Protein AF-0000000074755575 (afdb_homodimer)

InterPro domains:
  IPR002048 EF-hand domain [PF13833] (454-497)
  IPR002048 EF-hand domain [PS50222] (471-506)
  IPR002048 EF-hand domain [cd00051] (441-499)
  IPR004099 Pyridine nucleotide-disulphide oxidoreductase, dimerisation domain [PF02852] (294-390)
  IPR011992 EF-hand domain pair [SSF47473] (447-502)
  IPR016156 FAD/NAD-linked reductase, dimerisation domain superfamily [G3DSA:3.30.390.30] (292-419)
  IPR016156 FAD/NAD-linked reductase, dimerisation domain superfamily [SSF55424] (289-397)
  IPR023753 FAD/NAD(P)-binding domain [PF07992] (10-272)
  IPR036188 FAD/NAD(P)-binding domain superfamily [G3DSA:3.50.50.60] (16-276)
  IPR036188 FAD/NAD(P)-binding domain superfamily [G3DSA:3.50.50.60] (93-216)
  IPR036188 FAD/NAD(P)-binding domain superfamily [SSF51905] (68-319)
  IPR050151 Class-I pyridine nucleotide-disulfide oxidoreductase [PTHR22912] (16-390)

pLDDT: mean 87.26, std 11.87, range [24.72, 98.81]

Nearest PDB structures (foldseek):
  7kmy-assembly2_D  TM=9.028E-01  e=2.644E-32  Mycobacterium tuberculosis
  3urh-assembly1_A  TM=8.913E-01  e=2.520E-31  Sinorhizobium meliloti 1021
  2eq6-assembly1_A  TM=8.723E-01  e=1.303E-31  Thermus thermophilus HB8
  2f5z-assembly5_I  TM=8.948E-01  e=8.929E-31  Homo sapiens
  1dxl-assembly2_D  TM=8.681E-01  e=2.052E-29  Pisum sativum

Radius of gyration: 33.6 Å; Cα contacts (8 Å, |Δi|>4): 1960; chains: 2; bounding box: 82×91×91 Å

Solvent-accessible surface area (backbone atoms only — not comparable to full-atom values): 54037 Å² total; per-residue (Å²): 130,65,93,56,78,60,51,52,65,46,41,56,48,43,50,40,54,37,56,73,66,71,74,62,52,68,69,55,44,51,52,49,42,50,48,49,52,49,49,54,44,50,52,51,50,50,50,35,56,40,65,70,54,86,83,81,74,63,50,60,27,41,76,51,82,44,33,30,41,34,41,37,94,93,42,74,46,79,41,77,49,88,59,46,73,46,66,69,24,56,40,60,48,80,56,88,55,55,56,69,81,44,64,42,41,30,34,65,75,48,47,80,70,60,86,72,83,48,65,25,33,38,28,37,25,55,46,69,69,24,47,28,50,45,43,49,41,23,76,73,65,20,43,29,37,34,37,16,61,48,85,71,62,58,78,88,46,34,67,69,55,41,51,49,51,53,49,48,37,48,75,50,57,41,41,75,41,54,61,33,52,78,65,39,56,41,80,32,87,84,45,38,88,90,47,30,28,32,34,36,35,38,82,89,46,75,45,76,26,36,27,36,36,45,30,72,53,62,25,23,52,55,80,79,34,41,44,66,84,64,66,43,49,63,44,81,54,46,15,41,45,53,53,99,47,19,41,39,84,40,76,51,35,27,39,22,21,36,18,38,66,37,81,38,72,45,47,15,52,51,38,42,52,41,30,49,39,66,73,69,42,90,69,79,59,80,84,71,73,59,80,44,48,48,44,67,46,78,34,88,59,21,34,14,33,23,64,50,37,64,66,56,39,53,76,67,67,54,68,61,46,75,35,75,36,52,31,62,76,22,58,45,22,51,70,70,62,50,67,38,36,44,30,41,31,25,31,43,91,74,29,29,36,45,16,35,41,26,37,13,81,61,16,62,56,56,35,54,49,47,18,51,34,38,57,69,50,38,27,35,70,60,48,59,43,53,58,45,56,64,78,19,72,64,32,47,57,41,54,32,24,54,51,38,63,71,26,47,87,64,57,83,43,66,46,25,42,39,52,41,25,50,50,36,50,53,44,57,67,63,44,55,100,81,56,54,69,68,55,42,51,52,53,49,45,45,70,45,24,41,93,77,52,46,29,35,56,68,38,46,49,55,46,36,45,73,73,73,40,89,68,52,73,64,50,38,48,42,33,36,58,68,30,19,84,82,70,76,76,34,28,36,63,70,28,48,54,48,37,46,70,60,33,45,86,63,82,75,72,72,124,130,66,93,55,79,59,53,52,66,45,41,56,48,43,48,41,55,36,57,72,66,71,75,64,52,66,70,54,44,51,53,49,43,50,48,50,52,48,50,54,44,50,52,51,50,49,50,35,55,38,65,69,53,86,82,80,74,63,50,61,26,42,76,50,83,42,33,31,40,34,40,37,94,93,42,75,48,78,42,76,49,89,60,47,73,48,66,68,24,57,41,59,50,81,57,88,55,56,56,68,83,43,64,41,39,30,33,66,76,49,47,80,69,61,85,71,83,47,66,24,34,38,27,36,26,55,45,68,70,23,47,29,52,45,42,49,42,21,74,71,65,18,44,28,38,35,38,15,61,48,84,71,61,60,78,88,47,35,66,69,55,41,52,51,50,53,51,48,37,46,74,49,57,41,42,77,39,54,62,35,52,77,64,40,57,42,81,31,88,84,45,37,86,90,46,31,26,32,34,38,33,36,82,91,47,75,45,74,24,34,26,36,37,44,31,70,53,63,23,23,53,55,80,80,33,42,45,65,84,63,64,42,49,63,45,82,54,46,14,41,46,53,55,99,47,18,40,38,85,40,80,52,35,27,40,21,22,34,20,39,66,36,82,38,73,44,48,15,50,51,39,44,52,40,30,50,39,65,74,69,42,91,71,79,61,79,83,71,73,60,80,44,47,50,45,66,46,77,33,88,58,21,34,16,33,23,63,49,36,65,68,56,39,54,76,66,66,54,66,61,47,75,36,73,38,51,31,62,79,20,56,45,20,50,70,70,62,50,66,40,36,45,31,42,30,26,32,43,91,75,30,30,36,44,15,35,40,26,37,14,80,61,16,63,56,57,35,54,50,47,17,52,34,38,58,70,50,39,26,35,69,60,47,60,43,54,58,45,56,63,77,20,71,64,32,47,58,40,54,32,25,54,51,37,62,71,26,48,88,65,56,84,44,64,46,23,41,40,53,42,26,51,50,38,49,52,45,56,68,62,44,54,102,81,54,54,70,68,54,40,51,52,52,50,45,44,69,45,24,41,93,76,52,46,28,35,55,68,36,46,49,55,46,36,46,74,75,72,39,88,68,55,72,64,50,38,47,43,33,38,58,68,32,20,84,81,72,77,76,34,27,36,65,68,28,48,54,49,38,48,71,60,34,45,88,62,82,74,71,70,124

Foldseek 3Di:
DQPDLCQLVLLLLLLLVQLVVVDDALVRSLVSSVVVSVVVSVVVVVVCVVVVHDDADADWADPELFWIWGQDPVGTDIDGDQAAEAEQAWFADDDPQQDCPAQQEEESSCVSVDRDQWQEEEEEAQALSRLSVLQSSLSVNHAYEYEELAQDHDVVDFPVLRVVSVVSSVVSVYHYHYNKDWRHKDFDDPADNVFGWIWIDIPVGIDIIRHYYYYPDIAAPPPNHNCVVQVFDADPRRATDADPLQHRPGRNYGYFYNSNPQPDPVSRVVSVVSSVCVNDNPPPDDDDDQPWDKDWRVHVFIKIKTFDHPVRCVVVVAQKDKFKDWLCVAPQCVVVVKTKIKMWMAGLVQQFTGMIIITTHCNVVLCVVVSVSNSVRNGLVNQCVDDDDRRDSNCNSNVRSVVCLQCSLNQDDSLLLVLLQVVLVVLVVVPDPPDDSVRSLVVLQCVQCPPVQWRALVSVCVSCVVSPDHDDSVSSQSNQVRQVPPPPRTHGSVSSVVSSVSRDSPDSPPD/DQPDLCQLVLLLLLLLVQLVVVDDALVRSLVSSVVVSVVVSVVVVVVCVVVVHDDDDADWADPELFWIWGQDPVGTDIDGDQAAEAEQAWFADDDPQQDCPAQQEEESSCVSVDRDQWQEEEEEAQALSRLSVLQSSLSVVHAYEYEEQAQDHDVVDFPVLRVVSVVSSVVSVYHYHYNKDWRHKDFDPPADNVFGWIWIDIPVGIDIIRHYYYYPDIAAPPPNHNCVVQVFDADPRRATDAPPLQHRPGRNYGYFYNSNPQPDPVSRVVSVVSSVCVNDNPPPDDDDDQPWDKDWRVHVFIKIKTFDHPVRCVVVVAQKDKFKDWLCVAPQCVVVVWTKIKMWMAGLVQQFTGMIIITTHCNVVLCVVVSVSNSVRNGLVNQCVDDDDRRDSNCRSNVRSVVCLQCSLNQDDSLLLVLLQLVLVVLVVVPDPPDDSVRSLVVLQCVQCPPVQWRALVSVCVSCVVSPDHDDSVSSQSNQVRQVPPPPRTHGSVSSVVSSVSRDSPDSPPD

Organism: NCBI:txid2562239

Sequence (1022 aa):
ECLTAAPTGAHSKCMRESVMEQKVTWPEIRTMIERVTADAEANSLRMLRTFHVTVLKGSGHFLDKSRIRFSGEDGEVDLPFNGAVVATGSRANRLPMVPASLPGVYDSDTLSEIDYIPKKMVVQGGGIIGLEYANIFAKMGTKVVVVEFMDKVLQMLDVDLKDALLSELAANKVELMLKTSIKSISQGVGSTCGNPVLRVSLETGELDCDCFLSATGRQGHTANLGLEALGVKLGRGKMIQVDENQYTGVGNIYAVGDVAGGNLATVGTQQAVRAVRKMFGSGQYSLKDKEAKPYVVWTIPEVAWVGLNEQEASSRNLDFGAVRVEYQRAVRGIVSGEKGFLKMLFDRPNGRLLGVHICGAQAGELINFGADAVEAGTTIFEMLQFVFPAVTYHVLYNCAAAEAKLRIKGVQNLSAAASWARVKNAITKSLGASLTFEEAVEATFRDFAGAEGNLTASQLQASMRSIGLQLSDQNVQDMIQEADQQGRGFVDFTDFVHICRNSGMGLVKAAECLTAAPTGAHSKCMRESVMEQKVTWPEIRTMIERVTADAEANSLRMLRTFHVTVLKGSGHFLDKSRIRFSGEDGEVDLPFNGAVVATGSRANRLPMVPASLPGVYDSDTLSEIDYIPKKMVVQGGGIIGLEYANIFAKMGTKVVVVEFMDKVLQMLDVDLKDALLSELAANKVELMLKTSIKSISQGVGSTCGNPVLRVSLETGELDCDCFLSATGRQGHTANLGLEALGVKLGRGKMIQVDENQYTGVGNIYAVGDVAGGNLATVGTQQAVRAVRKMFGSGQYSLKDKEAKPYVVWTIPEVAWVGLNEQEASSRNLDFGAVRVEYQRAVRGIVSGEKGFLKMLFDRPNGRLLGVHICGAQAGELINFGADAVEAGTTIFEMLQFVFPAVTYHVLYNCAAAEAKLRIKGVQNLSAAASWARVKNAITKSLGASLTFEEAVEATFRDFAGAEGNLTASQLQASMRSIGLQLSDQNVQDMIQEADQQGRGFVDFTDFVHICRNSGMGLVKAA

Secondary structure (DSSP, 8-state):
--SS-THHHHHHHHHHHHHHTT---HHHHHHHHHHHHHHHHHHHHHHHHHTT-----SEEEE-SSSEEEEEETTEEEEEE-S-EEE---EEE---TTS-TTSTTEEETTTGGG--S--SEEEEE--SHHHHHHHHHHHHTT-EEEEE-SSS---TTS-HHHHHHHHHHHHHTT-EEE-S--EEEEEEPTT--SSS--EEEEESS-EEEESEEEE---EEE--TTS-HHHHTPPB-GGGPBP--TT-B-SSTTEEE-GGGGT--SHHHHHHHHHHHHHHHHS-S----PPPS---EEE--SSEEEEEE--HHHHHHTT--EEEEEEEGGGSHHHHHH---EEEEEEEETTT-BEEEEEEEETTHHHHHHHHHHHHHHT-BHHHHTTS---TTSTTHHHHHHHHHHHHHTT--S-HHHHHHHHHHHHHHHHH--TT--HHHHHHHHHHHHHGGG--B-HHHHHHHHHHTT----HHHHHHHHHHH-TT-SSSB-HHHHHHHHHH-S-------/--SS-THHHHHHHHHHHHHHTT---HHHHHHHHHHHHHHHHHHHHHHHHHTT-----SEEEE-SSSEEEEEETTEEEEEE-S-EEE---EEE---TTS-TTSTTEEETTTGGG--S--SEEEEE--SHHHHHHHHHHHHTT-EEEEE-SSS-S-TTS-HHHHHHHHHHHHHTT-EEE-S--EEEEEE-TT--SSS--EEEEETTEEEEESEEEE---EEE--TTS-HHHHTPPB-GGGPBP--TT-B-SSTTEEE-GGGGT--SHHHHHHHHHHHHHHHHS-S----PPPS---EEE--SSEEEEEE--HHHHHHTT--EEEEEEEGGGSHHHHHH---EEEEEEEETTT-BEEEEEEEETTHHHHHHHHHHHHHHT-BHHHHTTS---TTSTTHHHHHHHHHHHHHTT--S-HHHHHHHHHHHHHHHHH--TT--HHHHHHHHHHHHHGGG--B-HHHHHHHHHHTT----HHHHHHHHHHH-TT-SSSB-HHHHHHHHHH-S-------

Structure (mmCIF, N/CA/C/O backbone):
data_AF-0000000074755575-model_v1
#
loop_
_entity.id
_entity.type
_entity.pdbx_description
1 polymer 'NAD(P)(+) transhydrogenase (Si-specific)'
#
loop_
_atom_site.group_PDB
_atom_site.id
_atom_site.type_symbol
_atom_site.label_atom_id
_atom_site.label_alt_id
_atom_site.label_comp_id
_atom_site.label_asym_id
_atom_site.label_entity_id
_atom_site.label_seq_id
_atom_site.pdbx_PDB_ins_code
_atom_site.Cartn_x
_atom_site.Cartn_y
_atom_site.Cartn_z
_atom_site.occupancy
_atom_site.B_iso_or_equiv
_atom_site.auth_seq_id
_atom_site.auth_comp_id
_atom_site.auth_asym_id
_atom_site.auth_atom_id
_atom_site.pdbx_PDB_model_num
ATOM 1 N N . GLU A 1 1 ? -12.406 30.359 11.844 1 37.41 1 GLU A N 1
ATOM 2 C CA . GLU A 1 1 ? -11.141 29.688 11.562 1 37.41 1 GLU A CA 1
ATOM 3 C C . GLU A 1 1 ? -11.156 28.25 12.062 1 37.41 1 GLU A C 1
ATOM 5 O O . GLU A 1 1 ? -11.609 27.969 13.18 1 37.41 1 GLU A O 1
ATOM 10 N N . CYS A 1 2 ? -11.25 27.312 11.188 1 43.69 2 CYS A N 1
ATOM 11 C CA . CYS A 1 2 ? -11.336 25.875 11.414 1 43.69 2 CYS A CA 1
ATOM 12 C C . CYS A 1 2 ? -10.211 25.391 12.328 1 43.69 2 CYS A C 1
ATOM 14 O O . CYS A 1 2 ? -9.133 25.984 12.344 1 43.69 2 CYS A O 1
ATOM 16 N N . LEU A 1 3 ? -10.523 24.797 13.461 1 44.09 3 LEU A N 1
ATOM 17 C CA . LEU A 1 3 ? -9.555 24.188 14.367 1 44.09 3 LEU A CA 1
ATOM 18 C C . LEU A 1 3 ? -8.438 23.5 13.586 1 44.09 3 LEU A C 1
ATOM 20 O O . LEU A 1 3 ? -7.305 23.406 14.07 1 44.09 3 LEU A O 1
ATOM 24 N N . THR A 1 4 ? -8.766 22.984 12.414 1 48.28 4 THR A N 1
ATOM 25 C CA . THR A 1 4 ? -7.766 22.297 11.609 1 48.28 4 THR A CA 1
ATOM 26 C C . THR A 1 4 ? -7.586 22.984 10.258 1 48.28 4 THR A C 1
ATOM 28 O O . THR A 1 4 ? -8.562 23.422 9.641 1 48.28 4 THR A O 1
ATOM 31 N N . ALA A 1 5 ? -6.523 23.781 10.031 1 48.72 5 ALA A N 1
ATOM 32 C CA . ALA A 1 5 ? -6.242 24.375 8.734 1 48.72 5 ALA A CA 1
ATOM 33 C C . ALA A 1 5 ? -6.215 23.328 7.633 1 48.72 5 ALA A C 1
ATOM 35 O O . ALA A 1 5 ? -5.547 23.5 6.609 1 48.72 5 ALA A O 1
ATOM 36 N N . ALA A 1 6 ? -6.629 22.125 7.84 1 49.31 6 ALA A N 1
ATOM 37 C CA . ALA A 1 6 ? -6.645 20.938 6.996 1 49.31 6 ALA A CA 1
ATOM 38 C C . ALA A 1 6 ? -7.043 21.281 5.566 1 49.31 6 ALA A C 1
ATOM 40 O O . ALA A 1 6 ? -6.984 20.438 4.672 1 49.31 6 ALA A O 1
ATOM 41 N N . PRO A 1 7 ? -7.52 22.578 5.344 1 50.12 7 PRO A N 1
ATOM 42 C CA . PRO A 1 7 ? -8.336 22.719 4.137 1 50.12 7 PRO A CA 1
ATOM 43 C C . PRO A 1 7 ? -7.496 22.797 2.863 1 50.12 7 PRO A C 1
ATOM 45 O O . PRO A 1 7 ? -7.922 22.312 1.809 1 50.12 7 PRO A O 1
ATOM 48 N N . THR A 1 8 ? -6.246 23.391 3.053 1 54.47 8 THR A N 1
ATOM 49 C CA . THR A 1 8 ? -5.691 23.594 1.721 1 54.47 8 THR A CA 1
ATOM 50 C C . THR A 1 8 ? -5.355 22.266 1.057 1 54.47 8 THR A C 1
ATOM 52 O O . THR A 1 8 ? -5.68 22.047 -0.113 1 54.47 8 THR A O 1
ATOM 55 N N . GLY A 1 9 ? -4.883 21.391 1.919 1 62.62 9 GLY A N 1
ATOM 56 C CA . GLY A 1 9 ? -4.527 20.094 1.354 1 62.62 9 GLY A CA 1
ATOM 57 C C . GLY A 1 9 ? -5.73 19.219 1.058 1 62.62 9 GLY A C 1
ATOM 58 O O . GLY A 1 9 ? -5.762 18.531 0.044 1 62.62 9 GLY A O 1
ATOM 59 N N . ALA A 1 10 ? -6.664 19.469 1.867 1 67.56 10 ALA A N 1
ATOM 60 C CA . ALA A 1 10 ? -7.867 18.656 1.673 1 67.56 10 ALA A CA 1
ATOM 61 C C . ALA A 1 10 ? -8.633 19.109 0.429 1 67.56 10 ALA A C 1
ATOM 63 O O . ALA A 1 10 ? -9.18 18.281 -0.299 1 67.56 10 ALA A O 1
ATOM 64 N N . HIS A 1 11 ? -8.492 20.391 0.21 1 73 11 HIS A N 1
ATOM 65 C CA . HIS A 1 11 ? -9.242 20.922 -0.923 1 73 11 HIS A CA 1
ATOM 66 C C . HIS A 1 11 ? -8.703 20.375 -2.242 1 73 11 HIS A C 1
ATOM 68 O O . HIS A 1 11 ? -9.469 19.859 -3.064 1 73 11 HIS A O 1
ATOM 74 N N . SER A 1 12 ? -7.469 20.531 -2.377 1 75.19 12 SER A N 1
ATOM 75 C CA . SER A 1 12 ? -6.879 20.062 -3.627 1 75.19 12 SER A CA 1
ATOM 76 C C . SER A 1 12 ? -7.09 18.562 -3.809 1 75.19 12 SER A C 1
ATOM 78 O O . SER A 1 12 ? -7.371 18.109 -4.914 1 75.19 12 SER A O 1
ATOM 80 N N . LYS A 1 13 ? -7.07 17.922 -2.762 1 74.38 13 LYS A N 1
ATOM 81 C CA . LYS A 1 13 ? -7.195 16.469 -2.824 1 74.38 13 LYS A CA 1
ATOM 82 C C . LYS A 1 13 ? -8.633 16.062 -3.109 1 74.38 13 LYS A C 1
ATOM 84 O O . LYS A 1 13 ? -8.875 15.125 -3.875 1 74.38 13 LYS A O 1
ATOM 89 N N . CYS A 1 14 ? -9.508 16.781 -2.52 1 73.5 14 CYS A N 1
ATOM 90 C CA . CYS A 1 14 ? -10.914 16.516 -2.809 1 73.5 14 CYS A CA 1
ATOM 91 C C . CYS A 1 14 ? -11.234 16.828 -4.266 1 73.5 14 CYS A C 1
ATOM 93 O O . CYS A 1 14 ? -11.961 16.062 -4.918 1 73.5 14 CYS A O 1
ATOM 95 N N . MET A 1 15 ? -10.664 17.906 -4.738 1 77.69 15 MET A N 1
ATOM 96 C CA . MET A 1 15 ? -10.844 18.25 -6.145 1 77.69 15 MET A CA 1
ATOM 97 C C . MET A 1 15 ? -10.266 17.172 -7.055 1 77.69 15 MET A C 1
ATOM 99 O O . MET A 1 15 ? -10.914 16.766 -8.016 1 77.69 15 MET A O 1
ATOM 103 N N . ARG A 1 16 ? -9.18 16.75 -6.711 1 81.38 16 ARG A N 1
ATOM 104 C CA . ARG A 1 16 ? -8.5 15.719 -7.484 1 81.38 16 ARG A CA 1
ATOM 105 C C . ARG A 1 16 ? -9.336 14.445 -7.547 1 81.38 16 ARG A C 1
ATOM 107 O O . ARG A 1 16 ? -9.523 13.875 -8.625 1 81.38 16 ARG A O 1
ATOM 114 N N . GLU A 1 17 ? -9.766 14.039 -6.43 1 74.31 17 GLU A N 1
ATOM 115 C CA . GLU A 1 17 ? -10.539 12.805 -6.355 1 74.31 17 GLU A CA 1
ATOM 116 C C . GLU A 1 17 ? -11.836 12.922 -7.164 1 74.31 17 GLU A C 1
ATOM 118 O O . GLU A 1 17 ? -12.266 11.961 -7.797 1 74.31 17 GLU A O 1
ATOM 123 N N . SER A 1 18 ? -12.344 14.055 -7.141 1 70.81 18 SER A N 1
ATOM 124 C CA . SER A 1 18 ? -13.57 14.297 -7.898 1 70.81 18 SER A CA 1
ATOM 125 C C . SER A 1 18 ? -13.312 14.227 -9.398 1 70.81 18 SER A C 1
ATOM 127 O O . SER A 1 18 ? -14.125 13.672 -10.148 1 70.81 18 SER A O 1
ATOM 129 N N . VAL A 1 19 ? -12.25 14.797 -9.789 1 73.5 19 VAL A N 1
ATOM 130 C CA . VAL A 1 19 ? -11.883 14.805 -11.195 1 73.5 19 VAL A CA 1
ATOM 131 C C . VAL A 1 19 ? -11.609 13.375 -11.664 1 73.5 19 VAL A C 1
ATOM 133 O O . VAL A 1 19 ? -11.984 13 -12.781 1 73.5 19 VAL A O 1
ATOM 136 N N . MET A 1 20 ? -11.055 12.586 -10.82 1 72.25 20 MET A N 1
ATOM 137 C CA . MET A 1 20 ? -10.742 11.203 -11.164 1 72.25 20 MET A CA 1
ATOM 138 C C . MET A 1 20 ? -12.016 10.391 -11.352 1 72.25 20 MET A C 1
ATOM 140 O O . MET A 1 20 ? -12.055 9.469 -12.172 1 72.25 20 MET A O 1
ATOM 144 N N . GLU A 1 21 ? -13.016 10.781 -10.664 1 64.62 21 GLU A N 1
ATOM 145 C CA . GLU A 1 21 ? -14.281 10.07 -10.781 1 64.62 21 GLU A CA 1
ATOM 146 C C . GLU A 1 21 ? -15.086 10.555 -11.984 1 64.62 21 GLU A C 1
ATOM 148 O O . GLU A 1 21 ? -16.094 9.945 -12.352 1 64.62 21 GLU A O 1
ATOM 153 N N . GLN A 1 22 ? -14.57 11.508 -12.883 1 60.66 22 GLN A N 1
ATOM 154 C CA . GLN A 1 22 ? -14.953 12.016 -14.195 1 60.66 22 GLN A CA 1
ATOM 155 C C . GLN A 1 22 ? -16.391 12.523 -14.188 1 60.66 22 GLN A C 1
ATOM 157 O O . GLN A 1 22 ? -16.922 12.914 -15.227 1 60.66 22 GLN A O 1
ATOM 162 N N . LYS A 1 23 ? -17.109 12.484 -13.047 1 60.19 23 LYS A N 1
ATOM 163 C CA . LYS A 1 23 ? -18.5 12.922 -13.195 1 60.19 23 LYS A CA 1
ATOM 164 C C . LYS A 1 23 ? -18.875 13.898 -12.094 1 60.19 23 LYS A C 1
ATOM 166 O O . LYS A 1 23 ? -19.906 13.734 -11.438 1 60.19 23 LYS A O 1
ATOM 171 N N . VAL A 1 24 ? -17.906 14.953 -12.07 1 63.22 24 VAL A N 1
ATOM 172 C CA . VAL A 1 24 ? -18.328 15.742 -10.914 1 63.22 24 VAL A CA 1
ATOM 173 C C . VAL A 1 24 ? -18.531 17.203 -11.336 1 63.22 24 VAL A C 1
ATOM 175 O O . VAL A 1 24 ? -17.859 17.688 -12.242 1 63.22 24 VAL A O 1
ATOM 178 N N . THR A 1 25 ? -19.656 17.766 -10.844 1 72.12 25 THR A N 1
ATOM 179 C CA . THR A 1 25 ? -19.922 19.188 -10.969 1 72.12 25 THR A CA 1
ATOM 180 C C . THR A 1 25 ? -19.266 19.969 -9.828 1 72.12 25 THR A C 1
ATOM 182 O O . THR A 1 25 ? -18.859 19.375 -8.828 1 72.12 25 THR A O 1
ATOM 185 N N . TRP A 1 26 ? -19.047 21.234 -10.07 1 75.56 26 TRP A N 1
ATOM 186 C CA . TRP A 1 26 ? -18.422 22.078 -9.047 1 75.56 26 TRP A CA 1
ATOM 187 C C . TRP A 1 26 ? -19.234 22.031 -7.75 1 75.56 26 TRP A C 1
ATOM 189 O O . TRP A 1 26 ? -18.656 21.938 -6.66 1 75.56 26 TRP A O 1
ATOM 199 N N . PRO A 1 27 ? -20.547 22.062 -7.898 1 75.88 27 PRO A N 1
ATOM 200 C CA . PRO A 1 27 ? -21.312 21.984 -6.656 1 75.88 27 PRO A CA 1
ATOM 201 C C . PRO A 1 27 ? -21.047 20.688 -5.891 1 75.88 27 PRO A C 1
ATOM 203 O O . PRO A 1 27 ? -21.016 20.703 -4.656 1 75.88 27 PRO A O 1
ATOM 206 N N . GLU A 1 28 ? -20.828 19.688 -6.641 1 75.88 28 GLU A N 1
ATOM 207 C CA . GLU A 1 28 ? -20.547 18.406 -5.992 1 75.88 28 GLU A CA 1
ATOM 208 C C . GLU A 1 28 ? -19.188 18.422 -5.312 1 75.88 28 GLU A C 1
ATOM 210 O O . GLU A 1 28 ? -19.016 17.859 -4.223 1 75.88 28 GLU A O 1
ATOM 215 N N . ILE A 1 29 ? -18.281 19.062 -5.938 1 74.88 29 ILE A N 1
ATOM 216 C CA . ILE A 1 29 ? -16.953 19.188 -5.363 1 74.88 29 ILE A CA 1
ATOM 217 C C . ILE A 1 29 ? -17.016 20.016 -4.082 1 74.88 29 ILE A C 1
ATOM 219 O O . ILE A 1 29 ? -16.422 19.641 -3.066 1 74.88 29 ILE A O 1
ATOM 223 N N . ARG A 1 30 ? -17.719 21.016 -4.137 1 75.75 30 ARG A N 1
ATOM 224 C CA . ARG A 1 30 ? -17.859 21.891 -2.979 1 75.75 30 ARG A CA 1
ATOM 225 C C . ARG A 1 30 ? -18.516 21.172 -1.809 1 75.75 30 ARG A C 1
ATOM 227 O O . ARG A 1 30 ? -18.078 21.312 -0.661 1 75.75 30 ARG A O 1
ATOM 234 N N . THR A 1 31 ? -19.547 20.453 -2.146 1 77.19 31 THR A N 1
ATOM 235 C CA . THR A 1 31 ? -20.234 19.672 -1.12 1 77.19 31 THR A CA 1
ATOM 236 C C . THR A 1 31 ? -19.297 18.672 -0.478 1 77.19 31 THR A C 1
ATOM 238 O O . THR A 1 31 ? -19.328 18.453 0.737 1 77.19 31 THR A O 1
ATOM 241 N N . MET A 1 32 ? -18.5 18.125 -1.309 1 76 32 MET A N 1
ATOM 242 C CA . MET A 1 32 ? -17.531 17.156 -0.809 1 76 32 MET A CA 1
ATOM 243 C C . MET A 1 32 ? -16.516 17.812 0.11 1 76 32 MET A C 1
ATOM 245 O O . MET A 1 32 ? -16.188 17.281 1.174 1 76 32 MET A O 1
ATOM 249 N N . ILE A 1 33 ? -16.031 18.906 -0.223 1 76.12 33 ILE A N 1
ATOM 250 C CA . ILE A 1 33 ? -15.055 19.641 0.572 1 76.12 33 ILE A CA 1
ATOM 251 C C . ILE A 1 33 ? -15.672 20.047 1.911 1 76.12 33 ILE A C 1
ATOM 253 O O . ILE A 1 33 ? -15.023 19.922 2.957 1 76.12 33 ILE A O 1
ATOM 257 N N . GLU A 1 34 ? -16.844 20.453 1.813 1 76.5 34 GLU A N 1
ATOM 258 C CA . GLU A 1 34 ? -17.547 20.828 3.031 1 76.5 34 GLU A CA 1
ATOM 259 C C . GLU A 1 34 ? -17.703 19.656 3.979 1 76.5 34 GLU A C 1
ATOM 261 O O . GLU A 1 34 ? -17.547 19.797 5.191 1 76.5 34 GLU A O 1
ATOM 266 N N . ARG A 1 35 ? -18 18.594 3.387 1 76.56 35 ARG A N 1
ATOM 267 C CA . ARG A 1 35 ? -18.172 17.391 4.184 1 76.56 35 ARG A CA 1
ATOM 268 C C . ARG A 1 35 ? -16.859 16.984 4.852 1 76.56 35 ARG A C 1
ATOM 270 O O . ARG A 1 35 ? -16.844 16.656 6.043 1 76.56 35 ARG A O 1
ATOM 277 N N . VAL A 1 36 ? -15.82 17 4.09 1 76.44 36 VAL A N 1
ATOM 278 C CA . VAL A 1 36 ? -14.516 16.609 4.602 1 76.44 36 VAL A CA 1
ATOM 279 C C . VAL A 1 36 ? -14.086 17.547 5.723 1 76.44 36 VAL A C 1
ATOM 281 O O . VAL A 1 36 ? -13.594 17.109 6.762 1 76.44 36 VAL A O 1
ATOM 284 N N . THR A 1 37 ? -14.305 18.766 5.484 1 75.81 37 THR A N 1
ATOM 285 C CA . THR A 1 37 ? -13.914 19.781 6.461 1 75.81 37 THR A CA 1
ATOM 286 C C . THR A 1 37 ? -14.758 19.656 7.73 1 75.81 37 THR A C 1
ATOM 288 O O . THR A 1 37 ? -14.234 19.781 8.844 1 75.81 37 THR A O 1
ATOM 291 N N . ALA A 1 38 ? -16 19.438 7.543 1 77.94 38 ALA A N 1
ATOM 292 C CA . ALA A 1 38 ? -16.922 19.297 8.68 1 77.94 38 ALA A CA 1
ATOM 293 C C . ALA A 1 38 ? -16.562 18.062 9.508 1 77.94 38 ALA A C 1
ATOM 295 O O . ALA A 1 38 ? -16.594 18.109 10.742 1 77.94 38 ALA A O 1
ATOM 296 N N . ASP A 1 39 ? -16.266 17.031 8.859 1 77.88 39 ASP A N 1
ATOM 297 C CA . ASP A 1 39 ? -15.914 15.797 9.547 1 77.88 39 ASP A CA 1
ATOM 298 C C . ASP A 1 39 ? -14.609 15.953 10.328 1 77.88 39 ASP A C 1
ATOM 300 O O . ASP A 1 39 ? -14.5 15.477 11.461 1 77.88 39 ASP A O 1
ATOM 304 N N . ALA A 1 40 ? -13.641 16.516 9.695 1 75.25 40 ALA A N 1
ATOM 305 C CA . ALA A 1 40 ? -12.359 16.75 10.359 1 75.25 40 ALA A CA 1
ATOM 306 C C . ALA A 1 40 ? -12.539 17.625 11.594 1 75.25 40 ALA A C 1
ATOM 308 O O . ALA A 1 40 ? -11.938 17.359 12.641 1 75.25 40 ALA A O 1
ATOM 309 N N . GLU A 1 41 ? -13.32 18.609 11.453 1 77.88 41 GLU A N 1
ATOM 310 C CA . GLU A 1 41 ? -13.586 19.516 12.57 1 77.88 41 GLU A CA 1
ATOM 311 C C . GLU A 1 41 ? -14.32 18.797 13.703 1 77.88 41 GLU A C 1
ATOM 313 O O . GLU A 1 41 ? -13.977 18.953 14.875 1 77.88 41 GLU A O 1
ATOM 318 N N . ALA A 1 42 ? -15.281 18.094 13.336 1 80.06 42 ALA A N 1
ATOM 319 C CA . ALA A 1 42 ? -16.062 17.359 14.328 1 80.06 42 ALA A CA 1
ATOM 320 C C . ALA A 1 42 ? -15.203 16.359 15.086 1 80.06 42 ALA A C 1
ATOM 322 O O . ALA A 1 42 ? -15.344 16.203 16.297 1 80.06 42 ALA A O 1
ATOM 323 N N . ASN A 1 43 ? -14.422 15.695 14.383 1 77.75 43 ASN A N 1
ATOM 324 C CA . ASN A 1 43 ? -13.539 14.711 15.008 1 77.75 43 ASN A CA 1
ATOM 325 C C . ASN A 1 43 ? -12.547 15.367 15.961 1 77.75 43 ASN A C 1
ATOM 327 O O . ASN A 1 43 ? -12.281 14.844 17.047 1 77.75 43 ASN A O 1
ATOM 331 N N . SER A 1 44 ? -11.984 16.438 15.523 1 81.25 44 SER A N 1
ATOM 332 C CA . SER A 1 44 ? -11.055 17.172 16.375 1 81.25 44 SER A CA 1
ATOM 333 C C . SER A 1 44 ? -11.734 17.656 17.641 1 81.25 44 SER A C 1
ATOM 335 O O . SER A 1 44 ? -11.18 17.531 18.734 1 81.25 44 SER A O 1
ATOM 337 N N . LEU A 1 45 ? -12.891 18.156 17.484 1 82.81 45 LEU A N 1
ATOM 338 C CA . LEU A 1 45 ? -13.633 18.656 18.641 1 82.81 45 LEU A CA 1
ATOM 339 C C . LEU A 1 45 ? -13.984 17.531 19.594 1 82.81 45 LEU A C 1
ATOM 341 O O . LEU A 1 45 ? -13.93 17.703 20.812 1 82.81 45 LEU A O 1
ATOM 345 N N . ARG A 1 46 ? -14.383 16.547 19.047 1 80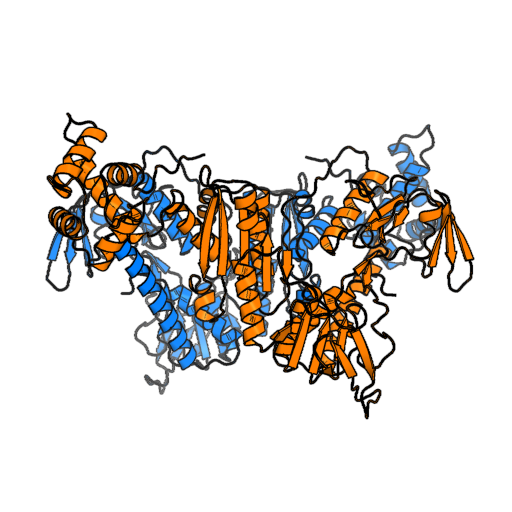.5 46 ARG A N 1
ATOM 346 C CA . ARG A 1 46 ? -14.719 15.383 19.875 1 80.5 46 ARG A CA 1
ATOM 347 C C . ARG A 1 46 ? -13.516 14.93 20.703 1 80.5 46 ARG A C 1
ATOM 349 O O . ARG A 1 46 ? -13.648 14.625 21.891 1 80.5 46 ARG A O 1
ATOM 356 N N . MET A 1 47 ? -12.414 14.906 20.109 1 80.94 47 MET A N 1
ATOM 357 C CA . MET A 1 47 ? -11.203 14.484 20.812 1 80.94 47 MET A CA 1
ATOM 358 C C . MET A 1 47 ? -10.828 15.469 21.906 1 80.94 47 MET A C 1
ATOM 360 O O . MET A 1 47 ? -10.445 15.07 23.016 1 80.94 47 MET A O 1
ATOM 364 N N . LEU A 1 48 ? -10.922 16.734 21.609 1 84.81 48 LEU A N 1
ATOM 365 C CA . LEU A 1 48 ? -10.625 17.766 22.594 1 84.81 48 LEU A CA 1
ATOM 366 C C . LEU A 1 48 ? -11.562 17.656 23.797 1 84.81 48 LEU A C 1
ATOM 368 O O . LEU A 1 48 ? -11.133 17.797 24.938 1 84.81 48 LEU A O 1
ATOM 372 N N . ARG A 1 49 ? -12.797 17.359 23.5 1 81.38 49 ARG A N 1
ATOM 373 C CA . ARG A 1 49 ? -13.773 17.172 24.562 1 81.38 49 ARG A CA 1
ATOM 374 C C . ARG A 1 49 ? -13.469 15.93 25.375 1 81.38 49 ARG A C 1
ATOM 376 O O . ARG A 1 49 ? -13.555 15.945 26.609 1 81.38 49 ARG A O 1
ATOM 383 N N . THR A 1 50 ? -13.148 14.953 24.672 1 77.94 50 THR A N 1
ATOM 384 C CA . THR A 1 50 ? -12.844 13.672 25.297 1 77.94 50 THR A CA 1
ATOM 385 C C . THR A 1 50 ? -11.695 13.82 26.297 1 77.94 50 THR A C 1
ATOM 387 O O . THR A 1 50 ? -11.742 13.242 27.391 1 77.94 50 THR A O 1
ATOM 390 N N . PHE A 1 51 ? -10.742 14.656 26 1 80.69 51 PHE A N 1
ATOM 391 C CA . PHE A 1 51 ? -9.562 14.789 26.844 1 80.69 51 PHE A CA 1
ATOM 392 C C . PHE A 1 51 ? -9.641 16.047 27.703 1 80.69 51 PHE A C 1
ATOM 394 O O . PHE A 1 51 ? -8.648 16.469 28.297 1 80.69 51 PHE A O 1
ATOM 401 N N . HIS A 1 52 ? -10.781 16.703 27.734 1 81.38 52 HIS A N 1
ATOM 402 C CA . HIS A 1 52 ? -11.102 17.828 28.625 1 81.38 52 HIS A CA 1
ATOM 403 C C . HIS A 1 52 ? -10.188 19.016 28.344 1 81.38 52 HIS A C 1
ATOM 405 O O . HIS A 1 52 ? -9.68 19.656 29.281 1 81.38 52 HIS A O 1
ATOM 411 N N . VAL A 1 53 ? -9.945 19.266 27.062 1 86.12 53 VAL A N 1
ATOM 412 C CA . VAL A 1 53 ? -9.172 20.422 26.656 1 86.12 53 VAL A CA 1
ATOM 413 C C . VAL A 1 53 ? -10.102 21.625 26.484 1 86.12 53 VAL A C 1
ATOM 415 O O . VAL A 1 53 ? -11.109 21.547 25.781 1 86.12 53 VAL A O 1
ATOM 418 N N . THR A 1 54 ? -9.789 22.734 27.125 1 88.12 54 THR A N 1
ATOM 419 C CA . THR A 1 54 ? -10.555 23.953 26.953 1 88.12 54 THR A CA 1
ATOM 420 C C . THR A 1 54 ? -10.172 24.672 25.656 1 88.12 54 THR A C 1
ATOM 422 O O . THR A 1 54 ? -8.984 24.906 25.406 1 88.12 54 THR A O 1
ATOM 425 N N . VAL A 1 55 ? -11.164 24.938 24.859 1 90.12 55 VAL A N 1
ATOM 426 C CA . VAL A 1 55 ? -10.953 25.625 23.594 1 90.12 55 VAL A CA 1
ATOM 427 C C . VAL A 1 55 ? -11.438 27.078 23.703 1 90.12 55 VAL A C 1
ATOM 429 O O . VAL A 1 55 ? -12.602 27.328 24.016 1 90.12 55 VAL A O 1
ATOM 432 N N . LEU A 1 56 ? -10.555 28.016 23.562 1 91.19 56 LEU A N 1
ATOM 433 C CA . LEU A 1 56 ? -10.875 29.438 23.578 1 91.19 56 LEU A CA 1
ATOM 434 C C . LEU A 1 56 ? -10.758 30.031 22.172 1 91.19 56 LEU A C 1
ATOM 436 O O . LEU A 1 56 ? -9.703 29.938 21.547 1 91.19 56 LEU A O 1
ATOM 440 N N . LYS A 1 57 ? -11.844 30.578 21.656 1 90.94 57 LYS A N 1
ATOM 441 C CA . LYS A 1 57 ? -11.852 31.188 20.328 1 90.94 57 LYS A CA 1
ATOM 442 C C . LYS A 1 57 ? -11.453 32.656 20.391 1 90.94 57 LYS A C 1
ATOM 444 O O . LYS A 1 57 ? -12.062 33.438 21.109 1 90.94 57 LYS A O 1
ATOM 449 N N . GLY A 1 58 ? -10.445 32.969 19.812 1 92.62 58 GLY A N 1
ATOM 450 C CA . GLY A 1 58 ? -9.945 34.312 19.781 1 92.62 58 GLY A CA 1
ATOM 451 C C . GLY A 1 58 ? -8.484 34.406 19.375 1 92.62 58 GLY A C 1
ATOM 452 O O . GLY A 1 58 ? -7.957 33.531 18.734 1 92.62 58 GLY A O 1
ATOM 453 N N . SER A 1 59 ? -7.953 35.656 19.562 1 94.62 59 SER A N 1
ATOM 454 C CA . SER A 1 59 ? -6.547 35.875 19.234 1 94.62 59 SER A CA 1
ATOM 455 C C . SER A 1 59 ? -5.676 35.844 20.484 1 94.62 59 SER A C 1
ATOM 457 O O . SER A 1 59 ? -6.105 36.281 21.562 1 94.62 59 SER A O 1
ATOM 459 N N . GLY A 1 60 ? -4.504 35.281 20.422 1 95.44 60 GLY A N 1
ATOM 460 C CA . GLY A 1 60 ? -3.533 35.25 21.5 1 95.44 60 GLY A CA 1
ATOM 461 C C . GLY A 1 60 ? -2.258 36 21.188 1 95.44 60 GLY A C 1
ATOM 462 O O . GLY A 1 60 ? -1.781 36 20.062 1 95.44 60 GLY A O 1
ATOM 463 N N . HIS A 1 61 ? -1.752 36.719 22.188 1 96.56 61 HIS A N 1
ATOM 464 C CA . HIS A 1 61 ? -0.523 37.5 22.094 1 96.56 61 HIS A CA 1
ATOM 465 C C . HIS A 1 61 ? 0.356 37.281 23.312 1 96.56 61 HIS A C 1
ATOM 467 O O . HIS A 1 61 ? -0.081 37.5 24.438 1 96.56 61 HIS A O 1
ATOM 473 N N . PHE A 1 62 ? 1.64 36.875 23.031 1 97.44 62 PHE A N 1
ATOM 474 C CA . PHE A 1 62 ? 2.545 36.688 24.156 1 97.44 62 PHE A CA 1
ATOM 475 C C . PHE A 1 62 ? 2.896 38.031 24.797 1 97.44 62 PHE A C 1
ATOM 477 O O . PHE A 1 62 ? 3.365 38.938 24.125 1 97.44 62 PHE A O 1
ATOM 484 N N . LEU A 1 63 ? 2.689 38.125 26.109 1 96.69 63 LEU A N 1
ATOM 485 C CA . LEU A 1 63 ? 3.113 39.281 26.875 1 96.69 63 LEU A CA 1
ATOM 486 C C . LEU A 1 63 ? 4.527 39.094 27.406 1 96.69 63 LEU A C 1
ATOM 488 O O . LEU A 1 63 ? 5.305 40.062 27.453 1 96.69 63 LEU A O 1
ATOM 492 N N . ASP A 1 64 ? 4.801 37.938 27.781 1 95.94 64 ASP A N 1
ATOM 493 C CA . ASP A 1 64 ? 6.102 37.5 28.281 1 95.94 64 ASP A CA 1
ATOM 494 C C . ASP A 1 64 ? 6.23 35.969 28.188 1 95.94 64 ASP A C 1
ATOM 496 O O . ASP A 1 64 ? 5.508 35.344 27.422 1 95.94 64 ASP A O 1
ATOM 500 N N . LYS A 1 65 ? 7.199 35.438 28.922 1 95.75 65 LYS A N 1
ATOM 501 C CA . LYS A 1 65 ? 7.531 34 28.781 1 95.75 65 LYS A CA 1
ATOM 502 C C . LYS A 1 65 ? 6.555 33.125 29.562 1 95.75 65 LYS A C 1
ATOM 504 O O . LYS A 1 65 ? 6.656 31.906 29.516 1 95.75 65 LYS A O 1
ATOM 509 N N . SER A 1 66 ? 5.523 33.781 30.172 1 95.88 66 SER A N 1
ATOM 510 C CA . SER A 1 66 ? 4.641 32.969 31 1 95.88 66 SER A CA 1
ATOM 511 C C . SER A 1 66 ? 3.197 33.438 30.922 1 95.88 66 SER A C 1
ATOM 513 O O . SER A 1 66 ? 2.322 32.938 31.609 1 95.88 66 SER A O 1
ATOM 515 N N . ARG A 1 67 ? 2.918 34.406 30.125 1 96.38 67 ARG A N 1
ATOM 516 C CA . ARG A 1 67 ? 1.561 34.938 30 1 96.38 67 ARG A CA 1
ATOM 517 C C . ARG A 1 67 ? 1.212 35.219 28.547 1 96.38 67 ARG A C 1
ATOM 519 O O . ARG A 1 67 ? 2.051 35.719 27.797 1 96.38 67 ARG A O 1
ATOM 526 N N . ILE A 1 68 ? -0.053 34.969 28.172 1 97 68 ILE A N 1
ATOM 527 C CA . ILE A 1 68 ? -0.634 35.281 26.875 1 97 68 ILE A CA 1
ATOM 528 C C . ILE A 1 68 ? -1.876 36.156 27.047 1 97 68 ILE A C 1
ATOM 530 O O . ILE A 1 68 ? -2.719 35.875 27.906 1 97 68 ILE A O 1
ATOM 534 N N . ARG A 1 69 ? -1.885 37.281 26.391 1 97.25 69 ARG A N 1
ATOM 535 C CA . ARG A 1 69 ? -3.109 38.094 26.297 1 97.25 69 ARG A CA 1
ATOM 536 C C . ARG A 1 69 ? -4.094 37.469 25.312 1 97.25 69 ARG A C 1
ATOM 538 O O . ARG A 1 69 ? -3.801 37.344 24.125 1 97.25 69 ARG A O 1
ATOM 545 N N . PHE A 1 70 ? -5.168 36.938 25.812 1 96.31 70 PHE A N 1
ATOM 546 C CA . PHE A 1 70 ? -6.23 36.375 24.984 1 96.31 70 PHE A CA 1
ATOM 547 C C . PHE A 1 70 ? -7.316 37.406 24.719 1 96.31 70 PHE A C 1
ATOM 549 O O . PHE A 1 70 ? -7.82 38.031 25.641 1 96.31 70 PHE A O 1
ATOM 556 N N . SER A 1 71 ? -7.637 37.688 23.5 1 95.69 71 SER A N 1
ATOM 557 C CA . SER A 1 71 ? -8.711 38.594 23.094 1 95.69 71 SER A CA 1
ATOM 558 C C . SER A 1 71 ? -9.836 37.812 22.406 1 95.69 71 SER A C 1
ATOM 560 O O . SER A 1 71 ? -9.648 37.281 21.297 1 95.69 71 SER A O 1
ATOM 562 N N . GLY A 1 72 ? -10.906 37.656 23.062 1 92.94 72 GLY A N 1
ATOM 563 C CA . GLY A 1 72 ? -12.07 36.969 22.516 1 92.94 72 GLY A CA 1
ATOM 564 C C . GLY A 1 72 ? -13.281 37.875 22.391 1 92.94 72 GLY A C 1
ATOM 565 O O . GLY A 1 72 ? -13.148 39.125 22.438 1 92.94 72 GLY A O 1
ATOM 566 N N . GLU A 1 73 ? -14.43 37.281 22.109 1 91.12 73 GLU A N 1
ATOM 567 C CA . GLU A 1 73 ? -15.672 38.031 21.969 1 91.12 73 GLU A CA 1
ATOM 568 C C . GLU A 1 73 ? -16.031 38.75 23.266 1 91.12 73 GLU A C 1
ATOM 570 O O . GLU A 1 73 ? -16.609 39.844 23.234 1 91.12 73 GLU A O 1
ATOM 575 N N . ASP A 1 74 ? -15.656 38.219 24.453 1 91.12 74 ASP A N 1
ATOM 576 C CA . ASP A 1 74 ? -16.047 38.719 25.766 1 91.12 74 ASP A CA 1
ATOM 577 C C . ASP A 1 74 ? -14.992 39.688 26.312 1 91.12 74 ASP A C 1
ATOM 579 O O . ASP A 1 74 ? -15.086 40.156 27.453 1 91.12 74 ASP A O 1
ATOM 583 N N . GLY A 1 75 ? -13.984 39.938 25.531 1 92.56 75 GLY A N 1
ATOM 584 C CA . GLY A 1 75 ? -12.945 40.875 25.938 1 92.56 75 GLY A CA 1
ATOM 585 C C . GLY A 1 75 ? -11.57 40.25 26.016 1 92.56 75 GLY A C 1
ATOM 586 O O . GLY A 1 75 ? -11.305 39.25 25.344 1 92.56 75 GLY A O 1
ATOM 587 N N . GLU A 1 76 ? -10.719 41.031 26.734 1 95.38 76 GLU A N 1
ATOM 588 C CA . GLU A 1 76 ? -9.328 40.594 26.859 1 95.38 76 GLU A CA 1
ATOM 589 C C . GLU A 1 76 ? -9.039 40.031 28.25 1 95.38 76 GLU A C 1
ATOM 591 O O . GLU A 1 76 ? -9.539 40.562 29.25 1 95.38 76 GLU A O 1
ATOM 596 N N . VAL A 1 77 ? -8.359 38.938 28.312 1 96.06 77 VAL A N 1
ATOM 597 C CA . VAL A 1 77 ? -7.922 38.344 29.578 1 96.06 77 VAL A CA 1
ATOM 598 C C . VAL A 1 77 ? -6.484 37.844 29.438 1 96.06 77 VAL A C 1
ATOM 600 O O . VAL A 1 77 ? -6.098 37.344 28.391 1 96.06 77 VAL A O 1
ATOM 603 N N . ASP A 1 78 ? -5.664 38.094 30.484 1 96.62 78 ASP A N 1
ATOM 604 C CA . ASP A 1 78 ? -4.316 37.531 30.516 1 96.62 78 ASP A CA 1
ATOM 605 C C . ASP A 1 78 ? -4.32 36.125 31.094 1 96.62 78 ASP A C 1
ATOM 607 O O . ASP A 1 78 ? -4.805 35.906 32.219 1 96.62 78 ASP A O 1
ATOM 611 N N . LEU A 1 79 ? -3.797 35.219 30.359 1 96.31 79 LEU A N 1
ATOM 612 C CA . LEU A 1 79 ? -3.756 33.812 30.766 1 96.31 79 LEU A CA 1
ATOM 613 C C . LEU A 1 79 ? -2.33 33.375 31.109 1 96.31 79 LEU A C 1
ATOM 615 O O . LEU A 1 79 ? -1.427 33.531 30.281 1 96.31 79 LEU A O 1
ATOM 619 N N . PRO A 1 80 ? -2.121 32.844 32.312 1 96.56 80 PRO A N 1
ATOM 620 C CA . PRO A 1 80 ? -0.816 32.25 32.625 1 96.56 80 PRO A CA 1
ATOM 621 C C . PRO A 1 80 ? -0.638 30.891 32 1 96.56 80 PRO A C 1
ATOM 623 O O . PRO A 1 80 ? -1.624 30.203 31.688 1 96.56 80 PRO A O 1
ATOM 626 N N . PHE A 1 81 ? 0.603 30.531 31.656 1 94.62 81 PHE A N 1
ATOM 627 C CA . PHE A 1 81 ? 0.875 29.188 31.172 1 94.62 81 PHE A CA 1
ATOM 628 C C . PHE A 1 81 ? 2.215 28.672 31.703 1 94.62 81 PHE A C 1
ATOM 630 O O . PHE A 1 81 ? 3.133 29.469 31.922 1 94.62 81 PHE A O 1
ATOM 637 N N . ASN A 1 82 ? 2.369 27.297 31.906 1 93.5 82 ASN A N 1
ATOM 638 C CA . ASN A 1 82 ? 3.629 26.656 32.25 1 93.5 82 ASN A CA 1
ATOM 639 C C . ASN A 1 82 ? 4.418 26.25 31 1 93.5 82 ASN A C 1
ATOM 641 O O . ASN A 1 82 ? 5.637 26.078 31.062 1 93.5 82 ASN A O 1
ATOM 645 N N . GLY A 1 83 ? 3.771 26.047 29.953 1 94.75 83 GLY A N 1
ATOM 646 C CA . GLY A 1 83 ? 4.312 25.734 28.641 1 94.75 83 GLY A CA 1
ATOM 647 C C . GLY A 1 83 ? 3.395 26.125 27.5 1 94.75 83 GLY A C 1
ATOM 648 O O . GLY A 1 83 ? 2.178 26.219 27.672 1 94.75 83 GLY A O 1
ATOM 649 N N . ALA A 1 84 ? 3.982 26.453 26.391 1 96.44 84 ALA A N 1
ATOM 650 C CA . ALA A 1 84 ? 3.188 26.859 25.25 1 96.44 84 ALA A CA 1
ATOM 651 C C . ALA A 1 84 ? 3.705 26.219 23.953 1 96.44 84 ALA A C 1
ATOM 653 O O . ALA A 1 84 ? 4.914 26.047 23.797 1 96.44 84 ALA A O 1
ATOM 654 N N . VAL A 1 85 ? 2.799 25.812 23.094 1 96.62 85 VAL A N 1
ATOM 655 C CA . VAL A 1 85 ? 3.131 25.328 21.766 1 96.62 85 VAL A CA 1
ATOM 656 C C . VAL A 1 85 ? 2.471 26.219 20.703 1 96.62 85 VAL A C 1
ATOM 658 O O . VAL A 1 85 ? 1.246 26.359 20.688 1 96.62 85 VAL A O 1
ATOM 661 N N . VAL A 1 86 ? 3.289 26.844 19.875 1 96.69 86 VAL A N 1
ATOM 662 C CA . VAL A 1 86 ? 2.775 27.625 18.766 1 96.69 86 VAL A CA 1
ATOM 663 C C . VAL A 1 86 ? 2.518 26.719 17.562 1 96.69 86 VAL A C 1
ATOM 665 O O . VAL A 1 86 ? 3.447 26.109 17.031 1 96.69 86 VAL A O 1
ATOM 668 N N . ALA A 1 87 ? 1.305 26.578 17.141 1 95.56 87 ALA A N 1
ATOM 669 C CA . ALA A 1 87 ? 0.895 25.719 16.031 1 95.56 87 ALA A CA 1
ATOM 670 C C . ALA A 1 87 ? -0.02 26.469 15.07 1 95.56 87 ALA A C 1
ATOM 672 O O . ALA A 1 87 ? -1.069 25.953 14.672 1 95.56 87 ALA A O 1
ATOM 673 N N . THR A 1 88 ? 0.375 27.672 14.641 1 93.69 88 THR A N 1
ATOM 674 C CA . THR A 1 88 ? -0.494 28.594 13.922 1 93.69 88 THR A CA 1
ATOM 675 C C . THR A 1 88 ? -0.467 28.312 12.422 1 93.69 88 THR A C 1
ATOM 677 O O . THR A 1 88 ? -1.253 28.875 11.656 1 93.69 88 THR A O 1
ATOM 680 N N . GLY A 1 89 ? 0.391 27.438 11.992 1 92.44 89 GLY A N 1
ATOM 681 C CA . GLY A 1 89 ? 0.436 27.031 10.594 1 92.44 89 GLY A CA 1
ATOM 682 C C . GLY A 1 89 ? 1.076 28.078 9.695 1 92.44 89 GLY A C 1
ATOM 683 O O . GLY A 1 89 ? 2.01 28.766 10.109 1 92.44 89 GLY A O 1
ATOM 684 N N . SER A 1 90 ? 0.739 28.016 8.445 1 92.56 90 SER A N 1
ATOM 685 C CA . SER A 1 90 ? 1.305 28.906 7.438 1 92.56 90 SER A CA 1
ATOM 686 C C . SER A 1 90 ? 0.21 29.578 6.613 1 92.56 90 SER A C 1
ATOM 688 O O . SER A 1 90 ? -0.965 29.219 6.727 1 92.56 90 SER A O 1
ATOM 690 N N . ARG A 1 91 ? 0.56 30.609 5.93 1 91.38 91 ARG A N 1
ATOM 691 C CA . ARG A 1 91 ? -0.316 31.281 4.98 1 91.38 91 ARG A CA 1
ATOM 692 C C . ARG A 1 91 ? 0.381 31.484 3.641 1 91.38 91 ARG A C 1
ATOM 694 O O . ARG A 1 91 ? 1.611 31.484 3.568 1 91.38 91 ARG A O 1
ATOM 701 N N . ALA A 1 92 ? -0.405 31.641 2.596 1 92.62 92 ALA A N 1
ATOM 702 C CA . ALA A 1 92 ? 0.153 31.859 1.262 1 92.62 92 ALA A CA 1
ATOM 703 C C . ALA A 1 92 ? 0.947 33.156 1.2 1 92.62 92 ALA A C 1
ATOM 705 O O . ALA A 1 92 ? 0.545 34.156 1.788 1 92.62 92 ALA A O 1
ATOM 706 N N . ASN A 1 93 ? 2.049 33.094 0.494 1 93.69 93 ASN A N 1
ATOM 707 C CA . ASN A 1 93 ? 2.783 34.312 0.225 1 93.69 93 ASN A CA 1
ATOM 708 C C . ASN A 1 93 ? 1.979 35.25 -0.653 1 93.69 93 ASN A C 1
ATOM 710 O O . ASN A 1 93 ? 1.29 34.844 -1.579 1 93.69 93 ASN A O 1
ATOM 714 N N . ARG A 1 94 ? 2.047 36.531 -0.308 1 90.94 94 ARG A N 1
ATOM 715 C CA . ARG A 1 94 ? 1.404 37.531 -1.13 1 90.94 94 ARG A CA 1
ATOM 716 C C . ARG A 1 94 ? 2.436 38.5 -1.705 1 90.94 94 ARG A C 1
ATOM 718 O O . ARG A 1 94 ? 3.037 39.281 -0.969 1 90.94 94 ARG A O 1
ATOM 725 N N . LEU A 1 95 ? 2.527 38.438 -2.996 1 91.38 95 LEU A N 1
ATOM 726 C CA . LEU A 1 95 ? 3.449 39.344 -3.678 1 91.38 95 LEU A CA 1
ATOM 727 C C . LEU A 1 95 ? 2.777 40.688 -3.98 1 91.38 95 LEU A C 1
ATOM 729 O O . LEU A 1 95 ? 1.592 40.719 -4.312 1 91.38 95 LEU A O 1
ATOM 733 N N . PRO A 1 96 ? 3.514 41.688 -3.922 1 88.69 96 PRO A N 1
ATOM 734 C CA . PRO A 1 96 ? 2.945 43.031 -4.074 1 88.69 96 PRO A CA 1
ATOM 735 C C . PRO A 1 96 ? 2.297 43.25 -5.441 1 88.69 96 PRO A C 1
ATOM 737 O O . PRO A 1 96 ? 1.312 43.969 -5.551 1 88.69 96 PRO A O 1
ATOM 740 N N . MET A 1 97 ? 2.74 42.625 -6.477 1 89.56 97 MET A N 1
ATOM 741 C CA . MET A 1 97 ? 2.256 42.875 -7.828 1 89.56 97 MET A CA 1
ATOM 742 C C . MET A 1 97 ? 0.968 42.125 -8.102 1 89.56 97 MET A C 1
ATOM 744 O O . MET A 1 97 ? 0.334 42.281 -9.141 1 89.56 97 MET A O 1
ATOM 748 N N . VAL A 1 98 ? 0.565 41.281 -7.223 1 92.62 98 VAL A N 1
ATOM 749 C CA . VAL A 1 98 ? -0.639 40.469 -7.391 1 92.62 98 VAL A CA 1
ATOM 750 C C . VAL A 1 98 ? -1.781 41.062 -6.57 1 92.62 98 VAL A C 1
ATOM 752 O O . VAL A 1 98 ? -1.81 40.938 -5.348 1 92.62 98 VAL A O 1
ATOM 755 N N . PRO A 1 99 ? -2.666 41.688 -7.215 1 93.56 99 PRO A N 1
ATOM 756 C CA . PRO A 1 99 ? -3.803 42.25 -6.488 1 93.56 99 PRO A CA 1
ATOM 757 C C . PRO A 1 99 ? -4.789 41.188 -6.012 1 93.56 99 PRO A C 1
ATOM 759 O O . PRO A 1 99 ? -5.699 40.812 -6.754 1 93.56 99 PRO A O 1
ATOM 762 N N . ALA A 1 100 ? -4.809 40.875 -4.766 1 90.44 100 ALA A N 1
ATOM 763 C CA . ALA A 1 100 ? -5.562 39.75 -4.199 1 90.44 100 ALA A CA 1
ATOM 764 C C . ALA A 1 100 ? -7.059 40.031 -4.207 1 90.44 100 ALA A C 1
ATOM 766 O O . ALA A 1 100 ? -7.875 39.094 -4.176 1 90.44 100 ALA A O 1
ATOM 767 N N . SER A 1 101 ? -7.445 41.25 -4.352 1 89.75 101 SER A N 1
ATOM 768 C CA . SER A 1 101 ? -8.852 41.594 -4.23 1 89.75 101 SER A CA 1
ATOM 769 C C . SER A 1 101 ? -9.562 41.531 -5.578 1 89.75 101 SER A C 1
ATOM 771 O O . SER A 1 101 ? -10.789 41.562 -5.641 1 89.75 101 SER A O 1
ATOM 773 N N . LEU A 1 102 ? -8.836 41.438 -6.652 1 92.25 102 LEU A N 1
ATOM 774 C CA . LEU A 1 102 ? -9.445 41.375 -7.973 1 92.25 102 LEU A CA 1
ATOM 775 C C . LEU A 1 102 ? -10.203 40.062 -8.156 1 92.25 102 LEU A C 1
ATOM 777 O O . LEU A 1 102 ? -9.688 38.969 -7.816 1 92.25 102 LEU A O 1
ATOM 781 N N . PRO A 1 103 ? -11.422 40.188 -8.711 1 93.19 103 PRO A N 1
ATOM 782 C CA . PRO A 1 103 ? -12.117 38.938 -9.039 1 93.19 103 PRO A CA 1
ATOM 783 C C . PRO A 1 103 ? -11.32 38.031 -9.992 1 93.19 103 PRO A C 1
ATOM 785 O O . PRO A 1 103 ? -10.766 38.531 -10.977 1 93.19 103 PRO A O 1
ATOM 788 N N . GLY A 1 104 ? -11.211 36.781 -9.562 1 95.12 104 GLY A N 1
ATOM 789 C CA . GLY A 1 104 ? -10.508 35.812 -10.414 1 95.12 104 GLY A CA 1
ATOM 790 C C . GLY A 1 104 ? -9.078 35.562 -9.977 1 95.12 104 GLY A C 1
ATOM 791 O O . GLY A 1 104 ? -8.406 34.688 -10.5 1 95.12 104 GLY A O 1
ATOM 792 N N . VAL A 1 105 ? -8.664 36.406 -8.984 1 96.19 105 VAL A N 1
ATOM 793 C CA . VAL A 1 105 ? -7.32 36.219 -8.453 1 96.19 105 VAL A CA 1
ATOM 794 C C . VAL A 1 105 ? -7.383 35.406 -7.172 1 96.19 105 VAL A C 1
ATOM 796 O O . VAL A 1 105 ? -8.109 35.75 -6.238 1 96.19 105 VAL A O 1
ATOM 799 N N . TYR A 1 106 ? -6.609 34.312 -7.191 1 94.88 106 TYR A N 1
ATOM 800 C CA . TYR A 1 106 ? -6.602 33.406 -6.047 1 94.88 106 TYR A CA 1
ATOM 801 C C . TYR A 1 106 ? -5.176 33.062 -5.645 1 94.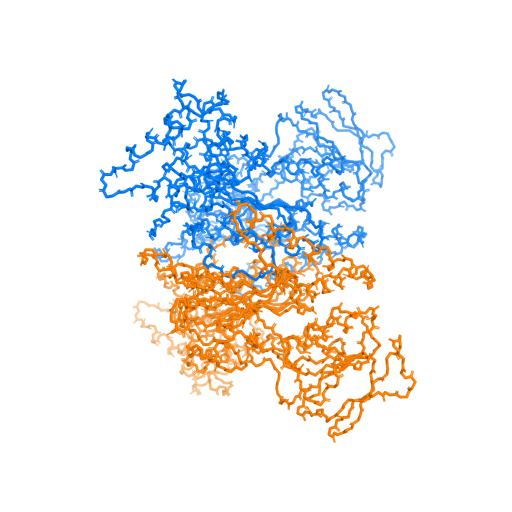88 106 TYR A C 1
ATOM 803 O O . TYR A 1 106 ? -4.234 33.281 -6.406 1 94.88 106 TYR A O 1
ATOM 811 N N . ASP A 1 107 ? -5.008 32.594 -4.434 1 94.12 107 ASP A N 1
ATOM 812 C CA . ASP A 1 107 ? -3.826 31.891 -3.957 1 94.12 107 ASP A CA 1
ATOM 813 C C . ASP A 1 107 ? -4.207 30.531 -3.367 1 94.12 107 ASP A C 1
ATOM 815 O O . ASP A 1 107 ? -5.336 30.062 -3.541 1 94.12 107 ASP A O 1
ATOM 819 N N . SER A 1 108 ? -3.209 29.844 -2.758 1 88.81 108 SER A N 1
ATOM 820 C CA . SER A 1 108 ? -3.463 28.484 -2.289 1 88.81 108 SER A CA 1
ATOM 821 C C . SER A 1 108 ? -4.488 28.469 -1.159 1 88.81 108 SER A C 1
ATOM 823 O O . SER A 1 108 ? -5.133 27.453 -0.912 1 88.81 108 SER A O 1
ATOM 825 N N . ASP A 1 109 ? -4.664 29.562 -0.458 1 88.06 109 ASP A N 1
ATOM 826 C CA . ASP A 1 109 ? -5.617 29.625 0.645 1 88.06 109 ASP A CA 1
ATOM 827 C C . ASP A 1 109 ? -7.023 29.938 0.135 1 88.06 109 ASP A C 1
ATOM 829 O O . ASP A 1 109 ? -8.016 29.516 0.731 1 88.06 109 ASP A O 1
ATOM 833 N N . THR A 1 110 ? -7.098 30.672 -0.992 1 89.06 110 THR A N 1
ATOM 834 C CA . THR A 1 110 ? -8.391 31.234 -1.373 1 89.06 110 THR A CA 1
ATOM 835 C C . THR A 1 110 ? -8.961 30.5 -2.578 1 89.06 110 THR A C 1
ATOM 837 O O . THR A 1 110 ? -10.141 30.656 -2.91 1 89.06 110 THR A O 1
ATOM 840 N N . LEU A 1 111 ? -8.203 29.703 -3.229 1 88.38 111 LEU A N 1
ATOM 841 C CA . LEU A 1 111 ? -8.672 29.016 -4.422 1 88.38 111 LEU A CA 1
ATOM 842 C C . LEU A 1 111 ? -9.898 28.156 -4.109 1 88.38 111 LEU A C 1
ATOM 844 O O . LEU A 1 111 ? -10.719 27.891 -4.988 1 88.38 111 LEU A O 1
ATOM 848 N N . SER A 1 112 ? -10.031 27.75 -2.9 1 78.75 112 SER A N 1
ATOM 849 C CA . SER A 1 112 ? -11.172 26.938 -2.492 1 78.75 112 SER A CA 1
ATOM 850 C C . SER A 1 112 ? -12.484 27.703 -2.658 1 78.75 112 SER A C 1
ATOM 852 O O . SER A 1 112 ? -13.555 27.094 -2.686 1 78.75 112 SER A O 1
ATOM 854 N N . GLU A 1 113 ? -12.375 28.938 -2.824 1 81.25 113 GLU A N 1
ATOM 855 C CA . GLU A 1 113 ? -13.555 29.797 -2.91 1 81.25 113 GLU A CA 1
ATOM 856 C C . GLU A 1 113 ? -14.062 29.891 -4.348 1 81.25 113 GLU A C 1
ATOM 858 O O . GLU A 1 113 ? -15.164 30.391 -4.594 1 81.25 113 GLU A O 1
ATOM 863 N N . ILE A 1 114 ? -13.328 29.344 -5.234 1 84.88 114 ILE A N 1
ATOM 864 C CA . ILE A 1 114 ? -13.727 29.438 -6.633 1 84.88 114 ILE A CA 1
ATOM 865 C C . ILE A 1 114 ? -15.023 28.656 -6.855 1 84.88 114 ILE A C 1
ATOM 867 O O . ILE A 1 114 ? -15.203 27.562 -6.301 1 84.88 114 ILE A O 1
ATOM 871 N N . ASP A 1 115 ? -15.938 29.188 -7.598 1 82.25 115 ASP A N 1
ATOM 872 C CA . ASP A 1 115 ? -17.234 28.547 -7.762 1 82.25 115 ASP A CA 1
ATOM 873 C C . ASP A 1 115 ? -17.516 28.219 -9.227 1 82.25 115 ASP A C 1
ATOM 875 O O . ASP A 1 115 ? -18.656 27.969 -9.609 1 82.25 115 ASP A O 1
ATOM 879 N N . TYR A 1 116 ? -16.469 28.328 -10.039 1 84.5 116 TYR A N 1
ATOM 880 C CA . TYR A 1 116 ? -16.578 28 -11.453 1 84.5 116 TYR A CA 1
ATOM 881 C C . TYR A 1 116 ? -15.328 27.281 -11.945 1 84.5 116 TYR A C 1
ATOM 883 O O . TYR A 1 116 ? -14.281 27.328 -11.289 1 84.5 116 TYR A O 1
ATOM 891 N N . ILE A 1 117 ? -15.516 26.609 -13.141 1 87.75 117 ILE A N 1
ATOM 892 C CA . ILE A 1 117 ? -14.359 26.047 -13.828 1 87.75 117 ILE A CA 1
ATOM 893 C C . ILE A 1 117 ? -13.82 27.062 -14.828 1 87.75 117 ILE A C 1
ATOM 895 O O . ILE A 1 117 ? -14.484 27.391 -15.812 1 87.75 117 ILE A O 1
ATOM 899 N N . PRO A 1 118 ? -12.648 27.516 -14.617 1 93.44 118 PRO A N 1
ATOM 900 C CA . PRO A 1 118 ? -12.117 28.531 -15.531 1 93.44 118 PRO A CA 1
ATOM 901 C C . PRO A 1 118 ? -11.93 28 -16.953 1 93.44 118 PRO A C 1
ATOM 903 O O . PRO A 1 118 ? -11.609 26.828 -17.141 1 93.44 118 PRO A O 1
ATOM 906 N N . LYS A 1 119 ? -12.141 28.906 -17.875 1 95.12 119 LYS A N 1
ATOM 907 C CA . LYS A 1 119 ? -11.781 28.578 -19.25 1 95.12 119 LYS A CA 1
ATOM 908 C C . LYS A 1 119 ? -10.266 28.656 -19.453 1 95.12 119 LYS A C 1
ATOM 910 O O . LYS A 1 119 ? -9.688 27.781 -20.109 1 95.12 119 LYS A O 1
ATOM 915 N N . LYS A 1 120 ? -9.758 29.703 -18.906 1 97.62 120 LYS A N 1
ATOM 916 C CA . LYS A 1 120 ? -8.32 29.938 -18.969 1 97.62 120 LYS A CA 1
ATOM 917 C C . LYS A 1 120 ? -7.758 30.281 -17.594 1 97.62 120 LYS A C 1
ATOM 919 O O . LYS A 1 120 ? -8.273 31.172 -16.906 1 97.62 120 LYS A O 1
ATOM 924 N N . MET A 1 121 ? -6.688 29.578 -17.203 1 97.88 121 MET A N 1
ATOM 925 C CA . MET A 1 121 ? -6.047 29.797 -15.914 1 97.88 121 MET A CA 1
ATOM 926 C C . MET A 1 121 ? -4.555 30.078 -16.078 1 97.88 121 MET A C 1
ATOM 928 O O . MET A 1 121 ? -3.879 29.391 -16.859 1 97.88 121 MET A O 1
ATOM 932 N N . VAL A 1 122 ? -4.113 31.109 -15.469 1 98.38 122 VAL A N 1
ATOM 933 C CA . VAL A 1 122 ? -2.68 31.359 -15.367 1 98.38 122 VAL A CA 1
ATOM 934 C C . VAL A 1 122 ? -2.203 31.062 -13.945 1 98.38 122 VAL A C 1
ATOM 936 O O . VAL A 1 122 ? -2.764 31.562 -12.977 1 98.38 122 VAL A O 1
ATOM 939 N N . VAL A 1 123 ? -1.213 30.219 -13.836 1 98.19 123 VAL A N 1
ATOM 940 C CA . VAL A 1 123 ? -0.641 29.828 -12.555 1 98.19 123 VAL A CA 1
ATOM 941 C C . VAL A 1 123 ? 0.754 30.422 -12.406 1 98.19 123 VAL A C 1
ATOM 943 O O . VAL A 1 123 ? 1.634 30.172 -13.234 1 98.19 123 VAL A O 1
ATOM 946 N N . GLN A 1 124 ? 0.895 31.219 -11.391 1 97.5 124 GLN A N 1
ATOM 947 C CA . GLN A 1 124 ? 2.217 31.734 -11.047 1 97.5 124 GLN A CA 1
ATOM 948 C C . GLN A 1 124 ? 2.951 30.781 -10.109 1 97.5 124 GLN A C 1
ATOM 950 O O . GLN A 1 124 ? 2.551 30.594 -8.961 1 97.5 124 GLN A O 1
ATOM 955 N N . GLY A 1 125 ? 4.125 30.234 -10.609 1 96.06 125 GLY A N 1
ATOM 956 C CA . GLY A 1 125 ? 4.902 29.312 -9.805 1 96.06 125 GLY A CA 1
ATOM 957 C C . GLY A 1 125 ? 4.828 27.875 -10.305 1 96.06 125 GLY A C 1
ATOM 958 O O . GLY A 1 125 ? 3.736 27.312 -10.422 1 96.06 125 GLY A O 1
ATOM 959 N N . GLY A 1 126 ? 5.973 27.281 -10.547 1 95 126 GLY A N 1
ATOM 960 C CA . GLY A 1 126 ? 6.078 25.922 -11.031 1 95 126 GLY A CA 1
ATOM 961 C C . GLY A 1 126 ? 6.469 24.922 -9.945 1 95 126 GLY A C 1
ATOM 962 O O . GLY A 1 126 ? 7.137 23.938 -10.219 1 95 126 GLY A O 1
ATOM 963 N N . GLY A 1 127 ? 6.094 25.234 -8.664 1 93.88 127 GLY A N 1
ATOM 964 C CA . GLY A 1 127 ? 6.297 24.312 -7.562 1 93.88 127 GLY A CA 1
ATOM 965 C C . GLY A 1 127 ? 5.188 23.297 -7.426 1 93.88 127 GLY A C 1
ATOM 966 O O . GLY A 1 127 ? 4.316 23.203 -8.289 1 93.88 127 GLY A O 1
ATOM 967 N N . ILE A 1 128 ? 5.152 22.547 -6.371 1 90.12 128 ILE A N 1
ATOM 968 C CA . ILE A 1 128 ? 4.234 21.438 -6.16 1 90.12 128 ILE A CA 1
ATOM 969 C C . ILE A 1 128 ? 2.795 21.953 -6.152 1 90.12 128 ILE A C 1
ATOM 971 O O . ILE A 1 128 ? 1.938 21.422 -6.867 1 90.12 128 ILE A O 1
ATOM 975 N N . ILE A 1 129 ? 2.553 22.969 -5.391 1 90.75 129 ILE A N 1
ATOM 976 C CA . ILE A 1 129 ? 1.204 23.516 -5.27 1 90.75 129 ILE A CA 1
ATOM 977 C C . ILE A 1 129 ? 0.7 23.953 -6.645 1 90.75 129 ILE A C 1
ATOM 979 O O . ILE A 1 129 ? -0.407 23.594 -7.051 1 90.75 129 ILE A O 1
ATOM 983 N N . GLY A 1 130 ? 1.509 24.703 -7.363 1 94.25 130 GLY A N 1
ATOM 984 C CA . GLY A 1 130 ? 1.132 25.203 -8.68 1 94.25 130 GLY A CA 1
ATOM 985 C C . GLY A 1 130 ? 0.865 24.094 -9.68 1 94.25 130 GLY A C 1
ATOM 986 O O . GLY A 1 130 ? -0.147 24.109 -10.383 1 94.25 130 GLY A O 1
ATOM 987 N N . LEU A 1 131 ? 1.682 23.156 -9.695 1 93.75 131 LEU A N 1
ATOM 988 C CA . LEU A 1 131 ? 1.583 22.094 -10.703 1 93.75 131 LEU A CA 1
ATOM 989 C C . LEU A 1 131 ? 0.439 21.141 -10.383 1 93.75 131 LEU A C 1
ATOM 991 O O . LEU A 1 131 ? -0.193 20.594 -11.289 1 93.75 131 LEU A O 1
ATOM 995 N N . GLU A 1 132 ? 0.178 20.891 -9.078 1 91.56 132 GLU A N 1
ATOM 996 C CA . GLU A 1 132 ? -0.985 20.094 -8.711 1 91.56 132 GLU A CA 1
ATOM 997 C C . GLU A 1 132 ? -2.275 20.719 -9.234 1 91.56 132 GLU A C 1
ATOM 999 O O . GLU A 1 132 ? -3.07 20.047 -9.898 1 91.56 132 GLU A O 1
ATOM 1004 N N . TYR A 1 133 ? -2.422 21.969 -8.992 1 92.38 133 TYR A N 1
ATOM 1005 C CA . TYR A 1 133 ? -3.639 22.656 -9.422 1 92.38 133 TYR A CA 1
ATOM 1006 C C . TYR A 1 133 ? -3.689 22.766 -10.938 1 92.38 133 TYR A C 1
ATOM 1008 O O . TYR A 1 133 ? -4.754 22.609 -11.547 1 92.38 133 TYR A O 1
ATOM 1016 N N . ALA A 1 134 ? -2.521 23.078 -11.523 1 95.31 134 ALA A N 1
ATOM 1017 C CA . ALA A 1 134 ? -2.463 23.125 -12.984 1 95.31 134 ALA A CA 1
ATOM 1018 C C . ALA A 1 134 ? -2.953 21.828 -13.602 1 95.31 134 ALA A C 1
ATOM 1020 O O . ALA A 1 134 ? -3.764 21.828 -14.531 1 95.31 134 ALA A O 1
ATOM 1021 N N . ASN A 1 135 ? -2.502 20.75 -13.07 1 93.62 135 ASN A N 1
ATOM 1022 C CA . ASN A 1 135 ? -2.873 19.438 -13.555 1 93.62 135 ASN A CA 1
ATOM 1023 C C . ASN A 1 135 ? -4.359 19.156 -13.352 1 93.62 135 ASN A C 1
ATOM 1025 O O . ASN A 1 135 ? -5.043 18.688 -14.266 1 93.62 135 ASN A O 1
ATOM 1029 N N . ILE A 1 136 ? -4.875 19.469 -12.188 1 88.69 136 ILE A N 1
ATOM 1030 C CA . ILE A 1 136 ? -6.262 19.188 -11.82 1 88.69 136 ILE A CA 1
ATOM 1031 C C . ILE A 1 136 ? -7.199 19.984 -12.727 1 88.69 136 ILE A C 1
ATOM 1033 O O . ILE A 1 136 ? -8.133 19.422 -13.305 1 88.69 136 ILE A O 1
ATOM 1037 N N . PHE A 1 137 ? -6.949 21.219 -12.953 1 91.56 137 PHE A N 1
ATOM 1038 C CA . PHE A 1 137 ? -7.828 22.078 -13.75 1 91.56 137 PHE A CA 1
ATOM 1039 C C . PHE A 1 137 ? -7.707 21.734 -15.234 1 91.56 137 PHE A C 1
ATOM 1041 O O . PHE A 1 137 ? -8.695 21.781 -15.969 1 91.56 137 PHE A O 1
ATOM 1048 N N . ALA A 1 138 ? -6.5 21.453 -15.664 1 94.25 138 ALA A N 1
ATOM 1049 C CA . ALA A 1 138 ? -6.34 21.031 -17.047 1 94.25 138 ALA A CA 1
ATOM 1050 C C . ALA A 1 138 ? -7.191 19.797 -17.344 1 94.25 138 ALA A C 1
ATOM 1052 O O . ALA A 1 138 ? -7.844 19.719 -18.391 1 94.25 138 ALA A O 1
ATOM 1053 N N . LYS A 1 139 ? -7.215 18.938 -16.469 1 89.25 139 LYS A N 1
ATOM 1054 C CA . LYS A 1 139 ? -7.984 17.703 -16.641 1 89.25 139 LYS A CA 1
ATOM 1055 C C . LYS A 1 139 ? -9.484 17.984 -16.641 1 89.25 139 LYS A C 1
ATOM 1057 O O . LYS A 1 139 ? -10.273 17.203 -17.172 1 89.25 139 LYS A O 1
ATOM 1062 N N . MET A 1 140 ? -9.797 19.109 -16.062 1 86.62 140 MET A N 1
ATOM 1063 C CA . MET A 1 140 ? -11.203 19.516 -16.047 1 86.62 140 MET A CA 1
ATOM 1064 C C . MET A 1 140 ? -11.555 20.312 -17.297 1 86.62 140 MET A C 1
ATOM 1066 O O . MET A 1 140 ? -12.688 20.781 -17.453 1 86.62 140 MET A O 1
ATOM 1070 N N . GLY A 1 141 ? -10.531 20.531 -18.172 1 89.06 141 GLY A N 1
ATOM 1071 C CA . GLY A 1 141 ? -10.789 21.188 -19.438 1 89.06 141 GLY A CA 1
ATOM 1072 C C . GLY A 1 141 ? -10.289 22.609 -19.5 1 89.06 141 GLY A C 1
ATOM 1073 O O . GLY A 1 141 ? -10.43 23.281 -20.531 1 89.06 141 GLY A O 1
ATOM 1074 N N . THR A 1 142 ? -9.742 23.094 -18.438 1 94.44 142 THR A N 1
ATOM 1075 C CA . THR A 1 142 ? -9.203 24.438 -18.391 1 94.44 142 THR A CA 1
ATOM 1076 C C . THR A 1 142 ? -7.922 24.547 -19.219 1 94.44 142 THR A C 1
ATOM 1078 O O . THR A 1 142 ? -7.074 23.656 -19.172 1 94.44 142 THR A O 1
ATOM 1081 N N . LYS A 1 143 ? -7.863 25.578 -20 1 97.75 143 LYS A N 1
ATOM 1082 C CA . LYS A 1 143 ? -6.566 25.891 -20.578 1 97.75 143 LYS A CA 1
ATOM 1083 C C . LYS A 1 143 ? -5.641 26.531 -19.547 1 97.75 143 LYS A C 1
ATOM 1085 O O . LYS A 1 143 ? -5.91 27.641 -19.062 1 97.75 143 LYS A O 1
ATOM 1090 N N . VAL A 1 144 ? -4.516 25.891 -19.266 1 98.44 144 VAL A N 1
ATOM 1091 C CA . VAL A 1 144 ? -3.684 26.344 -18.156 1 98.44 144 VAL A CA 1
ATOM 1092 C C . VAL A 1 144 ? -2.311 26.766 -18.672 1 98.44 144 VAL A C 1
ATOM 1094 O O . VAL A 1 144 ? -1.69 26.047 -19.453 1 98.44 144 VAL A O 1
ATOM 1097 N N . VAL A 1 145 ? -1.866 27.891 -18.234 1 98.25 145 VAL A N 1
ATOM 1098 C CA . VAL A 1 145 ? -0.5 28.359 -18.453 1 98.25 145 VAL A CA 1
ATOM 1099 C C . VAL A 1 145 ? 0.205 28.547 -17.109 1 98.25 145 VAL A C 1
ATOM 1101 O O . VAL A 1 145 ? -0.273 29.297 -16.25 1 98.25 145 VAL A O 1
ATOM 1104 N N . VAL A 1 146 ? 1.334 27.875 -16.969 1 98.19 146 VAL A N 1
ATOM 1105 C CA . VAL A 1 146 ? 2.156 28.047 -15.766 1 98.19 146 VAL A CA 1
ATOM 1106 C C . VAL A 1 146 ? 3.33 28.969 -16.078 1 98.19 146 VAL A C 1
ATOM 1108 O O . VAL A 1 146 ? 4.102 28.719 -17 1 98.19 146 VAL A O 1
ATOM 1111 N N . VAL A 1 147 ? 3.416 29.984 -15.312 1 97.5 147 VAL A N 1
ATOM 1112 C CA . VAL A 1 147 ? 4.508 30.938 -15.461 1 97.5 147 VAL A CA 1
ATOM 1113 C C . VAL A 1 147 ? 5.504 30.766 -14.312 1 97.5 147 VAL A C 1
ATOM 1115 O O . VAL A 1 147 ? 5.145 30.922 -13.148 1 97.5 147 VAL A O 1
ATOM 1118 N N . GLU A 1 148 ? 6.723 30.422 -14.656 1 96.31 148 GLU A N 1
ATOM 1119 C CA . GLU A 1 148 ? 7.789 30.172 -13.688 1 96.31 148 GLU A CA 1
ATOM 1120 C C . GLU A 1 148 ? 9 31.062 -13.953 1 96.31 148 GLU A C 1
ATOM 1122 O O . GLU A 1 148 ? 9.453 31.172 -15.094 1 96.31 148 GLU A O 1
ATOM 1127 N N . PHE A 1 149 ? 9.453 31.656 -12.875 1 93.81 149 PHE A N 1
ATOM 1128 C CA . PHE A 1 149 ? 10.57 32.594 -12.953 1 93.81 149 PHE A CA 1
ATOM 1129 C C . PHE A 1 149 ? 11.867 31.844 -13.258 1 93.81 149 PHE A C 1
ATOM 1131 O O . PHE A 1 149 ? 12.711 32.344 -14 1 93.81 149 PHE A O 1
ATOM 1138 N N . MET A 1 150 ? 12.047 30.703 -12.711 1 94 150 MET A N 1
ATOM 1139 C CA . MET A 1 150 ? 13.281 29.938 -12.852 1 94 150 MET A CA 1
ATOM 1140 C C . MET A 1 150 ? 13.32 29.203 -14.188 1 94 150 MET A C 1
ATOM 1142 O O . MET A 1 150 ? 12.297 29.078 -14.859 1 94 150 MET A O 1
ATOM 1146 N N . ASP A 1 151 ? 14.484 28.594 -14.445 1 94.69 151 ASP A N 1
ATOM 1147 C CA . ASP A 1 151 ? 14.68 27.922 -15.719 1 94.69 151 ASP A CA 1
ATOM 1148 C C . ASP A 1 151 ? 14.305 26.438 -15.609 1 94.69 151 ASP A C 1
ATOM 1150 O O . ASP A 1 151 ? 14.203 25.734 -16.625 1 94.69 151 ASP A O 1
ATOM 1154 N N . LYS A 1 152 ? 14.148 26 -14.344 1 92.19 152 LYS A N 1
ATOM 1155 C CA . LYS A 1 152 ? 13.797 24.609 -14.102 1 92.19 152 LYS A CA 1
ATOM 1156 C C . LYS A 1 152 ? 12.711 24.5 -13.031 1 92.19 152 LYS A C 1
ATOM 1158 O O . LYS A 1 152 ? 12.523 25.406 -12.234 1 92.19 152 LYS A O 1
ATOM 1163 N N . VAL A 1 153 ? 11.961 23.406 -13.164 1 92.38 153 VAL A N 1
ATOM 1164 C CA . VAL A 1 153 ? 10.961 23.125 -12.148 1 92.38 153 VAL A CA 1
ATOM 1165 C C . VAL A 1 153 ? 11.219 21.734 -11.547 1 92.38 153 VAL A C 1
ATOM 1167 O O . VAL A 1 153 ? 11.906 20.906 -12.148 1 92.38 153 VAL A O 1
ATOM 1170 N N . LEU A 1 154 ? 10.828 21.469 -10.32 1 91.69 154 LEU A N 1
ATOM 1171 C CA . LEU A 1 154 ? 10.742 20.172 -9.656 1 91.69 154 LEU A CA 1
ATOM 1172 C C . LEU A 1 154 ? 12.125 19.531 -9.539 1 91.69 154 LEU A C 1
ATOM 1174 O O . LEU A 1 154 ? 12.289 18.344 -9.82 1 91.69 154 LEU A O 1
ATOM 1178 N N . GLN A 1 155 ? 13.062 20.266 -9.164 1 87.5 155 GLN A N 1
ATOM 1179 C CA . GLN A 1 155 ? 14.445 19.812 -9.125 1 87.5 155 GLN A CA 1
ATOM 1180 C C . GLN A 1 155 ? 14.656 18.766 -8.023 1 87.5 155 GLN A C 1
ATOM 1182 O O . GLN A 1 155 ? 15.633 18.031 -8.039 1 87.5 155 GLN A O 1
ATOM 1187 N N . MET A 1 156 ? 13.727 18.703 -7.121 1 89.25 156 MET A N 1
ATOM 1188 C CA . MET A 1 156 ? 13.859 17.75 -6.02 1 89.25 156 MET A CA 1
ATOM 1189 C C . MET A 1 156 ? 13.477 16.344 -6.469 1 89.25 156 MET A C 1
ATOM 1191 O O . MET A 1 156 ? 13.758 15.367 -5.773 1 89.25 156 MET A O 1
ATOM 1195 N N . LEU A 1 157 ? 12.898 16.172 -7.633 1 94.56 157 LEU A N 1
ATOM 1196 C CA . LEU A 1 157 ? 12.43 14.883 -8.102 1 94.56 157 LEU A CA 1
ATOM 1197 C C . LEU A 1 157 ? 13.531 14.148 -8.867 1 94.56 157 LEU A C 1
ATOM 1199 O O . LEU A 1 157 ? 14.344 14.781 -9.547 1 94.56 157 LEU A O 1
ATOM 1203 N N . ASP A 1 158 ? 13.516 12.844 -8.727 1 96.44 158 ASP A N 1
ATOM 1204 C CA . ASP A 1 158 ? 14.305 12 -9.625 1 96.44 158 ASP A CA 1
ATOM 1205 C C . ASP A 1 158 ? 13.992 12.312 -11.086 1 96.44 158 ASP A C 1
ATOM 1207 O O . ASP A 1 158 ? 12.844 12.617 -11.43 1 96.44 158 ASP A O 1
ATOM 1211 N N . VAL A 1 159 ? 14.969 12.172 -11.875 1 94.25 159 VAL A N 1
ATOM 1212 C CA . VAL A 1 159 ? 14.883 12.562 -13.273 1 94.25 159 VAL A CA 1
ATOM 1213 C C . VAL A 1 159 ? 13.719 11.836 -13.945 1 94.25 159 VAL A C 1
ATOM 1215 O O . VAL A 1 159 ? 12.977 12.43 -14.734 1 94.25 159 VAL A O 1
ATOM 1218 N N . ASP A 1 160 ? 13.5 10.57 -13.688 1 95.69 160 ASP A N 1
ATOM 1219 C CA . ASP A 1 160 ? 12.422 9.805 -14.305 1 95.69 160 ASP A CA 1
ATOM 1220 C C . ASP A 1 160 ? 11.062 10.32 -13.852 1 95.69 160 ASP A C 1
ATOM 1222 O O . ASP A 1 160 ? 10.109 10.352 -14.641 1 95.69 160 ASP A O 1
ATOM 1226 N N . LEU A 1 161 ? 10.938 10.664 -12.586 1 96.62 161 LEU A N 1
ATOM 1227 C CA . LEU A 1 161 ? 9.688 11.211 -12.078 1 96.62 161 LEU A CA 1
ATOM 1228 C C . LEU A 1 161 ? 9.398 12.57 -12.703 1 96.62 161 LEU A C 1
ATOM 1230 O O . LEU A 1 161 ? 8.258 12.859 -13.078 1 96.62 161 LEU A O 1
ATOM 1234 N N . LYS A 1 162 ? 10.438 13.383 -12.703 1 94.75 162 LYS A N 1
ATOM 1235 C CA . LYS A 1 162 ? 10.297 14.711 -13.297 1 94.75 162 LYS A CA 1
ATOM 1236 C C . LYS A 1 162 ? 9.828 14.617 -14.75 1 94.75 162 LYS A C 1
ATOM 1238 O O . LYS A 1 162 ? 8.875 15.289 -15.141 1 94.75 162 LYS A O 1
ATOM 1243 N N . ASP A 1 163 ? 10.469 13.734 -15.508 1 95.12 163 ASP A N 1
ATOM 1244 C CA . ASP A 1 163 ? 10.125 13.555 -16.906 1 95.12 163 ASP A CA 1
ATOM 1245 C C . ASP A 1 163 ? 8.688 13.055 -17.062 1 95.12 163 ASP A C 1
ATOM 1247 O O . ASP A 1 163 ? 7.961 13.508 -17.953 1 95.12 163 ASP A O 1
ATOM 1251 N N . ALA A 1 164 ? 8.336 12.18 -16.203 1 94.75 164 ALA A N 1
ATOM 1252 C CA . ALA A 1 164 ? 6.984 11.625 -16.266 1 94.75 164 ALA A CA 1
ATOM 1253 C C . ALA A 1 164 ? 5.945 12.703 -15.977 1 94.75 164 ALA A C 1
ATOM 1255 O O . ALA A 1 164 ? 4.926 12.797 -16.656 1 94.75 164 ALA A O 1
ATOM 1256 N N . LEU A 1 165 ? 6.188 13.484 -14.977 1 93.88 165 LEU A N 1
ATOM 1257 C CA . LEU A 1 165 ? 5.25 14.539 -14.594 1 93.88 165 LEU A CA 1
ATOM 1258 C C . LEU A 1 165 ? 5.145 15.594 -15.695 1 93.88 165 LEU A C 1
ATOM 1260 O O . LEU A 1 165 ? 4.043 16.031 -16.031 1 93.88 165 LEU A O 1
ATOM 1264 N N . LEU A 1 166 ? 6.262 16 -16.234 1 93.88 166 LEU A N 1
ATOM 1265 C CA . LEU A 1 166 ? 6.266 17 -17.297 1 93.88 166 LEU A CA 1
ATOM 1266 C C . LEU A 1 166 ? 5.559 16.484 -18.547 1 93.88 166 LEU A C 1
ATOM 1268 O O . LEU A 1 166 ? 4.824 17.219 -19.203 1 93.88 166 LEU A O 1
ATOM 1272 N N . SER A 1 167 ? 5.777 15.227 -18.828 1 94.25 167 SER A N 1
ATOM 1273 C CA . SER A 1 167 ? 5.094 14.602 -19.953 1 94.25 167 SER A CA 1
ATOM 1274 C C . SER A 1 167 ? 3.582 14.586 -19.75 1 94.25 167 SER A C 1
ATOM 1276 O O . SER A 1 167 ? 2.818 14.766 -20.688 1 94.25 167 SER A O 1
ATOM 1278 N N . GLU A 1 168 ? 3.186 14.344 -18.547 1 92.69 168 GLU A N 1
ATOM 1279 C CA . GLU A 1 168 ? 1.762 14.336 -18.219 1 92.69 168 GLU A CA 1
ATOM 1280 C C . GLU A 1 168 ? 1.154 15.734 -18.359 1 92.69 168 GLU A C 1
ATOM 1282 O O . GLU A 1 168 ? 0.039 15.883 -18.859 1 92.69 168 GLU A O 1
ATOM 1287 N N . LEU A 1 169 ? 1.84 16.688 -17.891 1 94.25 169 LEU A N 1
ATOM 1288 C CA . LEU A 1 169 ? 1.378 18.078 -18.031 1 94.25 169 LEU A CA 1
ATOM 1289 C C . LEU A 1 169 ? 1.245 18.453 -19.5 1 94.25 169 LEU A C 1
ATOM 1291 O O . LEU A 1 169 ? 0.242 19.047 -19.906 1 94.25 169 LEU A O 1
ATOM 1295 N N . ALA A 1 170 ? 2.209 18.031 -20.281 1 94.75 170 ALA A N 1
ATOM 1296 C CA . ALA A 1 170 ? 2.189 18.312 -21.703 1 94.75 170 ALA A CA 1
ATOM 1297 C C . ALA A 1 170 ? 1.03 17.594 -22.391 1 94.75 170 ALA A C 1
ATOM 1299 O O . ALA A 1 170 ? 0.361 18.156 -23.266 1 94.75 170 ALA A O 1
ATOM 1300 N N . ALA A 1 171 ? 0.821 16.406 -21.953 1 93.25 171 ALA A N 1
ATOM 1301 C CA . ALA A 1 171 ? -0.263 15.602 -22.531 1 93.25 171 ALA A CA 1
ATOM 1302 C C . ALA A 1 171 ? -1.62 16.25 -22.25 1 93.25 171 ALA A C 1
ATOM 1304 O O . ALA A 1 171 ? -2.566 16.078 -23.016 1 93.25 171 ALA A O 1
ATOM 1305 N N . ASN A 1 172 ? -1.677 16.984 -21.203 1 92.12 172 ASN A N 1
ATOM 1306 C CA . ASN A 1 172 ? -2.912 17.672 -20.828 1 92.12 172 ASN A CA 1
ATOM 1307 C C . ASN A 1 172 ? -2.898 19.125 -21.297 1 92.12 172 ASN A C 1
ATOM 1309 O O . ASN A 1 172 ? -3.691 19.938 -20.812 1 92.12 172 ASN A O 1
ATOM 1313 N N . LYS A 1 173 ? -1.927 19.469 -22.062 1 94.12 173 LYS A N 1
ATOM 1314 C CA . LYS A 1 173 ? -1.826 20.75 -22.766 1 94.12 173 LYS A CA 1
ATOM 1315 C C . LYS A 1 173 ? -1.577 21.891 -21.797 1 94.12 173 LYS A C 1
ATOM 1317 O O . LYS A 1 173 ? -2.086 23 -21.984 1 94.12 173 LYS A O 1
ATOM 1322 N N . VAL A 1 174 ? -0.946 21.594 -20.75 1 97.31 174 VAL A N 1
ATOM 1323 C CA . VAL A 1 174 ? -0.481 22.656 -19.859 1 97.31 174 VAL A CA 1
ATOM 1324 C C . VAL A 1 174 ? 0.756 23.328 -20.453 1 97.31 174 VAL A C 1
ATOM 1326 O O . VAL A 1 174 ? 1.746 22.656 -20.75 1 97.31 174 VAL A O 1
ATOM 1329 N N . GLU A 1 175 ? 0.671 24.547 -20.609 1 97.19 175 GLU A N 1
ATOM 1330 C CA . GLU A 1 175 ? 1.822 25.281 -21.109 1 97.19 175 GLU A CA 1
ATOM 1331 C C . GLU A 1 175 ? 2.715 25.766 -19.969 1 97.19 175 GLU A C 1
ATOM 1333 O O . GLU A 1 175 ? 2.242 26.406 -19.031 1 97.19 175 GLU A O 1
ATOM 1338 N N . LEU A 1 176 ? 3.988 25.438 -20.062 1 96.88 176 LEU A N 1
ATOM 1339 C CA . LEU A 1 176 ? 4.969 25.859 -19.078 1 96.88 176 LEU A CA 1
ATOM 1340 C C . LEU A 1 176 ? 5.895 26.922 -19.641 1 96.88 176 LEU A C 1
ATOM 1342 O O . LEU A 1 176 ? 6.668 26.656 -20.562 1 96.88 176 LEU A O 1
ATOM 1346 N N . MET A 1 177 ? 5.762 28.141 -19.094 1 96.75 177 MET A N 1
ATOM 1347 C CA . MET A 1 177 ? 6.641 29.234 -19.484 1 96.75 177 MET A CA 1
ATOM 1348 C C . MET A 1 177 ? 7.727 29.453 -18.438 1 96.75 177 MET A C 1
ATOM 1350 O O . MET A 1 177 ? 7.5 30.125 -17.422 1 96.75 177 MET A O 1
ATOM 1354 N N . LEU A 1 178 ? 8.914 29.016 -18.734 1 95.88 178 LEU A N 1
ATOM 1355 C CA . LEU A 1 178 ? 10.039 29.156 -17.812 1 95.88 178 LEU A CA 1
ATOM 1356 C C . LEU A 1 178 ? 10.773 30.484 -18.062 1 95.88 178 LEU A C 1
ATOM 1358 O O . LEU A 1 178 ? 10.492 31.188 -19.031 1 95.88 178 LEU A O 1
ATOM 1362 N N . LYS A 1 179 ? 11.625 30.844 -17.094 1 95.62 179 LYS A N 1
ATOM 1363 C CA . LYS A 1 179 ? 12.391 32.094 -17.188 1 95.62 179 LYS A CA 1
ATOM 1364 C C . LYS A 1 179 ? 11.492 33.281 -17.531 1 95.62 179 LYS A C 1
ATOM 1366 O O . LYS A 1 179 ? 11.82 34.062 -18.406 1 95.62 179 LYS A O 1
ATOM 1371 N N . THR A 1 180 ? 10.359 33.281 -16.969 1 95.38 180 THR A N 1
ATOM 1372 C CA . THR A 1 180 ? 9.359 34.281 -17.281 1 95.38 180 THR A CA 1
ATOM 1373 C C . THR A 1 180 ? 8.867 34.969 -16 1 95.38 180 THR A C 1
ATOM 1375 O O . THR A 1 180 ? 8.562 34.281 -15.016 1 95.38 180 THR A O 1
ATOM 1378 N N . SER A 1 181 ? 8.797 36.25 -16.062 1 93.25 181 SER A N 1
ATOM 1379 C CA . SER A 1 181 ? 8.344 37 -14.906 1 93.25 181 SER A CA 1
ATOM 1380 C C . SER A 1 181 ? 7.016 37.688 -15.188 1 93.25 181 SER A C 1
ATOM 1382 O O . SER A 1 181 ? 6.777 38.156 -16.297 1 93.25 181 SER A O 1
ATOM 1384 N N . ILE A 1 182 ? 6.246 37.781 -14.188 1 95.12 182 ILE A N 1
ATOM 1385 C CA . ILE A 1 182 ? 4.996 38.531 -14.258 1 95.12 182 ILE A CA 1
ATOM 1386 C C . ILE A 1 182 ? 5.211 39.938 -13.719 1 95.12 182 ILE A C 1
ATOM 1388 O O . ILE A 1 182 ? 5.742 40.094 -12.617 1 95.12 182 ILE A O 1
ATOM 1392 N N . LYS A 1 183 ? 4.75 40.875 -14.445 1 94.75 183 LYS A N 1
ATOM 1393 C CA . LYS A 1 183 ? 4.945 42.281 -14.062 1 94.75 183 LYS A CA 1
ATOM 1394 C C . LYS A 1 183 ? 3.74 42.812 -13.289 1 94.75 183 LYS A C 1
ATOM 1396 O O . LYS A 1 183 ? 3.896 43.469 -12.273 1 94.75 183 LYS A O 1
ATOM 1401 N N . SER A 1 184 ? 2.617 42.531 -13.867 1 94.56 184 SER A N 1
ATOM 1402 C CA . SER A 1 184 ? 1.403 43.031 -13.219 1 94.56 184 SER A CA 1
ATOM 1403 C C . SER A 1 184 ? 0.178 42.25 -13.68 1 94.56 184 SER A C 1
ATOM 1405 O O . SER A 1 184 ? 0.213 41.562 -14.711 1 94.56 184 SER A O 1
ATOM 1407 N N . ILE A 1 185 ? -0.838 42.312 -12.883 1 96.19 185 ILE A N 1
ATOM 1408 C CA . ILE A 1 185 ? -2.148 41.75 -13.18 1 96.19 185 ILE A CA 1
ATOM 1409 C C . ILE A 1 185 ? -3.217 42.844 -13.086 1 96.19 185 ILE A C 1
ATOM 1411 O O . ILE A 1 185 ? -3.266 43.594 -12.102 1 96.19 185 ILE A O 1
ATOM 1415 N N . SER A 1 186 ? -4.027 42.938 -14.07 1 94.44 186 SER A N 1
ATOM 1416 C CA . SER A 1 186 ? -5.078 43.969 -14.078 1 94.44 186 SER A CA 1
ATOM 1417 C C . SER A 1 186 ? -6.398 43.375 -14.57 1 94.44 186 SER A C 1
ATOM 1419 O O . SER A 1 186 ? -6.434 42.312 -15.148 1 94.44 186 SER A O 1
ATOM 1421 N N . GLN A 1 187 ? -7.371 44.156 -14.242 1 93.62 187 GLN A N 1
ATOM 1422 C CA . GLN A 1 187 ? -8.695 43.781 -14.727 1 93.62 187 GLN A CA 1
ATOM 1423 C C . GLN A 1 187 ? -8.82 44 -16.234 1 93.62 187 GLN A C 1
ATOM 1425 O O . GLN A 1 187 ? -8.383 45.031 -16.734 1 93.62 187 GLN A O 1
ATOM 1430 N N . GLY A 1 188 ? -9.336 43 -16.906 1 90.69 188 GLY A N 1
ATOM 1431 C CA . GLY A 1 188 ? -9.578 43.156 -18.328 1 90.69 188 GLY A CA 1
ATOM 1432 C C . GLY A 1 188 ? -10.891 43.844 -18.641 1 90.69 188 GLY A C 1
ATOM 1433 O O . GLY A 1 188 ? -11.711 44.062 -17.75 1 90.69 188 GLY A O 1
ATOM 1434 N N . VAL A 1 189 ? -11.047 44.094 -19.875 1 87.25 189 VAL A N 1
ATOM 1435 C CA . VAL A 1 189 ? -12.258 44.75 -20.328 1 87.25 189 VAL A CA 1
ATOM 1436 C C . VAL A 1 189 ? -13.461 43.844 -20.188 1 87.25 189 VAL A C 1
ATOM 1438 O O . VAL A 1 189 ? -13.391 42.656 -20.547 1 87.25 189 VAL A O 1
ATOM 1441 N N . GLY A 1 190 ? -14.578 44.281 -19.531 1 85.62 190 GLY A N 1
ATOM 1442 C CA . GLY A 1 190 ? -15.812 43.531 -19.422 1 85.62 190 GLY A CA 1
ATOM 1443 C C . GLY A 1 190 ? -15.836 42.594 -18.219 1 85.62 190 GLY A C 1
ATOM 1444 O O . GLY A 1 190 ? -16.766 41.781 -18.078 1 85.62 190 GLY A O 1
ATOM 1445 N N . SER A 1 191 ? -14.867 42.719 -17.391 1 86.5 191 SER A N 1
ATOM 1446 C CA . SER A 1 191 ? -14.766 41.875 -16.219 1 86.5 191 SER A CA 1
ATOM 1447 C C . SER A 1 191 ? -15.883 42.156 -15.219 1 86.5 191 SER A C 1
ATOM 1449 O O . SER A 1 191 ? -16.234 43.312 -15 1 86.5 191 SER A O 1
ATOM 1451 N N . THR A 1 192 ? -16.547 41.125 -14.758 1 83.25 192 THR A N 1
ATOM 1452 C CA . THR A 1 192 ? -17.516 41.219 -13.672 1 83.25 192 THR A CA 1
ATOM 1453 C C . THR A 1 192 ? -17.188 40.188 -12.586 1 83.25 192 THR A C 1
ATOM 1455 O O . THR A 1 192 ? -16.344 39.312 -12.773 1 83.25 192 THR A O 1
ATOM 1458 N N . CYS A 1 193 ? -17.906 40.406 -11.531 1 78.5 193 CYS A N 1
ATOM 1459 C CA . CYS A 1 193 ? -17.703 39.469 -10.43 1 78.5 193 CYS A CA 1
ATOM 1460 C C . CYS A 1 193 ? -18.094 38.031 -10.844 1 78.5 193 CYS A C 1
ATOM 1462 O O . CYS A 1 193 ? -17.453 37.062 -10.43 1 78.5 193 CYS A O 1
ATOM 1464 N N . GLY A 1 194 ? -18.953 37.938 -11.711 1 81.06 194 GLY A N 1
ATOM 1465 C CA . GLY A 1 194 ? -19.422 36.656 -12.156 1 81.06 194 GLY A CA 1
ATOM 1466 C C . GLY A 1 194 ? -18.703 36.125 -13.383 1 81.06 194 GLY A C 1
ATOM 1467 O O . GLY A 1 194 ? -18.797 34.938 -13.711 1 81.06 194 GLY A O 1
ATOM 1468 N N . ASN A 1 195 ? -18.016 37.062 -14.008 1 90.06 195 ASN A N 1
ATOM 1469 C CA . ASN A 1 195 ? -17.25 36.719 -15.195 1 90.06 195 ASN A CA 1
ATOM 1470 C C . ASN A 1 195 ? -15.906 37.469 -15.219 1 90.06 195 ASN A C 1
ATOM 1472 O O . ASN A 1 195 ? -15.719 38.406 -15.992 1 90.06 195 ASN A O 1
ATOM 1476 N N . PRO A 1 196 ? -15.008 36.906 -14.445 1 94.56 196 PRO A N 1
ATOM 1477 C CA . PRO A 1 196 ? -13.727 37.594 -14.336 1 94.56 196 PRO A CA 1
ATOM 1478 C C . PRO A 1 196 ? -12.922 37.562 -15.633 1 94.56 196 PRO A C 1
ATOM 1480 O O . PRO A 1 196 ? -12.914 36.531 -16.328 1 94.56 196 PRO A O 1
ATOM 1483 N N . VAL A 1 197 ? -12.398 38.719 -15.977 1 94.88 197 VAL A N 1
ATOM 1484 C CA . VAL A 1 197 ? -11.438 38.844 -17.062 1 94.88 197 VAL A CA 1
ATOM 1485 C C . VAL A 1 197 ? -10.18 39.562 -16.562 1 94.88 197 VAL A C 1
ATOM 1487 O O . VAL A 1 197 ? -10.25 40.688 -16.062 1 94.88 197 VAL A O 1
ATOM 1490 N N . LEU A 1 198 ? -9.07 38.812 -16.688 1 96.75 198 LEU A N 1
ATOM 1491 C CA . LEU A 1 198 ? -7.809 39.344 -16.188 1 96.75 198 LEU A CA 1
ATOM 1492 C C . LEU A 1 198 ? -6.789 39.469 -17.312 1 96.75 198 LEU A C 1
ATOM 1494 O O . LEU A 1 198 ? -6.777 38.656 -18.234 1 96.75 198 LEU A O 1
ATOM 1498 N N . ARG A 1 199 ? -6.062 40.531 -17.188 1 96.38 199 ARG A N 1
ATOM 1499 C CA . ARG A 1 199 ? -4.906 40.719 -18.047 1 96.38 199 ARG A CA 1
ATOM 1500 C C . ARG A 1 199 ? -3.604 40.594 -17.266 1 96.38 199 ARG A C 1
ATOM 1502 O O . ARG A 1 199 ? -3.359 41.344 -16.328 1 96.38 199 ARG A O 1
ATOM 1509 N N . VAL A 1 200 ? -2.787 39.625 -17.656 1 96.94 200 VAL A N 1
ATOM 1510 C CA . VAL A 1 200 ? -1.507 39.375 -17.016 1 96.94 200 VAL A CA 1
ATOM 1511 C C . VAL A 1 200 ? -0.37 39.875 -17.891 1 96.94 200 VAL A C 1
ATOM 1513 O O . VAL A 1 200 ? -0.157 39.375 -19 1 96.94 200 VAL A O 1
ATOM 1516 N N . SER A 1 201 ? 0.311 40.812 -17.359 1 96.44 201 SER A N 1
ATOM 1517 C CA . SER A 1 201 ? 1.431 41.406 -18.094 1 96.44 201 SER A CA 1
ATOM 1518 C C . SER A 1 201 ? 2.732 40.656 -17.797 1 96.44 201 SER A C 1
ATOM 1520 O O . SER A 1 201 ? 3.135 40.562 -16.625 1 96.44 201 SER A O 1
ATOM 1522 N N . LEU A 1 202 ? 3.326 40.156 -18.859 1 96 202 LEU A N 1
ATOM 1523 C CA . LEU A 1 202 ? 4.625 39.5 -18.75 1 96 202 LEU A CA 1
ATOM 1524 C C . LEU A 1 202 ? 5.734 40.406 -19.297 1 96 202 LEU A C 1
ATOM 1526 O O . LEU A 1 202 ? 5.457 41.469 -19.875 1 96 202 LEU A O 1
ATOM 1530 N N . GLU A 1 203 ? 6.957 39.969 -19.078 1 88 203 GLU A N 1
ATOM 1531 C CA . GLU A 1 203 ? 8.07 40.688 -19.703 1 88 203 GLU A CA 1
ATOM 1532 C C . GLU A 1 203 ? 8.008 40.594 -21.219 1 88 203 GLU A C 1
ATOM 1534 O O . GLU A 1 203 ? 8.375 41.531 -21.922 1 88 203 GLU A O 1
ATOM 1539 N N . THR A 1 204 ? 7.543 39.5 -21.703 1 86.62 204 THR A N 1
ATOM 1540 C CA . THR A 1 204 ? 7.598 39.219 -23.141 1 86.62 204 THR A CA 1
ATOM 1541 C C . THR A 1 204 ? 6.203 39.25 -23.75 1 86.62 204 THR A C 1
ATOM 1543 O O . THR A 1 204 ? 5.996 38.812 -24.875 1 86.62 204 THR A O 1
ATOM 1546 N N . GLY A 1 205 ? 5.25 39.75 -23 1 92.06 205 GLY A N 1
ATOM 1547 C CA . GLY A 1 205 ? 3.918 39.781 -23.578 1 92.06 205 GLY A CA 1
ATOM 1548 C C . GLY A 1 205 ? 2.816 39.844 -22.531 1 92.06 205 GLY A C 1
ATOM 1549 O O . GLY A 1 205 ? 3.021 40.344 -21.438 1 92.06 205 GLY A O 1
ATOM 1550 N N . GLU A 1 206 ? 1.57 39.438 -23.078 1 95.31 206 GLU A N 1
ATOM 1551 C CA . GLU A 1 206 ? 0.398 39.469 -22.203 1 95.31 206 GLU A CA 1
ATOM 1552 C C . GLU A 1 206 ? -0.44 38.219 -22.359 1 95.31 206 GLU A C 1
ATOM 1554 O O . GLU A 1 206 ? -0.451 37.594 -23.438 1 95.31 206 GLU A O 1
ATOM 1559 N N . LEU A 1 207 ? -1.053 37.875 -21.234 1 96.31 207 LEU A N 1
ATOM 1560 C CA . LEU A 1 207 ? -1.983 36.75 -21.234 1 96.31 207 LEU A CA 1
ATOM 1561 C C . LEU A 1 207 ? -3.338 37.188 -20.672 1 96.31 207 LEU A C 1
ATOM 1563 O O . LEU A 1 207 ? -3.406 37.969 -19.719 1 96.31 207 LEU A O 1
ATOM 1567 N N . ASP A 1 208 ? -4.379 36.656 -21.281 1 96.06 208 ASP A N 1
ATOM 1568 C CA . ASP A 1 208 ? -5.727 36.844 -20.734 1 96.06 208 ASP A CA 1
ATOM 1569 C C . ASP A 1 208 ? -6.195 35.562 -20.047 1 96.06 208 ASP A C 1
ATOM 1571 O O . ASP A 1 208 ? -5.91 34.438 -20.516 1 96.06 208 ASP A O 1
ATOM 1575 N N . CYS A 1 209 ? -6.863 35.75 -18.984 1 97.38 209 CYS A N 1
ATOM 1576 C CA . CYS A 1 209 ? -7.422 34.594 -18.281 1 97.38 209 CYS A CA 1
ATOM 1577 C C . CYS A 1 209 ? -8.617 35.031 -17.422 1 97.38 209 CYS A C 1
ATOM 1579 O O . CYS A 1 209 ? -8.883 36.219 -17.25 1 97.38 209 CYS A O 1
ATOM 1581 N N . ASP A 1 210 ? -9.352 34.062 -16.984 1 97.25 210 ASP A N 1
ATOM 1582 C CA . ASP A 1 210 ? -10.461 34.344 -16.078 1 97.25 210 ASP A CA 1
ATOM 1583 C C . ASP A 1 210 ? -10.156 33.844 -14.664 1 97.25 210 ASP A C 1
ATOM 1585 O O . ASP A 1 210 ? -10.945 34.062 -13.742 1 97.25 210 ASP A O 1
ATOM 1589 N N . CYS A 1 211 ? -8.977 33.25 -14.539 1 96.88 211 CYS A N 1
ATOM 1590 C CA . CYS A 1 211 ? -8.523 32.781 -13.227 1 96.88 211 CYS A CA 1
ATOM 1591 C C . CYS A 1 211 ? -7.008 32.875 -13.117 1 96.88 211 CYS A C 1
ATOM 1593 O O . CYS A 1 211 ? -6.285 32.375 -13.977 1 96.88 211 CYS A O 1
ATOM 1595 N N . PHE A 1 212 ? -6.578 33.594 -12.133 1 97.69 212 PHE A N 1
ATOM 1596 C CA . PHE A 1 212 ? -5.16 33.688 -11.805 1 97.69 212 PHE A CA 1
ATOM 1597 C C . PHE A 1 212 ? -4.871 33.062 -10.445 1 97.69 212 PHE A C 1
ATOM 1599 O O . PHE A 1 212 ? -5.504 33.438 -9.445 1 97.69 212 PHE A O 1
ATOM 1606 N N . LEU A 1 213 ? -3.924 32.094 -10.398 1 97.12 213 LEU A N 1
ATOM 1607 C CA . LEU A 1 213 ? -3.506 31.453 -9.148 1 97.12 213 LEU A CA 1
ATOM 1608 C C . LEU A 1 213 ? -2.068 31.844 -8.805 1 97.12 213 LEU A C 1
ATOM 1610 O O . LEU A 1 213 ? -1.141 31.516 -9.547 1 97.12 213 LEU A O 1
ATOM 1614 N N . SER A 1 214 ? -1.937 32.531 -7.734 1 97.31 214 SER A N 1
ATOM 1615 C CA . SER A 1 214 ? -0.607 32.781 -7.195 1 97.31 214 SER A CA 1
ATOM 1616 C C . SER A 1 214 ? -0.139 31.641 -6.293 1 97.31 214 SER A C 1
ATOM 1618 O O . SER A 1 214 ? -0.56 31.547 -5.141 1 97.31 214 SER A O 1
ATOM 1620 N N . ALA A 1 215 ? 0.754 30.812 -6.758 1 95 215 ALA A N 1
ATOM 1621 C CA . ALA A 1 215 ? 1.332 29.703 -6.008 1 95 215 ALA A CA 1
ATOM 1622 C C . ALA A 1 215 ? 2.824 29.906 -5.773 1 95 215 ALA A C 1
ATOM 1624 O O . ALA A 1 215 ? 3.652 29.141 -6.262 1 95 215 ALA A O 1
ATOM 1625 N N . THR A 1 216 ? 3.152 30.891 -4.98 1 94.12 216 THR A N 1
ATOM 1626 C CA . THR A 1 216 ? 4.535 31.312 -4.816 1 94.12 216 THR A CA 1
ATOM 1627 C C . THR A 1 216 ? 5.059 30.953 -3.432 1 94.12 216 THR A C 1
ATOM 1629 O O . THR A 1 216 ? 5.875 31.672 -2.859 1 94.12 216 THR A O 1
ATOM 1632 N N . GLY A 1 217 ? 4.543 29.953 -2.904 1 91.12 217 GLY A N 1
ATOM 1633 C CA . GLY A 1 217 ? 5.027 29.469 -1.622 1 91.12 217 GLY A CA 1
ATOM 1634 C C . GLY A 1 217 ? 4.215 29.969 -0.446 1 91.12 217 GLY A C 1
ATOM 1635 O O . GLY A 1 217 ? 3.244 30.703 -0.626 1 91.12 217 GLY A O 1
ATOM 1636 N N . ARG A 1 218 ? 4.594 29.516 0.748 1 92.12 218 ARG A N 1
ATOM 1637 C CA . ARG A 1 218 ? 3.896 29.859 1.984 1 92.12 218 ARG A CA 1
ATOM 1638 C C . ARG A 1 218 ? 4.867 30.375 3.035 1 92.12 218 ARG A C 1
ATOM 1640 O O . ARG A 1 218 ? 6.074 30.156 2.941 1 92.12 218 ARG A O 1
ATOM 1647 N N . GLN A 1 219 ? 4.367 31.141 3.955 1 93.75 219 GLN A N 1
ATOM 1648 C CA . GLN A 1 219 ? 5.152 31.672 5.066 1 93.75 219 GLN A CA 1
ATOM 1649 C C . GLN A 1 219 ? 4.488 31.359 6.402 1 93.75 219 GLN A C 1
ATOM 1651 O O . GLN A 1 219 ? 3.271 31.172 6.469 1 93.75 219 GLN A O 1
ATOM 1656 N N . GLY A 1 220 ? 5.344 31.312 7.418 1 94.12 220 GLY A N 1
ATOM 1657 C CA . GLY A 1 220 ? 4.801 31.078 8.75 1 94.12 220 GLY A CA 1
ATOM 1658 C C . GLY A 1 220 ? 3.824 32.156 9.195 1 94.12 220 GLY A C 1
ATOM 1659 O O . GLY A 1 220 ? 4.023 33.344 8.922 1 94.12 220 GLY A O 1
ATOM 1660 N N . HIS A 1 221 ? 2.709 31.703 9.828 1 93.75 221 HIS A N 1
ATOM 1661 C CA . HIS A 1 221 ? 1.738 32.625 10.391 1 93.75 221 HIS A CA 1
ATOM 1662 C C . HIS A 1 221 ? 2.184 33.125 11.766 1 93.75 221 HIS A C 1
ATOM 1664 O O . HIS A 1 221 ? 1.633 32.719 12.789 1 93.75 221 HIS A O 1
ATOM 1670 N N . THR A 1 222 ? 3.078 34.094 11.773 1 95.44 222 THR A N 1
ATOM 1671 C CA . THR A 1 222 ? 3.725 34.531 13.016 1 95.44 222 THR A CA 1
ATOM 1672 C C . THR A 1 222 ? 3.346 35.969 13.359 1 95.44 222 THR A C 1
ATOM 1674 O O . THR A 1 222 ? 3.732 36.469 14.414 1 95.44 222 THR A O 1
ATOM 1677 N N . ALA A 1 223 ? 2.523 36.562 12.539 1 92.69 223 ALA A N 1
ATOM 1678 C CA . ALA A 1 223 ? 2.188 37.969 12.742 1 92.69 223 ALA A CA 1
ATOM 1679 C C . ALA A 1 223 ? 1.371 38.156 14.016 1 92.69 223 ALA A C 1
ATOM 1681 O O . ALA A 1 223 ? 0.496 37.344 14.328 1 92.69 223 ALA A O 1
ATOM 1682 N N . ASN A 1 224 ? 1.678 39.156 14.766 1 93.25 224 ASN A N 1
ATOM 1683 C CA . ASN A 1 224 ? 0.908 39.656 15.898 1 93.25 224 ASN A CA 1
ATOM 1684 C C . ASN A 1 224 ? 0.895 38.656 17.047 1 93.25 224 ASN A C 1
ATOM 1686 O O . ASN A 1 224 ? -0.029 38.656 17.859 1 93.25 224 ASN A O 1
ATOM 1690 N N . LEU A 1 225 ? 1.9 37.75 17.172 1 95.81 225 LEU A N 1
ATOM 1691 C CA . LEU A 1 225 ? 1.951 36.781 18.25 1 95.81 225 LEU A CA 1
ATOM 1692 C C . LEU A 1 225 ? 2.842 37.25 19.391 1 95.81 225 LEU A C 1
ATOM 1694 O O . LEU A 1 225 ? 2.812 36.719 20.5 1 95.81 225 LEU A O 1
ATOM 1698 N N . GLY A 1 226 ? 3.617 38.281 19.156 1 95.5 226 GLY A N 1
ATOM 1699 C CA . GLY A 1 226 ? 4.516 38.812 20.172 1 95.5 226 GLY A CA 1
ATOM 1700 C C . GLY A 1 226 ? 5.797 38 20.297 1 95.5 226 GLY A C 1
ATOM 1701 O O . GLY A 1 226 ? 6.477 38.062 21.328 1 95.5 226 GLY A O 1
ATOM 1702 N N . LEU A 1 227 ? 6.125 37.281 19.281 1 95.5 227 LEU A N 1
ATOM 1703 C CA . LEU A 1 227 ? 7.262 36.375 19.344 1 95.5 227 LEU A CA 1
ATOM 1704 C C . LEU A 1 227 ? 8.578 37.156 19.328 1 95.5 227 LEU A C 1
ATOM 1706 O O . LEU A 1 227 ? 9.523 36.781 20.031 1 95.5 227 LEU A O 1
ATOM 1710 N N . GLU A 1 228 ? 8.633 38.188 18.531 1 92.19 228 GLU A N 1
ATOM 1711 C CA . GLU A 1 228 ? 9.852 39 18.438 1 92.19 228 GLU A CA 1
ATOM 1712 C C . GLU A 1 228 ? 10.219 39.625 19.766 1 92.19 228 GLU A C 1
ATOM 1714 O O . GLU A 1 228 ? 11.383 39.625 20.156 1 92.19 228 GLU A O 1
ATOM 1719 N N . ALA A 1 229 ? 9.266 40.094 20.422 1 93.69 229 ALA A N 1
ATOM 1720 C CA . ALA A 1 229 ? 9.477 40.719 21.703 1 93.69 229 ALA A CA 1
ATOM 1721 C C . ALA A 1 229 ? 10.008 39.719 22.734 1 93.69 229 ALA A C 1
ATOM 1723 O O . ALA A 1 229 ? 10.703 40.125 23.688 1 93.69 229 ALA A O 1
ATOM 1724 N N . LEU A 1 230 ? 9.734 38.469 22.562 1 95.94 230 LEU A N 1
ATOM 1725 C CA . LEU A 1 230 ? 10.18 37.406 23.484 1 95.94 230 LEU A CA 1
ATOM 1726 C C . LEU A 1 230 ? 11.586 36.938 23.141 1 95.94 230 LEU A C 1
ATOM 1728 O O . LEU A 1 230 ? 12.242 36.281 23.953 1 95.94 230 LEU A O 1
ATOM 1732 N N . GLY A 1 231 ? 12.039 37.344 21.938 1 95.88 231 GLY A N 1
ATOM 1733 C CA . GLY A 1 231 ? 13.344 36.906 21.484 1 95.88 231 GLY A CA 1
ATOM 1734 C C . GLY A 1 231 ? 13.297 35.625 20.656 1 95.88 231 GLY A C 1
ATOM 1735 O O . GLY A 1 231 ? 14.328 35 20.406 1 95.88 231 GLY A O 1
ATOM 1736 N N . VAL A 1 232 ? 12.109 35.219 20.281 1 96.81 232 VAL A N 1
ATOM 1737 C CA . VAL A 1 232 ? 11.977 34.062 19.406 1 96.81 232 VAL A CA 1
ATOM 1738 C C . VAL A 1 232 ? 12.469 34.406 18 1 96.81 232 VAL A C 1
ATOM 1740 O O . VAL A 1 232 ? 12.086 35.438 17.438 1 96.81 232 VAL A O 1
ATOM 1743 N N . LYS A 1 233 ? 13.281 33.562 17.438 1 96.5 233 LYS A N 1
ATOM 1744 C CA . LYS A 1 233 ? 13.898 33.812 16.141 1 96.5 233 LYS A CA 1
ATOM 1745 C C . LYS A 1 233 ? 13.047 33.281 15.008 1 96.5 233 LYS A C 1
ATOM 1747 O O . LYS A 1 233 ? 12.562 32.156 15.07 1 96.5 233 LYS A O 1
ATOM 1752 N N . LEU A 1 234 ? 12.844 34.125 14.055 1 95.56 234 LEU A N 1
ATOM 1753 C CA . LEU A 1 234 ? 12.18 33.719 12.812 1 95.56 234 LEU A CA 1
ATOM 1754 C C . LEU A 1 234 ? 13.195 33.531 11.688 1 95.56 234 LEU A C 1
ATOM 1756 O O . LEU A 1 234 ? 14.133 34.312 11.555 1 95.56 234 LEU A O 1
ATOM 1760 N N . GLY A 1 235 ? 13.039 32.438 11.008 1 93 235 GLY A N 1
ATOM 1761 C CA . GLY A 1 235 ? 13.914 32.156 9.875 1 93 235 GLY A CA 1
ATOM 1762 C C . GLY A 1 235 ? 13.305 32.531 8.539 1 93 235 GLY A C 1
ATOM 1763 O O . GLY A 1 235 ? 12.484 33.438 8.461 1 93 235 GLY A O 1
ATOM 1764 N N . ARG A 1 236 ? 13.852 31.812 7.508 1 89.5 236 ARG A N 1
ATOM 1765 C CA . ARG A 1 236 ? 13.352 32 6.148 1 89.5 236 ARG A CA 1
ATOM 1766 C C . ARG A 1 236 ? 11.852 31.734 6.07 1 89.5 236 ARG A C 1
ATOM 1768 O O . ARG A 1 236 ? 11.359 30.781 6.676 1 89.5 236 ARG A O 1
ATOM 1775 N N . GLY A 1 237 ? 11.125 32.688 5.406 1 91.88 237 GLY A N 1
ATOM 1776 C CA . GLY A 1 237 ? 9.688 32.5 5.266 1 91.88 237 GLY A CA 1
ATOM 1777 C C . GLY A 1 237 ? 8.922 32.75 6.551 1 91.88 237 GLY A C 1
ATOM 1778 O O . GLY A 1 237 ? 7.852 32.188 6.762 1 91.88 237 GLY A O 1
ATOM 1779 N N . LYS A 1 238 ? 9.578 33.406 7.516 1 93.56 238 LYS A N 1
ATOM 1780 C CA . LYS A 1 238 ? 8.969 33.781 8.789 1 93.56 238 LYS A CA 1
ATOM 1781 C C . LYS A 1 238 ? 8.609 32.531 9.594 1 93.56 238 LYS A C 1
ATOM 1783 O O . LYS A 1 238 ? 7.609 32.5 10.312 1 93.56 238 LYS A O 1
ATOM 1788 N N . MET A 1 239 ? 9.281 31.484 9.352 1 95.81 239 MET A N 1
ATOM 1789 C CA . MET A 1 239 ? 9.086 30.266 10.125 1 95.81 239 MET A CA 1
ATOM 1790 C C . MET A 1 239 ? 9.867 30.328 11.43 1 95.81 239 MET A C 1
ATOM 1792 O O . MET A 1 239 ? 10.992 30.828 11.461 1 95.81 239 MET A O 1
ATOM 1796 N N . ILE A 1 240 ? 9.281 29.844 12.445 1 97.5 240 ILE A N 1
ATOM 1797 C CA . ILE A 1 240 ? 9.93 29.859 13.75 1 97.5 240 ILE A CA 1
ATOM 1798 C C . ILE A 1 240 ? 11.102 28.875 13.758 1 97.5 240 ILE A C 1
ATOM 1800 O O . ILE A 1 240 ? 10.945 27.703 13.375 1 97.5 240 ILE A O 1
ATOM 1804 N N . GLN A 1 241 ? 12.25 29.359 14.125 1 97.25 241 GLN A N 1
ATOM 1805 C CA . GLN A 1 241 ? 13.406 28.469 14.25 1 97.25 241 GLN A CA 1
ATOM 1806 C C . GLN A 1 241 ? 13.305 27.625 15.516 1 97.25 241 GLN A C 1
ATOM 1808 O O . GLN A 1 241 ? 13.086 28.156 16.609 1 97.25 241 GLN A O 1
ATOM 1813 N N . VAL A 1 242 ? 13.422 26.344 15.344 1 96.19 242 VAL A N 1
ATOM 1814 C CA . VAL A 1 242 ? 13.312 25.438 16.484 1 96.19 242 VAL A CA 1
ATOM 1815 C C . VAL A 1 242 ? 14.438 24.391 16.422 1 96.19 242 VAL A C 1
ATOM 1817 O O . VAL A 1 242 ? 15.07 24.219 15.383 1 96.19 242 VAL A O 1
ATOM 1820 N N . ASP A 1 243 ? 14.75 23.766 17.516 1 92.44 243 ASP A N 1
ATOM 1821 C CA . ASP A 1 243 ? 15.727 22.688 17.547 1 92.44 243 ASP A CA 1
ATOM 1822 C C . ASP A 1 243 ? 15.055 21.344 17.234 1 92.44 243 ASP A C 1
ATOM 1824 O O . ASP A 1 243 ? 13.93 21.297 16.75 1 92.44 243 ASP A O 1
ATOM 1828 N N . GLU A 1 244 ? 15.703 20.203 17.453 1 87.31 244 GLU A N 1
ATOM 1829 C CA . GLU A 1 244 ? 15.227 18.859 17.109 1 87.31 244 GLU A CA 1
ATOM 1830 C C . GLU A 1 244 ? 14.008 18.484 17.938 1 87.31 244 GLU A C 1
ATOM 1832 O O . GLU A 1 244 ? 13.242 17.594 17.547 1 87.31 244 GLU A O 1
ATOM 1837 N N . ASN A 1 245 ? 13.82 19.125 19.031 1 88.81 245 ASN A N 1
ATOM 1838 C CA . ASN A 1 245 ? 12.68 18.859 19.891 1 88.81 245 ASN A CA 1
ATOM 1839 C C . ASN A 1 245 ? 11.602 19.922 19.75 1 88.81 245 ASN A C 1
ATOM 1841 O O . ASN A 1 245 ? 10.703 20.016 20.594 1 88.81 245 ASN A O 1
ATOM 1845 N N . GLN A 1 246 ? 11.758 20.828 18.828 1 93.25 246 GLN A N 1
ATOM 1846 C CA . GLN A 1 246 ? 10.789 21.859 18.484 1 93.25 246 GLN A CA 1
ATOM 1847 C C . GLN A 1 246 ? 10.805 23 19.484 1 93.25 246 GLN A C 1
ATOM 1849 O O . GLN A 1 246 ? 9.836 23.75 19.609 1 93.25 246 GLN A O 1
ATOM 1854 N N . TYR A 1 247 ? 11.961 23.062 20.25 1 95.38 247 TYR A N 1
ATOM 1855 C CA . TYR A 1 247 ? 12.141 24.125 21.234 1 95.38 247 TYR A CA 1
ATOM 1856 C C . TYR A 1 247 ? 12.609 25.406 20.562 1 95.38 247 TYR A C 1
ATOM 1858 O O . TYR A 1 247 ? 13.508 25.391 19.719 1 95.38 247 TYR A O 1
ATOM 1866 N N . THR A 1 248 ? 12.031 26.625 20.969 1 97.06 248 THR A N 1
ATOM 1867 C CA . THR A 1 248 ? 12.328 27.906 20.328 1 97.06 248 THR A CA 1
ATOM 1868 C C . THR A 1 248 ? 13.594 28.516 20.922 1 97.06 248 THR A C 1
ATOM 1870 O O . THR A 1 248 ? 14.148 29.469 20.359 1 97.06 248 THR A O 1
ATOM 1873 N N . GLY A 1 249 ? 14 28.016 22.078 1 95.31 249 GLY A N 1
ATOM 1874 C CA . GLY A 1 249 ? 15.133 28.578 22.781 1 95.31 249 GLY A CA 1
ATOM 1875 C C . GLY A 1 249 ? 14.734 29.641 23.797 1 95.31 249 GLY A C 1
ATOM 1876 O O . GLY A 1 249 ? 15.586 30.156 24.516 1 95.31 249 GLY A O 1
ATOM 1877 N N . VAL A 1 250 ? 13.453 29.891 23.891 1 96.38 250 VAL A N 1
ATOM 1878 C CA . VAL A 1 250 ? 12.961 30.953 24.766 1 96.38 250 VAL A CA 1
ATOM 1879 C C . VAL A 1 250 ? 11.906 30.375 25.719 1 96.38 250 VAL A C 1
ATOM 1881 O O . VAL A 1 250 ? 10.906 29.812 25.266 1 96.38 250 VAL A O 1
ATOM 1884 N N . GLY A 1 251 ? 12.234 30.484 27.031 1 94.5 251 GLY A N 1
ATOM 1885 C CA . GLY A 1 251 ? 11.258 29.984 27.984 1 94.5 251 GLY A CA 1
ATOM 1886 C C . GLY A 1 251 ? 10.867 28.531 27.734 1 94.5 251 GLY A C 1
ATOM 1887 O O . GLY A 1 251 ? 11.703 27.719 27.344 1 94.5 251 GLY A O 1
ATOM 1888 N N . ASN A 1 252 ? 9.594 28.219 28.031 1 95.75 252 ASN A N 1
ATOM 1889 C CA . ASN A 1 252 ? 9.008 26.922 27.734 1 95.75 252 ASN A CA 1
ATOM 1890 C C . ASN A 1 252 ? 8.031 27 26.562 1 95.75 252 ASN A C 1
ATOM 1892 O O . ASN A 1 252 ? 6.875 26.578 26.688 1 95.75 252 ASN A O 1
ATOM 1896 N N . ILE A 1 253 ? 8.586 27.562 25.5 1 96.81 253 ILE A N 1
ATOM 1897 C CA . ILE A 1 253 ? 7.789 27.828 24.312 1 96.81 253 ILE A CA 1
ATOM 1898 C C . ILE A 1 253 ? 8.312 26.984 23.141 1 96.81 253 ILE A C 1
ATOM 1900 O O . ILE A 1 253 ? 9.508 27.016 22.844 1 96.81 253 ILE A O 1
ATOM 1904 N N . TYR A 1 254 ? 7.422 26.25 22.484 1 96.81 254 TYR A N 1
ATOM 1905 C CA . TYR A 1 254 ? 7.695 25.359 21.359 1 96.81 254 TYR A CA 1
ATOM 1906 C C . TYR A 1 254 ? 6.875 25.75 20.141 1 96.81 254 TYR A C 1
ATOM 1908 O O . TYR A 1 254 ? 5.938 26.547 20.25 1 96.81 254 TYR A O 1
ATOM 1916 N N . ALA A 1 255 ? 7.309 25.312 19.016 1 97.31 255 ALA A N 1
ATOM 1917 C CA . ALA A 1 255 ? 6.543 25.531 17.781 1 97.31 255 ALA A CA 1
ATOM 1918 C C . ALA A 1 255 ? 6.512 24.266 16.938 1 97.31 255 ALA A C 1
ATOM 1920 O O . ALA A 1 255 ? 7.492 23.516 16.875 1 97.31 255 ALA A O 1
ATOM 1921 N N . VAL A 1 256 ? 5.375 24 16.281 1 94.94 256 VAL A N 1
ATOM 1922 C CA . VAL A 1 256 ? 5.211 22.766 15.508 1 94.94 256 VAL A CA 1
ATOM 1923 C C . VAL A 1 256 ? 4.398 23.062 14.242 1 94.94 256 VAL A C 1
ATOM 1925 O O . VAL A 1 256 ? 3.689 24.062 14.172 1 94.94 256 VAL A O 1
ATOM 1928 N N . GLY A 1 257 ? 4.531 22.156 13.219 1 92.94 257 GLY A N 1
ATOM 1929 C CA . GLY A 1 257 ? 3.777 22.281 11.984 1 92.94 257 GLY A CA 1
ATOM 1930 C C . GLY A 1 257 ? 4.398 23.25 11 1 92.94 257 GLY A C 1
ATOM 1931 O O . GLY A 1 257 ? 5.613 23.453 11.008 1 92.94 257 GLY A O 1
ATOM 1932 N N . ASP A 1 258 ? 3.566 23.812 10.242 1 91.75 258 ASP A N 1
ATOM 1933 C CA . ASP A 1 258 ? 4.062 24.641 9.148 1 91.75 258 ASP A CA 1
ATOM 1934 C C . ASP A 1 258 ? 4.785 25.875 9.68 1 91.75 258 ASP A C 1
ATOM 1936 O O . ASP A 1 258 ? 5.738 26.344 9.062 1 91.75 258 ASP A O 1
ATOM 1940 N N . VAL A 1 259 ? 4.324 26.375 10.812 1 95.31 259 VAL A N 1
ATOM 1941 C CA . VAL A 1 259 ? 4.922 27.594 11.344 1 95.31 259 VAL A CA 1
ATOM 1942 C C . VAL A 1 259 ? 6.371 27.328 11.742 1 95.31 259 VAL A C 1
ATOM 1944 O O . VAL A 1 259 ? 7.172 28.25 11.867 1 95.31 259 VAL A O 1
ATOM 1947 N N . ALA A 1 260 ? 6.688 26.062 11.961 1 94.56 260 ALA A N 1
ATOM 1948 C CA . ALA A 1 260 ? 8.039 25.656 12.352 1 94.56 260 ALA A CA 1
ATOM 1949 C C . ALA A 1 260 ? 8.695 24.844 11.25 1 94.56 260 ALA A C 1
ATOM 1951 O O . ALA A 1 260 ? 9.625 24.062 11.516 1 94.56 260 ALA A O 1
ATOM 1952 N N . GLY A 1 261 ? 8.188 24.844 10.07 1 87.62 261 GLY A N 1
ATOM 1953 C CA . GLY A 1 261 ? 8.828 24.203 8.938 1 87.62 261 GLY A CA 1
ATOM 1954 C C . GLY A 1 261 ? 8.359 22.766 8.719 1 87.62 261 GLY A C 1
ATOM 1955 O O . GLY A 1 261 ? 9.016 22 8.008 1 87.62 261 GLY A O 1
ATOM 1956 N N . GLY A 1 262 ? 7.355 22.281 9.258 1 79.88 262 GLY A N 1
ATOM 1957 C CA . GLY A 1 262 ? 6.891 20.906 9.102 1 79.88 262 GLY A CA 1
ATOM 1958 C C . GLY A 1 262 ? 6.359 20.625 7.707 1 79.88 262 GLY A C 1
ATOM 1959 O O . GLY A 1 262 ? 6.602 19.547 7.16 1 79.88 262 GLY A O 1
ATOM 1960 N N . ASN A 1 263 ? 5.586 21.406 7.074 1 76.25 263 ASN A N 1
ATOM 1961 C CA . ASN A 1 263 ? 5.145 21.438 5.684 1 76.25 263 ASN A CA 1
ATOM 1962 C C . ASN A 1 263 ? 4.113 20.359 5.391 1 76.25 263 ASN A C 1
ATOM 1964 O O . ASN A 1 263 ? 3.4 20.422 4.391 1 76.25 263 ASN A O 1
ATOM 1968 N N . LEU A 1 264 ? 4.152 19.219 6.109 1 80.12 264 LEU A N 1
ATOM 1969 C CA . LEU A 1 264 ? 3.184 18.141 5.98 1 80.12 264 LEU A CA 1
ATOM 1970 C C . LEU A 1 264 ? 2.439 17.922 7.293 1 80.12 264 LEU A C 1
ATOM 1972 O O . LEU A 1 264 ? 3.037 17.984 8.367 1 80.12 264 LEU A O 1
ATOM 1976 N N . ALA A 1 265 ? 1.153 17.641 7.152 1 77.94 265 ALA A N 1
ATOM 1977 C CA . ALA A 1 265 ? 0.318 17.469 8.336 1 77.94 265 ALA A CA 1
ATOM 1978 C C . ALA A 1 265 ? 0.869 16.375 9.242 1 77.94 265 ALA A C 1
ATOM 1980 O O . ALA A 1 265 ? 0.925 16.531 10.461 1 77.94 265 ALA A O 1
ATOM 1981 N N . THR A 1 266 ? 1.278 15.32 8.664 1 80.62 266 THR A N 1
ATOM 1982 C CA . THR A 1 266 ? 1.75 14.18 9.453 1 80.62 266 THR A CA 1
ATOM 1983 C C . THR A 1 266 ? 3.1 14.492 10.094 1 80.62 266 THR A C 1
ATOM 1985 O O . THR A 1 266 ? 3.381 14.047 11.203 1 80.62 266 THR A O 1
ATOM 1988 N N . VAL A 1 267 ? 3.896 15.273 9.469 1 83.88 267 VAL A N 1
ATOM 1989 C CA . VAL A 1 267 ? 5.148 15.727 10.07 1 83.88 267 VAL A CA 1
ATOM 1990 C C . VAL A 1 267 ? 4.848 16.656 11.25 1 83.88 267 VAL A C 1
ATOM 1992 O O . VAL A 1 267 ? 5.504 16.562 12.289 1 83.88 267 VAL A O 1
ATOM 1995 N N . GLY A 1 268 ? 3.867 17.516 11.008 1 88.06 268 GLY A N 1
ATOM 1996 C CA . GLY A 1 268 ? 3.445 18.375 12.102 1 88.06 268 GLY A CA 1
ATOM 1997 C C . GLY A 1 268 ? 3.021 17.609 13.344 1 88.06 268 GLY A C 1
ATOM 1998 O O . GLY A 1 268 ? 3.352 18.016 14.461 1 88.06 268 GLY A O 1
ATOM 1999 N N . THR A 1 269 ? 2.326 16.547 13.125 1 85.94 269 THR A N 1
ATOM 2000 C CA . THR A 1 269 ? 1.892 15.719 14.242 1 85.94 269 THR A CA 1
ATOM 2001 C C . THR A 1 269 ? 3.092 15.117 14.969 1 85.94 269 THR A C 1
ATOM 2003 O O . THR A 1 269 ? 3.121 15.07 16.203 1 85.94 269 THR A O 1
ATOM 2006 N N . GLN A 1 270 ? 4.004 14.68 14.266 1 84.31 270 GLN A N 1
ATOM 2007 C CA . GLN A 1 270 ? 5.207 14.117 14.875 1 84.31 270 GLN A CA 1
ATOM 2008 C C . GLN A 1 270 ? 5.977 15.18 15.656 1 84.31 270 GLN A C 1
ATOM 2010 O O . GLN A 1 270 ? 6.523 14.898 16.719 1 84.31 270 GLN A O 1
ATOM 2015 N N . GLN A 1 271 ? 6.074 16.328 15.102 1 88 271 GLN A N 1
ATOM 2016 C CA . GLN A 1 271 ? 6.715 17.438 15.789 1 88 271 GLN A CA 1
ATOM 2017 C C . GLN A 1 271 ? 6.016 17.734 17.109 1 88 271 GLN A C 1
ATOM 2019 O O . GLN A 1 271 ? 6.672 18 18.125 1 88 271 GLN A O 1
ATOM 2024 N N . ALA A 1 272 ? 4.711 17.688 17.031 1 90.44 272 ALA A N 1
ATOM 2025 C CA . ALA A 1 272 ? 3.928 17.953 18.234 1 90.44 272 ALA A CA 1
ATOM 2026 C C . ALA A 1 272 ? 4.223 16.906 19.312 1 90.44 272 ALA A C 1
ATOM 2028 O O . ALA A 1 272 ? 4.355 17.25 20.484 1 90.44 272 ALA A O 1
ATOM 2029 N N . VAL A 1 273 ? 4.312 15.695 18.906 1 84.62 273 VAL A N 1
ATOM 2030 C CA . VAL A 1 273 ? 4.617 14.617 19.844 1 84.62 273 VAL A CA 1
ATOM 2031 C C . VAL A 1 273 ? 5.98 14.867 20.484 1 84.62 273 VAL A C 1
ATOM 2033 O O . VAL A 1 273 ? 6.133 14.742 21.703 1 84.62 273 VAL A O 1
ATOM 2036 N N . ARG A 1 274 ? 6.945 15.242 19.719 1 85.69 274 ARG A N 1
ATOM 2037 C CA . ARG A 1 274 ? 8.281 15.516 20.234 1 85.69 274 ARG A CA 1
ATOM 2038 C C . ARG A 1 274 ? 8.266 16.688 21.203 1 85.69 274 ARG A C 1
ATOM 2040 O O . ARG A 1 274 ? 8.898 16.641 22.266 1 85.69 274 ARG A O 1
ATOM 2047 N N . ALA A 1 275 ? 7.566 17.719 20.828 1 89.94 275 ALA A N 1
ATOM 2048 C CA . ALA A 1 275 ? 7.488 18.906 21.672 1 89.94 275 ALA A CA 1
ATOM 2049 C C . ALA A 1 275 ? 6.879 18.594 23.031 1 89.94 275 ALA A C 1
ATOM 2051 O O . ALA A 1 275 ? 7.41 19 24.062 1 89.94 275 ALA A O 1
ATOM 2052 N N . VAL A 1 276 ? 5.809 17.891 23.016 1 87.75 276 VAL A N 1
ATOM 2053 C CA . VAL A 1 276 ? 5.082 17.578 24.25 1 87.75 276 VAL A CA 1
ATOM 2054 C C . VAL A 1 276 ? 5.922 16.656 25.125 1 87.75 276 VAL A C 1
ATOM 2056 O O . VAL A 1 276 ? 5.953 16.812 26.359 1 87.75 276 VAL A O 1
ATOM 2059 N N . ARG A 1 277 ? 6.543 15.75 24.484 1 82.19 277 ARG A N 1
ATOM 2060 C CA . ARG A 1 277 ? 7.418 14.859 25.234 1 82.19 277 ARG A CA 1
ATOM 2061 C C . ARG A 1 277 ? 8.531 15.633 25.938 1 82.19 277 ARG A C 1
ATOM 2063 O O . ARG A 1 277 ? 8.898 15.328 27.062 1 82.19 277 ARG A O 1
ATOM 2070 N N . LYS A 1 278 ? 9.086 16.5 25.25 1 84.06 278 LYS A N 1
ATOM 2071 C CA . LYS A 1 278 ? 10.148 17.328 25.812 1 84.06 278 LYS A CA 1
ATOM 2072 C C . LYS A 1 278 ? 9.609 18.203 26.938 1 84.06 278 LYS A C 1
ATOM 2074 O O . LYS A 1 278 ? 10.273 18.391 27.969 1 84.06 278 LYS A O 1
ATOM 2079 N N . MET A 1 279 ? 8.484 18.672 26.766 1 86.25 279 MET A N 1
ATOM 2080 C CA . MET A 1 279 ? 7.871 19.594 27.734 1 86.25 279 MET A CA 1
ATOM 2081 C C . MET A 1 279 ? 7.531 18.859 29.016 1 86.25 279 MET A C 1
ATOM 2083 O O . MET A 1 279 ? 7.73 19.391 30.109 1 86.25 279 MET A O 1
ATOM 2087 N N . PHE A 1 280 ? 7.016 17.641 28.828 1 78 280 PHE A N 1
ATOM 2088 C CA . PHE A 1 280 ? 6.402 17 29.984 1 78 280 PHE A CA 1
ATOM 2089 C C . PHE A 1 280 ? 7.039 15.641 30.266 1 78 280 PHE A C 1
ATOM 2091 O O . PHE A 1 280 ? 6.734 15 31.266 1 78 280 PHE A O 1
ATOM 2098 N N . GLY A 1 281 ? 7.801 15.234 29.25 1 71.75 281 GLY A N 1
ATOM 2099 C CA . GLY A 1 281 ? 8.32 13.883 29.391 1 71.75 281 GLY A CA 1
ATOM 2100 C C . GLY A 1 281 ? 9.414 13.766 30.438 1 71.75 281 GLY A C 1
ATOM 2101 O O . GLY A 1 281 ? 10 14.766 30.844 1 71.75 281 GLY A O 1
ATOM 2102 N N . SER A 1 282 ? 9.484 12.539 30.891 1 63.34 282 SER A N 1
ATOM 2103 C CA . SER A 1 282 ? 10.5 12.219 31.891 1 63.34 282 SER A CA 1
ATOM 2104 C C . SER A 1 282 ? 11.898 12.266 31.297 1 63.34 282 SER A C 1
ATOM 2106 O O . SER A 1 282 ? 12.891 12.305 32.031 1 63.34 282 SER A O 1
ATOM 2108 N N . GLY A 1 283 ? 11.977 12.508 29.922 1 61.41 283 GLY A N 1
ATOM 2109 C CA . GLY A 1 283 ? 13.266 12.461 29.25 1 61.41 283 GLY A CA 1
ATOM 2110 C C . GLY A 1 283 ? 13.773 11.047 29.031 1 61.41 283 GLY A C 1
ATOM 2111 O O . GLY A 1 283 ? 14.844 10.852 28.453 1 61.41 283 GLY A O 1
ATOM 2112 N N . GLN A 1 284 ? 13.07 10.125 29.422 1 55.22 284 GLN A N 1
ATOM 2113 C CA . GLN A 1 284 ? 13.539 8.742 29.375 1 55.22 284 GLN A CA 1
ATOM 2114 C C . GLN A 1 284 ? 13.43 8.164 27.969 1 55.22 284 GLN A C 1
ATOM 2116 O O . GLN A 1 284 ? 14.172 7.246 27.609 1 55.22 284 GLN A O 1
ATOM 2121 N N . TYR A 1 285 ? 12.516 8.641 27.234 1 55.06 285 TYR A N 1
ATOM 2122 C CA . TYR A 1 285 ? 12.297 8.031 25.922 1 55.06 285 TYR A CA 1
ATOM 2123 C C . TYR A 1 285 ? 12.57 9.031 24.812 1 55.06 285 TYR A C 1
ATOM 2125 O O . TYR A 1 285 ? 12.266 10.219 24.938 1 55.06 285 TYR A O 1
ATOM 2133 N N . SER A 1 286 ? 13.68 8.703 24.109 1 56.25 286 SER A N 1
ATOM 2134 C CA . SER A 1 286 ? 13.898 9.531 22.938 1 56.25 286 SER A CA 1
ATOM 2135 C C . SER A 1 286 ? 13.25 8.914 21.703 1 56.25 286 SER A C 1
ATOM 2137 O O . SER A 1 286 ? 13.414 7.719 21.438 1 56.25 286 SER A O 1
ATOM 2139 N N . LEU A 1 287 ? 12.148 9.469 21.297 1 61.06 287 LEU A N 1
ATOM 2140 C CA . LEU A 1 287 ? 11.602 9.07 20.016 1 61.06 287 LEU A CA 1
ATOM 2141 C C . LEU A 1 287 ? 12.328 9.781 18.875 1 61.06 287 LEU A C 1
ATOM 2143 O O . LEU A 1 287 ? 12.547 10.992 18.938 1 61.06 287 LEU A O 1
ATOM 2147 N N . LYS A 1 288 ? 13.141 8.969 18.156 1 65 288 LYS A N 1
ATOM 2148 C CA . LYS A 1 288 ? 13.75 9.555 16.969 1 65 288 LYS A CA 1
ATOM 2149 C C . LYS A 1 288 ? 12.859 9.367 15.742 1 65 288 LYS A C 1
ATOM 2151 O O . LYS A 1 288 ? 12.336 8.273 15.516 1 65 288 LYS A O 1
ATOM 2156 N N . ASP A 1 289 ? 12.602 10.531 15.094 1 70.81 289 ASP A N 1
ATOM 2157 C CA . ASP A 1 289 ? 11.844 10.453 13.844 1 70.81 289 ASP A CA 1
ATOM 2158 C C . ASP A 1 289 ? 12.57 9.594 12.812 1 70.81 289 ASP A C 1
ATOM 2160 O O . ASP A 1 289 ? 13.805 9.617 12.734 1 70.81 289 ASP A O 1
ATOM 2164 N N . LYS A 1 290 ? 11.742 8.836 12.195 1 78.38 290 LYS A N 1
ATOM 2165 C CA . LYS A 1 290 ? 12.328 8.109 11.078 1 78.38 290 LYS A CA 1
ATOM 2166 C C . LYS A 1 290 ? 12.812 9.07 9.992 1 78.38 290 LYS A C 1
ATOM 2168 O O . LYS A 1 290 ? 12.156 10.086 9.719 1 78.38 290 LYS A O 1
ATOM 2173 N N . GLU A 1 291 ? 13.891 8.836 9.461 1 82.44 291 GLU A N 1
ATOM 2174 C CA . GLU A 1 291 ? 14.523 9.727 8.492 1 82.44 291 GLU A CA 1
ATOM 2175 C C . GLU A 1 291 ? 13.859 9.625 7.121 1 82.44 291 GLU A C 1
ATOM 2177 O O . GLU A 1 291 ? 13.68 10.633 6.438 1 82.44 291 GLU A O 1
ATOM 2182 N N . ALA A 1 292 ? 13.57 8.383 6.785 1 89.44 292 ALA A N 1
ATOM 2183 C CA . ALA A 1 292 ? 12.961 8.18 5.469 1 89.44 292 ALA A CA 1
ATOM 2184 C C . ALA A 1 292 ? 11.477 8.516 5.496 1 89.44 292 ALA A C 1
ATOM 2186 O O . ALA A 1 292 ? 10.68 7.797 6.113 1 89.44 292 ALA A O 1
ATOM 2187 N N . LYS A 1 293 ? 11.125 9.602 4.879 1 89.88 293 LYS A N 1
ATOM 2188 C CA . LYS A 1 293 ? 9.734 10.023 4.801 1 89.88 293 LYS A CA 1
ATOM 2189 C C . LYS A 1 293 ? 9.219 9.977 3.365 1 89.88 293 LYS A C 1
ATOM 2191 O O . LYS A 1 293 ? 9.898 10.438 2.443 1 89.88 293 LYS A O 1
ATOM 2196 N N . PRO A 1 294 ? 8.055 9.383 3.184 1 95 294 PRO A N 1
ATOM 2197 C CA . PRO A 1 294 ? 7.477 9.406 1.837 1 95 294 PRO A CA 1
ATOM 2198 C C . PRO A 1 294 ? 6.922 10.781 1.458 1 95 294 PRO A C 1
ATOM 2200 O O . PRO A 1 294 ? 6.352 11.469 2.303 1 95 294 PRO A O 1
ATOM 2203 N N . TYR A 1 295 ? 7.125 11.156 0.281 1 93.06 295 TYR A N 1
ATOM 2204 C CA . TYR A 1 295 ? 6.57 12.375 -0.298 1 93.06 295 TYR A CA 1
ATOM 2205 C C . TYR A 1 295 ? 5.645 12.047 -1.464 1 93.06 295 TYR A C 1
ATOM 2207 O O . TYR A 1 295 ? 5.855 11.07 -2.182 1 93.06 295 TYR A O 1
ATOM 2215 N N . VAL A 1 296 ? 4.625 12.867 -1.574 1 92.31 296 VAL A N 1
ATOM 2216 C CA . VAL A 1 296 ? 3.678 12.633 -2.658 1 92.31 296 VAL A CA 1
ATOM 2217 C C . VAL A 1 296 ? 3.311 13.961 -3.318 1 92.31 296 VAL A C 1
ATOM 2219 O O . VAL A 1 296 ? 3.109 14.969 -2.635 1 92.31 296 VAL A O 1
ATOM 2222 N N . VAL A 1 297 ? 3.342 14.008 -4.602 1 91.31 297 VAL A N 1
ATOM 2223 C CA . VAL A 1 297 ? 2.686 15.047 -5.387 1 91.31 297 VAL A CA 1
ATOM 2224 C C . VAL A 1 297 ? 1.368 14.516 -5.949 1 91.31 297 VAL A C 1
ATOM 2226 O O . VAL A 1 297 ? 1.353 13.523 -6.676 1 91.31 297 VAL A O 1
ATOM 2229 N N . TRP A 1 298 ? 0.369 15.195 -5.664 1 89.62 298 TRP A N 1
ATOM 2230 C CA . TRP A 1 298 ? -0.97 14.672 -5.91 1 89.62 298 TRP A CA 1
ATOM 2231 C C . TRP A 1 298 ? -1.469 15.086 -7.293 1 89.62 298 TRP A C 1
ATOM 2233 O O . TRP A 1 298 ? -2.604 15.547 -7.438 1 89.62 298 TRP A O 1
ATOM 2243 N N . THR A 1 299 ? -0.652 14.961 -8.242 1 89.88 299 THR A N 1
ATOM 2244 C CA . THR A 1 299 ? -1.071 15.078 -9.633 1 89.88 299 THR A CA 1
ATOM 2245 C C . THR A 1 299 ? -1.818 13.828 -10.078 1 89.88 299 THR A C 1
ATOM 2247 O O . THR A 1 299 ? -1.975 12.883 -9.312 1 89.88 299 THR A O 1
ATOM 2250 N N . ILE A 1 300 ? -2.359 13.906 -11.367 1 87.25 300 ILE A N 1
ATOM 2251 C CA . ILE A 1 300 ? -3.004 12.75 -11.984 1 87.25 300 ILE A CA 1
ATOM 2252 C C . ILE A 1 300 ? -2.191 12.297 -13.195 1 87.25 300 ILE A C 1
ATOM 2254 O O . ILE A 1 300 ? -2.25 12.922 -14.258 1 87.25 300 ILE A O 1
ATOM 2258 N N . PRO A 1 301 ? -1.447 11.203 -13.078 1 89.62 301 PRO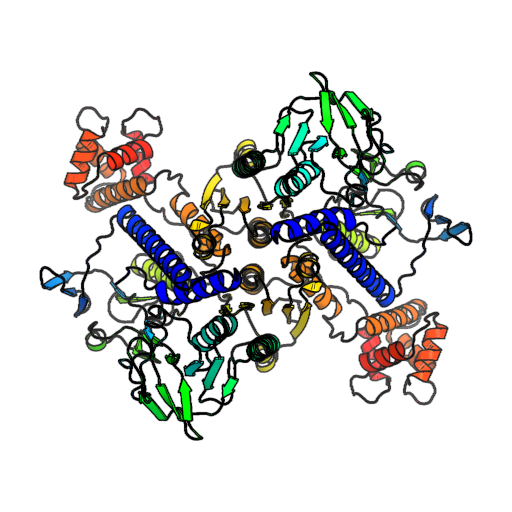 A N 1
ATOM 2259 C CA . PRO A 1 301 ? -1.313 10.312 -11.922 1 89.62 301 PRO A CA 1
ATOM 2260 C C . PRO A 1 301 ? -0.434 10.898 -10.82 1 89.62 301 PRO A C 1
ATOM 2262 O O . PRO A 1 301 ? 0.207 11.93 -11.023 1 89.62 301 PRO A O 1
ATOM 2265 N N . GLU A 1 302 ? -0.444 10.234 -9.68 1 91.75 302 GLU A N 1
ATOM 2266 C CA . GLU A 1 302 ? 0.352 10.68 -8.539 1 91.75 302 GLU A CA 1
ATOM 2267 C C . GLU A 1 302 ? 1.819 10.297 -8.711 1 91.75 302 GLU A C 1
ATOM 2269 O O . GLU A 1 302 ? 2.143 9.352 -9.43 1 91.75 302 GLU A O 1
ATOM 2274 N N . VAL A 1 303 ? 2.594 11.086 -8.086 1 94.94 303 VAL A N 1
ATOM 2275 C CA . VAL A 1 303 ? 4.027 10.836 -7.977 1 94.94 303 VAL A CA 1
ATOM 2276 C C . VAL A 1 303 ? 4.43 10.734 -6.504 1 94.94 303 VAL A C 1
ATOM 2278 O O . VAL A 1 303 ? 3.982 11.539 -5.68 1 94.94 303 VAL A O 1
ATOM 2281 N N . ALA A 1 304 ? 5.211 9.703 -6.191 1 97.06 304 ALA A N 1
ATOM 2282 C CA . ALA A 1 304 ? 5.645 9.516 -4.812 1 97.06 304 ALA A CA 1
ATOM 2283 C C . ALA A 1 304 ? 7.102 9.055 -4.75 1 97.06 304 ALA A C 1
ATOM 2285 O O . ALA A 1 304 ? 7.578 8.367 -5.652 1 97.06 304 ALA A O 1
ATOM 2286 N N . TRP A 1 305 ? 7.797 9.469 -3.707 1 97.81 305 TRP A N 1
ATOM 2287 C CA . TRP A 1 305 ? 9.188 9.031 -3.604 1 97.81 305 TRP A CA 1
ATOM 2288 C C . TRP A 1 305 ? 9.656 9.039 -2.152 1 97.81 305 TRP A C 1
ATOM 2290 O O . TRP A 1 305 ? 8.984 9.602 -1.281 1 97.81 305 TRP A O 1
ATOM 2300 N N . VAL A 1 306 ? 10.734 8.398 -1.938 1 97.88 306 VAL A N 1
ATOM 2301 C CA . VAL A 1 306 ? 11.43 8.367 -0.656 1 97.88 306 VAL A CA 1
ATOM 2302 C C . VAL A 1 306 ? 12.922 8.102 -0.879 1 97.88 306 VAL A C 1
ATOM 2304 O O . VAL A 1 306 ? 13.297 7.422 -1.838 1 97.88 306 VAL A O 1
ATOM 2307 N N . GLY A 1 307 ? 13.758 8.633 -0.039 1 97.31 307 GLY A N 1
ATOM 2308 C CA . GLY A 1 307 ? 15.188 8.352 -0.087 1 97.31 307 GLY A CA 1
ATOM 2309 C C . GLY A 1 307 ? 15.906 9.125 -1.171 1 97.31 307 GLY A C 1
ATOM 2310 O O . GLY A 1 307 ? 15.469 10.211 -1.567 1 97.31 307 GLY A O 1
ATOM 2311 N N . LEU A 1 308 ? 17 8.594 -1.604 1 97.44 308 LEU A N 1
ATOM 2312 C CA . LEU A 1 308 ? 17.875 9.297 -2.549 1 97.44 308 LEU A CA 1
ATOM 2313 C C . LEU A 1 308 ? 17.344 9.148 -3.975 1 97.44 308 LEU A C 1
ATOM 2315 O O . LEU A 1 308 ? 16.797 8.102 -4.332 1 97.44 308 LEU A O 1
ATOM 2319 N N . ASN A 1 309 ? 17.438 10.156 -4.672 1 97.12 309 ASN A N 1
ATOM 2320 C CA . ASN A 1 309 ? 17.281 10.055 -6.117 1 97.12 309 ASN A CA 1
ATOM 2321 C C . ASN A 1 309 ? 18.625 9.867 -6.82 1 97.12 309 ASN A C 1
ATOM 2323 O O . ASN A 1 309 ? 19.672 9.852 -6.172 1 97.12 309 ASN A O 1
ATOM 2327 N N . GLU A 1 310 ? 18.625 9.68 -8.133 1 96.19 310 GLU A N 1
ATOM 2328 C CA . GLU A 1 310 ? 19.859 9.367 -8.867 1 96.19 310 GLU A CA 1
ATOM 2329 C C . GLU A 1 310 ? 20.859 10.508 -8.781 1 96.19 310 GLU A C 1
ATOM 2331 O O . GLU A 1 310 ? 22.062 10.273 -8.594 1 96.19 310 GLU A O 1
ATOM 2336 N N . GLN A 1 311 ? 20.406 11.711 -8.875 1 95.19 311 GLN A N 1
ATOM 2337 C CA . GLN A 1 311 ? 21.281 12.867 -8.844 1 95.19 311 GLN A CA 1
ATOM 2338 C C . GLN A 1 311 ? 21.969 12.992 -7.488 1 95.19 311 GLN A C 1
ATOM 2340 O O . GLN A 1 311 ? 23.172 13.273 -7.418 1 95.19 311 GLN A O 1
ATOM 2345 N N . GLU A 1 312 ? 21.219 12.766 -6.461 1 96.25 312 GLU A N 1
ATOM 2346 C CA . GLU A 1 312 ? 21.781 12.82 -5.117 1 96.25 312 GLU A CA 1
ATOM 2347 C C . GLU A 1 312 ? 22.797 11.703 -4.898 1 96.25 312 GLU A C 1
ATOM 2349 O O . GLU A 1 312 ? 23.875 11.938 -4.336 1 96.25 312 GLU A O 1
ATOM 2354 N N . ALA A 1 313 ? 22.469 10.477 -5.301 1 96.56 313 ALA A N 1
ATOM 2355 C CA . ALA A 1 313 ? 23.375 9.336 -5.16 1 96.56 313 ALA A CA 1
ATOM 2356 C C . ALA A 1 313 ? 24.672 9.578 -5.918 1 96.56 313 ALA A C 1
ATOM 2358 O O . ALA A 1 313 ? 25.766 9.281 -5.414 1 96.56 313 ALA A O 1
ATOM 2359 N N . SER A 1 314 ? 24.562 10.141 -7.07 1 95.5 314 SER A N 1
ATOM 2360 C CA . SER A 1 314 ? 25.719 10.461 -7.895 1 95.5 314 SER A CA 1
ATOM 2361 C C . SER A 1 314 ? 26.578 11.547 -7.246 1 95.5 314 SER A C 1
ATOM 2363 O O . SER A 1 314 ? 27.797 11.438 -7.215 1 95.5 314 SER A O 1
ATOM 2365 N N . SER A 1 315 ? 25.891 12.602 -6.766 1 96 315 SER A N 1
ATOM 2366 C CA . SER A 1 315 ? 26.609 13.711 -6.145 1 96 315 SER A CA 1
ATOM 2367 C C . SER A 1 315 ? 27.359 13.266 -4.902 1 96 315 SER A C 1
ATOM 2369 O O . SER A 1 315 ? 28.406 13.836 -4.559 1 96 315 SER A O 1
ATOM 2371 N N . ARG A 1 316 ? 26.906 12.203 -4.285 1 96.56 316 ARG A N 1
ATOM 2372 C CA . ARG A 1 316 ? 27.547 11.656 -3.098 1 96.56 316 ARG A CA 1
ATOM 2373 C C . ARG A 1 316 ? 28.578 10.602 -3.477 1 96.56 316 ARG A C 1
ATOM 2375 O O . ARG A 1 316 ? 29.172 9.953 -2.605 1 96.56 316 ARG A O 1
ATOM 2382 N N . ASN A 1 317 ? 28.719 10.328 -4.746 1 96.38 317 ASN A N 1
ATOM 2383 C CA . ASN A 1 317 ? 29.688 9.375 -5.297 1 96.38 317 ASN A CA 1
ATOM 2384 C C . ASN A 1 317 ? 29.438 7.969 -4.77 1 96.38 317 ASN A C 1
ATOM 2386 O O . ASN A 1 317 ? 30.375 7.262 -4.41 1 96.38 317 ASN A O 1
ATOM 2390 N N . LEU A 1 318 ? 28.234 7.633 -4.66 1 96.38 318 LEU A N 1
ATOM 2391 C CA . LEU A 1 318 ? 27.891 6.285 -4.227 1 96.38 318 LEU A CA 1
ATOM 2392 C C . LEU A 1 318 ? 27.969 5.301 -5.391 1 96.38 318 LEU A C 1
ATOM 2394 O O . LEU A 1 318 ? 27.703 5.66 -6.539 1 96.38 318 LEU A O 1
ATOM 2398 N N . ASP A 1 319 ? 28.391 4.078 -5.141 1 95.31 319 ASP A N 1
ATOM 2399 C CA . ASP A 1 319 ? 28.266 2.973 -6.086 1 95.31 319 ASP A CA 1
ATOM 2400 C C . ASP A 1 319 ? 26.875 2.355 -6.031 1 95.31 319 ASP A C 1
ATOM 2402 O O . ASP A 1 319 ? 26.625 1.449 -5.234 1 95.31 319 ASP A O 1
ATOM 2406 N N . PHE A 1 320 ? 26.047 2.846 -6.93 1 95.81 320 PHE A N 1
ATOM 2407 C CA . PHE A 1 320 ? 24.641 2.438 -6.836 1 95.81 320 PHE A CA 1
ATOM 2408 C C . PHE A 1 320 ? 24.141 1.921 -8.18 1 95.81 320 PHE A C 1
ATOM 2410 O O . PHE A 1 320 ? 24.766 2.146 -9.211 1 95.81 320 PHE A O 1
ATOM 2417 N N . GLY A 1 321 ? 23.141 1.103 -8.156 1 94.56 321 GLY A N 1
ATOM 2418 C CA . GLY A 1 321 ? 22.359 0.693 -9.305 1 94.56 321 GLY A CA 1
ATOM 2419 C C . GLY A 1 321 ? 20.938 1.232 -9.281 1 94.56 321 GLY A C 1
ATOM 2420 O O . GLY A 1 321 ? 20.438 1.651 -8.227 1 94.56 321 GLY A O 1
ATOM 2421 N N . ALA A 1 322 ? 20.359 1.35 -10.453 1 95.56 322 ALA A N 1
ATOM 2422 C CA . ALA A 1 322 ? 18.969 1.773 -10.609 1 95.56 322 ALA A CA 1
ATOM 2423 C C . ALA A 1 322 ? 18.203 0.808 -11.508 1 95.56 322 ALA A C 1
ATOM 2425 O O . ALA A 1 322 ? 18.734 0.33 -12.516 1 95.56 322 ALA A O 1
ATOM 2426 N N . VAL A 1 323 ? 16.984 0.452 -11.078 1 94.94 323 VAL A N 1
ATOM 2427 C CA . VAL A 1 323 ? 16.109 -0.37 -11.906 1 94.94 323 VAL A CA 1
ATOM 2428 C C . VAL A 1 323 ? 14.719 0.252 -11.953 1 94.94 323 VAL A C 1
ATOM 2430 O O . VAL A 1 323 ? 14.281 0.887 -10.992 1 94.94 323 VAL A O 1
ATOM 2433 N N . ARG A 1 324 ? 14.125 0.119 -13.039 1 96.25 324 ARG A N 1
ATOM 2434 C CA . ARG A 1 324 ? 12.773 0.62 -13.258 1 96.25 324 ARG A CA 1
ATOM 2435 C C . ARG A 1 324 ? 11.883 -0.458 -13.867 1 96.25 324 ARG A C 1
ATOM 2437 O O . ARG A 1 324 ? 12.281 -1.142 -14.812 1 96.25 324 ARG A O 1
ATOM 2444 N N . VAL A 1 325 ? 10.711 -0.668 -13.25 1 96.06 325 VAL A N 1
ATOM 2445 C CA . VAL A 1 325 ? 9.75 -1.63 -13.781 1 96.06 325 VAL A CA 1
ATOM 2446 C C . VAL A 1 325 ? 8.414 -0.934 -14.047 1 96.06 325 VAL A C 1
ATOM 2448 O O . VAL A 1 325 ? 7.977 -0.092 -13.25 1 96.06 325 VAL A O 1
ATOM 2451 N N . GLU A 1 326 ? 7.805 -1.281 -15.172 1 95.81 326 GLU A N 1
ATOM 2452 C CA . GLU A 1 326 ? 6.543 -0.667 -15.578 1 95.81 326 GLU A CA 1
ATOM 2453 C C . GLU A 1 326 ? 5.355 -1.349 -14.898 1 95.81 326 GLU A C 1
ATOM 2455 O O . GLU A 1 326 ? 5.43 -2.527 -14.547 1 95.81 326 GLU A O 1
ATOM 2460 N N . TYR A 1 327 ? 4.285 -0.609 -14.742 1 94.31 327 TYR A N 1
ATOM 2461 C CA . TYR A 1 327 ? 3.064 -1.118 -14.125 1 94.31 327 TYR A CA 1
ATOM 2462 C C . TYR A 1 327 ? 2.551 -2.348 -14.859 1 94.31 327 TYR A C 1
ATOM 2464 O O . TYR A 1 327 ? 1.948 -3.236 -14.258 1 94.31 327 TYR A O 1
ATOM 2472 N N . GLN A 1 328 ? 2.896 -2.51 -16.094 1 88.25 328 GLN A N 1
ATOM 2473 C CA . GLN A 1 328 ? 2.402 -3.596 -16.938 1 88.25 328 GLN A CA 1
ATOM 2474 C C . GLN A 1 328 ? 3.082 -4.918 -16.594 1 88.25 328 GLN A C 1
ATOM 2476 O O . GLN A 1 328 ? 2.684 -5.973 -17.078 1 88.25 328 GLN A O 1
ATOM 2481 N N . ARG A 1 329 ? 4.031 -4.812 -15.719 1 87.56 329 ARG A N 1
ATOM 2482 C CA . ARG A 1 329 ? 4.629 -6.051 -15.227 1 87.56 329 ARG A CA 1
ATOM 2483 C C . ARG A 1 329 ? 3.721 -6.73 -14.203 1 87.56 329 ARG A C 1
ATOM 2485 O O . ARG A 1 329 ? 3.881 -7.918 -13.922 1 87.56 329 ARG A O 1
ATOM 2492 N N . ALA A 1 330 ? 2.84 -5.969 -13.633 1 85.69 330 ALA A N 1
ATOM 2493 C CA . ALA A 1 330 ? 1.849 -6.516 -12.711 1 85.69 330 ALA A CA 1
ATOM 2494 C C . ALA A 1 330 ? 0.54 -6.824 -13.438 1 85.69 330 ALA A C 1
ATOM 2496 O O . ALA A 1 330 ? 0.112 -6.062 -14.305 1 85.69 330 ALA A O 1
ATOM 2497 N N . VAL A 1 331 ? -0.117 -7.848 -13.016 1 79.69 331 VAL A N 1
ATOM 2498 C CA . VAL A 1 331 ? -1.394 -8.234 -13.609 1 79.69 331 VAL A CA 1
ATOM 2499 C C . VAL A 1 331 ? -2.385 -7.078 -13.5 1 79.69 331 VAL A C 1
ATOM 2501 O O . VAL A 1 331 ? -3.113 -6.785 -14.453 1 79.69 331 VAL A O 1
ATOM 2504 N N . ARG A 1 332 ? -2.408 -6.449 -12.453 1 83.5 332 ARG A N 1
ATOM 2505 C CA . ARG A 1 332 ? -3.303 -5.312 -12.266 1 83.5 332 ARG A CA 1
ATOM 2506 C C . ARG A 1 332 ? -3.021 -4.219 -13.289 1 83.5 332 ARG A C 1
ATOM 2508 O O . ARG A 1 332 ? -3.945 -3.564 -13.773 1 83.5 332 ARG A O 1
ATOM 2515 N N . GLY A 1 333 ? -1.764 -3.959 -13.508 1 84.62 333 GLY A N 1
ATOM 2516 C CA . GLY A 1 333 ? -1.396 -2.965 -14.5 1 84.62 333 GLY A CA 1
ATOM 2517 C C . GLY A 1 333 ? -1.827 -3.34 -15.906 1 84.62 333 GLY A C 1
ATOM 2518 O O . GLY A 1 333 ? -2.27 -2.484 -16.672 1 84.62 333 GLY A O 1
ATOM 2519 N N . ILE A 1 334 ? -1.753 -4.59 -16.219 1 79.56 334 ILE A N 1
ATOM 2520 C CA . ILE A 1 334 ? -2.166 -5.07 -17.531 1 79.56 334 ILE A CA 1
ATOM 2521 C C . ILE A 1 334 ? -3.674 -4.898 -17.688 1 79.56 334 ILE A C 1
ATOM 2523 O O . ILE A 1 334 ? -4.141 -4.379 -18.703 1 79.56 334 ILE A O 1
ATOM 2527 N N . VAL A 1 335 ? -4.402 -5.25 -16.656 1 77.88 335 VAL A N 1
ATOM 2528 C CA . VAL A 1 335 ? -5.863 -5.258 -16.719 1 77.88 335 VAL A CA 1
ATOM 2529 C C . VAL A 1 335 ? -6.387 -3.824 -16.734 1 77.88 335 VAL A C 1
ATOM 2531 O O . VAL A 1 335 ? -7.281 -3.49 -17.516 1 77.88 335 VAL A O 1
ATOM 2534 N N . SER A 1 336 ? -5.848 -2.996 -15.914 1 77.5 336 SER A N 1
ATOM 2535 C CA . SER A 1 336 ? -6.344 -1.628 -15.797 1 77.5 336 SER A CA 1
ATOM 2536 C C . SER A 1 336 ? -5.898 -0.776 -16.984 1 77.5 336 SER A C 1
ATOM 2538 O O . SER A 1 336 ? -6.547 0.219 -17.312 1 77.5 336 SER A O 1
ATOM 2540 N N . GLY A 1 337 ? -4.785 -1.162 -17.531 1 78.44 337 GLY A N 1
ATOM 2541 C CA . GLY A 1 337 ? -4.227 -0.361 -18.609 1 78.44 337 GLY A CA 1
ATOM 2542 C C . GLY A 1 337 ? -3.527 0.894 -18.125 1 78.44 337 GLY A C 1
ATOM 2543 O O . GLY A 1 337 ? -3.062 1.705 -18.922 1 78.44 337 GLY A O 1
ATOM 2544 N N . GLU A 1 338 ? -3.439 1.024 -16.844 1 83.69 338 GLU A N 1
ATOM 2545 C CA . GLU A 1 338 ? -2.809 2.207 -16.266 1 83.69 338 GLU A CA 1
ATOM 2546 C C . GLU A 1 338 ? -1.311 2.229 -16.562 1 83.69 338 GLU A C 1
ATOM 2548 O O . GLU A 1 338 ? -0.64 1.198 -16.469 1 83.69 338 GLU A O 1
ATOM 2553 N N . LYS A 1 339 ? -0.911 3.41 -16.875 1 90.5 339 LYS A N 1
ATOM 2554 C CA . LYS A 1 339 ? 0.523 3.604 -17.062 1 90.5 339 LYS A CA 1
ATOM 2555 C C . LYS A 1 339 ? 1.202 4.023 -15.766 1 90.5 339 LYS A C 1
ATOM 2557 O O . LYS A 1 339 ? 0.56 4.59 -14.875 1 90.5 339 LYS A O 1
ATOM 2562 N N . GLY A 1 340 ? 2.48 3.668 -15.68 1 96.19 340 GLY A N 1
ATOM 2563 C CA . GLY A 1 340 ? 3.266 4.023 -14.516 1 96.19 340 GLY A CA 1
ATOM 2564 C C . GLY A 1 340 ? 4.512 3.178 -14.352 1 96.19 340 GLY A C 1
ATOM 2565 O O . GLY A 1 340 ? 4.789 2.305 -15.18 1 96.19 340 GLY A O 1
ATOM 2566 N N . PHE A 1 341 ? 5.266 3.518 -13.344 1 98 341 PHE A N 1
ATOM 2567 C CA . PHE A 1 341 ? 6.469 2.738 -13.094 1 98 341 PHE A CA 1
ATOM 2568 C C . PHE A 1 341 ? 6.887 2.84 -11.625 1 98 341 PHE A C 1
ATOM 2570 O O . PHE A 1 341 ? 6.438 3.738 -10.914 1 98 341 PHE A O 1
ATOM 2577 N N . LEU A 1 342 ? 7.609 1.893 -11.195 1 98.62 342 LEU A N 1
ATOM 2578 C CA . LEU A 1 342 ? 8.32 1.868 -9.922 1 98.62 342 LEU A CA 1
ATOM 2579 C C . LEU A 1 342 ? 9.828 1.756 -10.148 1 98.62 342 LEU A C 1
ATOM 2581 O O . LEU A 1 342 ? 10.289 0.856 -10.852 1 98.62 342 LEU A O 1
ATOM 2585 N N . LYS A 1 343 ? 10.547 2.707 -9.633 1 98.56 343 LYS A N 1
ATOM 2586 C CA . LYS A 1 343 ? 12 2.746 -9.75 1 98.56 343 LYS A CA 1
ATOM 2587 C C . LYS A 1 343 ? 12.664 2.602 -8.383 1 98.56 343 LYS A C 1
ATOM 2589 O O . LYS A 1 343 ? 12.25 3.252 -7.414 1 98.56 343 LYS A O 1
ATOM 2594 N N . MET A 1 344 ? 13.672 1.74 -8.312 1 98.31 344 MET A N 1
ATOM 2595 C CA . MET A 1 344 ? 14.445 1.546 -7.086 1 98.31 344 MET A CA 1
ATOM 2596 C C . MET A 1 344 ? 15.914 1.876 -7.309 1 98.31 344 MET A C 1
ATOM 2598 O O . MET A 1 344 ? 16.484 1.543 -8.352 1 98.31 344 MET A O 1
ATOM 2602 N N . LEU A 1 345 ? 16.484 2.57 -6.395 1 98.19 345 LEU A N 1
ATOM 2603 C CA . LEU A 1 345 ? 17.922 2.727 -6.273 1 98.19 345 LEU A CA 1
ATOM 2604 C C . LEU A 1 345 ? 18.469 1.866 -5.141 1 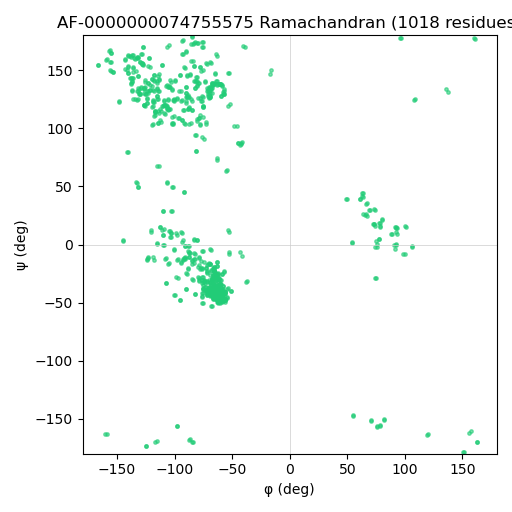98.19 345 LEU A C 1
ATOM 2606 O O . LEU A 1 345 ? 17.875 1.79 -4.066 1 98.19 345 LEU A O 1
ATOM 2610 N N . PHE A 1 346 ? 19.562 1.193 -5.383 1 97.38 346 PHE A N 1
ATOM 2611 C CA . PHE A 1 346 ? 20.188 0.34 -4.375 1 97.38 346 PHE A CA 1
ATOM 2612 C C . PHE A 1 346 ? 21.703 0.449 -4.426 1 97.38 346 PHE A C 1
ATOM 2614 O O . PHE A 1 346 ? 22.266 0.811 -5.457 1 97.38 346 PHE A O 1
ATOM 2621 N N . ASP A 1 347 ? 22.328 0.211 -3.291 1 96.5 347 ASP A N 1
ATOM 2622 C CA . ASP A 1 347 ? 23.781 0.188 -3.311 1 96.5 347 ASP A CA 1
ATOM 2623 C C . ASP A 1 347 ? 24.312 -1.139 -3.857 1 96.5 347 ASP A C 1
ATOM 2625 O O . ASP A 1 347 ? 23.797 -2.205 -3.506 1 96.5 347 ASP A O 1
ATOM 2629 N N . ARG A 1 348 ? 25.281 -1.179 -4.641 1 91.25 348 ARG A N 1
ATOM 2630 C CA . ARG A 1 348 ? 25.766 -2.373 -5.328 1 91.25 348 ARG A CA 1
ATOM 2631 C C . ARG A 1 348 ? 26.484 -3.309 -4.359 1 91.25 348 ARG A C 1
ATOM 2633 O O . ARG A 1 348 ? 26.328 -4.527 -4.445 1 91.25 348 ARG A O 1
ATOM 2640 N N . PRO A 1 349 ? 27.188 -2.824 -3.422 1 90.25 349 PRO A N 1
ATOM 2641 C CA . PRO A 1 349 ? 27.969 -3.719 -2.559 1 90.25 349 PRO A CA 1
ATOM 2642 C C . PRO A 1 349 ? 27.094 -4.641 -1.721 1 90.25 349 PRO A C 1
ATOM 2644 O O . PRO A 1 349 ? 27.422 -5.816 -1.542 1 90.25 349 PRO A O 1
ATOM 2647 N N . ASN A 1 350 ? 25.969 -4.098 -1.228 1 91.81 350 ASN A N 1
ATOM 2648 C CA . ASN A 1 350 ? 25.172 -4.883 -0.283 1 91.81 350 ASN A CA 1
ATOM 2649 C C . ASN A 1 350 ? 23.734 -5.059 -0.763 1 91.81 350 ASN A C 1
ATOM 2651 O O . ASN A 1 350 ? 22.984 -5.844 -0.19 1 91.81 350 ASN A O 1
ATOM 2655 N N . GLY A 1 351 ? 23.375 -4.355 -1.752 1 94.56 351 GLY A N 1
ATOM 2656 C CA . GLY A 1 351 ? 22.016 -4.43 -2.254 1 94.56 351 GLY A CA 1
ATOM 2657 C C . GLY A 1 351 ? 21.031 -3.648 -1.409 1 94.56 351 GLY A C 1
ATOM 2658 O O . GLY A 1 351 ? 19.812 -3.838 -1.528 1 94.56 351 GLY A O 1
ATOM 2659 N N . ARG A 1 352 ? 21.516 -2.77 -0.548 1 96.94 352 ARG A N 1
ATOM 2660 C CA . ARG A 1 352 ? 20.641 -1.99 0.33 1 96.94 352 ARG A CA 1
ATOM 2661 C C . ARG A 1 352 ? 19.828 -0.974 -0.465 1 96.94 352 ARG A C 1
ATOM 2663 O O . ARG A 1 352 ? 20.375 -0.27 -1.32 1 96.94 352 ARG A O 1
ATOM 2670 N N . LEU A 1 353 ? 18.578 -0.898 -0.153 1 98.06 353 LEU A N 1
ATOM 2671 C CA . LEU A 1 353 ? 17.688 0.049 -0.824 1 98.06 353 LEU A CA 1
ATOM 2672 C C . LEU A 1 353 ? 18.016 1.481 -0.412 1 98.06 353 LEU A C 1
ATOM 2674 O O . LEU A 1 353 ? 18.125 1.778 0.779 1 98.06 353 LEU A O 1
ATOM 2678 N N . LEU A 1 354 ? 18.203 2.387 -1.381 1 98.19 354 LEU A N 1
ATOM 2679 C CA . LEU A 1 354 ? 18.578 3.77 -1.123 1 98.19 354 LEU A CA 1
ATOM 2680 C C . LEU A 1 354 ? 17.406 4.711 -1.371 1 98.19 354 LEU A C 1
ATOM 2682 O O . LEU A 1 354 ? 17.328 5.781 -0.764 1 98.19 354 LEU A O 1
ATOM 2686 N N . GLY A 1 355 ? 16.562 4.398 -2.305 1 98.5 355 GLY A N 1
ATOM 2687 C CA . GLY A 1 355 ? 15.43 5.234 -2.658 1 98.5 355 GLY A CA 1
ATOM 2688 C C . GLY A 1 355 ? 14.414 4.52 -3.535 1 98.5 355 GLY A C 1
ATOM 2689 O O . GLY A 1 355 ? 14.742 3.521 -4.18 1 98.5 355 GLY A O 1
ATOM 2690 N N . VAL A 1 356 ? 13.203 4.938 -3.492 1 98.81 356 VAL A N 1
ATOM 2691 C CA . VAL A 1 356 ? 12.102 4.434 -4.305 1 98.81 356 VAL A CA 1
ATOM 2692 C C . VAL A 1 356 ? 11.352 5.605 -4.934 1 98.81 356 VAL A C 1
ATOM 2694 O O . VAL A 1 356 ? 11.102 6.617 -4.273 1 98.81 356 VAL A O 1
ATOM 2697 N N . HIS A 1 357 ? 11.07 5.504 -6.18 1 98.75 357 HIS A N 1
ATOM 2698 C CA . HIS A 1 357 ? 10.359 6.52 -6.949 1 98.75 357 HIS A CA 1
ATOM 2699 C C . HIS A 1 357 ? 9.234 5.898 -7.773 1 98.75 357 HIS A C 1
ATOM 2701 O O . HIS A 1 357 ? 9.477 4.996 -8.578 1 98.75 357 HIS A O 1
ATOM 2707 N N . ILE A 1 358 ? 8.016 6.383 -7.617 1 98.69 358 ILE A N 1
ATOM 2708 C CA . ILE A 1 358 ? 6.863 5.758 -8.25 1 98.69 358 ILE A CA 1
ATOM 2709 C C . ILE A 1 358 ? 6.012 6.82 -8.938 1 98.69 358 ILE A C 1
ATOM 2711 O O . ILE A 1 358 ? 5.746 7.879 -8.359 1 98.69 358 ILE A O 1
ATOM 2715 N N . CYS A 1 359 ? 5.633 6.613 -10.117 1 97.88 359 CYS A N 1
ATOM 2716 C CA . CYS A 1 359 ? 4.641 7.391 -10.852 1 97.88 359 CYS A CA 1
ATOM 2717 C C . CYS A 1 359 ? 3.514 6.496 -11.352 1 97.88 359 CYS A C 1
ATOM 2719 O O . CYS A 1 359 ? 3.762 5.512 -12.055 1 97.88 359 CYS A O 1
ATOM 2721 N N . GLY A 1 360 ? 2.324 6.773 -10.977 1 95.62 360 GLY A N 1
ATOM 2722 C CA . GLY A 1 360 ? 1.195 5.977 -11.438 1 95.62 360 GLY A CA 1
ATOM 2723 C C . GLY A 1 360 ? 0.047 5.949 -10.445 1 95.62 360 GLY A C 1
ATOM 2724 O O . GLY A 1 360 ? 0.105 6.598 -9.398 1 95.62 360 GLY A O 1
ATOM 2725 N N . ALA A 1 361 ? -0.942 5.211 -10.836 1 89.94 361 ALA A N 1
ATOM 2726 C CA . ALA A 1 361 ? -2.084 5.023 -9.938 1 89.94 361 ALA A CA 1
ATOM 2727 C C . ALA A 1 361 ? -1.646 4.426 -8.609 1 89.94 361 ALA A C 1
ATOM 2729 O O . ALA A 1 361 ? -0.83 3.502 -8.57 1 89.94 361 ALA A O 1
ATOM 2730 N N . GLN A 1 362 ? -2.061 5.035 -7.5 1 92.25 362 GLN A N 1
ATOM 2731 C CA . GLN A 1 362 ? -1.866 4.543 -6.141 1 92.25 362 GLN A CA 1
ATOM 2732 C C . GLN A 1 362 ? -0.409 4.68 -5.711 1 92.25 362 GLN A C 1
ATOM 2734 O O . GLN A 1 362 ? 0.032 4.008 -4.773 1 92.25 362 GLN A O 1
ATOM 2739 N N . ALA A 1 363 ? 0.344 5.52 -6.422 1 96.12 363 ALA A N 1
ATOM 2740 C CA . ALA A 1 363 ? 1.742 5.719 -6.051 1 96.12 363 ALA A CA 1
ATOM 2741 C C . ALA A 1 363 ? 1.868 6.121 -4.586 1 96.12 363 ALA A C 1
ATOM 2743 O O . ALA A 1 363 ? 2.781 5.672 -3.887 1 96.12 363 ALA A O 1
ATOM 2744 N N . GLY A 1 364 ? 0.92 6.953 -4.113 1 94.19 364 GLY A N 1
ATOM 2745 C CA . GLY A 1 364 ? 0.934 7.41 -2.734 1 94.19 364 GLY A CA 1
ATOM 2746 C C . GLY A 1 364 ? 0.722 6.285 -1.734 1 94.19 364 GLY A C 1
ATOM 2747 O O . GLY A 1 364 ? 1.203 6.359 -0.602 1 94.19 364 GLY A O 1
ATOM 2748 N N . GLU A 1 365 ? 0.053 5.227 -2.137 1 95.81 365 GLU A N 1
ATOM 2749 C CA . GLU A 1 365 ? -0.136 4.047 -1.299 1 95.81 365 GLU A CA 1
ATOM 2750 C C . GLU A 1 365 ? 1.079 3.127 -1.36 1 95.81 365 GLU A C 1
ATOM 2752 O O . GLU A 1 365 ? 1.555 2.648 -0.328 1 95.81 365 GLU A O 1
ATOM 2757 N N . LEU A 1 366 ? 1.584 2.959 -2.557 1 97.75 366 LEU A N 1
ATOM 2758 C CA . LEU A 1 366 ? 2.66 2.01 -2.812 1 97.75 366 LEU A CA 1
ATOM 2759 C C . LEU A 1 366 ? 3.951 2.451 -2.129 1 97.75 366 LEU A C 1
ATOM 2761 O O . LEU A 1 366 ? 4.762 1.615 -1.728 1 97.75 366 LEU A O 1
ATOM 2765 N N . ILE A 1 367 ? 4.141 3.744 -1.956 1 98.25 367 ILE A N 1
ATOM 2766 C CA . ILE A 1 367 ? 5.426 4.281 -1.523 1 98.25 367 ILE A CA 1
ATOM 2767 C C . ILE A 1 367 ? 5.66 3.938 -0.055 1 98.25 367 ILE A C 1
ATOM 2769 O O . ILE A 1 367 ? 6.801 3.943 0.415 1 98.25 367 ILE A O 1
ATOM 2773 N N . ASN A 1 368 ? 4.594 3.676 0.722 1 97.44 368 ASN A N 1
ATOM 2774 C CA . ASN A 1 368 ? 4.719 3.43 2.154 1 97.44 368 ASN A CA 1
ATOM 2775 C C . ASN A 1 368 ? 5.562 2.191 2.438 1 97.44 368 ASN A C 1
ATOM 2777 O O . ASN A 1 368 ? 6.383 2.191 3.355 1 97.44 368 ASN A O 1
ATOM 2781 N N . PHE A 1 369 ? 5.375 1.123 1.634 1 97.56 369 PHE A N 1
ATOM 2782 C CA . PHE A 1 369 ? 6.219 -0.059 1.76 1 97.56 369 PHE A CA 1
ATOM 2783 C C . PHE A 1 369 ? 7.676 0.287 1.491 1 97.56 369 PHE A C 1
ATOM 2785 O O . PHE A 1 369 ? 8.562 -0.119 2.244 1 97.56 369 PHE A O 1
ATOM 2792 N N . GLY A 1 370 ? 7.922 1.041 0.467 1 97.81 370 GLY A N 1
ATOM 2793 C CA . GLY A 1 370 ? 9.266 1.476 0.13 1 97.81 370 GLY A CA 1
ATOM 2794 C C . GLY A 1 370 ? 9.898 2.346 1.199 1 97.81 370 GLY A C 1
ATOM 2795 O O . GLY A 1 370 ? 11.094 2.217 1.488 1 97.81 370 GLY A O 1
ATOM 2796 N N . ALA A 1 371 ? 9.102 3.262 1.726 1 96.94 371 ALA A N 1
ATOM 2797 C CA . ALA A 1 371 ? 9.609 4.148 2.77 1 96.94 371 ALA A CA 1
ATOM 2798 C C . ALA A 1 371 ? 10.055 3.352 3.992 1 96.94 371 ALA A C 1
ATOM 2800 O O . ALA A 1 371 ? 11.117 3.621 4.559 1 96.94 371 ALA A O 1
ATOM 2801 N N . ASP A 1 372 ? 9.273 2.393 4.367 1 95.5 372 ASP A N 1
ATOM 2802 C CA . ASP A 1 372 ? 9.648 1.525 5.48 1 95.5 372 ASP A CA 1
ATOM 2803 C C . ASP A 1 372 ? 10.922 0.742 5.164 1 95.5 372 ASP A C 1
ATOM 2805 O O . ASP A 1 372 ? 11.789 0.584 6.027 1 95.5 372 ASP A O 1
ATOM 2809 N N . ALA A 1 373 ? 11.008 0.235 3.951 1 96.75 373 ALA A N 1
ATOM 2810 C CA . ALA A 1 373 ? 12.164 -0.551 3.523 1 96.75 373 ALA A CA 1
ATOM 2811 C C . ALA A 1 373 ? 13.43 0.292 3.535 1 96.75 373 ALA A C 1
ATOM 2813 O O . ALA A 1 373 ? 14.477 -0.154 4.016 1 96.75 373 ALA A O 1
ATOM 2814 N N . VAL A 1 374 ? 13.336 1.517 3.008 1 97.5 374 VAL A N 1
ATOM 2815 C CA . VAL A 1 374 ? 14.477 2.42 2.98 1 97.5 374 VAL A CA 1
ATOM 2816 C C . VAL A 1 374 ? 14.914 2.748 4.406 1 97.5 374 VAL A C 1
ATOM 2818 O O . VAL A 1 374 ? 16.109 2.711 4.727 1 97.5 374 VAL A O 1
ATOM 2821 N N . GLU A 1 375 ? 13.938 3.053 5.25 1 94.38 375 GLU A N 1
ATOM 2822 C CA . GLU A 1 375 ? 14.211 3.373 6.648 1 94.38 375 GLU A CA 1
ATOM 2823 C C . GLU A 1 375 ? 14.922 2.221 7.352 1 94.38 375 GLU A C 1
ATOM 2825 O O . GLU A 1 375 ? 15.875 2.439 8.109 1 94.38 375 GLU A O 1
ATOM 2830 N N . ALA A 1 376 ? 14.539 1.008 7.09 1 93.25 376 ALA A N 1
ATOM 2831 C CA . ALA A 1 376 ? 15.055 -0.18 7.77 1 93.25 376 ALA A CA 1
ATOM 2832 C C . ALA A 1 376 ? 16.375 -0.628 7.164 1 93.25 376 ALA A C 1
ATOM 2834 O O . ALA A 1 376 ? 17.078 -1.475 7.734 1 93.25 376 ALA A O 1
ATOM 2835 N N . GLY A 1 377 ? 16.719 -0.094 6.031 1 94.69 377 GLY A N 1
ATOM 2836 C CA . GLY A 1 377 ? 17.906 -0.567 5.328 1 94.69 377 GLY A CA 1
ATOM 2837 C C . GLY A 1 377 ? 17.719 -1.922 4.676 1 94.69 377 GLY A C 1
ATOM 2838 O O . GLY A 1 377 ? 18.656 -2.709 4.57 1 94.69 377 GLY A O 1
ATOM 2839 N N . THR A 1 378 ? 16.516 -2.221 4.266 1 95.31 378 THR A N 1
ATOM 2840 C CA . THR A 1 378 ? 16.188 -3.49 3.631 1 95.31 378 THR A CA 1
ATOM 2841 C C . THR A 1 378 ? 16.969 -3.67 2.332 1 95.31 378 THR A C 1
ATOM 2843 O O . THR A 1 378 ? 17.109 -2.723 1.557 1 95.31 378 THR A O 1
ATOM 2846 N N . THR A 1 379 ? 17.453 -4.855 2.107 1 94.62 379 THR A N 1
ATOM 2847 C CA . THR A 1 379 ? 18.188 -5.145 0.877 1 94.62 379 THR A CA 1
ATOM 2848 C C . THR A 1 379 ? 17.25 -5.707 -0.188 1 94.62 379 THR A C 1
ATOM 2850 O O . THR A 1 379 ? 16.156 -6.176 0.125 1 94.62 379 THR A O 1
ATOM 2853 N N . ILE A 1 380 ? 17.734 -5.684 -1.433 1 93.75 380 ILE A N 1
ATOM 2854 C CA . ILE A 1 380 ? 16.953 -6.254 -2.533 1 93.75 380 ILE A CA 1
ATOM 2855 C C . ILE A 1 380 ? 16.797 -7.758 -2.326 1 93.75 380 ILE A C 1
ATOM 2857 O O . ILE A 1 380 ? 15.789 -8.344 -2.729 1 93.75 380 ILE A O 1
ATOM 2861 N N . PHE A 1 381 ? 17.703 -8.406 -1.646 1 87 381 PHE A N 1
ATOM 2862 C CA . PHE A 1 381 ? 17.641 -9.836 -1.376 1 87 381 PHE A CA 1
ATOM 2863 C C . PHE A 1 381 ? 16.547 -10.156 -0.358 1 87 381 PHE A C 1
ATOM 2865 O O . PHE A 1 381 ? 15.812 -11.125 -0.516 1 87 381 PHE A O 1
ATOM 2872 N N . GLU A 1 382 ? 16.484 -9.312 0.663 1 88.56 382 GLU A N 1
ATOM 2873 C CA . GLU A 1 382 ? 15.43 -9.477 1.66 1 88.56 382 GLU A CA 1
ATOM 2874 C C . GLU A 1 382 ? 14.055 -9.242 1.051 1 88.56 382 GLU A C 1
ATOM 2876 O O . GLU A 1 382 ? 13.086 -9.914 1.413 1 88.56 382 GLU A O 1
ATOM 2881 N N . MET A 1 383 ? 14 -8.289 0.19 1 91.44 383 MET A N 1
ATOM 2882 C CA . MET A 1 383 ? 12.734 -7.98 -0.479 1 91.44 383 MET A CA 1
ATOM 2883 C C . MET A 1 383 ? 12.242 -9.18 -1.283 1 91.44 383 MET A C 1
ATOM 2885 O O . MET A 1 383 ? 11.031 -9.422 -1.364 1 91.44 383 MET A O 1
ATOM 2889 N N . LEU A 1 384 ? 13.117 -9.938 -1.854 1 88.25 384 LEU A N 1
ATOM 2890 C CA . LEU A 1 384 ? 12.773 -11.102 -2.668 1 88.25 384 LEU A CA 1
ATOM 2891 C C . LEU A 1 384 ? 12.203 -12.219 -1.801 1 88.25 384 LEU A C 1
ATOM 2893 O O . LEU A 1 384 ? 11.586 -13.156 -2.314 1 88.25 384 LEU A O 1
ATOM 2897 N N . GLN A 1 385 ? 12.43 -12.102 -0.516 1 85.88 385 GLN A N 1
ATOM 2898 C CA . GLN A 1 385 ? 11.914 -13.117 0.4 1 85.88 385 GLN A CA 1
ATOM 2899 C C . GLN A 1 385 ? 10.492 -12.781 0.843 1 85.88 385 GLN A C 1
ATOM 2901 O O . GLN A 1 385 ? 9.82 -13.602 1.471 1 85.88 385 GLN A O 1
ATOM 2906 N N . PHE A 1 386 ? 10.086 -11.602 0.527 1 89.12 386 PHE A N 1
ATOM 2907 C CA . PHE A 1 386 ? 8.727 -11.188 0.871 1 89.12 386 PHE A CA 1
ATOM 2908 C C . PHE A 1 386 ? 7.727 -11.695 -0.162 1 89.12 386 PHE A C 1
ATOM 2910 O O . PHE A 1 386 ? 7.988 -11.648 -1.365 1 89.12 386 PHE A O 1
ATOM 2917 N N . VAL A 1 387 ? 6.629 -12.227 0.296 1 88.25 387 VAL A N 1
ATOM 2918 C CA . VAL A 1 387 ? 5.598 -12.734 -0.598 1 88.25 387 VAL A CA 1
ATOM 2919 C C . VAL A 1 387 ? 4.551 -11.656 -0.854 1 88.25 387 VAL A C 1
ATOM 2921 O O . VAL A 1 387 ? 3.762 -11.32 0.033 1 88.25 387 VAL A O 1
ATOM 2924 N N . PHE A 1 388 ? 4.594 -11.125 -2.021 1 91.19 388 PHE A N 1
ATOM 2925 C CA . PHE A 1 388 ? 3.596 -10.148 -2.424 1 91.19 388 PHE A CA 1
ATOM 2926 C C . PHE A 1 388 ? 2.4 -10.828 -3.08 1 91.19 388 PHE A C 1
ATOM 2928 O O . PHE A 1 388 ? 2.57 -11.711 -3.924 1 91.19 388 PHE A O 1
ATOM 2935 N N . PRO A 1 389 ? 1.206 -10.422 -2.715 1 88.62 389 PRO A N 1
ATOM 2936 C CA . PRO A 1 389 ? 0.077 -10.961 -3.477 1 88.62 389 PRO A CA 1
ATOM 2937 C C . PRO A 1 389 ? 0.164 -10.633 -4.965 1 88.62 389 PRO A C 1
ATOM 2939 O O . PRO A 1 389 ? 0.46 -9.492 -5.336 1 88.62 389 PRO A O 1
ATOM 2942 N N . ALA A 1 390 ? -0.108 -11.539 -5.82 1 78.5 390 ALA A N 1
ATOM 2943 C CA . ALA A 1 390 ? 0.195 -11.477 -7.25 1 78.5 390 ALA A CA 1
ATOM 2944 C C . ALA A 1 390 ? -0.633 -10.391 -7.938 1 78.5 390 ALA A C 1
ATOM 2946 O O . ALA A 1 390 ? -0.173 -9.766 -8.898 1 78.5 390 ALA A O 1
ATOM 2947 N N . VAL A 1 391 ? -1.831 -10.141 -7.516 1 83.5 391 VAL A N 1
ATOM 2948 C CA . VAL A 1 391 ? -2.678 -9.211 -8.25 1 83.5 391 VAL A CA 1
ATOM 2949 C C . VAL A 1 391 ? -2.701 -7.859 -7.531 1 83.5 391 VAL A C 1
ATOM 2951 O O . VAL A 1 391 ? -3.771 -7.328 -7.227 1 83.5 391 VAL A O 1
ATOM 2954 N N . THR A 1 392 ? -1.529 -7.371 -7.207 1 90.5 392 THR A N 1
ATOM 2955 C CA . THR A 1 392 ? -1.335 -6.055 -6.613 1 90.5 392 THR A CA 1
ATOM 2956 C C . THR A 1 392 ? -0.224 -5.297 -7.336 1 90.5 392 THR A C 1
ATOM 2958 O O . THR A 1 392 ? 0.588 -5.898 -8.039 1 90.5 392 THR A O 1
ATOM 2961 N N . TYR A 1 393 ? -0.184 -4.043 -7.191 1 94.38 393 TYR A N 1
ATOM 2962 C CA . TYR A 1 393 ? 0.929 -3.246 -7.699 1 94.38 393 TYR A CA 1
ATOM 2963 C C . TYR A 1 393 ? 2.178 -3.457 -6.852 1 94.38 393 TYR A C 1
ATOM 2965 O O . TYR A 1 393 ? 3.299 -3.275 -7.332 1 94.38 393 TYR A O 1
ATOM 2973 N N . HIS A 1 394 ? 2.012 -3.93 -5.629 1 97.06 394 HIS A N 1
ATOM 2974 C CA . HIS A 1 394 ? 3.148 -4.121 -4.738 1 97.06 394 HIS A CA 1
ATOM 2975 C C . HIS A 1 394 ? 4.082 -5.207 -5.258 1 97.06 394 HIS A C 1
ATOM 2977 O O . HIS A 1 394 ? 5.258 -5.254 -4.883 1 97.06 394 HIS A O 1
ATOM 2983 N N . VAL A 1 395 ? 3.586 -6.082 -6.168 1 93.19 395 VAL A N 1
ATOM 2984 C CA . VAL A 1 395 ? 4.438 -7.121 -6.742 1 93.19 395 VAL A CA 1
ATOM 2985 C C . VAL A 1 395 ? 5.57 -6.477 -7.539 1 93.19 395 VAL A C 1
ATOM 2987 O O . VAL A 1 395 ? 6.609 -7.098 -7.766 1 93.19 395 VAL A O 1
ATOM 2990 N N . LEU A 1 396 ? 5.387 -5.219 -7.891 1 96.62 396 LEU A N 1
ATOM 2991 C CA . LEU A 1 396 ? 6.406 -4.496 -8.648 1 96.62 396 LEU A CA 1
ATOM 2992 C C . LEU A 1 396 ? 7.688 -4.352 -7.832 1 96.62 396 LEU A C 1
ATOM 2994 O O . LEU A 1 396 ? 8.781 -4.273 -8.398 1 96.62 396 LEU A O 1
ATOM 2998 N N . TYR A 1 397 ? 7.57 -4.281 -6.504 1 97.75 397 TYR A N 1
ATOM 2999 C CA . TYR A 1 397 ? 8.758 -4.293 -5.66 1 97.75 397 TYR A CA 1
ATOM 3000 C C . TYR A 1 397 ? 9.57 -5.566 -5.871 1 97.75 397 TYR A C 1
ATOM 3002 O O . TYR A 1 397 ? 10.797 -5.527 -5.922 1 97.75 397 TYR A O 1
ATOM 3010 N N . ASN A 1 398 ? 8.867 -6.684 -5.945 1 93.44 398 ASN A N 1
ATOM 3011 C CA . ASN A 1 398 ? 9.531 -7.961 -6.207 1 93.44 398 ASN A CA 1
ATOM 3012 C C . ASN A 1 398 ? 10.18 -7.98 -7.59 1 93.44 398 ASN A C 1
ATOM 3014 O O . ASN A 1 398 ? 11.305 -8.453 -7.742 1 93.44 398 ASN A O 1
ATOM 3018 N N . CYS A 1 399 ? 9.422 -7.531 -8.57 1 92.19 399 CYS A N 1
ATOM 3019 C CA . CYS A 1 399 ? 9.953 -7.453 -9.93 1 92.19 399 CYS A CA 1
ATOM 3020 C C . CYS A 1 399 ? 11.219 -6.609 -9.969 1 92.19 399 CYS A C 1
ATOM 3022 O O . CYS A 1 399 ? 12.219 -7.008 -10.578 1 92.19 399 CYS A O 1
ATOM 3024 N N . ALA A 1 400 ? 11.156 -5.465 -9.352 1 96.44 400 ALA A N 1
ATOM 3025 C CA . ALA A 1 400 ? 12.297 -4.555 -9.336 1 96.44 400 ALA A CA 1
ATOM 3026 C C . ALA A 1 400 ? 13.484 -5.176 -8.602 1 96.44 400 ALA A C 1
ATOM 3028 O O . ALA A 1 400 ? 14.625 -5.059 -9.047 1 96.44 400 ALA A O 1
ATOM 3029 N N . ALA A 1 401 ? 13.227 -5.82 -7.488 1 94.5 401 ALA A N 1
ATOM 3030 C CA . ALA A 1 401 ? 14.289 -6.473 -6.73 1 94.5 401 ALA A CA 1
ATOM 3031 C C . ALA A 1 401 ? 14.953 -7.578 -7.551 1 94.5 401 ALA A C 1
ATOM 3033 O O . ALA A 1 401 ? 16.172 -7.73 -7.527 1 94.5 401 ALA A O 1
ATOM 3034 N N . ALA A 1 402 ? 14.156 -8.352 -8.227 1 88.31 402 ALA A N 1
ATOM 3035 C CA . ALA A 1 402 ? 14.695 -9.406 -9.094 1 88.31 402 ALA A CA 1
ATOM 3036 C C . ALA A 1 402 ? 15.586 -8.82 -10.18 1 88.31 402 ALA A C 1
ATOM 3038 O O . ALA A 1 402 ? 16.672 -9.336 -10.445 1 88.31 402 ALA A O 1
ATOM 3039 N N . GLU A 1 403 ? 15.117 -7.773 -10.805 1 89.5 403 GLU A N 1
ATOM 3040 C CA . GLU A 1 403 ? 15.914 -7.094 -11.82 1 89.5 403 GLU A CA 1
ATOM 3041 C C . GLU A 1 403 ? 17.203 -6.531 -11.227 1 89.5 403 GLU A C 1
ATOM 3043 O O . GLU A 1 403 ? 18.266 -6.605 -11.852 1 89.5 403 GLU A O 1
ATOM 3048 N N . ALA A 1 404 ? 17.078 -5.949 -10.094 1 93 404 ALA A N 1
ATOM 3049 C CA . ALA A 1 404 ? 18.234 -5.391 -9.414 1 93 404 ALA A CA 1
ATOM 3050 C C . ALA A 1 404 ? 19.281 -6.469 -9.125 1 93 404 ALA A C 1
ATOM 3052 O O . ALA A 1 404 ? 20.469 -6.246 -9.289 1 93 404 ALA A O 1
ATOM 3053 N N . LYS A 1 405 ? 18.797 -7.582 -8.672 1 87.69 405 LYS A N 1
ATOM 3054 C CA . LYS A 1 405 ? 19.703 -8.695 -8.391 1 87.69 405 LYS A CA 1
ATOM 3055 C C . LYS A 1 405 ? 20.469 -9.109 -9.648 1 87.69 405 LYS A C 1
ATOM 3057 O O . LYS A 1 405 ? 21.688 -9.328 -9.594 1 87.69 405 LYS A O 1
ATOM 3062 N N . LEU A 1 406 ? 19.766 -9.172 -10.727 1 81.94 406 LEU A N 1
ATOM 3063 C CA . LEU A 1 406 ? 20.359 -9.578 -11.992 1 81.94 406 LEU A CA 1
ATOM 3064 C C . LEU A 1 406 ? 21.375 -8.547 -12.461 1 81.94 406 LEU A C 1
ATOM 3066 O O . LEU A 1 406 ? 22.359 -8.898 -13.125 1 81.94 406 LEU A O 1
ATOM 3070 N N . ARG A 1 407 ? 21.188 -7.328 -12.039 1 83.69 407 ARG A N 1
ATOM 3071 C CA . ARG A 1 407 ? 22 -6.242 -12.57 1 83.69 407 ARG A CA 1
ATOM 3072 C C . ARG A 1 407 ? 22.969 -5.715 -11.523 1 83.69 407 ARG A C 1
ATOM 3074 O O . ARG A 1 407 ? 23.625 -4.684 -11.734 1 83.69 407 ARG A O 1
ATOM 3081 N N . ILE A 1 408 ? 23.078 -6.332 -10.445 1 85.06 408 ILE A N 1
ATOM 3082 C CA . ILE A 1 408 ? 23.781 -5.797 -9.289 1 85.06 408 ILE A CA 1
ATOM 3083 C C . ILE A 1 408 ? 25.234 -5.531 -9.648 1 85.06 408 ILE A C 1
ATOM 3085 O O . ILE A 1 408 ? 25.859 -4.594 -9.133 1 85.06 408 ILE A O 1
ATOM 3089 N N . LYS A 1 409 ? 25.75 -6.332 -10.57 1 78.62 409 LYS A N 1
ATOM 3090 C CA . LYS A 1 409 ? 27.156 -6.168 -10.953 1 78.62 409 LYS A CA 1
ATOM 3091 C C . LYS A 1 409 ? 27.281 -5.273 -12.188 1 78.62 409 LYS A C 1
ATOM 3093 O O . LYS A 1 409 ? 28.312 -5.301 -12.875 1 78.62 409 LYS A O 1
ATOM 3098 N N . GLY A 1 410 ? 26.203 -4.645 -12.562 1 77 410 GLY A N 1
ATOM 3099 C CA . GLY A 1 410 ? 26.281 -3.654 -13.625 1 77 410 GLY A CA 1
ATOM 3100 C C . GLY A 1 410 ? 25.812 -4.18 -14.969 1 77 410 GLY A C 1
ATOM 3101 O O . GLY A 1 410 ? 26.141 -3.602 -16.016 1 77 410 GLY A O 1
ATOM 3102 N N . VAL A 1 411 ? 25.141 -5.293 -14.922 1 77.75 411 VAL A N 1
ATOM 3103 C CA . VAL A 1 411 ? 24.625 -5.883 -16.156 1 77.75 411 VAL A CA 1
ATOM 3104 C C . VAL A 1 411 ? 23.672 -4.902 -16.828 1 77.75 411 VAL A C 1
ATOM 3106 O O . VAL A 1 411 ? 22.766 -4.355 -16.188 1 77.75 411 VAL A O 1
ATOM 3109 N N . GLN A 1 412 ? 23.922 -4.652 -18.078 1 76.31 412 GLN A N 1
ATOM 3110 C CA . GLN A 1 412 ? 23.078 -3.742 -18.844 1 76.31 412 GLN A CA 1
ATOM 3111 C C . GLN A 1 412 ? 22.078 -4.512 -19.719 1 76.31 412 GLN A C 1
ATOM 3113 O O . GLN A 1 412 ? 20.922 -4.125 -19.828 1 76.31 412 GLN A O 1
ATOM 3118 N N . ASN A 1 413 ? 22.625 -5.527 -20.328 1 80 413 ASN A N 1
ATOM 3119 C CA . ASN A 1 413 ? 21.812 -6.398 -21.172 1 80 413 ASN A CA 1
ATOM 3120 C C . ASN A 1 413 ? 21.781 -7.828 -20.625 1 80 413 ASN A C 1
ATOM 3122 O O . ASN A 1 413 ? 22.781 -8.547 -20.719 1 80 413 ASN A O 1
ATOM 3126 N N . LEU A 1 414 ? 20.641 -8.234 -20.219 1 78.06 414 LEU A N 1
ATOM 3127 C CA . LEU A 1 414 ? 20.516 -9.508 -19.531 1 78.06 414 LEU A CA 1
ATOM 3128 C C . LEU A 1 414 ? 20.828 -10.672 -20.469 1 78.06 414 LEU A C 1
ATOM 3130 O O . LEU A 1 414 ? 21.438 -11.656 -20.062 1 78.06 414 LEU A O 1
ATOM 3134 N N . SER A 1 415 ? 20.328 -10.539 -21.672 1 80.88 415 SER A N 1
ATOM 3135 C CA . SER A 1 415 ? 20.578 -11.602 -22.641 1 80.88 415 SER A CA 1
ATOM 3136 C C . SER A 1 415 ? 22.062 -11.758 -22.922 1 80.88 415 SER A C 1
ATOM 3138 O O . SER A 1 415 ? 22.578 -12.875 -22.969 1 80.88 415 SER A O 1
ATOM 3140 N N . ALA A 1 416 ? 22.672 -10.68 -23.109 1 81.56 416 ALA A N 1
ATOM 3141 C CA . ALA A 1 416 ? 24.125 -10.688 -23.328 1 81.56 416 ALA A CA 1
ATOM 3142 C C . ALA A 1 416 ? 24.859 -11.258 -22.141 1 81.56 416 ALA A C 1
ATOM 3144 O O . ALA A 1 416 ? 25.781 -12.07 -22.297 1 81.56 416 ALA A O 1
ATOM 3145 N N . ALA A 1 417 ? 24.391 -10.836 -21.016 1 81.38 417 ALA A N 1
ATOM 3146 C CA . ALA A 1 417 ? 25.031 -11.312 -19.797 1 81.38 417 ALA A CA 1
ATOM 3147 C C . ALA A 1 417 ? 24.859 -12.82 -19.641 1 81.38 417 ALA A C 1
ATOM 3149 O O . ALA A 1 417 ? 25.781 -13.523 -19.219 1 81.38 417 ALA A O 1
ATOM 3150 N N . ALA A 1 418 ? 23.719 -13.258 -19.953 1 81.38 418 ALA A N 1
ATOM 3151 C CA . ALA A 1 418 ? 23.453 -14.688 -19.875 1 81.38 418 ALA A CA 1
ATOM 3152 C C . ALA A 1 418 ? 24.328 -15.461 -20.859 1 81.38 418 ALA A C 1
ATOM 3154 O O . ALA A 1 418 ? 24.812 -16.547 -20.531 1 81.38 418 ALA A O 1
ATOM 3155 N N . SER A 1 419 ? 24.531 -14.938 -22.016 1 83.62 419 SER A N 1
ATOM 3156 C CA . SER A 1 419 ? 25.391 -15.57 -23.016 1 83.62 419 SER A CA 1
ATOM 3157 C C . SER A 1 419 ? 26.828 -15.625 -22.531 1 83.62 419 SER A C 1
ATOM 3159 O O . SER A 1 419 ? 27.5 -16.641 -22.703 1 83.62 419 SER A O 1
ATOM 3161 N N . TRP A 1 420 ? 27.219 -14.562 -21.953 1 86.19 420 TRP A N 1
ATOM 3162 C CA . TRP A 1 420 ? 28.578 -14.539 -21.422 1 86.19 420 TRP A CA 1
ATOM 3163 C C . TRP A 1 420 ? 28.734 -15.531 -20.281 1 86.19 420 TRP A C 1
ATOM 3165 O O . TRP A 1 420 ? 29.812 -16.125 -20.109 1 86.19 420 TRP A O 1
ATOM 3175 N N . ALA A 1 421 ? 27.734 -15.641 -19.484 1 81.69 421 ALA A N 1
ATOM 3176 C CA . ALA A 1 421 ? 27.75 -16.625 -18.406 1 81.69 421 ALA A CA 1
ATOM 3177 C C . ALA A 1 421 ? 27.922 -18.031 -18.969 1 81.69 421 ALA A C 1
ATOM 3179 O O . ALA A 1 421 ? 28.594 -18.875 -18.359 1 81.69 421 ALA A O 1
ATOM 3180 N N . ARG A 1 422 ? 27.328 -18.297 -20.016 1 81.88 422 ARG A N 1
ATOM 3181 C CA . ARG A 1 422 ? 27.469 -19.594 -20.672 1 81.88 422 ARG A CA 1
ATOM 3182 C C . ARG A 1 422 ? 28.906 -19.797 -21.156 1 81.88 422 ARG A C 1
ATOM 3184 O O . ARG A 1 422 ? 29.422 -20.922 -21.094 1 81.88 422 ARG A O 1
ATOM 3191 N N . VAL A 1 423 ? 29.453 -18.766 -21.688 1 81.12 423 VAL A N 1
ATOM 3192 C CA . VAL A 1 423 ? 30.844 -18.812 -22.109 1 81.12 423 VAL A CA 1
ATOM 3193 C C . VAL A 1 423 ? 31.734 -19.141 -20.906 1 81.12 423 VAL A C 1
ATOM 3195 O O . VAL A 1 423 ? 32.594 -20.031 -20.969 1 81.12 423 VAL A O 1
ATOM 3198 N N . LYS A 1 424 ? 31.469 -18.438 -19.859 1 82.75 424 LYS A N 1
ATOM 3199 C CA . LYS A 1 424 ? 32.219 -18.672 -18.641 1 82.75 424 LYS A CA 1
ATOM 3200 C C . LYS A 1 424 ? 32.094 -20.109 -18.172 1 82.75 424 LYS A C 1
ATOM 3202 O O . LYS A 1 424 ? 33.094 -20.734 -17.797 1 82.75 424 LYS A O 1
ATOM 3207 N N . ASN A 1 425 ? 30.938 -20.578 -18.188 1 79.94 425 ASN A N 1
ATOM 3208 C CA . ASN A 1 425 ? 30.688 -21.953 -17.766 1 79.94 425 ASN A CA 1
ATOM 3209 C C . ASN A 1 425 ? 31.406 -22.953 -18.656 1 79.94 425 ASN A C 1
ATOM 3211 O O . ASN A 1 425 ? 31.938 -23.953 -18.188 1 79.94 425 ASN A O 1
ATOM 3215 N N . ALA A 1 426 ? 31.375 -22.672 -19.922 1 76.75 426 ALA A N 1
ATOM 3216 C CA . ALA A 1 426 ? 32.094 -23.531 -20.875 1 76.75 426 ALA A CA 1
ATOM 3217 C C . ALA A 1 426 ? 33.594 -23.547 -20.609 1 76.75 426 ALA A C 1
ATOM 3219 O O . ALA A 1 426 ? 34.219 -24.594 -20.688 1 76.75 426 ALA A O 1
ATOM 3220 N N . ILE A 1 427 ? 34.094 -22.375 -20.297 1 76.94 427 ILE A N 1
ATOM 3221 C CA . ILE A 1 427 ? 35.5 -22.234 -19.969 1 76.94 427 ILE A CA 1
ATOM 3222 C C . ILE A 1 427 ? 35.812 -23.031 -18.703 1 76.94 427 ILE A C 1
ATOM 3224 O O . ILE A 1 427 ? 36.781 -23.781 -18.656 1 76.94 427 ILE A O 1
ATOM 3228 N N . THR A 1 428 ? 34.969 -22.891 -17.734 1 76.75 428 THR A N 1
ATOM 3229 C CA . THR A 1 428 ? 35.156 -23.547 -16.453 1 76.75 428 THR A CA 1
ATOM 3230 C C . THR A 1 428 ? 35.094 -25.062 -16.609 1 76.75 428 THR A C 1
ATOM 3232 O O . THR A 1 428 ? 35.844 -25.797 -15.961 1 76.75 428 THR A O 1
ATOM 3235 N N . LYS A 1 429 ? 34.25 -25.531 -17.406 1 74.69 429 LYS A N 1
ATOM 3236 C CA . LYS A 1 429 ? 34.125 -26.969 -17.641 1 74.69 429 LYS A CA 1
ATOM 3237 C C . LYS A 1 429 ? 35.312 -27.531 -18.375 1 74.69 429 LYS A C 1
ATOM 3239 O O . LYS A 1 429 ? 35.688 -28.688 -18.203 1 74.69 429 LYS A O 1
ATOM 3244 N N . SER A 1 430 ? 35.781 -26.703 -19.156 1 66.88 430 SER A N 1
ATOM 3245 C CA . SER A 1 430 ? 36.938 -27.125 -19.922 1 66.88 430 SER A CA 1
ATOM 3246 C C . SER A 1 430 ? 38.188 -27.156 -19.062 1 66.88 430 SER A C 1
ATOM 3248 O O . SER A 1 430 ? 39.25 -27.672 -19.469 1 66.88 430 SER A O 1
ATOM 3250 N N . LEU A 1 431 ? 38.094 -26.484 -17.828 1 65.19 431 LEU A N 1
ATOM 3251 C CA . LEU A 1 431 ? 39.219 -26.406 -16.906 1 65.19 431 LEU A CA 1
ATOM 3252 C C . LEU A 1 431 ? 39.594 -27.797 -16.422 1 65.19 431 LEU A C 1
ATOM 3254 O O . LEU A 1 431 ? 38.75 -28.547 -15.922 1 65.19 431 LEU A O 1
ATOM 3258 N N . GLY A 1 432 ? 40.219 -28.609 -17.188 1 57.5 432 GLY A N 1
ATOM 3259 C CA . GLY A 1 432 ? 40.844 -29.797 -16.594 1 57.5 432 GLY A CA 1
ATOM 3260 C C . GLY A 1 432 ? 41.531 -29.516 -15.266 1 57.5 432 GLY A C 1
ATOM 3261 O O . GLY A 1 432 ? 41.531 -28.375 -14.789 1 57.5 432 GLY A O 1
ATOM 3262 N N . ALA A 1 433 ? 42.062 -30.516 -14.359 1 58.81 433 ALA A N 1
ATOM 3263 C CA . ALA A 1 433 ? 42.75 -30.484 -13.07 1 58.81 433 ALA A CA 1
ATOM 3264 C C . ALA A 1 433 ? 43.969 -29.562 -13.117 1 58.81 433 ALA A C 1
ATOM 3266 O O . ALA A 1 433 ? 44.469 -29.141 -12.078 1 58.81 433 ALA A O 1
ATOM 3267 N N . SER A 1 434 ? 44.344 -29.031 -14.273 1 66.75 434 SER A N 1
ATOM 3268 C CA . SER A 1 434 ? 45.719 -28.516 -14.203 1 66.75 434 SER A CA 1
ATOM 3269 C C . SER A 1 434 ? 45.75 -27 -14.453 1 66.75 434 SER A C 1
ATOM 3271 O O . SER A 1 434 ? 46.75 -26.344 -14.164 1 66.75 434 SER A O 1
ATOM 3273 N N . LEU A 1 435 ? 44.625 -26.328 -14.977 1 70.38 435 LEU A N 1
ATOM 3274 C CA . LEU A 1 435 ? 44.719 -24.922 -15.32 1 70.38 435 LEU A CA 1
ATOM 3275 C C . LEU A 1 435 ? 43.969 -24.062 -14.305 1 70.38 435 LEU A C 1
ATOM 3277 O O . LEU A 1 435 ? 42.906 -24.453 -13.805 1 70.38 435 LEU A O 1
ATOM 3281 N N . THR A 1 436 ? 44.625 -22.969 -13.961 1 78.62 436 THR A N 1
ATOM 3282 C CA . THR A 1 436 ? 43.938 -21.953 -13.18 1 78.62 436 THR A CA 1
ATOM 3283 C C . THR A 1 436 ? 42.844 -21.266 -14.016 1 78.62 436 THR A C 1
ATOM 3285 O O . THR A 1 436 ? 42.875 -21.359 -15.25 1 78.62 436 THR A O 1
ATOM 3288 N N . PHE A 1 437 ? 41.844 -20.688 -13.469 1 78.81 437 PHE A N 1
ATOM 3289 C CA . PHE A 1 437 ? 40.812 -19.953 -14.164 1 78.81 437 PHE A CA 1
ATOM 3290 C C . PHE A 1 437 ? 41.406 -18.906 -15.102 1 78.81 437 PHE A C 1
ATOM 3292 O O . PHE A 1 437 ? 40.969 -18.75 -16.234 1 78.81 437 PHE A O 1
ATOM 3299 N N . GLU A 1 438 ? 42.438 -18.266 -14.625 1 79.56 438 GLU A N 1
ATOM 3300 C CA . GLU A 1 438 ? 43.062 -17.219 -15.406 1 79.56 438 GLU A CA 1
ATOM 3301 C C . GLU A 1 438 ? 43.719 -17.781 -16.672 1 79.56 438 GLU A C 1
ATOM 3303 O O . GLU A 1 438 ? 43.594 -17.172 -17.75 1 79.56 438 GLU A O 1
ATOM 3308 N N . GLU A 1 439 ? 44.312 -18.875 -16.484 1 82.31 439 GLU A N 1
ATOM 3309 C CA . GLU A 1 439 ? 44.938 -19.516 -17.625 1 82.31 439 GLU A CA 1
ATOM 3310 C C . GLU A 1 439 ? 43.938 -19.984 -18.641 1 82.31 439 GLU A C 1
ATOM 3312 O O . GLU A 1 439 ? 44.156 -19.875 -19.859 1 82.31 439 GLU A O 1
ATOM 3317 N N . ALA A 1 440 ? 42.844 -20.438 -18.125 1 83.44 440 ALA A N 1
ATOM 3318 C CA . ALA A 1 440 ? 41.781 -20.938 -19 1 83.44 440 ALA A CA 1
ATOM 3319 C C . ALA A 1 440 ? 41.156 -19.812 -19.781 1 83.44 440 ALA A C 1
ATOM 3321 O O . ALA A 1 440 ? 40.812 -19.969 -20.969 1 83.44 440 ALA A O 1
ATOM 3322 N N . VAL A 1 441 ? 40.969 -18.703 -19.141 1 86.19 441 VAL A N 1
ATOM 3323 C CA . VAL A 1 441 ? 40.375 -17.547 -19.766 1 86.19 441 VAL A CA 1
ATOM 3324 C C . VAL A 1 441 ? 41.281 -17.016 -20.875 1 86.19 441 VAL A C 1
ATOM 3326 O O . VAL A 1 441 ? 40.812 -16.672 -21.953 1 86.19 441 VAL A O 1
ATOM 3329 N N . GLU A 1 442 ? 42.531 -16.984 -20.562 1 84.94 442 GLU A N 1
ATOM 3330 C CA . GLU A 1 442 ? 43.5 -16.516 -21.547 1 84.94 442 GLU A CA 1
ATOM 3331 C C . GLU A 1 442 ? 43.531 -17.422 -22.766 1 84.94 442 GLU A C 1
ATOM 3333 O O . GLU A 1 442 ? 43.594 -16.938 -23.906 1 84.94 442 GLU A O 1
ATOM 3338 N N . ALA A 1 443 ? 43.594 -18.656 -22.469 1 84.56 443 ALA A N 1
ATOM 3339 C CA . ALA A 1 443 ? 43.625 -19.641 -23.547 1 84.56 443 ALA A CA 1
ATOM 3340 C C . ALA A 1 443 ? 42.375 -19.516 -24.422 1 84.56 443 ALA A C 1
ATOM 3342 O O . ALA A 1 443 ? 42.469 -19.578 -25.656 1 84.56 443 ALA A O 1
ATOM 3343 N N . THR A 1 444 ? 41.219 -19.391 -23.844 1 87.25 444 THR A N 1
ATOM 3344 C CA . THR A 1 444 ? 39.969 -19.281 -24.562 1 87.25 444 THR A CA 1
ATOM 3345 C C . THR A 1 444 ? 39.938 -18 -25.406 1 87.25 444 THR A C 1
ATOM 3347 O O . THR A 1 444 ? 39.469 -18 -26.531 1 87.25 444 THR A O 1
ATOM 3350 N N . PHE A 1 445 ? 40.438 -16.984 -24.781 1 89.69 445 PHE A N 1
ATOM 3351 C CA . PHE A 1 445 ? 40.469 -15.711 -25.5 1 89.69 445 PHE A CA 1
ATOM 3352 C C . PHE A 1 445 ? 41.312 -15.828 -26.766 1 89.69 445 PHE A C 1
ATOM 3354 O O . PHE A 1 445 ? 40.969 -15.312 -27.812 1 89.69 445 PHE A O 1
ATOM 3361 N N . ARG A 1 446 ? 42.438 -16.406 -26.641 1 86.5 446 ARG A N 1
ATOM 3362 C CA . ARG A 1 446 ? 43.312 -16.609 -27.781 1 86.5 446 ARG A CA 1
ATOM 3363 C C . ARG A 1 446 ? 42.625 -17.406 -28.875 1 86.5 446 ARG A C 1
ATOM 3365 O O . ARG A 1 446 ? 42.812 -17.141 -30.062 1 86.5 446 ARG A O 1
ATOM 3372 N N . ASP A 1 447 ? 41.906 -18.391 -28.438 1 87.06 447 ASP A N 1
ATOM 3373 C CA . ASP A 1 447 ? 41.188 -19.219 -29.391 1 87.06 447 ASP A CA 1
ATOM 3374 C C . ASP A 1 447 ? 40.094 -18.406 -30.094 1 87.06 447 ASP A C 1
ATOM 3376 O O . ASP A 1 447 ? 39.844 -18.609 -31.281 1 87.06 447 ASP A O 1
ATOM 3380 N N . PHE A 1 448 ? 39.438 -17.547 -29.328 1 88.75 448 PHE A N 1
ATOM 3381 C CA . PHE A 1 448 ? 38.312 -16.766 -29.859 1 88.75 448 PHE A CA 1
ATOM 3382 C C . PHE A 1 448 ? 38.812 -15.641 -30.75 1 88.75 448 PHE A C 1
ATOM 3384 O O . PHE A 1 448 ? 38.281 -15.43 -31.844 1 88.75 448 PHE A O 1
ATOM 3391 N N . ALA A 1 449 ? 39.75 -14.852 -30.297 1 88 449 ALA A N 1
ATOM 3392 C CA . ALA A 1 449 ? 40.156 -13.602 -30.938 1 88 449 ALA A CA 1
ATOM 3393 C C . ALA A 1 449 ? 41.25 -13.852 -31.969 1 88 449 ALA A C 1
ATOM 3395 O O . ALA A 1 449 ? 41.469 -13.031 -32.875 1 88 449 ALA A O 1
ATOM 3396 N N . GLY A 1 450 ? 41.906 -14.93 -31.844 1 80 450 GLY A N 1
ATOM 3397 C CA . GLY A 1 450 ? 43 -15.211 -32.75 1 80 450 GLY A CA 1
ATOM 3398 C C . GLY A 1 450 ? 44.219 -14.336 -32.531 1 80 450 GLY A C 1
ATOM 3399 O O . GLY A 1 450 ? 44.438 -13.867 -31.422 1 80 450 GLY A O 1
ATOM 3400 N N . ALA A 1 451 ? 44.938 -14.117 -33.625 1 78.56 451 ALA A N 1
ATOM 3401 C CA . ALA A 1 451 ? 46.25 -13.438 -33.562 1 78.56 451 ALA A CA 1
ATOM 3402 C C . ALA A 1 451 ? 46.062 -11.93 -33.375 1 78.56 451 ALA A C 1
ATOM 3404 O O . ALA A 1 451 ? 46.969 -11.258 -32.875 1 78.56 451 ALA A O 1
ATOM 3405 N N . GLU A 1 452 ? 44.906 -11.453 -33.719 1 78.44 452 GLU A N 1
ATOM 3406 C CA . GLU A 1 452 ? 44.688 -10.008 -33.688 1 78.44 452 GLU A CA 1
ATOM 3407 C C . GLU A 1 452 ? 44.438 -9.5 -32.281 1 78.44 452 GLU A C 1
ATOM 3409 O O . GLU A 1 452 ? 44.594 -8.305 -32.031 1 78.44 452 GLU A O 1
ATOM 3414 N N . GLY A 1 453 ? 44.094 -10.375 -31.375 1 82.81 453 GLY A N 1
ATOM 3415 C CA . GLY A 1 453 ? 43.906 -10.023 -29.984 1 82.81 453 GLY A CA 1
ATOM 3416 C C . GLY A 1 453 ? 42.625 -9.25 -29.703 1 82.81 453 GLY A C 1
ATOM 3417 O O . GLY A 1 453 ? 42.469 -8.703 -28.609 1 82.81 453 GLY A O 1
ATOM 3418 N N . ASN A 1 454 ? 41.812 -8.922 -30.734 1 89.88 454 ASN A N 1
ATOM 3419 C CA . ASN A 1 454 ? 40.531 -8.266 -30.594 1 89.88 454 ASN A CA 1
ATOM 3420 C C . ASN A 1 454 ? 39.375 -9.172 -31.031 1 89.88 454 ASN A C 1
ATOM 3422 O O . ASN A 1 454 ? 39.312 -9.594 -32.188 1 89.88 454 ASN A O 1
ATOM 3426 N N . LEU A 1 455 ? 38.562 -9.508 -30.109 1 91.75 455 LEU A N 1
ATOM 3427 C CA . LEU A 1 455 ? 37.406 -10.367 -30.391 1 91.75 455 LEU A CA 1
ATOM 3428 C C . LEU A 1 455 ? 36.281 -9.57 -31.047 1 91.75 455 LEU A C 1
ATOM 3430 O O . LEU A 1 455 ? 35.625 -8.773 -30.375 1 91.75 455 LEU A O 1
ATOM 3434 N N . THR A 1 456 ? 36.156 -9.773 -32.375 1 91 456 THR A N 1
ATOM 3435 C CA . THR A 1 456 ? 35.125 -9.07 -33.125 1 91 456 THR A CA 1
ATOM 3436 C C . THR A 1 456 ? 33.812 -9.828 -33.062 1 91 456 THR A C 1
ATOM 3438 O O . THR A 1 456 ? 33.75 -10.969 -32.594 1 91 456 THR A O 1
ATOM 3441 N N . ALA A 1 457 ? 32.75 -9.195 -33.594 1 91.5 457 ALA A N 1
ATOM 3442 C CA . ALA A 1 457 ? 31.422 -9.805 -33.594 1 91.5 457 ALA A CA 1
ATOM 3443 C C . ALA A 1 457 ? 31.422 -11.102 -34.406 1 91.5 457 ALA A C 1
ATOM 3445 O O . ALA A 1 457 ? 30.797 -12.086 -34 1 91.5 457 ALA A O 1
ATOM 3446 N N . SER A 1 458 ? 32.125 -11.023 -35.469 1 89.31 458 SER A N 1
ATOM 3447 C CA . SER A 1 458 ? 32.188 -12.195 -36.344 1 89.31 458 SER A CA 1
ATOM 3448 C C . SER A 1 458 ? 32.906 -13.352 -35.656 1 89.31 458 SER A C 1
ATOM 3450 O O . SER A 1 458 ? 32.5 -14.508 -35.781 1 89.31 458 SER A O 1
ATOM 3452 N N . GLN A 1 459 ? 34 -13.078 -35.031 1 90.88 459 GLN A N 1
ATOM 3453 C CA . GLN A 1 459 ? 34.75 -14.102 -34.312 1 90.88 459 GLN A CA 1
ATOM 3454 C C . GLN A 1 459 ? 33.938 -14.664 -33.156 1 90.88 459 GLN A C 1
ATOM 3456 O O . GLN A 1 459 ? 33.938 -15.875 -32.906 1 90.88 459 GLN A O 1
ATOM 3461 N N . LEU A 1 460 ? 33.312 -13.75 -32.469 1 91.38 460 LEU A N 1
ATOM 3462 C CA . LEU A 1 460 ? 32.5 -14.188 -31.328 1 91.38 460 LEU A CA 1
ATOM 3463 C C . LEU A 1 460 ? 31.375 -15.086 -31.797 1 91.38 460 LEU A C 1
ATOM 3465 O O . LEU A 1 460 ? 31.062 -16.094 -31.156 1 91.38 460 LEU A O 1
ATOM 3469 N N . GLN A 1 461 ? 30.719 -14.734 -32.906 1 91 461 GLN A N 1
ATOM 3470 C CA . GLN A 1 461 ? 29.641 -15.539 -33.469 1 91 461 GLN A CA 1
ATOM 3471 C C . GLN A 1 461 ? 30.109 -16.953 -33.75 1 91 461 GLN A C 1
ATOM 3473 O O . GLN A 1 461 ? 29.422 -17.922 -33.438 1 91 461 GLN A O 1
ATOM 3478 N N . ALA A 1 462 ? 31.219 -17.031 -34.406 1 87.94 462 ALA A N 1
ATOM 3479 C CA . ALA A 1 462 ? 31.797 -18.328 -34.719 1 87.94 462 ALA A CA 1
ATOM 3480 C C . ALA A 1 462 ? 32.125 -19.125 -33.469 1 87.94 462 ALA A C 1
ATOM 3482 O O . ALA A 1 462 ? 31.875 -20.328 -33.406 1 87.94 462 ALA A O 1
ATOM 3483 N N . SER A 1 463 ? 32.688 -18.453 -32.531 1 87 463 SER A N 1
ATOM 3484 C CA . SER A 1 463 ? 33.031 -19.094 -31.266 1 87 463 SER A CA 1
ATOM 3485 C C . SER A 1 463 ? 31.781 -19.609 -30.531 1 87 463 SER A C 1
ATOM 3487 O O . SER A 1 463 ? 31.797 -20.688 -29.953 1 87 463 SER A O 1
ATOM 3489 N N . MET A 1 464 ? 30.719 -18.828 -30.531 1 86.12 464 MET A N 1
ATOM 3490 C CA . MET A 1 464 ? 29.484 -19.219 -29.859 1 86.12 464 MET A CA 1
ATOM 3491 C C . MET A 1 464 ? 28.875 -20.453 -30.531 1 86.12 464 MET A C 1
ATOM 3493 O O . MET A 1 464 ? 28.391 -21.344 -29.844 1 86.12 464 MET A O 1
ATOM 3497 N N . ARG A 1 465 ? 28.969 -20.484 -31.781 1 84.5 465 ARG A N 1
ATOM 3498 C CA . ARG A 1 465 ? 28.484 -21.656 -32.5 1 84.5 465 ARG A CA 1
ATOM 3499 C C . ARG A 1 465 ? 29.25 -22.906 -32.094 1 84.5 465 ARG A C 1
ATOM 3501 O O . ARG A 1 465 ? 28.688 -23.984 -31.984 1 84.5 465 ARG A O 1
ATOM 3508 N N . SER A 1 466 ? 30.5 -22.688 -31.922 1 82.12 466 SER A N 1
ATOM 3509 C CA . SER A 1 466 ? 31.359 -23.812 -31.578 1 82.12 466 SER A CA 1
ATOM 3510 C C . SER A 1 466 ? 31.016 -24.391 -30.219 1 82.12 466 SER A C 1
ATOM 3512 O O . SER A 1 466 ? 31.297 -25.562 -29.938 1 82.12 466 SER A O 1
ATOM 3514 N N . ILE A 1 467 ? 30.406 -23.609 -29.375 1 77.88 467 ILE A N 1
ATOM 3515 C CA . ILE A 1 467 ? 30.062 -24.109 -28.047 1 77.88 467 ILE A CA 1
ATOM 3516 C C . ILE A 1 467 ? 28.562 -24.406 -27.984 1 77.88 467 ILE A C 1
ATOM 3518 O O . ILE A 1 467 ? 28 -24.531 -26.906 1 77.88 467 ILE A O 1
ATOM 3522 N N . GLY A 1 468 ? 27.922 -24.391 -29.156 1 76.81 468 GLY A N 1
ATOM 3523 C CA . GLY A 1 468 ? 26.547 -24.859 -29.25 1 76.81 468 GLY A CA 1
ATOM 3524 C C . GLY A 1 468 ? 25.531 -23.766 -29.062 1 76.81 468 GLY A C 1
ATOM 3525 O O . GLY A 1 468 ? 24.359 -24.031 -28.75 1 76.81 468 GLY A O 1
ATOM 3526 N N . LEU A 1 469 ? 25.953 -22.516 -29.141 1 79.62 469 LEU A N 1
ATOM 3527 C CA . LEU A 1 469 ? 25.031 -21.391 -29.016 1 79.62 469 LEU A CA 1
ATOM 3528 C C . LEU A 1 469 ? 24.781 -20.734 -30.359 1 79.62 469 LEU A C 1
ATOM 3530 O O . LEU A 1 469 ? 25.734 -20.297 -31.016 1 79.62 469 LEU A O 1
ATOM 3534 N N . GLN A 1 470 ? 23.562 -20.828 -30.766 1 81.31 470 GLN A N 1
ATOM 3535 C CA . GLN A 1 470 ? 23.172 -20.109 -31.969 1 81.31 470 GLN A CA 1
ATOM 3536 C C . GLN A 1 470 ? 22.531 -18.766 -31.625 1 81.31 470 GLN A C 1
ATOM 3538 O O . GLN A 1 470 ? 21.406 -18.719 -31.109 1 81.31 470 GLN A O 1
ATOM 3543 N N . LEU A 1 471 ? 23.297 -17.719 -31.922 1 85.75 471 LEU A N 1
ATOM 3544 C CA . LEU A 1 471 ? 22.844 -16.375 -31.547 1 85.75 471 LEU A CA 1
ATOM 3545 C C . LEU A 1 471 ? 22.547 -15.539 -32.781 1 85.75 471 LEU A C 1
ATOM 3547 O O . LEU A 1 471 ? 23.141 -15.758 -33.844 1 85.75 471 LEU A O 1
ATOM 3551 N N . SER A 1 472 ? 21.547 -14.766 -32.719 1 84.75 472 SER A N 1
ATOM 3552 C CA . SER A 1 472 ? 21.312 -13.789 -33.75 1 84.75 472 SER A CA 1
ATOM 3553 C C . SER A 1 472 ? 22.438 -12.766 -33.812 1 84.75 472 SER A C 1
ATOM 3555 O O . SER A 1 472 ? 23.234 -12.648 -32.906 1 84.75 472 SER A O 1
ATOM 3557 N N . ASP A 1 473 ? 22.484 -12.078 -34.938 1 87.81 473 ASP A N 1
ATOM 3558 C CA . ASP A 1 473 ? 23.484 -11.031 -35.094 1 87.81 473 ASP A CA 1
ATOM 3559 C C . ASP A 1 473 ? 23.344 -9.969 -34 1 87.81 473 ASP A C 1
ATOM 3561 O O . ASP A 1 473 ? 24.344 -9.492 -33.469 1 87.81 473 ASP A O 1
ATOM 3565 N N . GLN A 1 474 ? 22.156 -9.719 -33.719 1 87 474 GLN A N 1
ATOM 3566 C CA . GLN A 1 474 ? 21.922 -8.703 -32.688 1 87 474 GLN A CA 1
ATOM 3567 C C . GLN A 1 474 ? 22.391 -9.164 -31.328 1 87 474 GLN A C 1
ATOM 3569 O O . GLN A 1 474 ? 22.969 -8.383 -30.562 1 87 474 GLN A O 1
ATOM 3574 N N . ASN A 1 475 ? 22.172 -10.367 -31.016 1 88.38 475 ASN A N 1
ATOM 3575 C CA . ASN A 1 475 ? 22.594 -10.906 -29.734 1 88.38 475 ASN A CA 1
ATOM 3576 C C . ASN A 1 475 ? 24.125 -10.844 -29.578 1 88.38 475 ASN A C 1
ATOM 3578 O O . ASN A 1 475 ? 24.625 -10.562 -28.484 1 88.38 475 ASN A O 1
ATOM 3582 N N . VAL A 1 476 ? 24.781 -11.117 -30.656 1 90.69 476 VAL A N 1
ATOM 3583 C CA . VAL A 1 476 ? 26.234 -11.086 -30.625 1 90.69 476 VAL A CA 1
ATOM 3584 C C . VAL A 1 476 ? 26.719 -9.656 -30.422 1 90.69 476 VAL A C 1
ATOM 3586 O O . VAL A 1 476 ? 27.656 -9.414 -29.656 1 90.69 476 VAL A O 1
ATOM 3589 N N . GLN A 1 477 ? 26.031 -8.773 -31.094 1 89.81 477 GLN A N 1
ATOM 3590 C CA . GLN A 1 477 ? 26.391 -7.371 -30.906 1 89.81 477 GLN A CA 1
ATOM 3591 C C . GLN A 1 477 ? 26.156 -6.93 -29.469 1 89.81 477 GLN A C 1
ATOM 3593 O O . GLN A 1 477 ? 26.969 -6.184 -28.906 1 89.81 477 GLN A O 1
ATOM 3598 N N . ASP A 1 478 ? 25.078 -7.395 -28.906 1 89.38 478 ASP A N 1
ATOM 3599 C CA . ASP A 1 478 ? 24.766 -7.074 -27.516 1 89.38 478 ASP A CA 1
ATOM 3600 C C . ASP A 1 478 ? 25.844 -7.617 -26.578 1 89.38 478 ASP A C 1
ATOM 3602 O O . ASP A 1 478 ? 26.172 -6.984 -25.578 1 89.38 478 ASP A O 1
ATOM 3606 N N . MET A 1 479 ? 26.344 -8.734 -26.906 1 90.38 479 MET A N 1
ATOM 3607 C CA . MET A 1 479 ? 27.406 -9.328 -26.125 1 90.38 479 MET A CA 1
ATOM 3608 C C . MET A 1 479 ? 28.672 -8.461 -26.172 1 90.38 479 MET A C 1
ATOM 3610 O O . MET A 1 479 ? 29.328 -8.25 -25.141 1 90.38 479 MET A O 1
ATOM 3614 N N . ILE A 1 480 ? 28.953 -8.008 -27.375 1 91.25 480 ILE A N 1
ATOM 3615 C CA . ILE A 1 480 ? 30.125 -7.152 -27.531 1 91.25 480 ILE A CA 1
ATOM 3616 C C . ILE A 1 480 ? 29.953 -5.891 -26.688 1 91.25 480 ILE A C 1
ATOM 3618 O O . ILE A 1 480 ? 30.859 -5.508 -25.938 1 91.25 480 ILE A O 1
ATOM 3622 N N . GLN A 1 481 ? 28.797 -5.336 -26.781 1 88.94 481 GLN A N 1
ATOM 3623 C CA . GLN A 1 481 ? 28.531 -4.094 -26.062 1 88.94 481 GLN A CA 1
ATOM 3624 C C . GLN A 1 481 ? 28.594 -4.309 -24.547 1 88.94 481 GLN A C 1
ATOM 3626 O O . GLN A 1 481 ? 29.062 -3.438 -23.812 1 88.94 481 GLN A O 1
ATOM 3631 N N . GLU A 1 482 ? 28.125 -5.41 -24.109 1 87.88 482 GLU A N 1
ATOM 3632 C CA . GLU A 1 482 ? 28.094 -5.738 -22.672 1 87.88 482 GLU A CA 1
ATOM 3633 C C . GLU A 1 482 ? 29.5 -5.887 -22.109 1 87.88 482 GLU A C 1
ATOM 3635 O O . GLU A 1 482 ? 29.734 -5.57 -20.938 1 87.88 482 GLU A O 1
ATOM 3640 N N . ALA A 1 483 ? 30.391 -6.281 -22.906 1 88.31 483 ALA A N 1
ATOM 3641 C CA . ALA A 1 483 ? 31.75 -6.559 -22.438 1 88.31 483 ALA A CA 1
ATOM 3642 C C . ALA A 1 483 ? 32.688 -5.371 -22.688 1 88.31 483 ALA A C 1
ATOM 3644 O O . ALA A 1 483 ? 33.656 -5.164 -21.969 1 88.31 483 ALA A O 1
ATOM 3645 N N . ASP A 1 484 ? 32.344 -4.609 -23.766 1 89.44 484 ASP A N 1
ATOM 3646 C CA . ASP A 1 484 ? 33.188 -3.543 -24.234 1 89.44 484 ASP A CA 1
ATOM 3647 C C . ASP A 1 484 ? 33.125 -2.318 -23.328 1 89.44 484 ASP A C 1
ATOM 3649 O O . ASP A 1 484 ? 32.344 -1.395 -23.594 1 89.44 484 ASP A O 1
ATOM 3653 N N . GLN A 1 485 ? 33.906 -2.213 -22.422 1 79.19 485 GLN A N 1
ATOM 3654 C CA . GLN A 1 485 ? 33.906 -1.148 -21.422 1 79.19 485 GLN A CA 1
ATOM 3655 C C . GLN A 1 485 ? 34.312 0.188 -22.047 1 79.19 485 GLN A C 1
ATOM 3657 O O . GLN A 1 485 ? 33.906 1.248 -21.562 1 79.19 485 GLN A O 1
ATOM 3662 N N . GLN A 1 486 ? 35.094 0.113 -23.156 1 81.81 486 GLN A N 1
ATOM 3663 C CA . GLN A 1 486 ? 35.688 1.324 -23.734 1 81.81 486 GLN A CA 1
ATOM 3664 C C . GLN A 1 486 ? 34.875 1.78 -24.953 1 81.81 486 GLN A C 1
ATOM 3666 O O . GLN A 1 486 ? 35.156 2.826 -25.531 1 81.81 486 GLN A O 1
ATOM 3671 N N . GLY A 1 487 ? 33.844 1.001 -25.344 1 84.88 487 GLY A N 1
ATOM 3672 C CA . GLY A 1 487 ? 33 1.359 -26.469 1 84.88 487 GLY A CA 1
ATOM 3673 C C . GLY A 1 487 ? 33.75 1.319 -27.797 1 84.88 487 GLY A C 1
ATOM 3674 O O . GLY A 1 487 ? 33.531 2.172 -28.656 1 84.88 487 GLY A O 1
ATOM 3675 N N . ARG A 1 488 ? 34.781 0.307 -28.031 1 87.31 488 ARG A N 1
ATOM 3676 C CA . ARG A 1 488 ? 35.656 0.26 -29.203 1 87.31 488 ARG A CA 1
ATOM 3677 C C . ARG A 1 488 ? 35.031 -0.607 -30.297 1 87.31 488 ARG A C 1
ATOM 3679 O O . ARG A 1 488 ? 35.531 -0.644 -31.422 1 87.31 488 ARG A O 1
ATOM 3686 N N . GLY A 1 489 ? 34 -1.299 -29.844 1 89 489 GLY A N 1
ATOM 3687 C CA . GLY A 1 489 ? 33.281 -2.135 -30.812 1 89 489 GLY A CA 1
ATOM 3688 C C . GLY A 1 489 ? 33.844 -3.551 -30.875 1 89 489 GLY A C 1
ATOM 3689 O O . GLY A 1 489 ? 33.469 -4.328 -31.75 1 89 489 GLY A O 1
ATOM 3690 N N . PHE A 1 490 ? 34.812 -3.803 -30.125 1 91.5 490 PHE A N 1
ATOM 3691 C CA . PHE A 1 490 ? 35.375 -5.148 -29.984 1 91.5 490 PHE A CA 1
ATOM 3692 C C . PHE A 1 490 ? 35.719 -5.445 -28.531 1 91.5 490 PHE A C 1
ATOM 3694 O O . PHE A 1 490 ? 35.688 -4.551 -27.688 1 91.5 490 PHE A O 1
ATOM 3701 N N . VAL A 1 491 ? 35.906 -6.754 -28.172 1 92.94 491 VAL A N 1
ATOM 3702 C CA . VAL A 1 491 ? 36.25 -7.168 -26.828 1 92.94 491 VAL A CA 1
ATOM 3703 C C . VAL A 1 491 ? 37.75 -7.492 -26.766 1 92.94 491 VAL A C 1
ATOM 3705 O O . VAL A 1 491 ? 38.219 -8.438 -27.406 1 92.94 491 VAL A O 1
ATOM 3708 N N . ASP A 1 492 ? 38.469 -6.66 -26.094 1 91.44 492 ASP A N 1
ATOM 3709 C CA . ASP A 1 492 ? 39.906 -6.973 -25.922 1 91.44 492 ASP A CA 1
ATOM 3710 C C . ASP A 1 492 ? 40.125 -7.895 -24.734 1 91.44 492 ASP A C 1
ATOM 3712 O O . ASP A 1 492 ? 39.156 -8.375 -24.125 1 91.44 492 ASP A O 1
ATOM 3716 N N . PHE A 1 493 ? 41.344 -8.242 -24.516 1 90.19 493 PHE A N 1
ATOM 3717 C CA . PHE A 1 493 ? 41.656 -9.227 -23.469 1 90.19 493 PHE A CA 1
ATOM 3718 C C . PHE A 1 493 ? 41.188 -8.734 -22.109 1 90.19 493 PHE A C 1
ATOM 3720 O O . PHE A 1 493 ? 40.625 -9.5 -21.328 1 90.19 493 PHE A O 1
ATOM 3727 N N . THR A 1 494 ? 41.406 -7.539 -21.812 1 88.69 494 THR A N 1
ATOM 3728 C CA . THR A 1 494 ? 41 -6.977 -20.531 1 88.69 494 THR A CA 1
ATOM 3729 C C . THR A 1 494 ? 39.5 -7.051 -20.359 1 88.69 494 THR A C 1
ATOM 3731 O O . THR A 1 494 ? 39 -7.422 -19.281 1 88.69 494 THR A O 1
ATOM 3734 N N . ASP A 1 495 ? 38.75 -6.715 -21.406 1 90.88 495 ASP A N 1
ATOM 3735 C CA . ASP A 1 495 ? 37.312 -6.812 -21.406 1 90.88 495 ASP A CA 1
ATOM 3736 C C . ASP A 1 495 ? 36.844 -8.25 -21.156 1 90.88 495 ASP A C 1
ATOM 3738 O O . ASP A 1 495 ? 35.938 -8.484 -20.375 1 90.88 495 ASP A O 1
ATOM 3742 N N . PHE A 1 496 ? 37.562 -9.07 -21.859 1 89.69 496 PHE A N 1
ATOM 3743 C CA . PHE A 1 496 ? 37.188 -10.484 -21.812 1 89.69 496 PHE A CA 1
ATOM 3744 C C . PHE A 1 496 ? 37.406 -11.047 -20.406 1 89.69 496 PHE A C 1
ATOM 3746 O O . PHE A 1 496 ? 36.531 -11.75 -19.875 1 89.69 496 PHE A O 1
ATOM 3753 N N . VAL A 1 497 ? 38.469 -10.719 -19.797 1 85.75 497 VAL A N 1
ATOM 3754 C CA . VAL A 1 497 ? 38.75 -11.156 -18.438 1 85.75 497 VAL A CA 1
ATOM 3755 C C . VAL A 1 497 ? 37.688 -10.594 -17.484 1 85.75 497 VAL A C 1
ATOM 3757 O O . VAL A 1 497 ? 37.156 -11.312 -16.641 1 85.75 497 VAL A O 1
ATOM 3760 N N . HIS A 1 498 ? 37.406 -9.406 -17.688 1 84.81 498 HIS A N 1
ATOM 3761 C CA . HIS A 1 498 ? 36.469 -8.719 -16.828 1 84.81 498 HIS A CA 1
ATOM 3762 C C . HIS A 1 498 ? 35.062 -9.359 -16.906 1 84.81 498 HIS A C 1
ATOM 3764 O O . HIS A 1 498 ? 34.469 -9.641 -15.875 1 84.81 498 HIS A O 1
ATOM 3770 N N . ILE A 1 499 ? 34.625 -9.539 -18.109 1 86.38 499 ILE A N 1
ATOM 3771 C CA . ILE A 1 499 ? 33.281 -10.047 -18.281 1 86.38 499 ILE A CA 1
ATOM 3772 C C . ILE A 1 499 ? 33.188 -11.5 -17.812 1 86.38 499 ILE A C 1
ATOM 3774 O O . ILE A 1 499 ? 32.156 -11.938 -17.297 1 86.38 499 ILE A O 1
ATOM 3778 N N . CYS A 1 500 ? 34.219 -12.258 -18 1 83.06 500 CYS A N 1
ATOM 3779 C CA . CYS A 1 500 ? 34.219 -13.648 -17.547 1 83.06 500 CYS A CA 1
ATOM 3780 C C . CYS A 1 500 ? 34.25 -13.727 -16.031 1 83.06 500 CYS A C 1
ATOM 3782 O O . CYS A 1 500 ? 33.688 -14.648 -15.445 1 83.06 500 CYS A O 1
ATOM 3784 N N . ARG A 1 501 ? 34.906 -12.789 -15.445 1 75.44 501 ARG A N 1
ATOM 3785 C CA . ARG A 1 501 ? 34.969 -12.766 -13.984 1 75.44 501 ARG A CA 1
ATOM 3786 C C . ARG A 1 501 ? 33.656 -12.336 -13.383 1 75.44 501 ARG A C 1
ATOM 3788 O O . ARG A 1 501 ? 33.281 -12.797 -12.305 1 75.44 501 ARG A O 1
ATOM 3795 N N . ASN A 1 502 ? 33.062 -11.5 -14.117 1 72.44 502 ASN A N 1
ATOM 3796 C CA . ASN A 1 502 ? 31.906 -10.836 -13.492 1 72.44 502 ASN A CA 1
ATOM 3797 C C . ASN A 1 502 ? 30.578 -11.375 -14.016 1 72.44 502 ASN A C 1
ATOM 3799 O O . ASN A 1 502 ? 29.516 -11.039 -13.492 1 72.44 502 ASN A O 1
ATOM 3803 N N . SER A 1 503 ? 30.938 -12.094 -15.25 1 66.81 503 SER A N 1
ATOM 3804 C CA . SER A 1 503 ? 29.719 -12.641 -15.836 1 66.81 503 SER A CA 1
ATOM 3805 C C . SER A 1 503 ? 29.234 -13.859 -15.062 1 66.81 503 SER A C 1
ATOM 3807 O O . SER A 1 503 ? 30.047 -14.633 -14.539 1 66.81 503 SER A O 1
ATOM 3809 N N . GLY A 1 504 ? 28.094 -13.805 -14.523 1 57.38 504 GLY A N 1
ATOM 3810 C CA . GLY A 1 504 ? 27.469 -14.844 -13.727 1 57.38 504 GLY A CA 1
ATOM 3811 C C . GLY A 1 504 ? 26.797 -14.312 -12.469 1 57.38 504 GLY A C 1
ATOM 3812 O O . GLY A 1 504 ? 27.062 -13.188 -12.047 1 57.38 504 GLY A O 1
ATOM 3813 N N . MET A 1 505 ? 25.766 -14.719 -12.305 1 50.84 505 MET A N 1
ATOM 3814 C CA . MET A 1 505 ? 24.969 -14.297 -11.148 1 50.84 505 MET A CA 1
ATOM 3815 C C . MET A 1 505 ? 25.734 -14.547 -9.852 1 50.84 505 MET A C 1
ATOM 3817 O O . MET A 1 505 ? 26.094 -15.688 -9.547 1 50.84 505 MET A O 1
ATOM 3821 N N . GLY A 1 506 ? 26.875 -13.812 -9.781 1 44.84 506 GLY A N 1
ATOM 3822 C CA . GLY A 1 506 ? 27.75 -13.883 -8.617 1 44.84 506 GLY A CA 1
ATOM 3823 C C . GLY A 1 506 ? 27.078 -14.492 -7.406 1 44.84 506 GLY A C 1
ATOM 3824 O O . GLY A 1 506 ? 25.844 -14.602 -7.352 1 44.84 506 GLY A O 1
ATOM 3825 N N . LEU A 1 507 ? 27.891 -15.234 -6.551 1 36.53 507 LEU A N 1
ATOM 3826 C CA . LEU A 1 507 ? 27.531 -15.719 -5.219 1 36.53 507 LEU A CA 1
ATOM 3827 C C . LEU A 1 507 ? 26.844 -14.625 -4.406 1 36.53 507 LEU A C 1
ATOM 3829 O O . LEU A 1 507 ? 27.344 -13.492 -4.336 1 36.53 507 LEU A O 1
ATOM 3833 N N . VAL A 1 508 ? 25.656 -14.516 -4.516 1 31.59 508 VAL A N 1
ATOM 3834 C CA . VAL A 1 508 ? 25.016 -13.602 -3.572 1 31.59 508 VAL A CA 1
ATOM 3835 C C . VAL A 1 508 ? 25.609 -13.797 -2.182 1 31.59 508 VAL A C 1
ATOM 3837 O O . VAL A 1 508 ? 25.562 -14.891 -1.624 1 31.59 508 VAL A O 1
ATOM 3840 N N . LYS A 1 509 ? 26.641 -13.211 -1.766 1 30.94 509 LYS A N 1
ATOM 3841 C CA . LYS A 1 509 ? 27.109 -13.273 -0.384 1 30.94 509 LYS A CA 1
ATOM 3842 C C . LYS A 1 509 ? 25.953 -13.055 0.596 1 30.94 509 LYS A C 1
ATOM 3844 O O . LYS A 1 509 ? 25.25 -12.047 0.511 1 30.94 509 LYS A O 1
ATOM 3849 N N . ALA A 1 510 ? 25.469 -14.078 1.165 1 27.98 510 ALA A N 1
ATOM 3850 C CA . ALA A 1 510 ? 24.625 -13.922 2.35 1 27.98 510 ALA A CA 1
ATOM 3851 C C . ALA A 1 510 ? 25.203 -12.867 3.293 1 27.98 510 ALA A C 1
ATOM 3853 O O . ALA A 1 510 ? 26.375 -12.93 3.656 1 27.98 510 ALA A O 1
ATOM 3854 N N . ALA A 1 511 ? 24.922 -11.594 3.164 1 24.72 511 ALA A N 1
ATOM 3855 C CA . ALA A 1 511 ? 25.266 -10.773 4.324 1 24.72 511 ALA A CA 1
ATOM 3856 C C . ALA A 1 511 ? 24.641 -11.344 5.598 1 24.72 511 ALA A C 1
ATOM 3858 O O . ALA A 1 511 ? 23.5 -11.805 5.59 1 24.72 511 ALA A O 1
ATOM 3859 N N . GLU B 1 1 ? -1.352 -25.812 -23.938 1 37.22 1 GLU B N 1
ATOM 3860 C CA . GLU B 1 1 ? -1.201 -25.641 -22.484 1 37.22 1 GLU B CA 1
ATOM 3861 C C . GLU B 1 1 ? -0.224 -24.516 -22.156 1 37.22 1 GLU B C 1
ATOM 3863 O O . GLU B 1 1 ? 0.844 -24.422 -22.766 1 37.22 1 GLU B O 1
ATOM 3868 N N . CYS B 1 2 ? -0.713 -23.422 -21.719 1 43.75 2 CYS B N 1
ATOM 3869 C CA . CYS B 1 2 ? -0.011 -22.188 -21.406 1 43.75 2 CYS B CA 1
ATOM 3870 C C . CYS B 1 2 ? 1.145 -22.438 -20.438 1 43.75 2 CYS B C 1
ATOM 3872 O O . CYS B 1 2 ? 1.089 -23.375 -19.625 1 43.75 2 CYS B O 1
ATOM 3874 N N . LEU B 1 3 ? 2.352 -22.141 -20.828 1 43.56 3 LEU B N 1
ATOM 3875 C CA . LEU B 1 3 ? 3.533 -22.234 -19.969 1 43.56 3 LEU B CA 1
ATOM 3876 C C . LEU B 1 3 ? 3.209 -21.797 -18.547 1 43.56 3 LEU B C 1
ATOM 3878 O O . LEU B 1 3 ? 3.822 -22.297 -17.594 1 43.56 3 LEU B O 1
ATOM 3882 N N . THR B 1 4 ? 2.285 -20.859 -18.391 1 48.59 4 THR B N 1
ATOM 3883 C CA . THR B 1 4 ? 1.941 -20.359 -17.062 1 48.59 4 THR B CA 1
ATOM 3884 C C . THR B 1 4 ? 0.475 -20.641 -16.75 1 48.59 4 THR B C 1
ATOM 3886 O O . THR B 1 4 ? -0.391 -20.5 -17.609 1 48.59 4 THR B O 1
ATOM 3889 N N . ALA B 1 5 ? 0.123 -21.641 -15.914 1 48.97 5 ALA B N 1
ATOM 3890 C CA . ALA B 1 5 ? -1.253 -21.891 -15.5 1 48.97 5 ALA B CA 1
ATOM 3891 C C . ALA B 1 5 ? -1.891 -20.641 -14.906 1 48.97 5 ALA B C 1
ATOM 3893 O O . ALA B 1 5 ? -2.838 -20.734 -14.125 1 48.97 5 ALA B O 1
ATOM 3894 N N . ALA B 1 6 ? -1.358 -19.469 -15 1 49.31 6 ALA B N 1
ATOM 3895 C CA . ALA B 1 6 ? -1.713 -18.125 -14.508 1 49.31 6 ALA B CA 1
ATOM 3896 C C . ALA B 1 6 ? -3.201 -17.859 -14.703 1 49.31 6 ALA B C 1
ATOM 3898 O O . ALA B 1 6 ? -3.75 -16.922 -14.109 1 49.31 6 ALA B O 1
ATOM 3899 N N . PRO B 1 7 ? -3.898 -18.844 -15.422 1 49.91 7 PRO B N 1
ATOM 3900 C CA . PRO B 1 7 ? -5.18 -18.344 -15.93 1 49.91 7 PRO B CA 1
ATOM 3901 C C . PRO B 1 7 ? -6.266 -18.312 -14.852 1 49.91 7 PRO B C 1
ATOM 3903 O O . PRO B 1 7 ? -7.09 -17.391 -14.828 1 49.91 7 PRO B O 1
ATOM 3906 N N . THR B 1 8 ? -6.129 -19.266 -13.898 1 54.16 8 THR B N 1
ATOM 3907 C CA . THR B 1 8 ? -7.344 -19.281 -13.094 1 54.16 8 THR B CA 1
ATOM 3908 C C . THR B 1 8 ? -7.418 -18.031 -12.211 1 54.16 8 THR B C 1
ATOM 3910 O O . THR B 1 8 ? -8.453 -17.375 -12.148 1 54.16 8 THR B O 1
ATOM 3913 N N . GLY B 1 9 ? -6.25 -17.703 -11.695 1 62.56 9 GLY B N 1
ATOM 3914 C CA . GLY B 1 9 ? -6.246 -16.531 -10.844 1 62.56 9 GLY B CA 1
ATOM 3915 C C . GLY B 1 9 ? -6.363 -15.234 -11.617 1 62.56 9 GLY B C 1
ATOM 3916 O O . GLY B 1 9 ? -7.055 -14.305 -11.188 1 62.56 9 GLY B O 1
ATOM 3917 N N . ALA B 1 10 ? -5.84 -15.359 -12.758 1 67.38 10 ALA B N 1
ATOM 3918 C CA . ALA B 1 10 ? -5.875 -14.148 -13.578 1 67.38 10 ALA B CA 1
ATOM 3919 C C . ALA B 1 10 ? -7.281 -13.891 -14.109 1 67.38 10 ALA B C 1
ATOM 3921 O O . ALA B 1 10 ? -7.723 -12.742 -14.188 1 67.38 10 ALA B O 1
ATOM 3922 N N . HIS B 1 11 ? -7.957 -15.008 -14.312 1 73.06 11 HIS B N 1
ATOM 3923 C CA . HIS B 1 11 ? -9.289 -14.859 -14.891 1 73.06 11 HIS B CA 1
ATOM 3924 C C . HIS B 1 11 ? -10.242 -14.188 -13.914 1 73.06 11 HIS B C 1
ATOM 3926 O O . HIS B 1 11 ? -10.906 -13.211 -14.266 1 73.06 11 HIS B O 1
ATOM 3932 N N . SER B 1 12 ? -10.281 -14.734 -12.789 1 75.25 12 SER B N 1
ATOM 3933 C CA . SER B 1 12 ? -11.188 -14.156 -11.805 1 75.25 12 SER B CA 1
ATOM 3934 C C . SER B 1 12 ? -10.836 -12.703 -11.508 1 75.25 12 SER B C 1
ATOM 3936 O O . SER B 1 12 ? -11.719 -11.859 -11.367 1 75.25 12 SER B O 1
ATOM 3938 N N . LYS B 1 13 ? -9.641 -12.477 -11.555 1 74.31 13 LYS B N 1
ATOM 3939 C CA . LYS B 1 13 ? -9.18 -11.133 -11.219 1 74.31 13 LYS B CA 1
ATOM 3940 C C . LYS B 1 13 ? -9.461 -10.156 -12.359 1 74.31 13 LYS B C 1
ATOM 3942 O O . LYS B 1 13 ? -9.859 -9.016 -12.117 1 74.31 13 LYS B O 1
ATOM 3947 N N . CYS B 1 14 ? -9.281 -10.648 -13.523 1 73.44 14 CYS B N 1
ATOM 3948 C CA . CYS B 1 14 ? -9.625 -9.828 -14.68 1 73.44 14 CYS B CA 1
ATOM 3949 C C . CYS B 1 14 ? -11.125 -9.539 -14.711 1 73.44 14 CYS B C 1
ATOM 3951 O O . CYS B 1 14 ? -11.539 -8.406 -15 1 73.44 14 CYS B O 1
ATOM 3953 N N . MET B 1 15 ? -11.891 -10.547 -14.391 1 77.56 15 MET B N 1
ATOM 3954 C CA . MET B 1 15 ? -13.336 -10.367 -14.32 1 77.56 15 MET B CA 1
ATOM 3955 C C . MET B 1 15 ? -13.711 -9.352 -13.25 1 77.56 15 MET B C 1
ATOM 3957 O O . MET B 1 15 ? -14.523 -8.453 -13.5 1 77.56 15 MET B O 1
ATOM 3961 N N . ARG B 1 16 ? -13.117 -9.484 -12.211 1 81.25 16 ARG B N 1
ATOM 3962 C CA . ARG B 1 16 ? -13.375 -8.594 -11.086 1 81.25 16 ARG B CA 1
ATOM 3963 C C . ARG B 1 16 ? -13.062 -7.145 -11.461 1 81.25 16 ARG B C 1
ATOM 3965 O O . ARG B 1 16 ? -13.859 -6.246 -11.203 1 81.25 16 ARG B O 1
ATOM 3972 N N . GLU B 1 17 ? -11.922 -6.961 -11.992 1 74.25 17 GLU B N 1
ATOM 3973 C CA . GLU B 1 17 ? -11.492 -5.613 -12.359 1 74.25 17 GLU B CA 1
ATOM 3974 C C . GLU B 1 17 ? -12.43 -5.004 -13.398 1 74.25 17 GLU B C 1
ATOM 3976 O O . GLU B 1 17 ? -12.711 -3.803 -13.352 1 74.25 17 GLU B O 1
ATOM 3981 N N . SER B 1 18 ? -12.898 -5.816 -14.211 1 71 18 SER B N 1
ATOM 3982 C CA . SER B 1 18 ? -13.836 -5.355 -15.234 1 71 18 SER B CA 1
ATOM 3983 C C . SER B 1 18 ? -15.164 -4.934 -14.617 1 71 18 SER B C 1
ATOM 3985 O O . SER B 1 18 ? -15.75 -3.926 -15.016 1 71 18 SER B O 1
ATOM 3987 N N . VAL B 1 19 ? -15.609 -5.711 -13.727 1 73.81 19 VAL B N 1
ATOM 3988 C CA . VAL B 1 19 ? -16.859 -5.426 -13.039 1 73.81 19 VAL B CA 1
ATOM 3989 C C . VAL B 1 19 ? -16.75 -4.121 -12.258 1 73.81 19 VAL B C 1
ATOM 3991 O O . VAL B 1 19 ? -17.688 -3.32 -12.227 1 73.81 19 VAL B O 1
ATOM 3994 N N . MET B 1 20 ? -15.617 -3.896 -11.711 1 72.19 20 MET B N 1
ATOM 3995 C CA . MET B 1 20 ? -15.391 -2.686 -10.922 1 72.19 20 MET B CA 1
ATOM 3996 C C . MET B 1 20 ? -15.422 -1.446 -11.812 1 72.19 20 MET B C 1
ATOM 3998 O O . MET B 1 20 ? -15.844 -0.375 -11.367 1 72.19 20 MET B O 1
ATOM 4002 N N . GLU B 1 21 ? -15.047 -1.638 -13.023 1 64.62 21 GLU B N 1
ATOM 4003 C CA . GLU B 1 21 ? -15.055 -0.514 -13.953 1 64.62 21 GLU B CA 1
ATOM 4004 C C . GLU B 1 21 ? -16.438 -0.285 -14.539 1 64.62 21 GLU B C 1
ATOM 4006 O O . GLU B 1 21 ? -16.688 0.73 -15.188 1 64.62 21 GLU B O 1
ATOM 4011 N N . GLN B 1 22 ? -17.531 -1.032 -14.117 1 61 22 GLN B N 1
ATOM 4012 C CA . GLN B 1 22 ? -18.984 -0.942 -14.305 1 61 22 GLN B CA 1
ATOM 4013 C C . GLN B 1 22 ? -19.344 -0.871 -15.789 1 61 22 GLN B C 1
ATOM 4015 O O . GLN B 1 22 ? -20.5 -0.664 -16.141 1 61 22 GLN B O 1
ATOM 4020 N N . LYS B 1 23 ? -18.375 -0.944 -16.719 1 60.03 23 LYS B N 1
ATOM 4021 C CA . LYS B 1 23 ? -18.844 -0.789 -18.094 1 60.03 23 LYS B CA 1
ATOM 4022 C C . LYS B 1 23 ? -18.234 -1.858 -19 1 60.03 23 LYS B C 1
ATOM 4024 O O . LYS B 1 23 ? -17.703 -1.545 -20.062 1 60.03 23 LYS B O 1
ATOM 4029 N N . VAL B 1 24 ? -18.484 -3.148 -18.438 1 63.28 24 VAL B N 1
ATOM 4030 C CA . VAL B 1 24 ? -17.766 -4.039 -19.344 1 63.28 24 VAL B CA 1
ATOM 4031 C C . VAL B 1 24 ? -18.703 -5.121 -19.859 1 63.28 24 VAL B C 1
ATOM 4033 O O . VAL B 1 24 ? -19.625 -5.543 -19.156 1 63.28 24 VAL B O 1
ATOM 4036 N N . THR B 1 25 ? -18.625 -5.355 -21.172 1 72.06 25 THR B N 1
ATOM 4037 C CA . THR B 1 25 ? -19.297 -6.48 -21.812 1 72.06 25 THR B CA 1
ATOM 4038 C C . THR B 1 25 ? -18.453 -7.746 -21.719 1 72.06 25 THR B C 1
ATOM 4040 O O . THR B 1 25 ? -17.25 -7.676 -21.406 1 72.06 25 THR B O 1
ATOM 4043 N N . TRP B 1 26 ? -19.109 -8.875 -21.844 1 75.69 26 TRP B N 1
ATOM 4044 C CA . TRP B 1 26 ? -18.391 -10.148 -21.766 1 75.69 26 TRP B CA 1
ATOM 4045 C C . TRP B 1 26 ? -17.281 -10.203 -22.812 1 75.69 26 TRP B C 1
ATOM 4047 O O . TRP B 1 26 ? -16.172 -10.641 -22.531 1 75.69 26 TRP B O 1
ATOM 4057 N N . PRO B 1 27 ? -17.594 -9.703 -24 1 75.81 27 PRO B N 1
ATOM 4058 C CA . PRO B 1 27 ? -16.516 -9.719 -24.984 1 75.81 27 PRO B CA 1
ATOM 4059 C C . PRO B 1 27 ? -15.297 -8.898 -24.547 1 75.81 27 P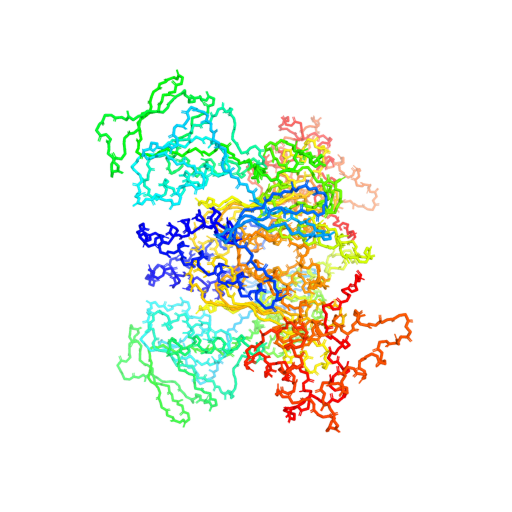RO B C 1
ATOM 4061 O O . PRO B 1 27 ? -14.156 -9.289 -24.812 1 75.81 27 PRO B O 1
ATOM 4064 N N . GLU B 1 28 ? -15.602 -7.875 -23.859 1 75.81 28 GLU B N 1
ATOM 4065 C CA . GLU B 1 28 ? -14.5 -7.043 -23.375 1 75.81 28 GLU B CA 1
ATOM 4066 C C . GLU B 1 28 ? -13.703 -7.75 -22.281 1 75.81 28 GLU B C 1
ATOM 4068 O O . GLU B 1 28 ? -12.477 -7.645 -22.234 1 75.81 28 GLU B O 1
ATOM 4073 N N . ILE B 1 29 ? -14.398 -8.461 -21.5 1 74.75 29 ILE B N 1
ATOM 4074 C CA . ILE B 1 29 ? -13.75 -9.227 -20.438 1 74.75 29 ILE B CA 1
ATOM 4075 C C . ILE B 1 29 ? -12.875 -10.32 -21.047 1 74.75 29 ILE B C 1
ATOM 4077 O O . ILE B 1 29 ? -11.727 -10.508 -20.641 1 74.75 29 ILE B O 1
ATOM 4081 N N . ARG B 1 30 ? -13.383 -10.93 -22 1 75.69 30 ARG B N 1
ATOM 4082 C CA . ARG B 1 30 ? -12.648 -12 -22.656 1 75.69 30 ARG B CA 1
ATOM 4083 C C . ARG B 1 30 ? -11.391 -11.469 -23.328 1 75.69 30 ARG B C 1
ATOM 4085 O O . ARG B 1 30 ? -10.328 -12.094 -23.266 1 75.69 30 ARG B O 1
ATOM 4092 N N . THR B 1 31 ? -11.578 -10.359 -24 1 77.06 31 THR B N 1
ATOM 4093 C CA . THR B 1 31 ? -10.438 -9.727 -24.656 1 77.06 31 THR B CA 1
ATOM 4094 C C . THR B 1 31 ? -9.359 -9.367 -23.625 1 77.06 31 THR B C 1
ATOM 4096 O O . THR B 1 31 ? -8.164 -9.531 -23.891 1 77.06 31 THR B O 1
ATOM 4099 N N . MET B 1 32 ? -9.836 -8.938 -22.531 1 76 32 MET B N 1
ATOM 4100 C CA . MET B 1 32 ? -8.898 -8.57 -21.469 1 76 32 MET B CA 1
ATOM 4101 C C . MET B 1 32 ? -8.164 -9.805 -20.953 1 76 32 MET B C 1
ATOM 4103 O O . MET B 1 32 ? -6.945 -9.758 -20.766 1 76 32 MET B O 1
ATOM 4107 N N . ILE B 1 33 ? -8.797 -10.852 -20.75 1 76 33 ILE B N 1
ATOM 4108 C CA . ILE B 1 33 ? -8.203 -12.086 -20.266 1 76 33 ILE B CA 1
ATOM 4109 C C . ILE B 1 33 ? -7.188 -12.609 -21.281 1 76 33 ILE B C 1
ATOM 4111 O O . ILE B 1 33 ? -6.094 -13.047 -20.906 1 76 33 ILE B O 1
ATOM 4115 N N . GLU B 1 34 ? -7.566 -12.5 -22.453 1 76.5 34 GLU B N 1
ATOM 4116 C CA . GLU B 1 34 ? -6.676 -12.953 -23.516 1 76.5 34 GLU B CA 1
ATOM 4117 C C . GLU B 1 34 ? -5.391 -12.125 -23.547 1 76.5 34 GLU B C 1
ATOM 4119 O O . GLU B 1 34 ? -4.301 -12.672 -23.734 1 76.5 34 GLU B O 1
ATOM 4124 N N . ARG B 1 35 ? -5.594 -10.914 -23.359 1 76.38 35 ARG B N 1
ATOM 4125 C CA . ARG B 1 35 ? -4.441 -10.023 -23.359 1 76.38 35 ARG B CA 1
ATOM 4126 C C . ARG B 1 35 ? -3.51 -10.336 -22.203 1 76.38 35 ARG B C 1
ATOM 4128 O O . ARG B 1 35 ? -2.291 -10.406 -22.375 1 76.38 35 ARG B O 1
ATOM 4135 N N . VAL B 1 36 ? -4.094 -10.508 -21.047 1 76.19 36 VAL B N 1
ATOM 4136 C CA . VAL B 1 36 ? -3.311 -10.789 -19.844 1 76.19 36 VAL B CA 1
ATOM 4137 C C . VAL B 1 36 ? -2.566 -12.117 -20.016 1 76.19 36 VAL B C 1
ATOM 4139 O O . VAL B 1 36 ? -1.384 -12.219 -19.688 1 76.19 36 VAL B O 1
ATOM 4142 N N . THR B 1 37 ? -3.262 -13.047 -20.516 1 75.69 37 THR B N 1
ATOM 4143 C CA . THR B 1 37 ? -2.676 -14.367 -20.703 1 75.69 37 THR B CA 1
ATOM 4144 C C . THR B 1 37 ? -1.57 -14.328 -21.75 1 75.69 37 THR B C 1
ATOM 4146 O O . THR B 1 37 ? -0.522 -14.953 -21.578 1 75.69 37 THR B O 1
ATOM 4149 N N . ALA B 1 38 ? -1.821 -13.633 -22.797 1 77.94 38 ALA B N 1
ATOM 4150 C CA . ALA B 1 38 ? -0.839 -13.508 -23.859 1 77.94 38 ALA B CA 1
ATOM 4151 C C . ALA B 1 38 ? 0.42 -12.797 -23.375 1 77.94 38 ALA B C 1
ATOM 4153 O O . ALA B 1 38 ? 1.537 -13.195 -23.719 1 77.94 38 ALA B O 1
ATOM 4154 N N . ASP B 1 39 ? 0.232 -11.805 -22.641 1 77.75 39 ASP B N 1
ATOM 4155 C CA . ASP B 1 39 ? 1.361 -11.039 -22.125 1 77.75 39 ASP B CA 1
ATOM 4156 C C . ASP B 1 39 ? 2.193 -11.883 -21.156 1 77.75 39 ASP B C 1
ATOM 4158 O O . ASP B 1 39 ? 3.426 -11.844 -21.188 1 77.75 39 ASP B O 1
ATOM 4162 N N . ALA B 1 40 ? 1.526 -12.547 -20.281 1 75.06 40 ALA B N 1
ATOM 4163 C CA . ALA B 1 40 ? 2.217 -13.414 -19.328 1 75.06 40 ALA B CA 1
ATOM 4164 C C . ALA B 1 40 ? 3.021 -14.492 -20.062 1 75.06 40 ALA B C 1
ATOM 4166 O O . ALA B 1 40 ? 4.164 -14.781 -19.688 1 75.06 40 ALA B O 1
ATOM 4167 N N . GLU B 1 41 ? 2.438 -15.047 -21.047 1 77.88 41 GLU B N 1
ATOM 4168 C CA . GLU B 1 41 ? 3.107 -16.078 -21.828 1 77.88 41 GLU B CA 1
ATOM 4169 C C . GLU B 1 41 ? 4.316 -15.508 -22.562 1 77.88 41 GLU B C 1
ATOM 4171 O O . GLU B 1 41 ? 5.383 -16.125 -22.594 1 77.88 41 GLU B O 1
ATOM 4176 N N . ALA B 1 42 ? 4.109 -14.414 -23.156 1 80.12 42 ALA B N 1
ATOM 4177 C CA . ALA B 1 42 ? 5.188 -13.781 -23.906 1 80.12 42 ALA B CA 1
ATOM 4178 C C . ALA B 1 42 ? 6.363 -13.438 -23 1 80.12 42 ALA B C 1
ATOM 4180 O O . ALA B 1 42 ? 7.523 -13.617 -23.375 1 80.12 42 ALA B O 1
ATOM 4181 N N . ASN B 1 43 ? 6.051 -12.93 -21.906 1 77.44 43 ASN B N 1
ATOM 4182 C CA . ASN B 1 43 ? 7.102 -12.562 -20.953 1 77.44 43 ASN B CA 1
ATOM 4183 C C . ASN B 1 43 ? 7.863 -13.797 -20.469 1 77.44 43 ASN B C 1
ATOM 4185 O O . ASN B 1 43 ? 9.086 -13.75 -20.328 1 77.44 43 ASN B O 1
ATOM 4189 N N . SER B 1 44 ? 7.141 -14.805 -20.156 1 81.12 44 SER B N 1
ATOM 4190 C CA . SER B 1 44 ? 7.773 -16.047 -19.719 1 81.12 44 SER B CA 1
ATOM 4191 C C . SER B 1 44 ? 8.688 -16.609 -20.812 1 81.12 44 SER B C 1
ATOM 4193 O O . SER B 1 44 ? 9.805 -17.031 -20.531 1 81.12 44 SER B O 1
ATOM 4195 N N . LEU B 1 45 ? 8.219 -16.578 -21.984 1 82.75 45 LEU B N 1
ATOM 4196 C CA . LEU B 1 45 ? 9 -17.109 -23.109 1 82.75 45 LEU B CA 1
ATOM 4197 C C . LEU B 1 45 ? 10.258 -16.266 -23.328 1 82.75 45 LEU B C 1
ATOM 4199 O O . LEU B 1 45 ? 11.328 -16.812 -23.625 1 82.75 45 LEU B O 1
ATOM 4203 N N . ARG B 1 46 ? 10.062 -15.086 -23.266 1 80.31 46 ARG B N 1
ATOM 4204 C CA . ARG B 1 46 ? 11.203 -14.188 -23.438 1 80.31 46 ARG B CA 1
ATOM 4205 C C . ARG B 1 46 ? 12.281 -14.469 -22.391 1 80.31 46 ARG B C 1
ATOM 4207 O O . ARG B 1 46 ? 13.469 -14.5 -22.719 1 80.31 46 ARG B O 1
ATOM 4214 N N . MET B 1 47 ? 11.875 -14.672 -21.219 1 80.56 47 MET B N 1
ATOM 4215 C CA . MET B 1 47 ? 12.828 -14.945 -20.156 1 80.56 47 MET B CA 1
ATOM 4216 C C . MET B 1 47 ? 13.531 -16.281 -20.359 1 80.56 47 MET B C 1
ATOM 4218 O O . MET B 1 47 ? 14.742 -16.391 -20.156 1 80.56 47 MET B O 1
ATOM 4222 N N . LEU B 1 48 ? 12.773 -17.281 -20.75 1 84.62 48 LEU B N 1
ATOM 4223 C CA . LEU B 1 48 ? 13.352 -18.594 -21.031 1 84.62 48 LEU B CA 1
ATOM 4224 C C . LEU B 1 48 ? 14.375 -18.5 -22.156 1 84.62 48 LEU B C 1
ATOM 4226 O O . LEU B 1 48 ? 15.438 -19.141 -22.078 1 84.62 48 LEU B O 1
ATOM 4230 N N . ARG B 1 49 ? 14.047 -17.703 -23.141 1 81.19 49 ARG B N 1
ATOM 4231 C CA . ARG B 1 49 ? 14.977 -17.5 -24.234 1 81.19 49 ARG B CA 1
ATOM 4232 C C . ARG B 1 49 ? 16.219 -16.75 -23.781 1 81.19 49 ARG B C 1
ATOM 4234 O O . ARG B 1 49 ? 17.344 -17.109 -24.172 1 81.19 49 ARG B O 1
ATOM 4241 N N . THR B 1 50 ? 15.969 -15.789 -23.031 1 77.62 50 THR B N 1
ATOM 4242 C CA . THR B 1 50 ? 17.047 -14.961 -22.531 1 77.62 50 THR B CA 1
ATOM 4243 C C . THR B 1 50 ? 18.062 -15.805 -21.766 1 77.62 50 THR B C 1
ATOM 4245 O O . THR B 1 50 ? 19.281 -15.602 -21.891 1 77.62 50 THR B O 1
ATOM 4248 N N . PHE B 1 51 ? 17.609 -16.812 -21.062 1 80.25 51 PHE B N 1
ATOM 4249 C CA . PHE B 1 51 ? 18.484 -17.609 -20.219 1 80.25 51 PHE B CA 1
ATOM 4250 C C . PHE B 1 51 ? 18.812 -18.938 -20.875 1 80.25 51 PHE B C 1
ATOM 4252 O O . PHE B 1 51 ? 19.344 -19.844 -20.234 1 80.25 51 PHE B O 1
ATOM 4259 N N . HIS B 1 52 ? 18.469 -19.125 -22.109 1 80.94 52 HIS B N 1
ATOM 4260 C CA . HIS B 1 52 ? 18.828 -20.25 -22.953 1 80.94 52 HIS B CA 1
ATOM 4261 C C . HIS B 1 52 ? 18.266 -21.547 -22.406 1 80.94 52 HIS B C 1
ATOM 4263 O O . HIS B 1 52 ? 18.953 -22.578 -22.375 1 80.94 52 HIS B O 1
ATOM 4269 N N . VAL B 1 53 ? 17.016 -21.469 -21.938 1 85.88 53 VAL B N 1
ATOM 4270 C CA . VAL B 1 53 ? 16.312 -22.672 -21.469 1 85.88 53 VAL B CA 1
ATOM 4271 C C . VAL B 1 53 ? 15.609 -23.344 -22.641 1 85.88 53 VAL B C 1
ATOM 4273 O O . VAL B 1 53 ? 14.859 -22.688 -23.375 1 85.88 53 VAL B O 1
ATOM 4276 N N . THR B 1 54 ? 15.844 -24.609 -22.844 1 87.88 54 THR B N 1
ATOM 4277 C CA . THR B 1 54 ? 15.148 -25.375 -23.875 1 87.88 54 THR B CA 1
ATOM 4278 C C . THR B 1 54 ? 13.742 -25.75 -23.406 1 87.88 54 THR B C 1
ATOM 4280 O O . THR B 1 54 ? 13.562 -26.297 -22.328 1 87.88 54 THR B O 1
ATOM 4283 N N . VAL B 1 55 ? 12.789 -25.391 -24.219 1 90.06 55 VAL B N 1
ATOM 4284 C CA . VAL B 1 55 ? 11.398 -25.703 -23.922 1 90.06 55 VAL B CA 1
ATOM 4285 C C . VAL B 1 55 ? 10.914 -26.828 -24.828 1 90.06 55 VAL B C 1
ATOM 4287 O O . VAL B 1 55 ? 10.953 -26.719 -26.047 1 90.06 55 VAL B O 1
ATOM 4290 N N . LEU B 1 56 ? 10.547 -27.922 -24.266 1 91.19 56 LEU B N 1
ATOM 4291 C CA . LEU B 1 56 ? 9.992 -29.062 -24.984 1 91.19 56 LEU B CA 1
ATOM 4292 C C . LEU B 1 56 ? 8.5 -29.219 -24.703 1 91.19 56 LEU B C 1
ATOM 4294 O O . LEU B 1 56 ? 8.086 -29.328 -23.547 1 91.19 56 LEU B O 1
ATOM 4298 N N . LYS B 1 57 ? 7.684 -29.156 -25.75 1 90.88 57 LYS B N 1
ATOM 4299 C CA . LYS B 1 57 ? 6.238 -29.281 -25.609 1 90.88 57 LYS B CA 1
ATOM 4300 C C . LYS B 1 57 ? 5.797 -30.75 -25.688 1 90.88 57 LYS B C 1
ATOM 4302 O O . LYS B 1 57 ? 6.094 -31.438 -26.656 1 90.88 57 LYS B O 1
ATOM 4307 N N . GLY B 1 58 ? 5.285 -31.203 -24.703 1 92.5 58 GLY B N 1
ATOM 4308 C CA . GLY B 1 58 ? 4.816 -32.594 -24.641 1 92.5 58 GLY B CA 1
ATOM 4309 C C . GLY B 1 58 ? 4.598 -33.062 -23.219 1 92.5 58 GLY B C 1
ATOM 4310 O O . GLY B 1 58 ? 4.402 -32.281 -22.297 1 92.5 58 GLY B O 1
ATOM 4311 N N . SER B 1 59 ? 4.383 -34.406 -23.141 1 94.56 59 SER B N 1
ATOM 4312 C CA . SER B 1 59 ? 4.18 -35.031 -21.844 1 94.56 59 SER B CA 1
ATOM 4313 C C . SER B 1 59 ? 5.457 -35.688 -21.344 1 94.56 59 SER B C 1
ATOM 4315 O O . SER B 1 59 ? 6.234 -36.219 -22.125 1 94.56 59 SER B O 1
ATOM 4317 N N . GLY B 1 60 ? 5.75 -35.594 -20.062 1 95.38 60 GLY B N 1
ATOM 4318 C CA . GLY B 1 60 ? 6.887 -36.25 -19.422 1 95.38 60 GLY B CA 1
ATOM 4319 C C . GLY B 1 60 ? 6.484 -37.281 -18.406 1 95.38 60 GLY B C 1
ATOM 4320 O O . GLY B 1 60 ? 5.504 -37.094 -17.672 1 95.38 60 GLY B O 1
ATOM 4321 N N . HIS B 1 61 ? 7.207 -38.375 -18.391 1 96.5 61 HIS B N 1
ATOM 4322 C CA . HIS B 1 61 ? 6.988 -39.5 -17.469 1 96.5 61 HIS B CA 1
ATOM 4323 C C . HIS B 1 61 ? 8.312 -40 -16.891 1 96.5 61 HIS B C 1
ATOM 4325 O O . HIS B 1 61 ? 9.211 -40.375 -17.641 1 96.5 61 HIS B O 1
ATOM 4331 N N . PHE B 1 62 ? 8.367 -40.031 -15.523 1 97.44 62 PHE B N 1
ATOM 4332 C CA . PHE B 1 62 ? 9.594 -40.531 -14.906 1 97.44 62 PHE B CA 1
ATOM 4333 C C . PHE B 1 62 ? 9.742 -42.031 -15.141 1 97.44 62 PHE B C 1
ATOM 4335 O O . PHE B 1 62 ? 8.836 -42.781 -14.82 1 97.44 62 PHE B O 1
ATOM 4342 N N . LEU B 1 63 ? 10.883 -42.438 -15.68 1 96.69 63 LEU B N 1
ATOM 4343 C CA . LEU B 1 63 ? 11.211 -43.844 -15.82 1 96.69 63 LEU B CA 1
ATOM 4344 C C . LEU B 1 63 ? 11.945 -44.344 -14.594 1 96.69 63 LEU B C 1
ATOM 4346 O O . LEU B 1 63 ? 11.742 -45.5 -14.172 1 96.69 63 LEU B O 1
ATOM 4350 N N . ASP B 1 64 ? 12.758 -43.562 -14.094 1 95.94 64 ASP B N 1
ATOM 4351 C CA . ASP B 1 64 ? 13.539 -43.781 -12.883 1 95.94 64 ASP B CA 1
ATOM 4352 C C . ASP B 1 64 ? 14.016 -42.469 -12.281 1 95.94 64 ASP B C 1
ATOM 4354 O O . ASP B 1 64 ? 13.461 -41.406 -12.57 1 95.94 64 ASP B O 1
ATOM 4358 N N . LYS B 1 65 ? 15.023 -42.562 -11.391 1 95.75 65 LYS B N 1
ATOM 4359 C CA . LYS B 1 65 ? 15.445 -41.375 -10.625 1 95.75 65 LYS B CA 1
ATOM 4360 C C . LYS B 1 65 ? 16.359 -40.469 -11.453 1 95.75 65 LYS B C 1
ATOM 4362 O O . LYS B 1 65 ? 16.797 -39.438 -10.992 1 95.75 65 LYS B O 1
ATOM 4367 N N . SER B 1 66 ? 16.562 -40.844 -12.758 1 95.81 66 SER B N 1
ATOM 4368 C CA . SER B 1 66 ? 17.516 -40.062 -13.531 1 95.81 66 SER B CA 1
ATOM 4369 C C . SER B 1 66 ? 17.078 -39.938 -14.984 1 95.81 66 SER B C 1
ATOM 4371 O O . SER B 1 66 ? 17.812 -39.375 -15.805 1 95.81 66 SER B O 1
ATOM 4373 N N . ARG B 1 67 ? 15.953 -40.438 -15.336 1 96.31 67 ARG B N 1
ATOM 4374 C CA . ARG B 1 67 ? 15.484 -40.375 -16.719 1 96.31 67 ARG B CA 1
ATOM 4375 C C . ARG B 1 67 ? 13.992 -40.062 -16.781 1 96.31 67 ARG B C 1
ATOM 4377 O O . ARG B 1 67 ? 13.211 -40.594 -15.961 1 96.31 67 ARG B O 1
ATOM 4384 N N . ILE B 1 68 ? 13.594 -39.281 -17.766 1 96.94 68 ILE B N 1
ATOM 4385 C CA . ILE B 1 68 ? 12.203 -38.938 -18.078 1 96.94 68 ILE B CA 1
ATOM 4386 C C . ILE B 1 68 ? 11.898 -39.312 -19.531 1 96.94 68 ILE B C 1
ATOM 4388 O O . ILE B 1 68 ? 12.68 -39 -20.422 1 96.94 68 ILE B O 1
ATOM 4392 N N . ARG B 1 69 ? 10.859 -40.094 -19.703 1 97.19 69 ARG B N 1
ATOM 4393 C CA . ARG B 1 69 ? 10.352 -40.344 -21.062 1 97.19 69 ARG B CA 1
ATOM 4394 C C . ARG B 1 69 ? 9.531 -39.125 -21.547 1 97.19 69 ARG B C 1
ATOM 4396 O O . ARG B 1 69 ? 8.508 -38.812 -20.953 1 97.19 69 ARG B O 1
ATOM 4403 N N . PHE B 1 70 ? 10.055 -38.438 -22.5 1 96.31 70 PHE B N 1
ATOM 4404 C CA . PHE B 1 70 ? 9.367 -37.281 -23.109 1 96.31 70 PHE B CA 1
ATOM 4405 C C . PHE B 1 70 ? 8.594 -37.719 -24.344 1 96.31 70 PHE B C 1
ATOM 4407 O O . PHE B 1 70 ? 9.141 -38.406 -25.219 1 96.31 70 PHE B O 1
ATOM 4414 N N . SER B 1 71 ? 7.328 -37.5 -24.438 1 95.69 71 SER B N 1
ATOM 4415 C CA . SER B 1 71 ? 6.484 -37.781 -25.594 1 95.69 71 SER B CA 1
ATOM 4416 C C . SER B 1 71 ? 5.984 -36.5 -26.234 1 95.69 71 SER B C 1
ATOM 4418 O O . SER B 1 71 ? 5.188 -35.75 -25.641 1 95.69 71 SER B O 1
ATOM 4420 N N . GLY B 1 72 ? 6.52 -36.156 -27.328 1 92.88 72 GLY B N 1
ATOM 4421 C CA . GLY B 1 72 ? 6.109 -34.969 -28.078 1 92.88 72 GLY B CA 1
ATOM 4422 C C . GLY B 1 72 ? 5.508 -35.312 -29.438 1 92.88 72 GLY B C 1
ATOM 4423 O O . GLY B 1 72 ? 5.113 -36.438 -29.688 1 92.88 72 GLY B O 1
ATOM 4424 N N . GLU B 1 73 ? 5.336 -34.281 -30.25 1 91.12 73 GLU B N 1
ATOM 4425 C CA . GLU B 1 73 ? 4.766 -34.438 -31.594 1 91.12 73 GLU B CA 1
ATOM 4426 C C . GLU B 1 73 ? 5.648 -35.312 -32.469 1 91.12 73 GLU B C 1
ATOM 4428 O O . GLU B 1 73 ? 5.145 -36.062 -33.312 1 91.12 73 GLU B O 1
ATOM 4433 N N . ASP B 1 74 ? 6.992 -35.312 -32.25 1 91.25 74 ASP B N 1
ATOM 4434 C CA . ASP B 1 74 ? 7.953 -36.031 -33.062 1 91.25 74 ASP B CA 1
ATOM 4435 C C . ASP B 1 74 ? 8.242 -37.438 -32.5 1 91.25 74 ASP B C 1
ATOM 4437 O O . ASP B 1 74 ? 9.102 -38.156 -33.031 1 91.25 74 ASP B O 1
ATOM 4441 N N . GLY B 1 75 ? 7.547 -37.781 -31.469 1 92.56 75 GLY B N 1
ATOM 4442 C CA . GLY B 1 75 ? 7.719 -39.125 -30.875 1 92.56 75 GLY B CA 1
ATOM 4443 C C . GLY B 1 75 ? 8.188 -39.062 -29.438 1 92.56 75 GLY B C 1
ATOM 4444 O O . GLY B 1 75 ? 7.965 -38.094 -28.734 1 92.56 75 GLY B O 1
ATOM 4445 N N . GLU B 1 76 ? 8.68 -40.312 -29.078 1 95.44 76 GLU B N 1
ATOM 4446 C CA . GLU B 1 76 ? 9.125 -40.469 -27.703 1 95.44 76 GLU B CA 1
ATOM 4447 C C . GLU B 1 76 ? 10.648 -40.5 -27.609 1 95.44 76 GLU B C 1
ATOM 4449 O O . GLU B 1 76 ? 11.32 -41.062 -28.469 1 95.44 76 GLU B O 1
ATOM 4454 N N . VAL B 1 77 ? 11.195 -39.781 -26.656 1 96 77 VAL B N 1
ATOM 4455 C CA . VAL B 1 77 ? 12.633 -39.812 -26.391 1 96 77 VAL B CA 1
ATOM 4456 C C . VAL B 1 77 ? 12.875 -39.844 -24.891 1 96 77 VAL B C 1
ATOM 4458 O O . VAL B 1 77 ? 12.148 -39.219 -24.125 1 96 77 VAL B O 1
ATOM 4461 N N . ASP B 1 78 ? 13.836 -40.656 -24.453 1 96.62 78 ASP B N 1
ATOM 4462 C CA . ASP B 1 78 ? 14.25 -40.688 -23.062 1 96.62 78 ASP B CA 1
ATOM 4463 C C . ASP B 1 78 ? 15.297 -39.594 -22.781 1 96.62 78 ASP B C 1
ATOM 4465 O O . ASP B 1 78 ? 16.344 -39.562 -23.438 1 96.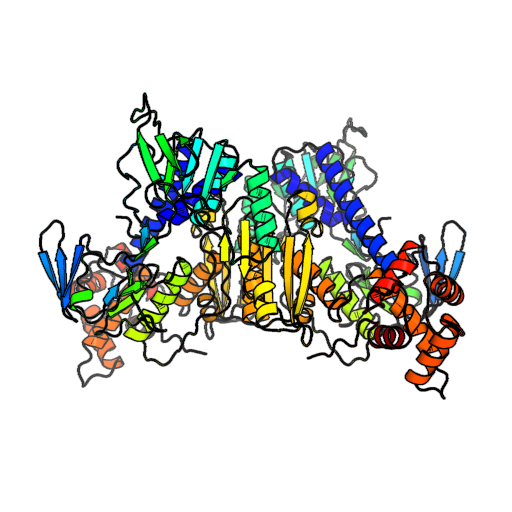62 78 ASP B O 1
ATOM 4469 N N . LEU B 1 79 ? 15.031 -38.75 -21.844 1 96.31 79 LEU B N 1
ATOM 4470 C CA . LEU B 1 79 ? 15.93 -37.656 -21.484 1 96.31 79 LEU B CA 1
ATOM 4471 C C . LEU B 1 79 ? 16.578 -37.906 -20.125 1 96.31 79 LEU B C 1
ATOM 4473 O O . LEU B 1 79 ? 15.875 -38.125 -19.141 1 96.31 79 LEU B O 1
ATOM 4477 N N . PRO B 1 80 ? 17.906 -37.906 -20.078 1 96.5 80 PRO B N 1
ATOM 4478 C CA . PRO B 1 80 ? 18.562 -37.938 -18.766 1 96.5 80 PRO B CA 1
ATOM 4479 C C . PRO B 1 80 ? 18.516 -36.594 -18.031 1 96.5 80 PRO B C 1
ATOM 4481 O O . PRO B 1 80 ? 18.359 -35.562 -18.656 1 96.5 80 PRO B O 1
ATOM 4484 N N . PHE B 1 81 ? 18.5 -36.656 -16.703 1 94.62 81 PHE B N 1
ATOM 4485 C CA . PHE B 1 81 ? 18.578 -35.406 -15.93 1 94.62 81 PHE B CA 1
ATOM 4486 C C . PHE B 1 81 ? 19.422 -35.625 -14.672 1 94.62 81 PHE B C 1
ATOM 4488 O O . PHE B 1 81 ? 19.453 -36.719 -14.117 1 94.62 81 PHE B O 1
ATOM 4495 N N . ASN B 1 82 ? 20.125 -34.5 -14.164 1 93.44 82 ASN B N 1
ATOM 4496 C CA . ASN B 1 82 ? 20.828 -34.5 -12.891 1 93.44 82 ASN B CA 1
ATOM 4497 C C . ASN B 1 82 ? 19.938 -34.062 -11.742 1 93.44 82 ASN B C 1
ATOM 4499 O O . ASN B 1 82 ? 20.203 -34.375 -10.578 1 93.44 82 ASN B O 1
ATOM 4503 N N . GLY B 1 83 ? 18.969 -33.344 -12.023 1 94.75 83 GLY B N 1
ATOM 4504 C CA . GLY B 1 83 ? 17.938 -32.875 -11.109 1 94.75 83 GLY B CA 1
ATOM 4505 C C . GLY B 1 83 ? 16.625 -32.531 -11.797 1 94.75 83 GLY B C 1
ATOM 4506 O O . GLY B 1 83 ? 16.609 -32.219 -12.992 1 94.75 83 GLY B O 1
ATOM 4507 N N . ALA B 1 84 ? 15.57 -32.688 -11.078 1 96.44 84 ALA B N 1
ATOM 4508 C CA . ALA B 1 84 ? 14.258 -32.438 -11.656 1 96.44 84 ALA B CA 1
ATOM 4509 C C . ALA B 1 84 ? 13.375 -31.672 -10.672 1 96.44 84 ALA B C 1
ATOM 4511 O O . ALA B 1 84 ? 13.43 -31.906 -9.461 1 96.44 84 ALA B O 1
ATOM 4512 N N . VAL B 1 85 ? 12.609 -30.719 -11.172 1 96.62 85 VAL B N 1
ATOM 4513 C CA . VAL B 1 85 ? 11.594 -30.016 -10.391 1 96.62 85 VAL B CA 1
ATOM 4514 C C . VAL B 1 85 ? 10.219 -30.234 -11.008 1 96.62 85 VAL B C 1
ATOM 4516 O O . VAL B 1 85 ? 9.992 -29.922 -12.172 1 96.62 85 VAL B O 1
ATOM 4519 N N . VAL B 1 86 ? 9.328 -30.844 -10.242 1 96.62 86 VAL B N 1
ATOM 4520 C CA . VAL B 1 86 ? 7.945 -31.016 -10.68 1 96.62 86 VAL B CA 1
ATOM 4521 C C . VAL B 1 86 ? 7.141 -29.766 -10.352 1 96.62 86 VAL B C 1
ATOM 4523 O O . VAL B 1 86 ? 6.98 -29.406 -9.18 1 96.62 86 VAL B O 1
ATOM 4526 N N . ALA B 1 87 ? 6.648 -29.062 -11.328 1 95.5 87 ALA B N 1
ATOM 4527 C CA . ALA B 1 87 ? 5.887 -27.828 -11.18 1 95.5 87 ALA B CA 1
ATOM 4528 C C . ALA B 1 87 ? 4.605 -27.859 -12.008 1 95.5 87 ALA B C 1
ATOM 4530 O O . ALA B 1 87 ? 4.297 -26.906 -12.727 1 95.5 87 ALA B O 1
ATOM 4531 N N . THR B 1 88 ? 3.82 -28.938 -11.891 1 93.62 88 THR B N 1
ATOM 4532 C CA . THR B 1 88 ? 2.707 -29.219 -12.797 1 93.62 88 THR B CA 1
ATOM 4533 C C . THR B 1 88 ? 1.435 -28.531 -12.312 1 93.62 88 THR B C 1
ATOM 4535 O O . THR B 1 88 ? 0.425 -28.516 -13.023 1 93.62 88 THR B O 1
ATOM 4538 N N . GLY B 1 89 ? 1.469 -27.953 -11.164 1 92.44 89 GLY B N 1
ATOM 4539 C CA . GLY B 1 89 ? 0.334 -27.203 -10.664 1 92.44 89 GLY B CA 1
ATOM 4540 C C . GLY B 1 89 ? -0.796 -28.078 -10.156 1 92.44 89 GLY B C 1
ATOM 4541 O O . GLY B 1 89 ? -0.554 -29.156 -9.602 1 92.44 89 GLY B O 1
ATOM 4542 N N . SER B 1 90 ? -1.977 -27.531 -10.148 1 92.62 90 SER B N 1
ATOM 4543 C CA . SER B 1 90 ? -3.158 -28.219 -9.641 1 92.62 90 SER B CA 1
ATOM 4544 C C . SER B 1 90 ? -4.301 -28.172 -10.648 1 92.62 90 SER B C 1
ATOM 4546 O O . SER B 1 90 ? -4.215 -27.469 -11.656 1 92.62 90 SER B O 1
ATOM 4548 N N . ARG B 1 91 ? -5.27 -29 -10.461 1 91.38 91 ARG B N 1
ATOM 4549 C CA . ARG B 1 91 ? -6.504 -29 -11.242 1 91.38 91 ARG B CA 1
ATOM 4550 C C . ARG B 1 91 ? -7.723 -29.031 -10.328 1 91.38 91 ARG B C 1
ATOM 4552 O O . ARG B 1 91 ? -7.633 -29.453 -9.18 1 91.38 91 ARG B O 1
ATOM 4559 N N . ALA B 1 92 ? -8.852 -28.578 -10.844 1 92.62 92 ALA B N 1
ATOM 4560 C CA . ALA B 1 92 ? -10.086 -28.562 -10.062 1 92.62 92 ALA B CA 1
ATOM 4561 C C . ALA B 1 92 ? -10.516 -29.984 -9.703 1 92.62 92 ALA B C 1
ATOM 4563 O O . ALA B 1 92 ? -10.398 -30.906 -10.516 1 92.62 92 ALA B O 1
ATOM 4564 N N . ASN B 1 93 ? -11 -30.094 -8.492 1 93.62 93 ASN B N 1
ATOM 4565 C CA . ASN B 1 93 ? -11.602 -31.375 -8.109 1 93.62 93 ASN B CA 1
ATOM 4566 C C . ASN B 1 93 ? -12.859 -31.656 -8.922 1 93.62 93 ASN B C 1
ATOM 4568 O O . ASN B 1 93 ? -13.648 -30.75 -9.195 1 93.62 93 ASN B O 1
ATOM 4572 N N . ARG B 1 94 ? -12.984 -32.906 -9.328 1 90.81 94 ARG B N 1
ATOM 4573 C CA . ARG B 1 94 ? -14.195 -33.312 -10.023 1 90.81 94 ARG B CA 1
ATOM 4574 C C . ARG B 1 94 ? -14.945 -34.375 -9.219 1 90.81 94 ARG B C 1
ATOM 4576 O O . ARG B 1 94 ? -14.469 -35.5 -9.062 1 90.81 94 ARG B O 1
ATOM 4583 N N . LEU B 1 95 ? -16.094 -33.969 -8.797 1 91.38 95 LEU B N 1
ATOM 4584 C CA . LEU B 1 95 ? -16.938 -34.906 -8.039 1 91.38 95 LEU B CA 1
ATOM 4585 C C . LEU B 1 95 ? -17.797 -35.75 -8.984 1 91.38 95 LEU B C 1
ATOM 4587 O O . LEU B 1 95 ? -18.266 -35.25 -10.008 1 91.38 95 LEU B O 1
ATOM 4591 N N . PRO B 1 96 ? -18.031 -36.906 -8.625 1 88.44 96 PRO B N 1
ATOM 4592 C CA . PRO B 1 96 ? -18.734 -37.844 -9.5 1 88.44 96 PRO B CA 1
ATOM 4593 C C . PRO B 1 96 ? -20.156 -37.375 -9.828 1 88.44 96 PRO B C 1
ATOM 4595 O O . PRO B 1 96 ? -20.641 -37.656 -10.93 1 88.44 96 PRO B O 1
ATOM 4598 N N . MET B 1 97 ? -20.812 -36.688 -8.984 1 89.5 97 MET B N 1
ATOM 4599 C CA . MET B 1 97 ? -22.219 -36.344 -9.18 1 89.5 97 MET B CA 1
ATOM 4600 C C . MET B 1 97 ? -22.344 -35.125 -10.07 1 89.5 97 MET B C 1
ATOM 4602 O O . MET B 1 97 ? -23.453 -34.75 -10.453 1 89.5 97 MET B O 1
ATOM 4606 N N . VAL B 1 98 ? -21.297 -34.5 -10.406 1 92.62 98 VAL B N 1
ATOM 4607 C CA . VAL B 1 98 ? -21.312 -33.312 -11.234 1 92.62 98 VAL B CA 1
ATOM 4608 C C . VAL B 1 98 ? -20.922 -33.656 -12.664 1 92.62 98 VAL B C 1
ATOM 4610 O O . VAL B 1 98 ? -19.75 -33.906 -12.953 1 92.62 98 VAL B O 1
ATOM 4613 N N . PRO B 1 99 ? -21.844 -33.688 -13.508 1 93.5 99 PRO B N 1
ATOM 4614 C CA . PRO B 1 99 ? -21.531 -33.969 -14.906 1 93.5 99 PRO B CA 1
ATOM 4615 C C . PRO B 1 99 ? -20.828 -32.812 -15.617 1 93.5 99 PRO B C 1
ATOM 4617 O O . PRO B 1 99 ? -21.484 -31.938 -16.172 1 93.5 99 PRO B O 1
ATOM 4620 N N . ALA B 1 100 ? -19.562 -32.906 -15.828 1 90.31 100 ALA B N 1
ATOM 4621 C CA . ALA B 1 100 ? -18.734 -31.812 -16.328 1 90.31 100 ALA B CA 1
ATOM 4622 C C . ALA B 1 100 ? -19.031 -31.516 -17.797 1 90.31 100 ALA B C 1
ATOM 4624 O O . ALA B 1 100 ? -18.766 -30.422 -18.281 1 90.31 100 ALA B O 1
ATOM 4625 N N . SER B 1 101 ? -19.656 -32.406 -18.484 1 89.56 101 SER B N 1
ATOM 4626 C CA . SER B 1 101 ? -19.844 -32.25 -19.922 1 89.56 101 SER B CA 1
ATOM 4627 C C . SER B 1 101 ? -21.156 -31.531 -20.219 1 89.56 101 SER B C 1
ATOM 4629 O O . SER B 1 101 ? -21.375 -31.094 -21.359 1 89.56 101 SER B O 1
ATOM 4631 N N . LEU B 1 102 ? -22.016 -31.375 -19.25 1 92.19 102 LEU B N 1
ATOM 4632 C CA . LEU B 1 102 ? -23.281 -30.703 -19.469 1 92.19 102 LEU B CA 1
ATOM 4633 C C . LEU B 1 102 ? -23.078 -29.219 -19.734 1 92.19 102 LEU B C 1
ATOM 4635 O O . LEU B 1 102 ? -22.312 -28.562 -19.016 1 92.19 102 LEU B O 1
ATOM 4639 N N . PRO B 1 103 ? -23.797 -28.719 -20.766 1 93.12 103 PRO B N 1
ATOM 4640 C CA . PRO B 1 103 ? -23.719 -27.266 -20.953 1 93.12 103 PRO B CA 1
ATOM 4641 C C . PRO B 1 103 ? -24.172 -26.484 -19.719 1 93.12 103 PRO B C 1
ATOM 4643 O O . PRO B 1 103 ? -25.188 -26.828 -19.094 1 93.12 103 PRO B O 1
ATOM 4646 N N . GLY B 1 104 ? -23.312 -25.531 -19.359 1 95.12 104 GLY B N 1
ATOM 4647 C CA . GLY B 1 104 ? -23.656 -24.703 -18.219 1 95.12 104 GLY B CA 1
ATOM 4648 C C . GLY B 1 104 ? -22.984 -25.141 -16.938 1 95.12 104 GLY B C 1
ATOM 4649 O O . GLY B 1 104 ? -23.047 -24.438 -15.922 1 95.12 104 GLY B O 1
ATOM 4650 N N . VAL B 1 105 ? -22.328 -26.328 -17.047 1 96.12 105 VAL B N 1
ATOM 4651 C CA . VAL B 1 105 ? -21.594 -26.797 -15.875 1 96.12 105 VAL B CA 1
ATOM 4652 C C . VAL B 1 105 ? -20.109 -26.438 -16 1 96.12 105 VAL B C 1
ATOM 4654 O O . VAL B 1 105 ? -19.469 -26.75 -17 1 96.12 105 VAL B O 1
ATOM 4657 N N . TYR B 1 106 ? -19.641 -25.766 -14.969 1 94.81 106 TYR B N 1
ATOM 4658 C CA . TYR B 1 106 ? -18.25 -25.312 -14.969 1 94.81 106 TYR B CA 1
ATOM 4659 C C . TYR B 1 106 ? -17.578 -25.641 -13.648 1 94.81 106 TYR B C 1
ATOM 4661 O O . TYR B 1 106 ? -18.234 -25.953 -12.656 1 94.81 106 TYR B O 1
ATOM 4669 N N . ASP B 1 107 ? -16.266 -25.641 -13.648 1 94.12 107 ASP B N 1
ATOM 4670 C CA . ASP B 1 107 ? -15.414 -25.594 -12.461 1 94.12 107 ASP B CA 1
ATOM 4671 C C . ASP B 1 107 ? -14.43 -24.422 -12.555 1 94.12 107 ASP B C 1
ATOM 4673 O O . ASP B 1 107 ? -14.57 -23.547 -13.414 1 94.12 107 ASP B O 1
ATOM 4677 N N . SER B 1 108 ? -13.492 -24.375 -11.57 1 88.75 108 SER B N 1
ATOM 4678 C CA . SER B 1 108 ? -12.602 -23.219 -11.516 1 88.75 108 SER B CA 1
ATOM 4679 C C . SER B 1 108 ? -11.688 -23.172 -12.734 1 88.75 108 SER B C 1
ATOM 4681 O O . SER B 1 108 ? -11.172 -22.109 -13.086 1 88.75 108 SER B O 1
ATOM 4683 N N . ASP B 1 109 ? -11.461 -24.281 -13.391 1 88 109 ASP B N 1
ATOM 4684 C CA . ASP B 1 109 ? -10.586 -24.328 -14.562 1 88 109 ASP B CA 1
ATOM 4685 C C . ASP B 1 109 ? -11.352 -23.922 -15.82 1 88 109 ASP B C 1
ATOM 4687 O O . ASP B 1 109 ? -10.773 -23.359 -16.75 1 88 109 ASP B O 1
ATOM 4691 N N . THR B 1 110 ? -12.656 -24.203 -15.836 1 88.94 110 THR B N 1
ATOM 4692 C CA . THR B 1 110 ? -13.375 -24.125 -17.109 1 88.94 110 THR B CA 1
ATOM 4693 C C . THR B 1 110 ? -14.297 -22.906 -17.125 1 88.94 110 THR B C 1
ATOM 4695 O O . THR B 1 110 ? -14.812 -22.516 -18.172 1 88.94 110 THR B O 1
ATOM 4698 N N . LEU B 1 111 ? -14.516 -22.281 -16.016 1 88.31 111 LEU B N 1
ATOM 4699 C CA . LEU B 1 111 ? -15.43 -21.156 -15.953 1 88.31 111 LEU B CA 1
ATOM 4700 C C . LEU B 1 111 ? -14.984 -20.047 -16.906 1 88.31 111 LEU B C 1
ATOM 4702 O O . LEU B 1 111 ? -15.805 -19.25 -17.375 1 88.31 111 LEU B O 1
ATOM 4706 N N . SER B 1 112 ? -13.734 -20 -17.203 1 78.62 112 SER B N 1
ATOM 4707 C CA . SER B 1 112 ? -13.203 -18.984 -18.109 1 78.62 112 SER B CA 1
ATOM 4708 C C . SER B 1 112 ? -13.805 -19.125 -19.516 1 78.62 112 SER B C 1
ATOM 4710 O O . SER B 1 112 ? -13.742 -18.203 -20.312 1 78.62 112 SER B O 1
ATOM 4712 N N . GLU B 1 113 ? -14.391 -20.219 -19.734 1 81.25 113 GLU B N 1
ATOM 4713 C CA . GLU B 1 113 ? -14.93 -20.5 -21.062 1 81.25 113 GLU B CA 1
ATOM 4714 C C . GLU B 1 113 ? -16.359 -19.984 -21.203 1 81.25 113 GLU B C 1
ATOM 4716 O O . GLU B 1 113 ? -16.906 -19.953 -22.312 1 81.25 113 GLU B O 1
ATOM 4721 N N . ILE B 1 114 ? -16.891 -19.5 -20.156 1 84.94 114 ILE B N 1
ATOM 4722 C CA . ILE B 1 114 ? -18.266 -19.031 -20.203 1 84.94 114 ILE B CA 1
ATOM 4723 C C . ILE B 1 114 ? -18.344 -17.812 -21.109 1 84.94 114 ILE B C 1
ATOM 4725 O O . ILE B 1 114 ? -17.469 -16.938 -21.094 1 84.94 114 ILE B O 1
ATOM 4729 N N . ASP B 1 115 ? -19.344 -17.703 -21.938 1 82.31 115 ASP B N 1
ATOM 4730 C CA . ASP B 1 115 ? -19.422 -16.625 -22.906 1 82.31 115 ASP B CA 1
ATOM 4731 C C . ASP B 1 115 ? -20.688 -15.797 -22.703 1 82.31 115 ASP B C 1
ATOM 4733 O O . ASP B 1 115 ? -21.094 -15.047 -23.594 1 82.31 115 ASP B O 1
ATOM 4737 N N . TYR B 1 116 ? -21.344 -16.047 -21.578 1 84.69 116 TYR B N 1
ATOM 4738 C CA . TYR B 1 116 ? -22.531 -15.281 -21.234 1 84.69 116 TYR B CA 1
ATOM 4739 C C . TYR B 1 116 ? -22.562 -14.961 -19.75 1 84.69 116 TYR B C 1
ATOM 4741 O O . TYR B 1 116 ? -21.859 -15.578 -18.953 1 84.69 116 TYR B O 1
ATOM 4749 N N . ILE B 1 117 ? -23.453 -13.938 -19.438 1 87.81 117 ILE B N 1
ATOM 4750 C CA . ILE B 1 117 ? -23.734 -13.664 -18.031 1 87.81 117 ILE B CA 1
ATOM 4751 C C . ILE B 1 117 ? -24.953 -14.461 -17.578 1 87.81 117 ILE B C 1
ATOM 4753 O O . ILE B 1 117 ? -26.062 -14.211 -18.062 1 87.81 117 ILE B O 1
ATOM 4757 N N . PRO B 1 118 ? -24.766 -15.328 -16.688 1 93.5 118 PRO B N 1
ATOM 4758 C CA . PRO B 1 118 ? -25.906 -16.141 -16.281 1 93.5 118 PRO B CA 1
ATOM 4759 C C . PRO B 1 118 ? -27.016 -15.328 -15.594 1 93.5 118 PRO B C 1
ATOM 4761 O O . PRO B 1 118 ? -26.719 -14.344 -14.914 1 93.5 118 PRO B O 1
ATOM 4764 N N . LYS B 1 119 ? -28.219 -15.781 -15.82 1 95.19 119 LYS B N 1
ATOM 4765 C CA . LYS B 1 119 ? -29.328 -15.219 -15.047 1 95.19 119 LYS B CA 1
ATOM 4766 C C . LYS B 1 119 ? -29.344 -15.773 -13.625 1 95.19 119 LYS B C 1
ATOM 4768 O O . LYS B 1 119 ? -29.562 -15.023 -12.664 1 95.19 119 LYS B O 1
ATOM 4773 N N . LYS B 1 120 ? -29.156 -17.062 -13.617 1 97.69 120 LYS B N 1
ATOM 4774 C CA . LYS B 1 120 ? -29.109 -17.766 -12.344 1 97.69 120 LYS B CA 1
ATOM 4775 C C . LYS B 1 120 ? -27.891 -18.688 -12.266 1 97.69 120 LYS B C 1
ATOM 4777 O O . LYS B 1 120 ? -27.656 -19.484 -13.18 1 97.69 120 LYS B O 1
ATOM 4782 N N . MET B 1 121 ? -27.156 -18.578 -11.156 1 97.88 121 MET B N 1
ATOM 4783 C CA . MET B 1 121 ? -25.969 -19.391 -10.953 1 97.88 121 MET B CA 1
ATOM 4784 C C . MET B 1 121 ? -26.031 -20.125 -9.617 1 97.88 121 MET B C 1
ATOM 4786 O O . MET B 1 121 ? -26.406 -19.531 -8.602 1 97.88 121 MET B O 1
ATOM 4790 N N . VAL B 1 122 ? -25.781 -21.375 -9.672 1 98.38 122 VAL B N 1
ATOM 4791 C CA . VAL B 1 122 ? -25.594 -22.156 -8.453 1 98.38 122 VAL B CA 1
ATOM 4792 C C . VAL B 1 122 ? -24.125 -22.484 -8.266 1 98.38 122 VAL B C 1
ATOM 4794 O O . VAL B 1 122 ? -23.469 -23.016 -9.18 1 98.38 122 VAL B O 1
ATOM 4797 N N . VAL B 1 123 ? -23.578 -22.125 -7.129 1 98.19 123 VAL B N 1
ATOM 4798 C CA . VAL B 1 123 ? -22.188 -22.375 -6.797 1 98.19 123 VAL B CA 1
ATOM 4799 C C . VAL B 1 123 ? -22.094 -23.453 -5.727 1 98.19 123 VAL B C 1
ATOM 4801 O O . VAL B 1 123 ? -22.656 -23.312 -4.637 1 98.19 123 VAL B O 1
ATOM 4804 N N . GLN B 1 124 ? -21.422 -24.516 -6.082 1 97.44 124 GLN B N 1
ATOM 4805 C CA . GLN B 1 124 ? -21.125 -25.547 -5.098 1 97.44 124 GLN B CA 1
ATOM 4806 C C . GLN B 1 124 ? -19.828 -25.25 -4.367 1 97.44 124 GLN B C 1
ATOM 4808 O O . GLN B 1 124 ? -18.75 -25.297 -4.965 1 97.44 124 GLN B O 1
ATOM 4813 N N . GLY B 1 125 ? -19.938 -25.062 -3 1 96 125 GLY B N 1
ATOM 4814 C CA . GLY B 1 125 ? -18.75 -24.766 -2.203 1 96 125 GLY B CA 1
ATOM 4815 C C . GLY B 1 125 ? -18.703 -23.328 -1.723 1 96 125 GLY B C 1
ATOM 4816 O O . GLY B 1 125 ? -18.75 -22.391 -2.529 1 96 125 GLY B O 1
ATOM 4817 N N . GLY B 1 126 ? -18.578 -23.156 -0.42 1 94.94 126 GLY B N 1
ATOM 4818 C CA . GLY B 1 126 ? -18.516 -21.844 0.205 1 94.94 126 GLY B CA 1
ATOM 4819 C C . GLY B 1 126 ? -17.094 -21.438 0.592 1 94.94 126 GLY B C 1
ATOM 4820 O O . GLY B 1 126 ? -16.906 -20.719 1.572 1 94.94 126 GLY B O 1
ATOM 4821 N N . GLY B 1 127 ? -16.078 -21.953 -0.163 1 93.81 127 GLY B N 1
ATOM 4822 C CA . GLY B 1 127 ? -14.695 -21.547 0.026 1 93.81 127 GLY B CA 1
ATOM 4823 C C . GLY B 1 127 ? -14.344 -20.266 -0.728 1 93.81 127 GLY B C 1
ATOM 4824 O O . GLY B 1 127 ? -15.219 -19.609 -1.289 1 93.81 127 GLY B O 1
ATOM 4825 N N . ILE B 1 128 ? -13.102 -19.922 -0.792 1 90 128 ILE B N 1
ATOM 4826 C CA . ILE B 1 128 ? -12.617 -18.656 -1.361 1 90 128 ILE B CA 1
ATOM 4827 C C . ILE B 1 128 ? -12.984 -18.594 -2.844 1 90 128 ILE B C 1
ATOM 4829 O O . ILE B 1 128 ? -13.555 -17.609 -3.305 1 90 128 ILE B O 1
ATOM 4833 N N . ILE B 1 129 ? -12.68 -19.641 -3.557 1 90.75 129 ILE B N 1
ATOM 4834 C CA . ILE B 1 129 ? -12.938 -19.656 -4.992 1 90.75 129 ILE B CA 1
ATOM 4835 C C . ILE B 1 129 ? -14.43 -19.453 -5.25 1 90.75 129 ILE B C 1
ATOM 4837 O O . ILE B 1 129 ? -14.812 -18.609 -6.062 1 90.75 129 ILE B O 1
ATOM 4841 N N . GLY B 1 130 ? -15.266 -20.188 -4.547 1 94.19 130 GLY B N 1
ATOM 4842 C CA . GLY B 1 130 ? -16.703 -20.094 -4.723 1 94.19 130 GLY B CA 1
ATOM 4843 C C . GLY B 1 130 ? -17.266 -18.719 -4.395 1 94.19 130 GLY B C 1
ATOM 4844 O O . GLY B 1 130 ? -18.047 -18.172 -5.164 1 94.19 130 GLY B O 1
ATOM 4845 N N . LEU B 1 131 ? -16.828 -18.188 -3.359 1 93.69 131 LEU B N 1
ATOM 4846 C CA . LEU B 1 131 ? -17.391 -16.922 -2.891 1 93.69 131 LEU B CA 1
ATOM 4847 C C . LEU B 1 131 ? -16.875 -15.758 -3.74 1 93.69 131 LEU B C 1
ATOM 4849 O O . LEU B 1 131 ? -17.594 -14.773 -3.939 1 93.69 131 LEU B O 1
ATOM 4853 N N . GLU B 1 132 ? -15.625 -15.836 -4.227 1 91.44 132 GLU B N 1
ATOM 4854 C CA . GLU B 1 132 ? -15.141 -14.82 -5.148 1 91.44 132 GLU B CA 1
ATOM 4855 C C . GLU B 1 132 ? -16.016 -14.742 -6.398 1 91.44 132 GLU B C 1
ATOM 4857 O O . GLU B 1 132 ? -16.484 -13.664 -6.77 1 91.44 132 GLU B O 1
ATOM 4862 N N . TYR B 1 133 ? -16.266 -15.867 -6.969 1 92.38 133 TYR B N 1
ATOM 4863 C CA . TYR B 1 133 ? -17.062 -15.891 -8.188 1 92.38 133 TYR B CA 1
ATOM 4864 C C . TYR B 1 133 ? -18.516 -15.523 -7.895 1 92.38 133 TYR B C 1
ATOM 4866 O O . TYR B 1 133 ? -19.156 -14.82 -8.688 1 92.38 133 TYR B O 1
ATOM 4874 N N . ALA B 1 134 ? -19.016 -16.047 -6.77 1 95.31 134 ALA B N 1
ATOM 4875 C CA . ALA B 1 134 ? -20.375 -15.672 -6.375 1 95.31 134 ALA B CA 1
ATOM 4876 C C . ALA B 1 134 ? -20.531 -14.156 -6.289 1 95.31 134 ALA B C 1
ATOM 4878 O O . ALA B 1 134 ? -21.5 -13.594 -6.812 1 95.31 134 ALA B O 1
ATOM 4879 N N . ASN B 1 135 ? -19.594 -13.547 -5.684 1 93.69 135 ASN B N 1
ATOM 4880 C CA . ASN B 1 135 ? -19.594 -12.094 -5.516 1 93.69 135 ASN B CA 1
ATOM 4881 C C . ASN B 1 135 ? -19.5 -11.375 -6.855 1 93.69 135 ASN B C 1
ATOM 4883 O O . ASN B 1 135 ? -20.266 -10.445 -7.121 1 93.69 135 ASN B O 1
ATOM 4887 N N . ILE B 1 136 ? -18.609 -11.805 -7.703 1 88.69 136 ILE B N 1
ATOM 4888 C CA . ILE B 1 136 ? -18.344 -11.172 -8.992 1 88.69 136 ILE B CA 1
ATOM 4889 C C . ILE B 1 136 ? -19.594 -11.258 -9.875 1 88.69 136 ILE B C 1
ATOM 4891 O O . ILE B 1 136 ? -20.047 -10.25 -10.422 1 88.69 136 ILE B O 1
ATOM 4895 N N . PHE B 1 137 ? -20.234 -12.375 -9.945 1 91.62 137 PHE B N 1
ATOM 4896 C CA . PHE B 1 137 ? -21.375 -12.562 -10.82 1 91.62 137 PHE B CA 1
ATOM 4897 C C . PHE B 1 137 ? -22.609 -11.875 -10.242 1 91.62 137 PHE B C 1
ATOM 4899 O O . PHE B 1 137 ? -23.422 -11.328 -10.984 1 91.62 137 PHE B O 1
ATOM 4906 N N . ALA B 1 138 ? -22.75 -11.922 -8.945 1 94.38 138 ALA B N 1
ATOM 4907 C CA . ALA B 1 138 ? -23.844 -11.188 -8.328 1 94.38 138 ALA B CA 1
ATOM 4908 C C . ALA B 1 138 ? -23.781 -9.703 -8.672 1 94.38 138 ALA B C 1
ATOM 4910 O O . ALA B 1 138 ? -24.797 -9.086 -9 1 94.38 138 ALA B O 1
ATOM 4911 N N . LYS B 1 139 ? -22.672 -9.203 -8.664 1 89.31 139 LYS B N 1
ATOM 4912 C CA . LYS B 1 139 ? -22.469 -7.789 -8.961 1 89.31 139 LYS B CA 1
ATOM 4913 C C . LYS B 1 139 ? -22.766 -7.492 -10.43 1 89.31 139 LYS B C 1
ATOM 4915 O O . LYS B 1 139 ? -23.062 -6.355 -10.789 1 89.31 139 LYS B O 1
ATOM 4920 N N . MET B 1 140 ? -22.672 -8.539 -11.195 1 86.69 140 MET B N 1
ATOM 4921 C CA . MET B 1 140 ? -23 -8.383 -12.617 1 86.69 140 MET B CA 1
ATOM 4922 C C . MET B 1 140 ? -24.484 -8.586 -12.867 1 86.69 140 MET B C 1
ATOM 4924 O O . MET B 1 140 ? -24.938 -8.555 -14.008 1 86.69 140 MET B O 1
ATOM 4928 N N . GLY B 1 141 ? -25.234 -8.898 -11.773 1 89.19 141 GLY B N 1
ATOM 4929 C CA . GLY B 1 141 ? -26.688 -8.992 -11.883 1 89.19 141 GLY B CA 1
ATOM 4930 C C . GLY B 1 141 ? -27.188 -10.422 -11.844 1 89.19 141 GLY B C 1
ATOM 4931 O O . GLY B 1 141 ? -28.406 -10.664 -11.906 1 89.19 141 GLY B O 1
ATOM 4932 N N . THR B 1 142 ? -26.312 -11.359 -11.742 1 94.56 142 THR B N 1
ATOM 4933 C CA . THR B 1 142 ? -26.703 -12.766 -11.664 1 94.56 142 THR B CA 1
ATOM 4934 C C . THR B 1 142 ? -27.328 -13.078 -10.305 1 94.56 142 THR B C 1
ATOM 4936 O O . THR B 1 142 ? -26.844 -12.617 -9.273 1 94.56 142 THR B O 1
ATOM 4939 N N . LYS B 1 143 ? -28.406 -13.773 -10.367 1 97.81 143 LYS B N 1
ATOM 4940 C CA . LYS B 1 143 ? -28.906 -14.359 -9.125 1 97.81 143 LYS B CA 1
ATOM 4941 C C . LYS B 1 143 ? -28.078 -15.57 -8.711 1 97.81 143 LYS B C 1
ATOM 4943 O O . LYS B 1 143 ? -28.047 -16.578 -9.414 1 97.81 143 LYS B O 1
ATOM 4948 N N . VAL B 1 144 ? -27.438 -15.492 -7.551 1 98.44 144 VAL B N 1
ATOM 4949 C CA . VAL B 1 144 ? -26.469 -16.516 -7.191 1 98.44 144 VAL B CA 1
ATOM 4950 C C . VAL B 1 144 ? -26.922 -17.234 -5.926 1 98.44 144 VAL B C 1
ATOM 4952 O O . VAL B 1 144 ? -27.312 -16.594 -4.945 1 98.44 144 VAL B O 1
ATOM 4955 N N . VAL B 1 145 ? -26.875 -18.531 -5.965 1 98.25 145 VAL B N 1
ATOM 4956 C CA . VAL B 1 145 ? -27.078 -19.375 -4.785 1 98.25 145 VAL B CA 1
ATOM 4957 C C . VAL B 1 145 ? -25.812 -20.203 -4.523 1 98.25 145 VAL B C 1
ATOM 4959 O O . VAL B 1 145 ? -25.359 -20.938 -5.395 1 98.25 145 VAL B O 1
ATOM 4962 N N . VAL B 1 146 ? -25.281 -20.062 -3.32 1 98.19 146 VAL B N 1
ATOM 4963 C CA . VAL B 1 146 ? -24.141 -20.859 -2.902 1 98.19 146 VAL B CA 1
ATOM 4964 C C . VAL B 1 146 ? -24.609 -22.016 -2.021 1 98.19 146 VAL B C 1
ATOM 4966 O O . VAL B 1 146 ? -25.281 -21.797 -1.011 1 98.19 146 VAL B O 1
ATOM 4969 N N . VAL B 1 147 ? -24.266 -23.156 -2.432 1 97.5 147 VAL B N 1
ATOM 4970 C CA . VAL B 1 147 ? -24.609 -24.359 -1.675 1 97.5 147 VAL B CA 1
ATOM 4971 C C . VAL B 1 147 ? -23.359 -24.906 -0.985 1 97.5 147 VAL B C 1
ATOM 4973 O O . VAL B 1 147 ? -22.391 -25.281 -1.648 1 97.5 147 VAL B O 1
ATOM 4976 N N . GLU B 1 148 ? -23.406 -24.953 0.324 1 96.38 148 GLU B N 1
ATOM 4977 C CA . GLU B 1 148 ? -22.297 -25.406 1.146 1 96.38 148 GLU B CA 1
ATOM 4978 C C . GLU B 1 148 ? -22.703 -26.562 2.062 1 96.38 148 GLU B C 1
ATOM 4980 O O . GLU B 1 148 ? -23.734 -26.484 2.727 1 96.38 148 GLU B O 1
ATOM 4985 N N . PHE B 1 149 ? -21.859 -27.578 2.033 1 93.81 149 PHE B N 1
ATOM 4986 C CA . PHE B 1 149 ? -22.141 -28.781 2.805 1 93.81 149 PHE B CA 1
ATOM 4987 C C . PHE B 1 149 ? -21.984 -28.516 4.297 1 93.81 149 PHE B C 1
ATOM 4989 O O . PHE B 1 149 ? -22.75 -29.047 5.109 1 93.81 149 PHE B O 1
ATOM 4996 N N . MET B 1 150 ? -21.047 -27.734 4.676 1 94.06 150 MET B N 1
ATOM 4997 C CA . MET B 1 150 ? -20.734 -27.469 6.078 1 94.06 150 MET B CA 1
ATOM 4998 C C . MET B 1 150 ? -21.703 -26.422 6.66 1 94.06 150 MET B C 1
ATOM 5000 O O . MET B 1 150 ? -22.406 -25.75 5.918 1 94.06 150 MET B O 1
ATOM 5004 N N . ASP B 1 151 ? -21.562 -26.234 7.984 1 94.69 151 ASP B N 1
ATOM 5005 C CA . ASP B 1 151 ? -22.469 -25.328 8.68 1 94.69 151 ASP B CA 1
ATOM 5006 C C . ASP B 1 151 ? -21.875 -23.922 8.75 1 94.69 151 ASP B C 1
ATOM 5008 O O . ASP B 1 151 ? -22.578 -22.969 9.102 1 94.69 151 ASP B O 1
ATOM 5012 N N . LYS B 1 152 ? -20.578 -23.859 8.422 1 92.25 152 LYS B N 1
ATOM 5013 C CA . LYS B 1 152 ? -19.891 -22.578 8.461 1 92.25 152 LYS B CA 1
ATOM 5014 C C . LYS B 1 152 ? -19 -22.391 7.234 1 92.25 152 LYS B C 1
ATOM 5016 O O . LYS B 1 152 ? -18.609 -23.375 6.59 1 92.25 152 LYS B O 1
ATOM 5021 N N . VAL B 1 153 ? -18.828 -21.125 6.891 1 92.31 153 VAL B N 1
ATOM 5022 C CA . VAL B 1 153 ? -17.922 -20.797 5.805 1 92.31 153 VAL B CA 1
ATOM 5023 C C . VAL B 1 153 ? -16.828 -19.859 6.312 1 92.31 153 VAL B C 1
ATOM 5025 O O . VAL B 1 153 ? -17 -19.188 7.336 1 92.31 153 VAL B O 1
ATOM 5028 N N . LEU B 1 154 ? -15.648 -19.844 5.734 1 91.69 154 LEU B N 1
ATOM 5029 C CA . LEU B 1 154 ? -14.578 -18.859 5.883 1 91.69 154 LEU B CA 1
ATOM 5030 C C . LEU B 1 154 ? -14.055 -18.844 7.316 1 91.69 154 LEU B C 1
ATOM 5032 O O . LEU B 1 154 ? -13.867 -17.766 7.895 1 91.69 154 LEU B O 1
ATOM 5036 N N . GLN B 1 155 ? -13.852 -19.938 7.875 1 87.5 155 GLN B N 1
ATOM 5037 C CA . GLN B 1 155 ? -13.469 -20.047 9.281 1 87.5 155 GLN B CA 1
ATOM 5038 C C . GLN B 1 155 ? -12.047 -19.531 9.508 1 87.5 155 GLN B C 1
ATOM 5040 O O . GLN B 1 155 ? -11.664 -19.234 10.641 1 87.5 155 GLN B O 1
ATOM 5045 N N . MET B 1 156 ? -11.305 -19.406 8.461 1 89.06 156 MET B N 1
ATOM 5046 C CA . MET B 1 156 ? -9.93 -18.953 8.594 1 89.06 156 MET B CA 1
ATOM 5047 C C . MET B 1 156 ? -9.875 -17.438 8.766 1 89.06 156 MET B C 1
ATOM 5049 O O . MET B 1 156 ? -8.836 -16.891 9.141 1 89.06 156 MET B O 1
ATOM 5053 N N . LEU B 1 157 ? -10.961 -16.734 8.555 1 94.56 157 LEU B N 1
ATOM 5054 C CA . LEU B 1 157 ? -10.984 -15.273 8.617 1 94.56 157 LEU B CA 1
ATOM 5055 C C . LEU B 1 157 ? -11.281 -14.805 10.039 1 94.56 157 LEU B C 1
ATOM 5057 O O . LEU B 1 157 ? -12.039 -15.445 10.766 1 94.56 157 LEU B O 1
ATOM 5061 N N . ASP B 1 158 ? -10.664 -13.688 10.391 1 96.44 158 ASP B N 1
ATOM 5062 C CA . ASP B 1 158 ? -11.086 -12.961 11.586 1 96.44 158 ASP B CA 1
ATOM 5063 C C . ASP B 1 158 ? -12.586 -12.68 11.562 1 96.44 158 ASP B C 1
ATOM 5065 O O . ASP B 1 158 ? -13.156 -12.438 10.492 1 96.44 158 ASP B O 1
ATOM 5069 N N . VAL B 1 159 ? -13.141 -12.672 12.695 1 94.25 159 VAL B N 1
ATOM 5070 C CA . VAL B 1 159 ? -14.594 -12.57 12.836 1 94.25 159 VAL B CA 1
ATOM 5071 C C . VAL B 1 159 ? -15.094 -11.312 12.148 1 94.25 159 VAL B C 1
ATOM 5073 O O . VAL B 1 159 ? -16.125 -11.328 11.477 1 94.25 159 VAL B O 1
ATOM 5076 N N . ASP B 1 160 ? -14.422 -10.195 12.266 1 95.75 160 ASP B N 1
ATOM 5077 C CA . ASP B 1 160 ? -14.859 -8.945 11.648 1 95.75 160 ASP B CA 1
ATOM 5078 C C . ASP B 1 160 ? -14.797 -9.031 10.125 1 95.75 160 ASP B C 1
ATOM 5080 O O . ASP B 1 160 ? -15.656 -8.484 9.43 1 95.75 160 ASP B O 1
ATOM 5084 N N . LEU B 1 161 ? -13.773 -9.672 9.602 1 96.69 161 LEU B N 1
ATOM 5085 C CA . LEU B 1 161 ? -13.656 -9.852 8.156 1 96.69 161 LEU B CA 1
ATOM 5086 C C . LEU B 1 161 ? -14.766 -10.766 7.637 1 96.69 161 LEU B C 1
ATOM 5088 O O . LEU B 1 161 ? -15.367 -10.484 6.598 1 96.69 161 LEU B O 1
ATOM 5092 N N . LYS B 1 162 ? -14.93 -11.859 8.359 1 94.81 162 LYS B N 1
ATOM 5093 C CA . LYS B 1 162 ? -15.977 -12.797 7.98 1 94.81 162 LYS B CA 1
ATOM 5094 C C . LYS B 1 162 ? -17.344 -12.117 7.93 1 94.81 162 LYS B C 1
ATOM 5096 O O . LYS B 1 162 ? -18.078 -12.25 6.949 1 94.81 162 LYS B O 1
ATOM 5101 N N . ASP B 1 163 ? -17.641 -11.352 8.969 1 95.12 163 ASP B N 1
ATOM 5102 C CA . ASP B 1 163 ? -18.906 -10.648 9.047 1 95.12 163 ASP B CA 1
ATOM 5103 C C . ASP B 1 163 ? -19.062 -9.641 7.91 1 95.12 163 ASP B C 1
ATOM 5105 O O . ASP B 1 163 ? -20.125 -9.508 7.32 1 95.12 163 ASP B O 1
ATOM 5109 N N . ALA B 1 164 ? -18 -8.984 7.633 1 94.81 164 ALA B N 1
ATOM 5110 C CA . ALA B 1 164 ? -18.016 -7.988 6.562 1 94.81 164 ALA B CA 1
ATOM 5111 C C . ALA B 1 164 ? -18.281 -8.648 5.211 1 94.81 164 ALA B C 1
ATOM 5113 O O . ALA B 1 164 ? -19.078 -8.148 4.41 1 94.81 164 ALA B O 1
ATOM 5114 N N . LEU B 1 165 ? -17.609 -9.727 4.957 1 93.94 165 LEU B N 1
ATOM 5115 C CA . LEU B 1 165 ? -17.766 -10.43 3.689 1 93.94 165 LEU B CA 1
ATOM 5116 C C . LEU B 1 165 ? -19.172 -10.992 3.547 1 93.94 165 LEU B C 1
ATOM 5118 O O . LEU B 1 165 ? -19.781 -10.875 2.484 1 93.94 165 LEU B O 1
ATOM 5122 N N . LEU B 1 166 ? -19.672 -11.594 4.586 1 94 166 LEU B N 1
ATOM 5123 C CA . LEU B 1 166 ? -21.016 -12.164 4.555 1 94 166 LEU B CA 1
ATOM 5124 C C . LEU B 1 166 ? -22.062 -11.078 4.363 1 94 166 LEU B C 1
ATOM 5126 O O . LEU B 1 166 ? -23.031 -11.266 3.627 1 94 166 LEU B O 1
ATOM 5130 N N . SER B 1 167 ? -21.844 -9.961 5.02 1 94.31 167 SER B N 1
ATOM 5131 C CA . SER B 1 167 ? -22.75 -8.828 4.848 1 94.31 167 SER B CA 1
ATOM 5132 C C . SER B 1 167 ? -22.734 -8.328 3.408 1 94.31 167 SER B C 1
ATOM 5134 O O . SER B 1 167 ? -23.781 -7.938 2.879 1 94.31 167 SER B O 1
ATOM 5136 N N . GLU B 1 168 ? -21.594 -8.336 2.809 1 92.81 168 GLU B N 1
ATOM 5137 C CA . GLU B 1 168 ? -21.469 -7.906 1.419 1 92.81 168 GLU B CA 1
ATOM 5138 C C . GLU B 1 168 ? -22.172 -8.875 0.478 1 92.81 168 GLU B C 1
ATOM 5140 O O . GLU B 1 168 ? -22.844 -8.445 -0.472 1 92.81 168 GLU B O 1
ATOM 5145 N N . LEU B 1 169 ? -22.016 -10.102 0.706 1 94.38 169 LEU B N 1
ATOM 5146 C CA . LEU B 1 169 ? -22.703 -11.109 -0.097 1 94.38 169 LEU B CA 1
ATOM 5147 C C . LEU B 1 169 ? -24.219 -10.961 0.025 1 94.38 169 LEU B C 1
ATOM 5149 O O . LEU B 1 169 ? -24.922 -11 -0.979 1 94.38 169 LEU B O 1
ATOM 5153 N N . ALA B 1 170 ? -24.656 -10.719 1.232 1 94.81 170 ALA B N 1
ATOM 5154 C CA . ALA B 1 170 ? -26.078 -10.531 1.48 1 94.81 170 ALA B CA 1
ATOM 5155 C C . ALA B 1 170 ? -26.594 -9.266 0.795 1 94.81 170 ALA B C 1
ATOM 5157 O O . ALA B 1 170 ? -27.688 -9.266 0.219 1 94.81 170 ALA B O 1
ATOM 5158 N N . ALA B 1 171 ? -25.797 -8.273 0.86 1 93.38 171 ALA B N 1
ATOM 5159 C CA . ALA B 1 171 ? -26.172 -7.004 0.239 1 93.38 171 ALA B CA 1
ATOM 5160 C C . ALA B 1 171 ? -26.312 -7.156 -1.272 1 93.38 171 ALA B C 1
ATOM 5162 O O . ALA B 1 171 ? -27.078 -6.426 -1.905 1 93.38 171 ALA B O 1
ATOM 5163 N N . ASN B 1 172 ? -25.625 -8.109 -1.81 1 92.31 172 ASN B N 1
ATOM 5164 C CA . ASN B 1 172 ? -25.703 -8.375 -3.242 1 92.31 172 ASN B CA 1
ATOM 5165 C C . ASN B 1 172 ? -26.656 -9.531 -3.551 1 92.31 172 ASN B C 1
ATOM 5167 O O . ASN B 1 172 ? -26.594 -10.102 -4.641 1 92.31 172 ASN B O 1
ATOM 5171 N N . LYS B 1 173 ? -27.359 -9.938 -2.564 1 94.25 173 LYS B N 1
ATOM 5172 C CA . LYS B 1 173 ? -28.453 -10.891 -2.68 1 94.25 173 LYS B CA 1
ATOM 5173 C C . LYS B 1 173 ? -27.938 -12.281 -3.027 1 94.25 173 LYS B C 1
ATOM 5175 O O . LYS B 1 173 ? -28.594 -13.016 -3.779 1 94.25 173 LYS B O 1
ATOM 5180 N N . VAL B 1 174 ? -26.797 -12.57 -2.623 1 97.38 174 VAL B N 1
ATOM 5181 C CA . VAL B 1 174 ? -26.297 -13.938 -2.727 1 97.38 174 VAL B CA 1
ATOM 5182 C C . VAL B 1 174 ? -26.922 -14.805 -1.639 1 97.38 174 VAL B C 1
ATOM 5184 O O . VAL B 1 174 ? -26.828 -14.477 -0.451 1 97.38 174 VAL B O 1
ATOM 5187 N N . GLU B 1 175 ? -27.516 -15.789 -2.039 1 97.19 175 GLU B N 1
ATOM 5188 C CA . GLU B 1 175 ? -28.109 -16.719 -1.076 1 97.19 175 GLU B CA 1
ATOM 5189 C C . GLU B 1 175 ? -27.109 -17.797 -0.676 1 97.19 175 GLU B C 1
ATOM 5191 O O . GLU B 1 175 ? -26.547 -18.484 -1.536 1 97.19 175 GLU B O 1
ATOM 5196 N N . LEU B 1 176 ? -26.938 -17.953 0.616 1 96.94 176 LEU B N 1
ATOM 5197 C CA . LEU B 1 176 ? -26.047 -18.984 1.15 1 96.94 176 LEU B CA 1
ATOM 5198 C C . LEU B 1 176 ? -26.844 -20.094 1.821 1 96.94 176 LEU B C 1
ATOM 5200 O O . LEU B 1 176 ? -27.5 -19.875 2.836 1 96.94 176 LEU B O 1
ATOM 5204 N N . MET B 1 177 ? -26.781 -21.266 1.211 1 96.75 177 MET B N 1
ATOM 5205 C CA . MET B 1 177 ? -27.422 -22.438 1.787 1 96.75 177 MET B CA 1
ATOM 5206 C C . MET B 1 177 ? -26.406 -23.344 2.471 1 96.75 177 MET B C 1
ATOM 5208 O O . MET B 1 177 ? -25.734 -24.156 1.812 1 96.75 177 MET B O 1
ATOM 5212 N N . LEU B 1 178 ? -26.391 -23.297 3.768 1 95.81 178 LEU B N 1
ATOM 5213 C CA . LEU B 1 178 ? -25.453 -24.109 4.539 1 95.81 178 LEU B CA 1
ATOM 5214 C C . LEU B 1 178 ? -26.062 -25.469 4.883 1 95.81 178 LEU B C 1
ATOM 5216 O O . LEU B 1 178 ? -27.25 -25.688 4.66 1 95.81 178 LEU B O 1
ATOM 5220 N N . LYS B 1 179 ? -25.188 -26.375 5.328 1 95.62 179 LYS B N 1
ATOM 5221 C CA . LYS B 1 179 ? -25.625 -27.734 5.688 1 95.62 179 LYS B CA 1
ATOM 5222 C C . LYS B 1 179 ? -26.484 -28.344 4.59 1 95.62 179 LYS B C 1
ATOM 5224 O O . LYS B 1 179 ? -27.547 -28.906 4.867 1 95.62 179 LYS B O 1
ATOM 5229 N N . THR B 1 180 ? -26.125 -28.109 3.4 1 95.44 180 THR B N 1
ATOM 5230 C CA . THR B 1 180 ? -26.906 -28.547 2.248 1 95.44 180 THR B CA 1
ATOM 5231 C C . THR B 1 180 ? -26.031 -29.344 1.279 1 95.44 180 THR B C 1
ATOM 5233 O O . THR B 1 180 ? -24.906 -28.922 0.959 1 95.44 180 THR B O 1
ATOM 5236 N N . SER B 1 181 ? -26.562 -30.422 0.848 1 93.25 181 SER B N 1
ATOM 5237 C CA . SER B 1 181 ? -25.828 -31.266 -0.081 1 93.25 181 SER B CA 1
ATOM 5238 C C . SER B 1 181 ? -26.5 -31.312 -1.444 1 93.25 181 SER B C 1
ATOM 5240 O O . SER B 1 181 ? -27.734 -31.312 -1.531 1 93.25 181 SER B O 1
ATOM 5242 N N . ILE B 1 182 ? -25.703 -31.391 -2.424 1 95.06 182 ILE B N 1
ATOM 5243 C CA . ILE B 1 182 ? -26.188 -31.578 -3.783 1 95.06 182 ILE B CA 1
ATOM 5244 C C . ILE B 1 182 ? -26.188 -33.062 -4.137 1 95.06 182 ILE B C 1
ATOM 5246 O O . ILE B 1 182 ? -25.172 -33.75 -3.973 1 95.06 182 ILE B O 1
ATOM 5250 N N . LYS B 1 183 ? -27.266 -33.5 -4.668 1 94.75 183 LYS B N 1
ATOM 5251 C CA . LYS B 1 183 ? -27.391 -34.938 -4.996 1 94.75 183 LYS B CA 1
ATOM 5252 C C . LYS B 1 183 ? -27.031 -35.188 -6.453 1 94.75 183 LYS B C 1
ATOM 5254 O O . LYS B 1 183 ? -26.328 -36.156 -6.762 1 94.75 183 LYS B O 1
ATOM 5259 N N . SER B 1 184 ? -27.609 -34.375 -7.262 1 94.5 184 SER B N 1
ATOM 5260 C CA . SER B 1 184 ? -27.359 -34.562 -8.688 1 94.5 184 SER B CA 1
ATOM 5261 C C . SER B 1 184 ? -27.641 -33.281 -9.469 1 94.5 184 SER B C 1
ATOM 5263 O O . SER B 1 184 ? -28.344 -32.375 -8.984 1 94.5 184 SER B O 1
ATOM 5265 N N . ILE B 1 185 ? -27.078 -33.219 -10.625 1 96.12 185 ILE B N 1
ATOM 5266 C CA . ILE B 1 185 ? -27.312 -32.156 -11.594 1 96.12 185 ILE B CA 1
ATOM 5267 C C . ILE B 1 185 ? -27.75 -32.75 -12.922 1 96.12 185 ILE B C 1
ATOM 5269 O O . ILE B 1 185 ? -27.125 -33.688 -13.438 1 96.12 185 ILE B O 1
ATOM 5273 N N . SER B 1 186 ? -28.812 -32.25 -13.453 1 94.38 186 SER B N 1
ATOM 5274 C CA . SER B 1 186 ? -29.312 -32.75 -14.727 1 94.38 186 SER B CA 1
ATOM 5275 C C . SER B 1 186 ? -29.734 -31.609 -15.648 1 94.38 186 SER B C 1
ATOM 5277 O O . SER B 1 186 ? -29.875 -30.469 -15.211 1 94.38 186 SER B O 1
ATOM 5279 N N . GLN B 1 187 ? -29.828 -32.031 -16.859 1 93.62 187 GLN B N 1
ATOM 5280 C CA . GLN B 1 187 ? -30.297 -31.078 -17.844 1 93.62 187 GLN B CA 1
ATOM 5281 C C . GLN B 1 187 ? -31.781 -30.781 -17.656 1 93.62 187 GLN B C 1
ATOM 5283 O O . GLN B 1 187 ? -32.594 -31.703 -17.453 1 93.62 187 GLN B O 1
ATOM 5288 N N . GLY B 1 188 ? -32.094 -29.516 -17.656 1 90.56 188 GLY B N 1
ATOM 5289 C CA . GLY B 1 188 ? -33.5 -29.141 -17.578 1 90.56 188 GLY B CA 1
ATOM 5290 C C . GLY B 1 188 ? -34.219 -29.188 -18.922 1 90.56 188 GLY B C 1
ATOM 5291 O O . GLY B 1 188 ? -33.562 -29.344 -19.953 1 90.56 188 GLY B O 1
ATOM 5292 N N . VAL B 1 189 ? -35.469 -28.969 -18.844 1 87.19 189 VAL B N 1
ATOM 5293 C CA . VAL B 1 189 ? -36.281 -28.984 -20.047 1 87.19 189 VAL B CA 1
ATOM 5294 C C . VAL B 1 189 ? -35.969 -27.766 -20.906 1 87.19 189 VAL B C 1
ATOM 5296 O O . VAL B 1 189 ? -35.875 -26.641 -20.406 1 87.19 189 VAL B O 1
ATOM 5299 N N . GLY B 1 190 ? -35.656 -27.969 -22.25 1 85.5 190 GLY B N 1
ATOM 5300 C CA . GLY B 1 190 ? -35.438 -26.875 -23.172 1 85.5 190 GLY B CA 1
ATOM 5301 C C . GLY B 1 190 ? -34 -26.391 -23.219 1 85.5 190 GLY B C 1
ATOM 5302 O O . GLY B 1 190 ? -33.688 -25.391 -23.859 1 85.5 190 GLY B O 1
ATOM 5303 N N . SER B 1 191 ? -33.156 -27.125 -22.578 1 86.38 191 SER B N 1
ATOM 5304 C CA . SER B 1 191 ? -31.75 -26.75 -22.516 1 86.38 191 SER B CA 1
ATOM 5305 C C . SER B 1 191 ? -31.078 -26.891 -23.875 1 86.38 191 SER B C 1
ATOM 5307 O O . SER B 1 191 ? -31.344 -27.859 -24.594 1 86.38 191 SER B O 1
ATOM 5309 N N . THR B 1 192 ? -30.375 -25.859 -24.297 1 83.12 192 THR B N 1
ATOM 5310 C CA . THR B 1 192 ? -29.531 -25.922 -25.469 1 83.12 192 THR B CA 1
ATOM 5311 C C . THR B 1 192 ? -28.109 -25.453 -25.141 1 83.12 192 THR B C 1
ATOM 5313 O O . THR B 1 192 ? -27.859 -24.953 -24.047 1 83.12 192 THR B O 1
ATOM 5316 N N . CYS B 1 193 ? -27.297 -25.703 -26.125 1 78.31 193 CYS B N 1
ATOM 5317 C CA . CYS B 1 193 ? -25.922 -25.281 -25.938 1 78.31 193 CYS B CA 1
ATOM 5318 C C . CYS B 1 193 ? -25.828 -23.766 -25.766 1 78.31 193 CYS B C 1
ATOM 5320 O O . CYS B 1 193 ? -25.016 -23.266 -25 1 78.31 193 CYS B O 1
ATOM 5322 N N . GLY B 1 194 ? -26.703 -23.109 -26.328 1 80.94 194 GLY B N 1
ATOM 5323 C CA . GLY B 1 194 ? -26.688 -21.656 -26.266 1 80.94 194 GLY B CA 1
ATOM 5324 C C . GLY B 1 194 ? -27.547 -21.094 -25.141 1 80.94 194 GLY B C 1
ATOM 5325 O O . GLY B 1 194 ? -27.438 -19.922 -24.797 1 80.94 194 GLY B O 1
ATOM 5326 N N . ASN B 1 195 ? -28.375 -21.984 -24.641 1 89.94 195 ASN B N 1
ATOM 5327 C CA . ASN B 1 195 ? -29.25 -21.625 -23.531 1 89.94 195 ASN B CA 1
ATOM 5328 C C . ASN B 1 195 ? -29.375 -22.75 -22.516 1 89.94 195 ASN B C 1
ATOM 5330 O O . ASN B 1 195 ? -30.406 -23.406 -22.438 1 89.94 195 ASN B O 1
ATOM 5334 N N . PRO B 1 196 ? -28.328 -22.797 -21.703 1 94.5 196 PRO B N 1
ATOM 5335 C CA . PRO B 1 196 ? -28.328 -23.922 -20.75 1 94.5 196 PRO B CA 1
ATOM 5336 C C . PRO B 1 196 ? -29.406 -23.781 -19.672 1 94.5 196 PRO B C 1
ATOM 5338 O O . PRO B 1 196 ? -29.672 -22.688 -19.203 1 94.5 196 PRO B O 1
ATOM 5341 N N . VAL B 1 197 ? -30.078 -24.906 -19.453 1 94.88 197 VAL B N 1
ATOM 5342 C CA . VAL B 1 197 ? -31 -25.047 -18.328 1 94.88 197 VAL B CA 1
ATOM 5343 C C . VAL B 1 197 ? -30.641 -26.281 -17.5 1 94.88 197 VAL B C 1
ATOM 5345 O O . VAL B 1 197 ? -30.609 -27.391 -18.031 1 94.88 197 VAL B O 1
ATOM 5348 N N . LEU B 1 198 ? -30.344 -25.969 -16.234 1 96.75 198 LEU B N 1
ATOM 5349 C CA . LEU B 1 198 ? -29.906 -27.047 -15.352 1 96.75 198 LEU B CA 1
ATOM 5350 C C . LEU B 1 198 ? -30.859 -27.203 -14.172 1 96.75 198 LEU B C 1
ATOM 5352 O O . LEU B 1 198 ? -31.422 -26.219 -13.688 1 96.75 198 LEU B O 1
ATOM 5356 N N . ARG B 1 199 ? -31.031 -28.438 -13.836 1 96.38 199 ARG B N 1
ATOM 5357 C CA . ARG B 1 199 ? -31.766 -28.766 -12.617 1 96.38 199 ARG B CA 1
ATOM 5358 C C . ARG B 1 199 ? -30.828 -29.359 -11.57 1 96.38 199 ARG B C 1
ATOM 5360 O O . ARG B 1 199 ? -30.219 -30.406 -11.805 1 96.38 199 ARG B O 1
ATOM 5367 N N . VAL B 1 200 ? -30.719 -28.688 -10.438 1 96.88 200 VAL B N 1
ATOM 5368 C CA . VAL B 1 200 ? -29.875 -29.125 -9.344 1 96.88 200 VAL B CA 1
ATOM 5369 C C . VAL B 1 200 ? -30.719 -29.734 -8.234 1 96.88 200 VAL B C 1
ATOM 5371 O O . VAL B 1 200 ? -31.531 -29.047 -7.609 1 96.88 200 VAL B O 1
ATOM 5374 N N . SER B 1 201 ? -30.5 -30.953 -8.016 1 96.44 201 SER B N 1
ATOM 5375 C CA . SER B 1 201 ? -31.25 -31.656 -6.977 1 96.44 201 SER B CA 1
ATOM 5376 C C . SER B 1 201 ? -30.531 -31.578 -5.633 1 96.44 201 SER B C 1
ATOM 5378 O O . SER B 1 201 ? -29.375 -31.984 -5.516 1 96.44 201 SER B O 1
ATOM 5380 N N . LEU B 1 202 ? -31.25 -31.062 -4.68 1 95.94 202 LEU B N 1
ATOM 5381 C CA . LEU B 1 202 ? -30.75 -30.984 -3.311 1 95.94 202 LEU B CA 1
ATOM 5382 C C . LEU B 1 202 ? -31.438 -32 -2.42 1 95.94 202 LEU B C 1
ATOM 5384 O O . LEU B 1 202 ? -32.406 -32.656 -2.846 1 95.94 202 LEU B O 1
ATOM 5388 N N . GLU B 1 203 ? -30.922 -32.156 -1.212 1 88.12 203 GLU B N 1
ATOM 5389 C CA . GLU B 1 203 ? -31.625 -33 -0.245 1 88.12 203 GLU B CA 1
ATOM 5390 C C . GLU B 1 203 ? -33 -32.438 0.095 1 88.12 203 GLU B C 1
ATOM 5392 O O . GLU B 1 203 ? -33.938 -33.188 0.322 1 88.12 203 GLU B O 1
ATOM 5397 N N . THR B 1 204 ? -33.094 -31.141 0.132 1 86.62 204 THR B N 1
ATOM 5398 C CA . THR B 1 204 ? -34.312 -30.484 0.608 1 86.62 204 THR B CA 1
ATOM 5399 C C . THR B 1 204 ? -35.062 -29.828 -0.545 1 86.62 204 THR B C 1
ATOM 5401 O O . THR B 1 204 ? -35.938 -28.984 -0.325 1 86.62 204 THR B O 1
ATOM 5404 N N . GLY B 1 205 ? -34.688 -30.156 -1.757 1 92.12 205 GLY B N 1
ATOM 5405 C CA . GLY B 1 205 ? -35.406 -29.516 -2.852 1 92.12 205 GLY B CA 1
ATOM 5406 C C . GLY B 1 205 ? -34.594 -29.469 -4.141 1 92.12 205 GLY B C 1
ATOM 5407 O O . GLY B 1 205 ? -33.75 -30.328 -4.371 1 92.12 205 GLY B O 1
ATOM 5408 N N . GLU B 1 206 ? -35.125 -28.516 -5.051 1 95.38 206 GLU B N 1
ATOM 5409 C CA . GLU B 1 206 ? -34.469 -28.375 -6.352 1 95.38 206 GLU B CA 1
ATOM 5410 C C . GLU B 1 206 ? -34.25 -26.906 -6.711 1 95.38 206 GLU B C 1
ATOM 5412 O O . GLU B 1 206 ? -35.031 -26.047 -6.273 1 95.38 206 GLU B O 1
ATOM 5417 N N . LEU B 1 207 ? -33.188 -26.719 -7.441 1 96.25 207 LEU B N 1
ATOM 5418 C CA . LEU B 1 207 ? -32.875 -25.391 -7.969 1 96.25 207 LEU B CA 1
ATOM 5419 C C . LEU B 1 207 ? -32.688 -25.438 -9.484 1 96.25 207 LEU B C 1
ATOM 5421 O O . LEU B 1 207 ? -32.125 -26.391 -10.016 1 96.25 207 LEU B O 1
ATOM 5425 N N . ASP B 1 208 ? -33.188 -24.438 -10.141 1 96 208 ASP B N 1
ATOM 5426 C CA . ASP B 1 208 ? -32.938 -24.25 -11.57 1 96 208 ASP B CA 1
ATOM 5427 C C . ASP B 1 208 ? -31.891 -23.156 -11.789 1 96 208 ASP B C 1
ATOM 5429 O O . ASP B 1 208 ? -31.875 -22.141 -11.086 1 96 208 ASP B O 1
ATOM 5433 N N . CYS B 1 209 ? -31.062 -23.422 -12.719 1 97.38 209 CYS B N 1
ATOM 5434 C CA . CYS B 1 209 ? -30.078 -22.406 -13.07 1 97.38 209 CYS B CA 1
ATOM 5435 C C . CYS B 1 209 ? -29.594 -22.594 -14.5 1 97.38 209 CYS B C 1
ATOM 5437 O O . CYS B 1 209 ? -29.906 -23.594 -15.141 1 97.38 209 CYS B O 1
ATOM 5439 N N . ASP B 1 210 ? -28.922 -21.625 -15.016 1 97.25 210 ASP B N 1
ATOM 5440 C CA . ASP B 1 210 ? -28.328 -21.734 -16.344 1 97.25 210 ASP B CA 1
ATOM 5441 C C . ASP B 1 210 ? -26.812 -21.812 -16.266 1 97.25 210 ASP B C 1
ATOM 5443 O O . ASP B 1 210 ? -26.141 -21.969 -17.281 1 97.25 210 ASP B O 1
ATOM 5447 N N . CYS B 1 211 ? -26.312 -21.766 -15.023 1 96.94 211 CYS B N 1
ATOM 5448 C CA . CYS B 1 211 ? -24.891 -21.906 -14.789 1 96.94 211 CYS B CA 1
ATOM 5449 C C . CYS B 1 211 ? -24.625 -22.578 -13.445 1 96.94 211 CYS B C 1
ATOM 5451 O O . CYS B 1 211 ? -25.141 -22.141 -12.414 1 96.94 211 CYS B O 1
ATOM 5453 N N . PHE B 1 212 ? -23.906 -23.641 -13.5 1 97.75 212 PHE B N 1
ATOM 5454 C CA . PHE B 1 212 ? -23.453 -24.344 -12.297 1 97.75 212 PHE B CA 1
ATOM 5455 C C . PHE B 1 212 ? -21.938 -24.297 -12.18 1 97.75 212 PHE B C 1
ATOM 5457 O O . PHE B 1 212 ? -21.234 -24.672 -13.117 1 97.75 212 PHE B O 1
ATOM 5464 N N . LEU B 1 213 ? -21.438 -23.812 -11.031 1 97.12 213 LEU B N 1
ATOM 5465 C CA . LEU B 1 213 ? -20 -23.781 -10.766 1 97.12 213 LEU B CA 1
ATOM 5466 C C . LEU B 1 213 ? -19.641 -24.75 -9.641 1 97.12 213 LEU B C 1
ATOM 5468 O O . LEU B 1 213 ? -20.094 -24.578 -8.5 1 97.12 213 LEU B O 1
ATOM 5472 N N . SER B 1 214 ? -18.875 -25.703 -9.977 1 97.25 214 SER B N 1
ATOM 5473 C CA . SER B 1 214 ? -18.312 -26.578 -8.969 1 97.25 214 SER B CA 1
ATOM 5474 C C . SER B 1 214 ? -17 -26.031 -8.414 1 97.25 214 SER B C 1
ATOM 5476 O O . SER B 1 214 ? -15.961 -26.125 -9.055 1 97.25 214 SER B O 1
ATOM 5478 N N . ALA B 1 215 ? -17.016 -25.469 -7.227 1 95 215 ALA B N 1
ATOM 5479 C CA . ALA B 1 215 ? -15.852 -24.922 -6.543 1 95 215 ALA B CA 1
ATOM 5480 C C . ALA B 1 215 ? -15.523 -25.734 -5.289 1 95 215 ALA B C 1
ATOM 5482 O O . ALA B 1 215 ? -15.586 -25.203 -4.176 1 95 215 ALA B O 1
ATOM 5483 N N . THR B 1 216 ? -15.102 -26.953 -5.473 1 94.06 216 THR B N 1
ATOM 5484 C CA . THR B 1 216 ? -14.93 -27.891 -4.367 1 94.06 216 THR B CA 1
ATOM 5485 C C . THR B 1 216 ? -13.453 -28.172 -4.117 1 94.06 216 THR B C 1
ATOM 5487 O O . THR B 1 216 ? -13.086 -29.266 -3.719 1 94.06 216 THR B O 1
ATOM 5490 N N . GLY B 1 217 ? -12.664 -27.25 -4.418 1 91.06 217 GLY B N 1
ATOM 5491 C CA . GLY B 1 217 ? -11.242 -27.375 -4.141 1 91.06 217 GLY B CA 1
ATOM 5492 C C . GLY B 1 217 ? -10.445 -27.875 -5.332 1 91.06 217 GLY B C 1
ATOM 5493 O O . GLY B 1 217 ? -11.008 -28.125 -6.402 1 91.06 217 GLY B O 1
ATOM 5494 N N . ARG B 1 218 ? -9.133 -27.969 -5.148 1 92.12 218 ARG B N 1
ATOM 5495 C CA . ARG B 1 218 ? -8.211 -28.375 -6.195 1 92.12 218 ARG B CA 1
ATOM 5496 C C . ARG B 1 218 ? -7.309 -29.516 -5.715 1 92.12 218 ARG B C 1
ATOM 5498 O O . ARG B 1 218 ? -7.156 -29.719 -4.512 1 92.12 218 ARG B O 1
ATOM 5505 N N . GLN B 1 219 ? -6.801 -30.266 -6.621 1 93.62 219 GLN B N 1
ATOM 5506 C CA . GLN B 1 219 ? -5.867 -31.359 -6.324 1 93.62 219 GLN B CA 1
ATOM 5507 C C . GLN B 1 219 ? -4.605 -31.234 -7.172 1 93.62 219 GLN B C 1
ATOM 5509 O O . GLN B 1 219 ? -4.625 -30.641 -8.25 1 93.62 219 GLN B O 1
ATOM 5514 N N . GLY B 1 220 ? -3.545 -31.828 -6.617 1 94.12 220 GLY B N 1
ATOM 5515 C CA . GLY B 1 220 ? -2.299 -31.812 -7.371 1 94.12 220 GLY B CA 1
ATOM 5516 C C . GLY B 1 220 ? -2.396 -32.531 -8.703 1 94.12 220 GLY B C 1
ATOM 5517 O O . GLY B 1 220 ? -3.055 -33.562 -8.805 1 94.12 220 GLY B O 1
ATOM 5518 N N . HIS B 1 221 ? -1.795 -31.922 -9.758 1 93.75 221 HIS B N 1
ATOM 5519 C CA . HIS B 1 221 ? -1.733 -32.562 -11.07 1 93.75 221 HIS B CA 1
ATOM 5520 C C . HIS B 1 221 ? -0.591 -33.562 -11.141 1 93.75 221 HIS B C 1
ATOM 5522 O O . HIS B 1 221 ? 0.438 -33.312 -11.766 1 93.75 221 HIS B O 1
ATOM 5528 N N . THR B 1 222 ? -0.828 -34.75 -10.602 1 95.5 222 THR B N 1
ATOM 5529 C CA . THR B 1 222 ? 0.244 -35.719 -10.438 1 95.5 222 THR B CA 1
ATOM 5530 C C . THR B 1 222 ? -0.004 -36.938 -11.297 1 95.5 222 THR B C 1
ATOM 5532 O O . THR B 1 222 ? 0.831 -37.844 -11.352 1 95.5 222 THR B O 1
ATOM 5535 N N . ALA B 1 223 ? -1.083 -36.938 -12.031 1 92.75 223 ALA B N 1
ATOM 5536 C CA . ALA B 1 223 ? -1.45 -38.125 -12.805 1 92.75 223 ALA B CA 1
ATOM 5537 C C . ALA B 1 223 ? -0.448 -38.375 -13.93 1 92.75 223 ALA B C 1
ATOM 5539 O O . ALA B 1 223 ? 0.023 -37.438 -14.57 1 92.75 223 ALA B O 1
ATOM 5540 N N . ASN B 1 224 ? -0.094 -39.594 -14.133 1 93.25 224 ASN B N 1
ATOM 5541 C CA . ASN B 1 224 ? 0.671 -40.094 -15.273 1 93.25 224 ASN B CA 1
ATOM 5542 C C . ASN B 1 224 ? 2.098 -39.531 -15.266 1 93.25 224 ASN B C 1
ATOM 5544 O O . ASN B 1 224 ? 2.73 -39.438 -16.328 1 93.25 224 ASN B O 1
ATOM 5548 N N . LEU B 1 225 ? 2.674 -39.156 -14.102 1 95.81 225 LEU B N 1
ATOM 5549 C CA . LEU B 1 225 ? 4.031 -38.625 -14.031 1 95.81 225 LEU B CA 1
ATOM 5550 C C . LEU B 1 225 ? 5.02 -39.719 -13.633 1 95.81 225 LEU B C 1
ATOM 5552 O O . LEU B 1 225 ? 6.23 -39.562 -13.766 1 95.81 225 LEU B O 1
ATOM 5556 N N . GLY B 1 226 ? 4.535 -40.844 -13.172 1 95.56 226 GLY B N 1
ATOM 5557 C CA . GLY B 1 226 ? 5.406 -41.938 -12.742 1 95.56 226 GLY B CA 1
ATOM 5558 C C . GLY B 1 226 ? 5.969 -41.719 -11.352 1 95.56 226 GLY B C 1
ATOM 5559 O O . GLY B 1 226 ? 6.988 -42.312 -10.992 1 95.56 226 GLY B O 1
ATOM 5560 N N . LEU B 1 227 ? 5.328 -40.906 -10.594 1 95.56 227 LEU B N 1
ATOM 5561 C CA . LEU B 1 227 ? 5.848 -40.531 -9.281 1 95.56 227 LEU B CA 1
ATOM 5562 C C . LEU B 1 227 ? 5.727 -41.688 -8.297 1 95.56 227 LEU B C 1
ATOM 5564 O O . LEU B 1 227 ? 6.629 -41.938 -7.488 1 95.56 227 LEU B O 1
ATOM 5568 N N . GLU B 1 228 ? 4.625 -42.406 -8.367 1 92.31 228 GLU B N 1
ATOM 5569 C CA . GLU B 1 228 ? 4.391 -43.5 -7.445 1 92.31 228 GLU B CA 1
ATOM 5570 C C . GLU B 1 228 ? 5.438 -44.594 -7.625 1 92.31 228 GLU B C 1
ATOM 5572 O O . GLU B 1 228 ? 5.945 -45.156 -6.645 1 92.31 228 GLU B O 1
ATOM 5577 N N . ALA B 1 229 ? 5.742 -44.875 -8.805 1 93.75 229 ALA B N 1
ATOM 5578 C CA . ALA B 1 229 ? 6.73 -45.906 -9.117 1 93.75 229 ALA B CA 1
ATOM 5579 C C . ALA B 1 229 ? 8.109 -45.531 -8.578 1 93.75 229 ALA B C 1
ATOM 5581 O O . ALA B 1 229 ? 8.93 -46.375 -8.289 1 93.75 229 ALA B O 1
ATOM 5582 N N . LEU B 1 230 ? 8.383 -44.25 -8.422 1 95.94 230 LEU B N 1
ATOM 5583 C CA . LEU B 1 230 ? 9.664 -43.75 -7.93 1 95.94 230 LEU B CA 1
ATOM 5584 C C . LEU B 1 230 ? 9.695 -43.75 -6.402 1 95.94 230 LEU B C 1
ATOM 5586 O O . LEU B 1 230 ? 10.766 -43.656 -5.801 1 95.94 230 LEU B O 1
ATOM 5590 N N . GLY B 1 231 ? 8.492 -43.906 -5.805 1 95.88 231 GLY B N 1
ATOM 5591 C CA . GLY B 1 231 ? 8.414 -43.875 -4.355 1 95.88 231 GLY B CA 1
ATOM 5592 C C . GLY B 1 231 ? 8.102 -42.5 -3.82 1 95.88 231 GLY B C 1
ATOM 5593 O O . GLY B 1 231 ? 8.234 -42.219 -2.619 1 95.88 231 GLY B O 1
ATOM 5594 N N . VAL B 1 232 ? 7.758 -41.562 -4.695 1 96.88 232 VAL B N 1
ATOM 5595 C CA . VAL B 1 232 ? 7.355 -40.219 -4.258 1 96.88 232 VAL B CA 1
ATOM 5596 C C . VAL B 1 232 ? 6 -40.312 -3.562 1 96.88 232 VAL B C 1
ATOM 5598 O O . VAL B 1 232 ? 5.059 -40.906 -4.09 1 96.88 232 VAL B O 1
ATOM 5601 N N . LYS B 1 233 ? 5.895 -39.688 -2.412 1 96.5 233 LYS B N 1
ATOM 5602 C CA . LYS B 1 233 ? 4.68 -39.75 -1.606 1 96.5 233 LYS B CA 1
ATOM 5603 C C . LYS B 1 233 ? 3.719 -38.625 -1.955 1 96.5 233 LYS B C 1
ATOM 5605 O O . LYS B 1 233 ? 4.129 -37.469 -2.08 1 96.5 233 LYS B O 1
ATOM 5610 N N . LEU B 1 234 ? 2.51 -39 -2.174 1 95.62 234 LEU B N 1
ATOM 5611 C CA . LEU B 1 234 ? 1.427 -38.031 -2.365 1 95.62 234 LEU B CA 1
ATOM 5612 C C . LEU B 1 234 ? 0.589 -37.906 -1.099 1 95.62 234 LEU B C 1
ATOM 5614 O O . LEU B 1 234 ? 0.302 -38.906 -0.431 1 95.62 234 LEU B O 1
ATOM 5618 N N . GLY B 1 235 ? 0.342 -36.656 -0.73 1 93.06 235 GLY B N 1
ATOM 5619 C CA . GLY B 1 235 ? -0.487 -36.406 0.437 1 93.06 235 GLY B CA 1
ATOM 5620 C C . GLY B 1 235 ? -1.932 -36.094 0.087 1 93.06 235 GLY B C 1
ATOM 5621 O O . GLY B 1 235 ? -2.449 -36.594 -0.919 1 93.06 235 GLY B O 1
ATOM 5622 N N . ARG B 1 236 ? -2.555 -35.375 1.061 1 89.56 236 ARG B N 1
ATOM 5623 C CA . ARG B 1 236 ? -3.941 -34.969 0.871 1 89.56 236 ARG B CA 1
ATOM 5624 C C . ARG B 1 236 ? -4.098 -34.156 -0.407 1 89.56 236 ARG B C 1
ATOM 5626 O O . ARG B 1 236 ? -3.254 -33.312 -0.72 1 89.56 236 ARG B O 1
ATOM 5633 N N . GLY B 1 237 ? -5.164 -34.531 -1.208 1 91.94 237 GLY B N 1
ATOM 5634 C CA . GLY B 1 237 ? -5.406 -33.812 -2.443 1 91.94 237 GLY B CA 1
ATOM 5635 C C . GLY B 1 237 ? -4.406 -34.125 -3.535 1 91.94 237 GLY B C 1
ATOM 5636 O O . GLY B 1 237 ? -4.137 -33.281 -4.406 1 91.94 237 GLY B O 1
ATOM 5637 N N . LYS B 1 238 ? -3.68 -35.25 -3.369 1 93.56 238 LYS B N 1
ATOM 5638 C CA . LYS B 1 238 ? -2.707 -35.719 -4.348 1 93.56 238 LYS B CA 1
ATOM 5639 C C . LYS B 1 238 ? -1.555 -34.719 -4.5 1 93.56 238 LYS B C 1
ATOM 5641 O O . LYS B 1 238 ? -1.016 -34.562 -5.598 1 93.56 238 LYS B O 1
ATOM 5646 N N . MET B 1 239 ? -1.328 -34 -3.51 1 95.81 239 MET B N 1
ATOM 5647 C CA . MET B 1 239 ? -0.192 -33.062 -3.518 1 95.81 239 MET B CA 1
ATOM 5648 C C . MET B 1 239 ? 1.095 -33.781 -3.135 1 95.81 239 MET B C 1
ATOM 5650 O O . MET B 1 239 ? 1.088 -34.656 -2.258 1 95.81 239 MET B O 1
ATOM 5654 N N . ILE B 1 240 ? 2.131 -33.438 -3.789 1 97.5 240 ILE B N 1
ATOM 5655 C CA . ILE B 1 240 ? 3.412 -34.094 -3.514 1 97.5 240 ILE B CA 1
ATOM 5656 C C . ILE B 1 240 ? 3.926 -33.656 -2.145 1 97.5 240 ILE B C 1
ATOM 5658 O O . ILE B 1 240 ? 3.979 -32.469 -1.85 1 97.5 240 ILE B O 1
ATOM 5662 N N . GLN B 1 241 ? 4.238 -34.625 -1.323 1 97.25 241 GLN B N 1
ATOM 5663 C CA . GLN B 1 241 ? 4.82 -34.281 -0.026 1 97.25 241 GLN B CA 1
ATOM 5664 C C . GLN B 1 241 ? 6.285 -33.875 -0.167 1 97.25 241 GLN B C 1
ATOM 5666 O O . GLN B 1 241 ? 7.074 -34.594 -0.787 1 97.25 241 GLN B O 1
ATOM 5671 N N . VAL B 1 242 ? 6.609 -32.75 0.36 1 96.12 242 VAL B N 1
ATOM 5672 C CA . VAL B 1 242 ? 7.977 -32.25 0.261 1 96.12 242 VAL B CA 1
ATOM 5673 C C . VAL B 1 242 ? 8.438 -31.719 1.62 1 96.12 242 VAL B C 1
ATOM 5675 O O . VAL B 1 242 ? 7.617 -31.484 2.512 1 96.12 242 VAL B O 1
ATOM 5678 N N . ASP B 1 243 ? 9.703 -31.594 1.842 1 92.38 243 ASP B N 1
ATOM 5679 C CA . ASP B 1 243 ? 10.25 -31 3.059 1 92.38 243 ASP B CA 1
ATOM 5680 C C . ASP B 1 243 ? 10.383 -29.484 2.914 1 92.38 243 ASP B C 1
ATOM 5682 O O . ASP B 1 243 ? 9.797 -28.891 2.004 1 92.38 243 ASP B O 1
ATOM 5686 N N . GLU B 1 244 ? 11.07 -28.781 3.801 1 87.19 244 GLU B N 1
ATOM 5687 C CA . GLU B 1 244 ? 11.18 -27.328 3.844 1 87.19 244 GLU B CA 1
ATOM 5688 C C . GLU B 1 244 ? 11.938 -26.797 2.631 1 87.19 244 GLU B C 1
ATOM 5690 O O . GLU B 1 244 ? 11.812 -25.625 2.279 1 87.19 244 GLU B O 1
ATOM 5695 N N . ASN B 1 245 ? 12.688 -27.625 1.993 1 88.81 245 ASN B N 1
ATOM 5696 C CA . ASN B 1 245 ? 13.445 -27.234 0.808 1 88.81 245 ASN B CA 1
ATOM 5697 C C . ASN B 1 245 ? 12.789 -27.75 -0.471 1 88.81 245 ASN B C 1
ATOM 5699 O O . ASN B 1 245 ? 13.406 -27.734 -1.536 1 88.81 245 ASN B O 1
ATOM 5703 N N . GLN B 1 246 ? 11.617 -28.328 -0.365 1 93.25 246 GLN B N 1
ATOM 5704 C CA . GLN B 1 246 ? 10.797 -28.781 -1.483 1 93.25 246 GLN B CA 1
ATOM 5705 C C . GLN B 1 246 ? 11.312 -30.094 -2.049 1 93.25 246 GLN B C 1
ATOM 5707 O O . GLN B 1 246 ? 11.031 -30.438 -3.199 1 93.25 246 GLN B O 1
ATOM 5712 N N . TYR B 1 247 ? 12.148 -30.781 -1.19 1 95.38 247 TYR B N 1
ATOM 5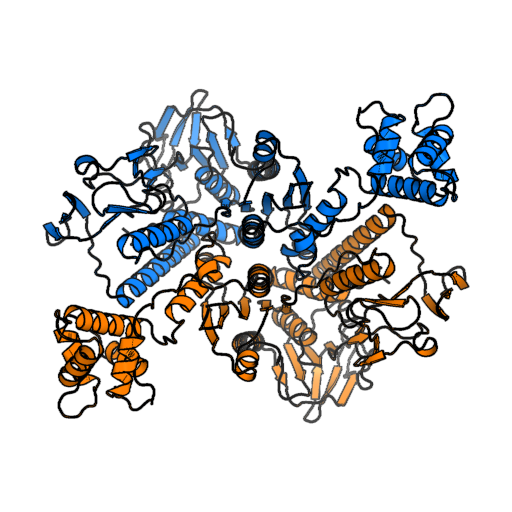713 C CA . TYR B 1 247 ? 12.688 -32.062 -1.581 1 95.38 247 TYR B CA 1
ATOM 5714 C C . TYR B 1 247 ? 11.664 -33.188 -1.37 1 95.38 247 TYR B C 1
ATOM 5716 O O . TYR B 1 247 ? 11 -33.25 -0.329 1 95.38 247 TYR B O 1
ATOM 5724 N N . THR B 1 248 ? 11.516 -34.156 -2.371 1 97.12 248 THR B N 1
ATOM 5725 C CA . THR B 1 248 ? 10.5 -35.219 -2.322 1 97.12 248 THR B CA 1
ATOM 5726 C C . THR B 1 248 ? 10.977 -36.406 -1.485 1 97.12 248 THR B C 1
ATOM 5728 O O . THR B 1 248 ? 10.188 -37.25 -1.116 1 97.12 248 THR B O 1
ATOM 5731 N N . GLY B 1 249 ? 12.266 -36.438 -1.247 1 95.31 249 GLY B N 1
ATOM 5732 C CA . GLY B 1 249 ? 12.852 -37.562 -0.539 1 95.31 249 GLY B CA 1
ATOM 5733 C C . GLY B 1 249 ? 13.352 -38.656 -1.467 1 95.31 249 GLY B C 1
ATOM 5734 O O . GLY B 1 249 ? 13.93 -39.625 -1.013 1 95.31 249 GLY B O 1
ATOM 5735 N N . VAL B 1 250 ? 13.188 -38.438 -2.738 1 96.38 250 VAL B N 1
ATOM 5736 C CA . VAL B 1 250 ? 13.555 -39.469 -3.723 1 96.38 250 VAL B CA 1
ATOM 5737 C C . VAL B 1 250 ? 14.5 -38.844 -4.762 1 96.38 250 VAL B C 1
ATOM 5739 O O . VAL B 1 250 ? 14.164 -37.844 -5.402 1 96.38 250 VAL B O 1
ATOM 5742 N N . GLY B 1 251 ? 15.719 -39.469 -4.812 1 94.44 251 GLY B N 1
ATOM 5743 C CA . GLY B 1 251 ? 16.656 -38.938 -5.797 1 94.44 251 GLY B CA 1
ATOM 5744 C C . GLY B 1 251 ? 16.906 -37.438 -5.664 1 94.44 251 GLY B C 1
ATOM 5745 O O . GLY B 1 251 ? 16.938 -36.906 -4.555 1 94.44 251 GLY B O 1
ATOM 5746 N N . ASN B 1 252 ? 17.141 -36.812 -6.824 1 95.69 252 ASN B N 1
ATOM 5747 C CA . ASN B 1 252 ? 17.266 -35.344 -6.898 1 95.69 252 ASN B CA 1
ATOM 5748 C C . ASN B 1 252 ? 16.031 -34.719 -7.539 1 95.69 252 ASN B C 1
ATOM 5750 O O . ASN B 1 252 ? 16.156 -33.969 -8.508 1 95.69 252 ASN B O 1
ATOM 5754 N N . ILE B 1 253 ? 14.914 -35.094 -6.941 1 96.88 253 ILE B N 1
ATOM 5755 C CA . ILE B 1 253 ? 13.617 -34.688 -7.465 1 96.88 253 ILE B CA 1
ATOM 5756 C C . ILE B 1 253 ? 12.922 -33.781 -6.445 1 96.88 253 ILE B C 1
ATOM 5758 O O . ILE B 1 253 ? 12.781 -34.156 -5.277 1 96.88 253 ILE B O 1
ATOM 5762 N N . TYR B 1 254 ? 12.477 -32.625 -6.883 1 96.81 254 TYR B N 1
ATOM 5763 C CA . TYR B 1 254 ? 11.797 -31.594 -6.09 1 96.81 254 TYR B CA 1
ATOM 5764 C C . TYR B 1 254 ? 10.422 -31.281 -6.664 1 96.81 254 TYR B C 1
ATOM 5766 O O . TYR B 1 254 ? 10.109 -31.672 -7.793 1 96.81 254 TYR B O 1
ATOM 5774 N N . ALA B 1 255 ? 9.594 -30.703 -5.863 1 97.31 255 ALA B N 1
ATOM 5775 C CA . ALA B 1 255 ? 8.289 -30.25 -6.332 1 97.31 255 ALA B CA 1
ATOM 5776 C C . ALA B 1 255 ? 7.961 -28.859 -5.773 1 97.31 255 ALA B C 1
ATOM 5778 O O . ALA B 1 255 ? 8.305 -28.547 -4.629 1 97.31 255 ALA B O 1
ATOM 5779 N N . VAL B 1 256 ? 7.309 -28.016 -6.57 1 94.88 256 VAL B N 1
ATOM 5780 C CA . VAL B 1 256 ? 7.02 -26.656 -6.168 1 94.88 256 VAL B CA 1
ATOM 5781 C C . VAL B 1 256 ? 5.652 -26.234 -6.695 1 94.88 256 VAL B C 1
ATOM 5783 O O . VAL B 1 256 ? 5.129 -26.844 -7.637 1 94.88 256 VAL B O 1
ATOM 5786 N N . GLY B 1 257 ? 5.055 -25.172 -6.051 1 92.88 257 GLY B N 1
ATOM 5787 C CA . GLY B 1 257 ? 3.773 -24.625 -6.488 1 92.88 257 GLY B CA 1
ATOM 5788 C C . GLY B 1 257 ? 2.588 -25.422 -5.965 1 92.88 257 GLY B C 1
ATOM 5789 O O . GLY B 1 257 ? 2.67 -26.047 -4.902 1 92.88 257 GLY B O 1
ATOM 5790 N N . ASP B 1 258 ? 1.585 -25.391 -6.719 1 91.62 258 ASP B N 1
ATOM 5791 C CA . ASP B 1 258 ? 0.335 -25.969 -6.238 1 91.62 258 ASP B CA 1
ATOM 5792 C C . ASP B 1 258 ? 0.465 -27.484 -6.07 1 91.62 258 ASP B C 1
ATOM 5794 O O . ASP B 1 258 ? -0.155 -28.062 -5.18 1 91.62 258 ASP B O 1
ATOM 5798 N N . VAL B 1 259 ? 1.267 -28.094 -6.934 1 95.25 259 VAL B N 1
ATOM 5799 C CA . VAL B 1 259 ? 1.386 -29.547 -6.871 1 95.25 259 VAL B CA 1
ATOM 5800 C C . VAL B 1 259 ? 2.037 -29.953 -5.555 1 95.25 259 VAL B C 1
ATOM 5802 O O . VAL B 1 259 ? 1.912 -31.109 -5.125 1 95.25 259 VAL B O 1
ATOM 5805 N N . ALA B 1 260 ? 2.734 -29.031 -4.941 1 94.56 260 ALA B N 1
ATOM 5806 C CA . ALA B 1 260 ? 3.41 -29.281 -3.67 1 94.56 260 ALA B CA 1
ATOM 5807 C C . ALA B 1 260 ? 2.775 -28.469 -2.543 1 94.56 260 ALA B C 1
ATOM 5809 O O . ALA B 1 260 ? 3.414 -28.203 -1.521 1 94.56 260 ALA B O 1
ATOM 5810 N N . GLY B 1 261 ? 1.623 -27.938 -2.732 1 87.5 261 GLY B N 1
ATOM 5811 C CA . GLY B 1 261 ? 0.887 -27.266 -1.672 1 87.5 261 GLY B CA 1
ATOM 5812 C C . GLY B 1 261 ? 1.147 -25.766 -1.617 1 87.5 261 GLY B C 1
ATOM 5813 O O . GLY B 1 261 ? 0.844 -25.125 -0.617 1 87.5 261 GLY B O 1
ATOM 5814 N N . GLY B 1 262 ? 1.697 -25.125 -2.523 1 79.88 262 GLY B N 1
ATOM 5815 C CA . GLY B 1 262 ? 1.988 -23.688 -2.504 1 79.88 262 GLY B CA 1
ATOM 5816 C C . GLY B 1 262 ? 0.744 -22.828 -2.576 1 79.88 262 GLY B C 1
ATOM 5817 O O . GLY B 1 262 ? 0.661 -21.797 -1.911 1 79.88 262 GLY B O 1
ATOM 5818 N N . ASN B 1 263 ? -0.22 -23.062 -3.363 1 76.06 263 ASN B N 1
ATOM 5819 C CA . ASN B 1 263 ? -1.572 -22.531 -3.447 1 76.06 263 ASN B CA 1
ATOM 5820 C C . ASN B 1 263 ? -1.573 -21.109 -4.008 1 76.06 263 ASN B C 1
ATOM 5822 O O . ASN B 1 263 ? -2.609 -20.609 -4.457 1 76.06 263 ASN B O 1
ATOM 5826 N N . LEU B 1 264 ? -0.506 -20.328 -3.801 1 80 264 LEU B N 1
ATOM 5827 C CA . LEU B 1 264 ? -0.353 -18.984 -4.34 1 80 264 LEU B CA 1
ATOM 5828 C C . LEU B 1 264 ? 0.848 -18.906 -5.277 1 80 264 LEU B C 1
ATOM 5830 O O . LEU B 1 264 ? 1.893 -19.5 -5.004 1 80 264 LEU B O 1
ATOM 5834 N N . ALA B 1 265 ? 0.658 -18.156 -6.355 1 77.88 265 ALA B N 1
ATOM 5835 C CA . ALA B 1 265 ? 1.71 -18.047 -7.363 1 77.88 265 ALA B CA 1
ATOM 5836 C C . ALA B 1 265 ? 3.014 -17.547 -6.746 1 77.88 265 ALA B C 1
ATOM 5838 O O . ALA B 1 265 ? 4.09 -18.094 -7.035 1 77.88 265 ALA B O 1
ATOM 5839 N N . THR B 1 266 ? 2.916 -16.594 -5.91 1 80.38 266 THR B N 1
ATOM 5840 C CA . THR B 1 266 ? 4.113 -16.016 -5.328 1 80.38 266 THR B CA 1
ATOM 5841 C C . THR B 1 266 ? 4.766 -16.969 -4.332 1 80.38 266 THR B C 1
ATOM 5843 O O . THR B 1 266 ? 5.988 -17 -4.211 1 80.38 266 THR B O 1
ATOM 5846 N N . VAL B 1 267 ? 4.004 -17.75 -3.674 1 83.81 267 VAL B N 1
ATOM 5847 C CA . VAL B 1 267 ? 4.551 -18.797 -2.803 1 83.81 267 VAL B CA 1
ATOM 5848 C C . VAL B 1 267 ? 5.266 -19.844 -3.641 1 83.81 267 VAL B C 1
ATOM 5850 O O . VAL B 1 267 ? 6.34 -20.328 -3.266 1 83.81 267 VAL B O 1
ATOM 5853 N N . GLY B 1 268 ? 4.613 -20.172 -4.75 1 88 268 GLY B N 1
ATOM 5854 C CA . GLY B 1 268 ? 5.25 -21.109 -5.664 1 88 268 GLY B CA 1
ATOM 5855 C C . GLY B 1 268 ? 6.621 -20.656 -6.125 1 88 268 GLY B C 1
ATOM 5856 O O . GLY B 1 268 ? 7.551 -21.453 -6.211 1 88 268 GLY B O 1
ATOM 5857 N N . THR B 1 269 ? 6.719 -19.406 -6.395 1 85.75 269 THR B N 1
ATOM 5858 C CA . THR B 1 269 ? 7.996 -18.844 -6.816 1 85.75 269 THR B CA 1
ATOM 5859 C C . THR B 1 269 ? 9.031 -18.969 -5.707 1 85.75 269 THR B C 1
ATOM 5861 O O . THR B 1 269 ? 10.188 -19.297 -5.965 1 85.75 269 THR B O 1
ATOM 5864 N N . GLN B 1 270 ? 8.664 -18.703 -4.559 1 84.19 270 GLN B N 1
ATOM 5865 C CA . GLN B 1 270 ? 9.578 -18.828 -3.428 1 84.19 270 GLN B CA 1
ATOM 5866 C C . GLN B 1 270 ? 10.008 -20.281 -3.225 1 84.19 270 GLN B C 1
ATOM 5868 O O . GLN B 1 270 ? 11.172 -20.547 -2.896 1 84.19 270 GLN B O 1
ATOM 5873 N N . GLN B 1 271 ? 9.086 -21.156 -3.35 1 87.88 271 GLN B N 1
ATOM 5874 C CA . GLN B 1 271 ? 9.406 -22.578 -3.258 1 87.88 271 GLN B CA 1
ATOM 5875 C C . GLN B 1 271 ? 10.422 -22.984 -4.316 1 87.88 271 GLN B C 1
ATOM 5877 O O . GLN B 1 271 ? 11.344 -23.75 -4.039 1 87.88 271 GLN B O 1
ATOM 5882 N N . ALA B 1 272 ? 10.203 -22.438 -5.492 1 90.44 272 ALA B N 1
ATOM 5883 C CA . ALA B 1 272 ? 11.117 -22.75 -6.582 1 90.44 272 ALA B CA 1
ATOM 5884 C C . ALA B 1 272 ? 12.531 -22.266 -6.266 1 90.44 272 ALA B C 1
ATOM 5886 O O . ALA B 1 272 ? 13.508 -22.953 -6.531 1 90.44 272 ALA B O 1
ATOM 5887 N N . VAL B 1 273 ? 12.609 -21.094 -5.715 1 84.5 273 VAL B N 1
ATOM 5888 C CA . VAL B 1 273 ? 13.906 -20.547 -5.336 1 84.5 273 VAL B CA 1
ATOM 5889 C C . VAL B 1 273 ? 14.578 -21.453 -4.309 1 84.5 273 VAL B C 1
ATOM 5891 O O . VAL B 1 273 ? 15.766 -21.75 -4.43 1 84.5 273 VAL B O 1
ATOM 5894 N N . ARG B 1 274 ? 13.859 -21.906 -3.35 1 85.56 274 ARG B N 1
ATOM 5895 C CA . ARG B 1 274 ? 14.398 -22.781 -2.322 1 85.56 274 ARG B CA 1
ATOM 5896 C C . ARG B 1 274 ? 14.867 -24.109 -2.928 1 85.56 274 ARG B C 1
ATOM 5898 O O . ARG B 1 274 ? 15.938 -24.609 -2.582 1 85.56 274 ARG B O 1
ATOM 5905 N N . ALA B 1 275 ? 14.07 -24.641 -3.791 1 89.88 275 ALA B N 1
ATOM 5906 C CA . ALA B 1 275 ? 14.398 -25.922 -4.422 1 89.88 275 ALA B CA 1
ATOM 5907 C C . ALA B 1 275 ? 15.695 -25.812 -5.219 1 89.88 275 ALA B C 1
ATOM 5909 O O . ALA B 1 275 ? 16.562 -26.672 -5.102 1 89.88 275 ALA B O 1
ATOM 5910 N N . VAL B 1 276 ? 15.812 -24.797 -6.004 1 87.62 276 VAL B N 1
ATOM 5911 C CA . VAL B 1 276 ? 16.969 -24.625 -6.879 1 87.62 276 VAL B CA 1
ATOM 5912 C C . VAL B 1 276 ? 18.219 -24.391 -6.039 1 87.62 276 VAL B C 1
ATOM 5914 O O . VAL B 1 276 ? 19.297 -24.891 -6.355 1 87.62 276 VAL B O 1
ATOM 5917 N N . ARG B 1 277 ? 18.031 -23.625 -5.031 1 82 277 ARG B N 1
ATOM 5918 C CA . ARG B 1 277 ? 19.156 -23.375 -4.141 1 82 277 ARG B CA 1
ATOM 5919 C C . ARG B 1 277 ? 19.656 -24.672 -3.514 1 82 277 ARG B C 1
ATOM 5921 O O . ARG B 1 277 ? 20.859 -24.875 -3.355 1 82 277 ARG B O 1
ATOM 5928 N N . LYS B 1 278 ? 18.766 -25.438 -3.104 1 84 278 LYS B N 1
ATOM 5929 C CA . LYS B 1 278 ? 19.141 -26.719 -2.512 1 84 278 LYS B CA 1
ATOM 5930 C C . LYS B 1 278 ? 19.781 -27.641 -3.545 1 84 278 LYS B C 1
ATOM 5932 O O . LYS B 1 278 ? 20.75 -28.344 -3.238 1 84 278 LYS B O 1
ATOM 5937 N N . MET B 1 279 ? 19.312 -27.594 -4.684 1 86.12 279 MET B N 1
ATOM 5938 C CA . MET B 1 279 ? 19.797 -28.453 -5.758 1 86.12 279 MET B CA 1
ATOM 5939 C C . MET B 1 279 ? 21.203 -28.062 -6.168 1 86.12 279 MET B C 1
ATOM 5941 O O . MET B 1 279 ? 22.047 -28.938 -6.414 1 86.12 279 MET B O 1
ATOM 5945 N N . PHE B 1 280 ? 21.406 -26.734 -6.238 1 78.06 280 PHE B N 1
ATOM 5946 C CA . PHE B 1 280 ? 22.625 -26.297 -6.902 1 78.06 280 PHE B CA 1
ATOM 5947 C C . PHE B 1 280 ? 23.453 -25.406 -5.984 1 78.06 280 PHE B C 1
ATOM 5949 O O . PHE B 1 280 ? 24.562 -25.016 -6.324 1 78.06 280 PHE B O 1
ATOM 5956 N N . GLY B 1 281 ? 22.766 -25.016 -4.906 1 71.56 281 GLY B N 1
ATOM 5957 C CA . GLY B 1 281 ? 23.438 -24.047 -4.059 1 71.56 281 GLY B CA 1
ATOM 5958 C C . GLY B 1 281 ? 24.594 -24.641 -3.273 1 71.56 281 GLY B C 1
ATOM 5959 O O . GLY B 1 281 ? 24.688 -25.859 -3.139 1 71.56 281 GLY B O 1
ATOM 5960 N N . SER B 1 282 ? 25.453 -23.703 -2.959 1 63.44 282 SER B N 1
ATOM 5961 C CA . SER B 1 282 ? 26.625 -24.078 -2.172 1 63.44 282 SER B CA 1
ATOM 5962 C C . SER B 1 282 ? 26.234 -24.469 -0.748 1 63.44 282 SER B C 1
ATOM 5964 O O . SER B 1 282 ? 27.031 -25.078 -0.023 1 63.44 282 SER B O 1
ATOM 5966 N N . GLY B 1 283 ? 24.906 -24.312 -0.419 1 61.62 283 GLY B N 1
ATOM 5967 C CA . GLY B 1 283 ? 24.453 -24.547 0.945 1 61.62 283 GLY B CA 1
ATOM 5968 C C . GLY B 1 283 ? 24.844 -23.422 1.896 1 61.62 283 GLY B C 1
ATOM 5969 O O . GLY B 1 283 ? 24.5 -23.469 3.082 1 61.62 283 GLY B O 1
ATOM 5970 N N . GLN B 1 284 ? 25.438 -22.438 1.421 1 55.44 284 GLN B N 1
ATOM 5971 C CA . GLN B 1 284 ? 25.953 -21.375 2.273 1 55.44 284 GLN B CA 1
ATOM 5972 C C . GLN B 1 284 ? 24.859 -20.422 2.697 1 55.44 284 GLN B C 1
ATOM 5974 O O . GLN B 1 284 ? 24.953 -19.781 3.746 1 55.44 284 GLN B O 1
ATOM 5979 N N . TYR B 1 285 ? 23.875 -20.297 1.902 1 55.31 285 TYR B N 1
ATOM 5980 C CA . TYR B 1 285 ? 22.859 -19.297 2.207 1 55.31 285 TYR B CA 1
ATOM 5981 C C . TYR B 1 285 ? 21.5 -19.953 2.428 1 55.31 285 TYR B C 1
ATOM 5983 O O . TYR B 1 285 ? 21.156 -20.922 1.757 1 55.31 285 TYR B O 1
ATOM 5991 N N . SER B 1 286 ? 21.125 -19.875 3.721 1 56.28 286 SER B N 1
ATOM 5992 C CA . SER B 1 286 ? 19.75 -20.328 3.957 1 56.28 286 SER B CA 1
ATOM 5993 C C . SER B 1 286 ? 18.75 -19.188 3.848 1 56.28 286 SER B C 1
ATOM 5995 O O . SER B 1 286 ? 18.969 -18.125 4.426 1 56.28 286 SER B O 1
ATOM 5997 N N . LEU B 1 287 ? 18.047 -19.156 2.758 1 60.91 287 LEU B N 1
ATOM 5998 C CA . LEU B 1 287 ? 16.938 -18.219 2.689 1 60.91 287 LEU B CA 1
ATOM 5999 C C . LEU B 1 287 ? 15.711 -18.781 3.41 1 60.91 287 LEU B C 1
ATOM 6001 O O . LEU B 1 287 ? 15.344 -19.938 3.213 1 60.91 287 LEU B O 1
ATOM 6005 N N . LYS B 1 288 ? 15.453 -18.188 4.59 1 64.62 288 LYS B N 1
ATOM 6006 C CA . LYS B 1 288 ? 14.203 -18.578 5.246 1 64.62 288 LYS B CA 1
ATOM 6007 C C . LYS B 1 288 ? 13.047 -17.703 4.785 1 64.62 288 LYS B C 1
ATOM 6009 O O . LYS B 1 288 ? 13.18 -16.469 4.691 1 64.62 288 LYS B O 1
ATOM 6014 N N . ASP B 1 289 ? 11.977 -18.438 4.359 1 70.56 289 ASP B N 1
ATOM 6015 C CA . ASP B 1 289 ? 10.766 -17.703 3.992 1 70.56 289 ASP B CA 1
ATOM 6016 C C . ASP B 1 289 ? 10.227 -16.906 5.176 1 70.56 289 ASP B C 1
ATOM 6018 O O . ASP B 1 289 ? 10.305 -17.359 6.324 1 70.56 289 ASP B O 1
ATOM 6022 N N . LYS B 1 290 ? 9.844 -15.742 4.805 1 78.06 290 LYS B N 1
ATOM 6023 C CA . LYS B 1 290 ? 9.156 -14.984 5.844 1 78.06 290 LYS B CA 1
ATOM 6024 C C . LYS B 1 290 ? 7.863 -15.68 6.266 1 78.06 290 LYS B C 1
ATOM 6026 O O . LYS B 1 290 ? 7.152 -16.234 5.43 1 78.06 290 LYS B O 1
ATOM 6031 N N . GLU B 1 291 ? 7.598 -15.727 7.453 1 82.38 291 GLU B N 1
ATOM 6032 C CA . GLU B 1 291 ? 6.461 -16.453 8.016 1 82.38 291 GLU B CA 1
ATOM 6033 C C . GLU B 1 291 ? 5.152 -15.711 7.766 1 82.38 291 GLU B C 1
ATOM 6035 O O . GLU B 1 291 ? 4.129 -16.328 7.469 1 82.38 291 GLU B O 1
ATOM 6040 N N . ALA B 1 292 ? 5.262 -14.406 7.953 1 89.44 292 ALA B N 1
ATOM 6041 C CA . ALA B 1 292 ? 4.043 -13.617 7.773 1 89.44 292 ALA B CA 1
ATOM 6042 C C . ALA B 1 292 ? 3.758 -13.375 6.297 1 89.44 292 ALA B C 1
ATOM 6044 O O . ALA B 1 292 ? 4.488 -12.641 5.625 1 89.44 292 ALA B O 1
ATOM 6045 N N . LYS B 1 293 ? 2.748 -14.016 5.801 1 89.88 293 LYS B N 1
ATOM 6046 C CA . LYS B 1 293 ? 2.346 -13.859 4.406 1 89.88 293 LYS B CA 1
ATOM 6047 C C . LYS B 1 293 ? 0.974 -13.203 4.301 1 89.88 293 LYS B C 1
ATOM 6049 O O . LYS B 1 293 ? 0.043 -13.578 5.02 1 89.88 293 LYS B O 1
ATOM 6054 N N . PRO B 1 294 ? 0.871 -12.203 3.449 1 94.88 294 PRO B N 1
ATOM 6055 C CA . PRO B 1 294 ? -0.453 -11.617 3.242 1 94.88 294 PRO B CA 1
ATOM 6056 C C . PRO B 1 294 ? -1.373 -12.508 2.412 1 94.88 294 PRO B C 1
ATOM 6058 O O . PRO B 1 294 ? -0.919 -13.164 1.473 1 94.88 294 PRO B O 1
ATOM 6061 N N . TYR B 1 295 ? -2.566 -12.555 2.777 1 92.94 295 TYR B N 1
ATOM 6062 C CA . TYR B 1 295 ? -3.617 -13.25 2.043 1 92.94 295 TYR B CA 1
ATOM 6063 C C . TYR B 1 295 ? -4.691 -12.281 1.571 1 92.94 295 TYR B C 1
ATOM 6065 O O . TYR B 1 295 ? -4.965 -11.273 2.234 1 92.94 295 TYR B O 1
ATOM 6073 N N . VAL B 1 296 ? -5.223 -12.602 0.423 1 92.19 296 VAL B N 1
ATOM 6074 C CA . VAL B 1 296 ? -6.262 -11.734 -0.116 1 92.19 296 VAL B CA 1
ATOM 6075 C C . VAL B 1 296 ? -7.398 -12.57 -0.688 1 92.19 296 VAL B C 1
ATOM 6077 O O . VAL B 1 296 ? -7.16 -13.594 -1.342 1 92.19 296 VAL B O 1
ATOM 6080 N N . VAL B 1 297 ? -8.594 -12.242 -0.358 1 91.31 297 VAL B N 1
ATOM 6081 C CA . VAL B 1 297 ? -9.781 -12.688 -1.08 1 91.31 297 VAL B CA 1
ATOM 6082 C C . VAL B 1 297 ? -10.266 -11.57 -2.002 1 91.31 297 VAL B C 1
ATOM 6084 O O . VAL B 1 297 ? -10.578 -10.469 -1.543 1 91.31 297 VAL B O 1
ATOM 6087 N N . TRP B 1 298 ? -10.383 -11.898 -3.195 1 89.56 298 TRP B N 1
ATOM 6088 C CA . TRP B 1 298 ? -10.586 -10.875 -4.219 1 89.56 298 TRP B CA 1
ATOM 6089 C C . TRP B 1 298 ? -12.07 -10.641 -4.461 1 89.56 298 TRP B C 1
ATOM 6091 O O . TRP B 1 298 ? -12.516 -10.594 -5.609 1 89.56 298 TRP B O 1
ATOM 6101 N N . THR B 1 299 ? -12.797 -10.531 -3.443 1 89.88 299 THR B N 1
ATOM 6102 C CA . THR B 1 299 ? -14.18 -10.062 -3.525 1 89.88 299 THR B CA 1
ATOM 6103 C C . THR B 1 299 ? -14.227 -8.555 -3.732 1 89.88 299 THR B C 1
ATOM 6105 O O . THR B 1 299 ? -13.188 -7.895 -3.785 1 89.88 299 THR B O 1
ATOM 6108 N N . ILE B 1 300 ? -15.5 -8.047 -3.939 1 87.38 300 ILE B N 1
ATOM 6109 C CA . ILE B 1 300 ? -15.742 -6.609 -4.035 1 87.38 300 ILE B CA 1
ATOM 6110 C C . ILE B 1 300 ? -16.594 -6.148 -2.859 1 87.38 300 ILE B C 1
ATOM 6112 O O . ILE B 1 300 ? -17.812 -6.359 -2.848 1 87.38 300 ILE B O 1
ATOM 6116 N N . PRO B 1 301 ? -16 -5.48 -1.874 1 89.75 301 PRO B N 1
ATOM 6117 C CA . PRO B 1 301 ? -14.594 -5.086 -1.761 1 89.75 301 PRO B CA 1
ATOM 6118 C C . PRO B 1 301 ? -13.68 -6.258 -1.396 1 89.75 301 PRO B C 1
ATOM 6120 O O . PRO B 1 301 ? -14.164 -7.344 -1.069 1 89.75 301 PRO B O 1
ATOM 6123 N N . GLU B 1 302 ? -12.383 -6.016 -1.48 1 91.75 302 GLU B N 1
ATOM 6124 C CA . GLU B 1 302 ? -11.391 -7.031 -1.157 1 91.75 302 GLU B CA 1
ATOM 6125 C C . GLU B 1 302 ? -11.227 -7.188 0.352 1 91.75 302 GLU B C 1
ATOM 6127 O O . GLU B 1 302 ? -11.523 -6.262 1.111 1 91.75 302 GLU B O 1
ATOM 6132 N N . VAL B 1 303 ? -10.836 -8.352 0.676 1 94.94 303 VAL B N 1
ATOM 6133 C CA . VAL B 1 303 ? -10.469 -8.695 2.045 1 94.94 303 VAL B CA 1
ATOM 6134 C C . VAL B 1 303 ? -9.023 -9.188 2.082 1 94.94 303 VAL B C 1
ATOM 6136 O O . VAL B 1 303 ? -8.609 -9.977 1.231 1 94.94 303 VAL B O 1
ATOM 6139 N N . ALA B 1 304 ? -8.258 -8.656 3.035 1 97 304 ALA B N 1
ATOM 6140 C CA . ALA B 1 304 ? -6.859 -9.062 3.15 1 97 304 ALA B CA 1
ATOM 6141 C C . ALA B 1 304 ? -6.449 -9.203 4.613 1 97 304 ALA B C 1
ATOM 6143 O O . ALA B 1 304 ? -6.969 -8.5 5.48 1 97 304 ALA B O 1
ATOM 6144 N N . TRP B 1 305 ? -5.547 -10.117 4.879 1 97.75 305 TRP B N 1
ATOM 6145 C CA . TRP B 1 305 ? -5.117 -10.273 6.266 1 97.75 305 TRP B CA 1
ATOM 6146 C C . TRP B 1 305 ? -3.721 -10.883 6.336 1 97.75 305 TRP B C 1
ATOM 6148 O O . TRP B 1 305 ? -3.207 -11.391 5.336 1 97.75 305 TRP B O 1
ATOM 6158 N N . VAL B 1 306 ? -3.15 -10.773 7.48 1 97.88 306 VAL B N 1
ATOM 6159 C CA . VAL B 1 306 ? -1.87 -11.383 7.816 1 97.88 306 VAL B CA 1
ATOM 6160 C C . VAL B 1 306 ? -1.794 -11.625 9.32 1 97.88 306 VAL B C 1
ATOM 6162 O O . VAL B 1 306 ? -2.385 -10.883 10.109 1 97.88 306 VAL B O 1
ATOM 6165 N N . GLY B 1 307 ? -1.102 -12.648 9.734 1 97.31 307 GLY B N 1
ATOM 6166 C CA . GLY B 1 307 ? -0.861 -12.898 11.141 1 97.31 307 GLY B CA 1
ATOM 6167 C C . GLY B 1 307 ? -2.051 -13.523 11.852 1 97.31 307 GLY B C 1
ATOM 6168 O O . GLY B 1 307 ? -2.873 -14.195 11.219 1 97.31 307 GLY B O 1
ATOM 6169 N N . LEU B 1 308 ? -2.113 -13.336 13.125 1 97.38 308 LEU B N 1
ATOM 6170 C CA . LEU B 1 308 ? -3.131 -13.984 13.945 1 97.38 308 LEU B CA 1
ATOM 6171 C C . LEU B 1 308 ? -4.457 -13.234 13.852 1 97.38 308 LEU B C 1
ATOM 6173 O O . LEU B 1 308 ? -4.48 -12.008 13.734 1 97.38 308 LEU B O 1
ATOM 6177 N N . ASN B 1 309 ? -5.465 -13.969 13.805 1 97.12 309 ASN B N 1
ATOM 6178 C CA . ASN B 1 309 ? -6.781 -13.383 14.047 1 97.12 309 ASN B CA 1
ATOM 6179 C C . ASN B 1 309 ? -7.191 -13.508 15.508 1 97.12 309 ASN B C 1
ATOM 6181 O O . ASN B 1 309 ? -6.453 -14.062 16.328 1 97.12 309 ASN B O 1
ATOM 6185 N N . GLU B 1 310 ? -8.328 -12.938 15.906 1 96.25 310 GLU B N 1
ATOM 6186 C CA . GLU B 1 310 ? -8.734 -12.883 17.312 1 96.25 310 GLU B CA 1
ATOM 6187 C C . GLU B 1 310 ? -8.938 -14.289 17.875 1 96.25 310 GLU B C 1
ATOM 6189 O O . GLU B 1 310 ? -8.539 -14.57 19 1 96.25 310 GLU B O 1
ATOM 6194 N N . GLN B 1 311 ? -9.516 -15.156 17.109 1 95.12 311 GLN B N 1
ATOM 6195 C CA . GLN B 1 311 ? -9.797 -16.516 17.562 1 95.12 311 GLN B CA 1
ATOM 6196 C C . GLN B 1 311 ? -8.5 -17.281 17.828 1 95.12 311 GLN B C 1
ATOM 6198 O O . GLN B 1 311 ? -8.391 -17.984 18.844 1 95.12 311 GLN B O 1
ATOM 6203 N N . GLU B 1 312 ? -7.57 -17.109 16.953 1 96.25 312 GLU B N 1
ATOM 6204 C CA . GLU B 1 312 ? -6.277 -17.766 17.141 1 96.25 312 GLU B CA 1
ATOM 6205 C C . GLU B 1 312 ? -5.543 -17.203 18.359 1 96.25 312 GLU B C 1
ATOM 6207 O O . GLU B 1 312 ? -4.973 -17.969 19.141 1 96.25 312 GLU B O 1
ATOM 6212 N N . ALA B 1 313 ? -5.512 -15.875 18.516 1 96.56 313 ALA B N 1
ATOM 6213 C CA . ALA B 1 313 ? -4.852 -15.242 19.656 1 96.56 313 ALA B CA 1
ATOM 6214 C C . ALA B 1 313 ? -5.473 -15.703 20.969 1 96.56 313 ALA B C 1
ATOM 6216 O O . ALA B 1 313 ? -4.762 -15.992 21.938 1 96.56 313 ALA B O 1
ATOM 6217 N N . SER B 1 314 ? -6.766 -15.82 20.984 1 95.5 314 SER B N 1
ATOM 6218 C CA . SER B 1 314 ? -7.492 -16.281 22.156 1 95.5 314 SER B CA 1
ATOM 6219 C C . SER B 1 314 ? -7.18 -17.734 22.469 1 95.5 314 SER B C 1
ATOM 6221 O O . SER B 1 314 ? -6.953 -18.094 23.625 1 95.5 314 SER B O 1
ATOM 6223 N N . SER B 1 315 ? -7.203 -18.562 21.406 1 96 315 SER B N 1
ATOM 6224 C CA . SER B 1 315 ? -6.945 -19.984 21.578 1 96 315 SER B CA 1
ATOM 6225 C C . SER B 1 315 ? -5.535 -20.234 22.109 1 96 315 SER B C 1
ATOM 6227 O O . SER B 1 315 ? -5.293 -21.219 22.812 1 96 315 SER B O 1
ATOM 6229 N N . ARG B 1 316 ? -4.633 -19.312 21.844 1 96.56 316 ARG B N 1
ATOM 6230 C CA . ARG B 1 316 ? -3.256 -19.422 22.312 1 96.56 316 ARG B CA 1
ATOM 6231 C C . ARG B 1 316 ? -3.09 -18.75 23.672 1 96.56 316 ARG B C 1
ATOM 6233 O O . ARG B 1 316 ? -1.975 -18.641 24.188 1 96.56 316 ARG B O 1
ATOM 6240 N N . ASN B 1 317 ? -4.145 -18.172 24.203 1 96.38 317 ASN B N 1
ATOM 6241 C CA . ASN B 1 317 ? -4.184 -17.516 25.5 1 96.38 317 ASN B CA 1
ATOM 6242 C C . ASN B 1 317 ? -3.217 -16.344 25.562 1 96.38 317 ASN B C 1
ATOM 6244 O O . ASN B 1 317 ? -2.514 -16.156 26.562 1 96.38 317 ASN B O 1
ATOM 6248 N N . LEU B 1 318 ? -3.139 -15.648 24.516 1 96.38 318 LEU B N 1
ATOM 6249 C CA . LEU B 1 318 ? -2.293 -14.461 24.5 1 96.38 318 LEU B CA 1
ATOM 6250 C C . LEU B 1 318 ? -2.994 -13.273 25.156 1 96.38 318 LEU B C 1
ATOM 6252 O O . LEU B 1 318 ? -4.219 -13.156 25.078 1 96.38 318 LEU B O 1
ATOM 6256 N N . ASP B 1 319 ? -2.264 -12.43 25.859 1 95.25 319 ASP B N 1
ATOM 6257 C CA . ASP B 1 319 ? -2.752 -11.125 26.297 1 95.25 319 ASP B CA 1
ATOM 6258 C C . ASP B 1 319 ? -2.658 -10.094 25.188 1 95.25 319 ASP B C 1
ATOM 6260 O O . ASP B 1 319 ? -1.627 -9.438 25.016 1 95.25 319 ASP B O 1
ATOM 6264 N N . PHE B 1 320 ? -3.775 -9.953 24.484 1 95.81 320 PHE B N 1
ATOM 6265 C CA . PHE B 1 320 ? -3.719 -9.117 23.297 1 95.81 320 PHE B CA 1
ATOM 6266 C C . PHE B 1 320 ? -4.832 -8.078 23.312 1 95.81 320 PHE B C 1
ATOM 6268 O O . PHE B 1 320 ? -5.785 -8.195 24.078 1 95.81 320 PHE B O 1
ATOM 6275 N N . GLY B 1 321 ? -4.637 -7 22.625 1 94.56 321 GLY B N 1
ATOM 6276 C CA . GLY B 1 321 ? -5.652 -6.008 22.297 1 94.56 321 GLY B CA 1
ATOM 6277 C C . GLY B 1 321 ? -6.008 -5.977 20.828 1 94.56 321 GLY B C 1
ATOM 6278 O O . GLY B 1 321 ? -5.258 -6.484 19.984 1 94.56 321 GLY B O 1
ATOM 6279 N N . ALA B 1 322 ? -7.215 -5.523 20.547 1 95.62 322 ALA B N 1
ATOM 6280 C CA . ALA B 1 322 ? -7.695 -5.348 19.172 1 95.62 322 ALA B CA 1
ATOM 6281 C C . ALA B 1 322 ? -8.273 -3.947 18.984 1 95.62 322 ALA B C 1
ATOM 6283 O O . ALA B 1 322 ? -8.961 -3.42 19.859 1 95.62 322 ALA B O 1
ATOM 6284 N N . VAL B 1 323 ? -7.887 -3.311 17.859 1 95 323 VAL B N 1
ATOM 6285 C CA . VAL B 1 323 ? -8.469 -2.021 17.5 1 95 323 VAL B CA 1
ATOM 6286 C C . VAL B 1 323 ? -8.914 -2.047 16.031 1 95 323 VAL B C 1
ATOM 6288 O O . VAL B 1 323 ? -8.312 -2.732 15.203 1 95 323 VAL B O 1
ATOM 6291 N N . ARG B 1 324 ? -9.945 -1.397 15.789 1 96.31 324 ARG B N 1
ATOM 6292 C CA . ARG B 1 324 ? -10.5 -1.282 14.438 1 96.31 324 ARG B CA 1
ATOM 6293 C C . ARG B 1 324 ? -10.781 0.175 14.086 1 96.31 324 ARG B C 1
ATOM 6295 O O . ARG B 1 324 ? -11.352 0.915 14.891 1 96.31 324 ARG B O 1
ATOM 6302 N N . VAL B 1 325 ? -10.289 0.606 12.922 1 96.06 325 VAL B N 1
ATOM 6303 C CA . VAL B 1 325 ? -10.547 1.962 12.453 1 96.06 325 VAL B CA 1
ATOM 6304 C C . VAL B 1 325 ? -11.211 1.911 11.078 1 96.06 325 VAL B C 1
ATOM 6306 O O . VAL B 1 325 ? -10.844 1.095 10.227 1 96.06 325 VAL B O 1
ATOM 6309 N N . GLU B 1 326 ? -12.203 2.775 10.891 1 95.88 326 GLU B N 1
ATOM 6310 C CA . GLU B 1 326 ? -12.961 2.814 9.648 1 95.88 326 GLU B CA 1
ATOM 6311 C C . GLU B 1 326 ? -12.242 3.648 8.586 1 95.88 326 GLU B C 1
ATOM 6313 O O . GLU B 1 326 ? -11.477 4.559 8.922 1 95.88 326 GLU B O 1
ATOM 6318 N N . TYR B 1 327 ? -12.5 3.338 7.336 1 94.44 327 TYR B N 1
ATOM 6319 C CA . TYR B 1 327 ? -11.898 4.047 6.211 1 94.44 327 TYR B CA 1
ATOM 6320 C C . TYR B 1 327 ? -12.203 5.539 6.285 1 94.44 327 TYR B C 1
ATOM 6322 O O . TYR B 1 327 ? -11.398 6.363 5.844 1 94.44 327 TYR B O 1
ATOM 6330 N N . GLN B 1 328 ? -13.242 5.93 6.961 1 88.31 328 GLN B N 1
ATOM 6331 C CA . GLN B 1 328 ? -13.688 7.316 7.039 1 88.31 328 GLN B CA 1
ATOM 6332 C C . GLN B 1 328 ? -12.797 8.133 7.973 1 88.31 328 GLN B C 1
ATOM 6334 O O . GLN B 1 328 ? -12.914 9.359 8.039 1 88.31 328 GLN B O 1
ATOM 6339 N N . ARG B 1 329 ? -11.898 7.438 8.594 1 87.62 329 ARG B N 1
ATOM 6340 C CA . ARG B 1 329 ? -10.914 8.164 9.398 1 87.62 329 ARG B CA 1
ATOM 6341 C C . ARG B 1 329 ? -9.844 8.789 8.516 1 87.62 329 ARG B C 1
ATOM 6343 O O . ARG B 1 329 ? -9.125 9.695 8.945 1 87.62 329 ARG B O 1
ATOM 6350 N N . ALA B 1 330 ? -9.711 8.258 7.336 1 85.75 330 ALA B N 1
ATOM 6351 C CA . ALA B 1 330 ? -8.789 8.828 6.359 1 85.75 330 ALA B CA 1
ATOM 6352 C C . ALA B 1 330 ? -9.508 9.789 5.418 1 85.75 330 ALA B C 1
ATOM 6354 O O . ALA B 1 330 ? -10.641 9.539 5.012 1 85.75 330 ALA B O 1
ATOM 6355 N N . VAL B 1 331 ? -8.828 10.812 5.016 1 79.81 331 VAL B N 1
ATOM 6356 C CA . VAL B 1 331 ? -9.391 11.797 4.098 1 79.81 331 VAL B CA 1
ATOM 6357 C C . VAL B 1 331 ? -9.844 11.109 2.811 1 79.81 331 VAL B C 1
ATOM 6359 O O . VAL B 1 331 ? -10.914 11.398 2.283 1 79.81 331 VAL B O 1
ATOM 6362 N N . ARG B 1 332 ? -9.102 10.25 2.352 1 83.62 332 ARG B N 1
ATOM 6363 C CA . ARG B 1 332 ? -9.461 9.516 1.141 1 83.62 332 ARG B CA 1
ATOM 6364 C C . ARG B 1 332 ? -10.766 8.75 1.323 1 83.62 332 ARG B C 1
ATOM 6366 O O . ARG B 1 332 ? -11.57 8.656 0.393 1 83.62 332 ARG B O 1
ATOM 6373 N N . GLY B 1 333 ? -10.906 8.133 2.461 1 84.69 333 GLY B N 1
ATOM 6374 C CA . GLY B 1 333 ? -12.141 7.418 2.746 1 84.69 333 GLY B CA 1
ATOM 6375 C C . GLY B 1 333 ? -13.352 8.328 2.805 1 84.69 333 GLY B C 1
ATOM 6376 O O . GLY B 1 333 ? -14.43 7.961 2.326 1 84.69 333 GLY B O 1
ATOM 6377 N N . ILE B 1 334 ? -13.172 9.5 3.318 1 79.69 334 ILE B N 1
ATOM 6378 C CA . ILE B 1 334 ? -14.258 10.461 3.402 1 79.69 334 ILE B CA 1
ATOM 6379 C C . ILE B 1 334 ? -14.664 10.906 1.998 1 79.69 334 ILE B C 1
ATOM 6381 O O . ILE B 1 334 ? -15.852 10.922 1.662 1 79.69 334 ILE B O 1
ATOM 6385 N N . VAL B 1 335 ? -13.672 11.172 1.176 1 77.88 335 VAL B N 1
ATOM 6386 C CA . VAL B 1 335 ? -13.914 11.727 -0.152 1 77.88 335 VAL B CA 1
ATOM 6387 C C . VAL B 1 335 ? -14.516 10.656 -1.06 1 77.88 335 VAL B C 1
ATOM 6389 O O . VAL B 1 335 ? -15.469 10.922 -1.796 1 77.88 335 VAL B O 1
ATOM 6392 N N . SER B 1 336 ? -14 9.484 -1.003 1 77.62 336 SER B N 1
ATOM 6393 C CA . SER B 1 336 ? -14.453 8.422 -1.895 1 77.62 336 SER B CA 1
ATOM 6394 C C . SER B 1 336 ? -15.797 7.863 -1.449 1 77.62 336 SER B C 1
ATOM 6396 O O . SER B 1 336 ? -16.547 7.32 -2.262 1 77.62 336 SER B O 1
ATOM 6398 N N . GLY B 1 337 ? -16.031 7.961 -0.173 1 78.5 337 GLY B N 1
ATOM 6399 C CA . GLY B 1 337 ? -17.25 7.371 0.369 1 78.5 337 GLY B CA 1
ATOM 6400 C C . GLY B 1 337 ? -17.156 5.863 0.522 1 78.5 337 GLY B C 1
ATOM 6401 O O . GLY B 1 337 ? -18.141 5.219 0.908 1 78.5 337 GLY B O 1
ATOM 6402 N N . GLU B 1 338 ? -16.031 5.34 0.249 1 83.81 338 GLU B N 1
ATOM 6403 C CA . GLU B 1 338 ? -15.844 3.895 0.338 1 83.81 338 GLU B CA 1
ATOM 6404 C C . GLU B 1 338 ? -15.93 3.416 1.785 1 83.81 338 GLU B C 1
ATOM 6406 O O . GLU B 1 338 ? -15.383 4.055 2.688 1 83.81 338 GLU B O 1
ATOM 6411 N N . LYS B 1 339 ? -16.594 2.32 1.875 1 90.56 339 LYS B N 1
ATOM 6412 C CA . LYS B 1 339 ? -16.656 1.686 3.188 1 90.56 339 LYS B CA 1
ATOM 6413 C C . LYS B 1 339 ? -15.523 0.68 3.369 1 90.56 339 LYS B C 1
ATOM 6415 O O . LYS B 1 339 ? -14.984 0.155 2.391 1 90.56 339 LYS B O 1
ATOM 6420 N N . GLY B 1 340 ? -15.164 0.496 4.645 1 96.19 340 GLY B N 1
ATOM 6421 C CA . GLY B 1 340 ? -14.109 -0.452 4.977 1 96.19 340 GLY B CA 1
ATOM 6422 C C . GLY B 1 340 ? -13.5 -0.206 6.34 1 96.19 340 GLY B C 1
ATOM 6423 O O . GLY B 1 340 ? -13.906 0.713 7.055 1 96.19 340 GLY B O 1
ATOM 6424 N N . PHE B 1 341 ? -12.586 -1.081 6.684 1 98 341 PHE B N 1
ATOM 6425 C CA . PHE B 1 341 ? -11.914 -0.905 7.965 1 98 341 PHE B CA 1
ATOM 6426 C C . PHE B 1 341 ? -10.555 -1.583 7.961 1 98 341 PHE B C 1
ATOM 6428 O O . PHE B 1 341 ? -10.273 -2.428 7.105 1 98 341 PHE B O 1
ATOM 6435 N N . LEU B 1 342 ? -9.719 -1.142 8.797 1 98.62 342 LEU B N 1
ATOM 6436 C CA . LEU B 1 342 ? -8.445 -1.759 9.148 1 98.62 342 LEU B CA 1
ATOM 6437 C C . LEU B 1 342 ? -8.422 -2.141 10.625 1 98.62 342 LEU B C 1
ATOM 6439 O O . LEU B 1 342 ? -8.68 -1.304 11.492 1 98.62 342 LEU B O 1
ATOM 6443 N N . LYS B 1 343 ? -8.195 -3.381 10.883 1 98.56 343 LYS B N 1
ATOM 6444 C CA . LYS B 1 343 ? -8.133 -3.912 12.242 1 98.56 343 LYS B CA 1
ATOM 6445 C C . LYS B 1 343 ? -6.73 -4.434 12.555 1 98.56 343 LYS B C 1
ATOM 6447 O O . LYS B 1 343 ? -6.129 -5.141 11.75 1 98.56 343 LYS B O 1
ATOM 6452 N N . MET B 1 344 ? -6.238 -4.078 13.734 1 98.31 344 MET B N 1
ATOM 6453 C CA . MET B 1 344 ? -4.938 -4.555 14.203 1 98.31 344 MET B CA 1
ATOM 6454 C C . MET B 1 344 ? -5.078 -5.316 15.516 1 98.31 344 MET B C 1
ATOM 6456 O O . MET B 1 344 ? -5.848 -4.914 16.391 1 98.31 344 MET B O 1
ATOM 6460 N N . LEU B 1 345 ? -4.406 -6.387 15.602 1 98.19 345 LEU B N 1
ATOM 6461 C CA . LEU B 1 345 ? -4.172 -7.086 16.859 1 98.19 345 LEU B CA 1
ATOM 6462 C C . LEU B 1 345 ? -2.74 -6.867 17.344 1 98.19 345 LEU B C 1
ATOM 6464 O O . LEU B 1 345 ? -1.8 -6.902 16.547 1 98.19 345 LEU B O 1
ATOM 6468 N N . PHE B 1 346 ? -2.582 -6.605 18.609 1 97.31 346 PHE B N 1
ATOM 6469 C CA . PHE B 1 346 ? -1.262 -6.375 19.188 1 97.31 346 PHE B CA 1
ATOM 6470 C C . PHE B 1 346 ? -1.154 -7.012 20.562 1 97.31 346 PHE B C 1
ATOM 6472 O O . PHE B 1 346 ? -2.168 -7.238 21.234 1 97.31 346 PHE B O 1
ATOM 6479 N N . ASP B 1 347 ? 0.063 -7.355 20.938 1 96.56 347 ASP B N 1
ATOM 6480 C CA . ASP B 1 347 ? 0.24 -7.859 22.297 1 96.56 347 ASP B CA 1
ATOM 6481 C C . ASP B 1 347 ? 0.283 -6.715 23.312 1 96.56 347 ASP B C 1
ATOM 6483 O O . ASP B 1 347 ? 0.929 -5.691 23.078 1 96.56 347 ASP B O 1
ATOM 6487 N N . ARG B 1 348 ? -0.299 -6.805 24.422 1 91.19 348 ARG B N 1
ATOM 6488 C CA . ARG B 1 348 ? -0.436 -5.723 25.391 1 91.19 348 ARG B CA 1
ATOM 6489 C C . ARG B 1 348 ? 0.888 -5.449 26.094 1 91.19 348 ARG B C 1
ATOM 6491 O O . ARG B 1 348 ? 1.235 -4.293 26.344 1 91.19 348 ARG B O 1
ATOM 6498 N N . PRO B 1 349 ? 1.664 -6.406 26.375 1 90.38 349 PRO B N 1
ATOM 6499 C CA . PRO B 1 349 ? 2.883 -6.156 27.141 1 90.38 349 PRO B CA 1
ATOM 6500 C C . PRO B 1 349 ? 3.881 -5.27 26.406 1 90.38 349 PRO B C 1
ATOM 6502 O O . PRO B 1 349 ? 4.516 -4.406 27.016 1 90.38 349 PRO B O 1
ATOM 6505 N N . ASN B 1 350 ? 4.012 -5.484 25.078 1 91.94 350 ASN B N 1
ATOM 6506 C CA . ASN B 1 350 ? 5.066 -4.785 24.359 1 91.94 350 ASN B CA 1
ATOM 6507 C C . ASN B 1 350 ? 4.504 -3.963 23.203 1 91.94 350 ASN B C 1
ATOM 6509 O O . ASN B 1 350 ? 5.219 -3.156 22.609 1 91.94 350 ASN B O 1
ATOM 6513 N N . GLY B 1 351 ? 3.287 -4.164 22.891 1 94.62 351 GLY B N 1
ATOM 6514 C CA . GLY B 1 351 ? 2.676 -3.459 21.781 1 94.62 351 GLY B CA 1
ATOM 6515 C C . GLY B 1 351 ? 3.047 -4.043 20.422 1 94.62 351 GLY B C 1
ATOM 6516 O O . GLY B 1 351 ? 2.857 -3.396 19.391 1 94.62 351 GLY B O 1
ATOM 6517 N N . ARG B 1 352 ? 3.57 -5.25 20.406 1 96.94 352 ARG B N 1
ATOM 6518 C CA . ARG B 1 352 ? 3.988 -5.883 19.156 1 96.94 352 ARG B CA 1
ATOM 6519 C C . ARG B 1 352 ? 2.783 -6.246 18.297 1 96.94 352 ARG B C 1
ATOM 6521 O O . ARG B 1 352 ? 1.806 -6.809 18.797 1 96.94 352 ARG B O 1
ATOM 6528 N N . LEU B 1 353 ? 2.887 -5.957 17.031 1 98.06 353 LEU B N 1
ATOM 6529 C CA . LEU B 1 353 ? 1.81 -6.273 16.109 1 98.06 353 LEU B CA 1
ATOM 6530 C C . LEU B 1 353 ? 1.707 -7.777 15.883 1 98.06 353 LEU B C 1
ATOM 6532 O O . LEU B 1 353 ? 2.711 -8.438 15.609 1 98.06 353 LEU B O 1
ATOM 6536 N N . LEU B 1 354 ? 0.514 -8.359 16.016 1 98.19 354 LEU B N 1
ATOM 6537 C CA . LEU B 1 354 ? 0.292 -9.797 15.891 1 98.19 354 LEU B CA 1
ATOM 6538 C C . LEU B 1 354 ? -0.43 -10.125 14.594 1 98.19 354 LEU B C 1
ATOM 6540 O O . LEU B 1 354 ? -0.271 -11.219 14.047 1 98.19 354 LEU B O 1
ATOM 6544 N N . GLY B 1 355 ? -1.286 -9.266 14.141 1 98.5 355 GLY B N 1
ATOM 6545 C CA . GLY B 1 355 ? -2.061 -9.477 12.93 1 98.5 355 GLY B CA 1
ATOM 6546 C C . GLY B 1 355 ? -2.738 -8.219 12.422 1 98.5 355 GLY B C 1
ATOM 6547 O O . GLY B 1 355 ? -2.93 -7.266 13.172 1 98.5 355 GLY B O 1
ATOM 6548 N N . VAL B 1 356 ? -3.008 -8.156 11.172 1 98.81 356 VAL B N 1
ATOM 6549 C CA . VAL B 1 356 ? -3.719 -7.07 10.508 1 98.81 356 VAL B CA 1
ATOM 6550 C C . VAL B 1 356 ? -4.82 -7.641 9.617 1 98.81 356 VAL B C 1
ATOM 6552 O O . VAL B 1 356 ? -4.609 -8.641 8.922 1 98.81 356 VAL B O 1
ATOM 6555 N N . HIS B 1 357 ? -5.965 -7.078 9.68 1 98.75 357 HIS B N 1
ATOM 6556 C CA . HIS B 1 357 ? -7.137 -7.488 8.922 1 98.75 357 HIS B CA 1
ATOM 6557 C C . HIS B 1 357 ? -7.816 -6.285 8.266 1 98.75 357 HIS B C 1
ATOM 6559 O O . HIS B 1 357 ? -8.203 -5.34 8.953 1 98.75 357 HIS B O 1
ATOM 6565 N N . ILE B 1 358 ? -7.996 -6.316 6.965 1 98.69 358 ILE B N 1
ATOM 6566 C CA . ILE B 1 358 ? -8.5 -5.156 6.242 1 98.69 358 ILE B CA 1
ATOM 6567 C C . ILE B 1 358 ? -9.633 -5.578 5.309 1 98.69 358 ILE B C 1
ATOM 6569 O O . ILE B 1 358 ? -9.523 -6.59 4.605 1 98.69 358 ILE B O 1
ATOM 6573 N N . CYS B 1 359 ? -10.688 -4.914 5.305 1 97.94 359 CYS B N 1
ATOM 6574 C CA . CYS B 1 359 ? -11.773 -5.016 4.336 1 97.94 359 CYS B CA 1
ATOM 6575 C C . CYS B 1 359 ? -12.055 -3.668 3.686 1 97.94 359 CYS B C 1
ATOM 6577 O O . CYS B 1 359 ? -12.312 -2.682 4.379 1 97.94 359 CYS B O 1
ATOM 6579 N N . GLY B 1 360 ? -11.969 -3.59 2.416 1 95.62 360 GLY B N 1
ATOM 6580 C CA . GLY B 1 360 ? -12.242 -2.342 1.724 1 95.62 360 GLY B CA 1
ATOM 6581 C C . GLY B 1 360 ? -11.461 -2.193 0.43 1 95.62 360 GLY B C 1
ATOM 6582 O O . GLY B 1 360 ? -10.734 -3.102 0.033 1 95.62 360 GLY B O 1
ATOM 6583 N N . ALA B 1 361 ? -11.68 -1.066 -0.172 1 90.06 361 ALA B N 1
ATOM 6584 C CA . ALA B 1 361 ? -10.93 -0.752 -1.39 1 90.06 361 ALA B CA 1
ATOM 6585 C C . ALA B 1 361 ? -9.43 -0.783 -1.137 1 90.06 361 ALA B C 1
ATOM 6587 O O . ALA B 1 361 ? -8.953 -0.273 -0.119 1 90.06 361 ALA B O 1
ATOM 6588 N N . GLN B 1 362 ? -8.688 -1.505 -1.97 1 92.25 362 GLN B N 1
ATOM 6589 C CA . GLN B 1 362 ? -7.23 -1.545 -1.977 1 92.25 362 GLN B CA 1
ATOM 6590 C C . GLN B 1 362 ? -6.695 -2.326 -0.779 1 92.25 362 GLN B C 1
ATOM 6592 O O . GLN B 1 362 ? -5.535 -2.172 -0.4 1 92.25 362 GLN B O 1
ATOM 6597 N N . ALA B 1 363 ? -7.566 -3.117 -0.163 1 96.12 363 ALA B N 1
ATOM 6598 C CA . ALA B 1 363 ? -7.121 -3.916 0.977 1 96.12 363 ALA B CA 1
ATOM 6599 C C . ALA B 1 363 ? -5.898 -4.754 0.614 1 96.12 363 ALA B C 1
ATOM 6601 O O . ALA B 1 363 ? -4.973 -4.898 1.419 1 96.12 363 ALA B O 1
ATOM 6602 N N . GLY B 1 364 ? -5.871 -5.277 -0.618 1 94.19 364 GLY B N 1
ATOM 6603 C CA . GLY B 1 364 ? -4.762 -6.098 -1.079 1 94.19 364 GLY B CA 1
ATOM 6604 C C . GLY B 1 364 ? -3.459 -5.332 -1.186 1 94.19 364 GLY B C 1
ATOM 6605 O O . GLY B 1 364 ? -2.379 -5.91 -1.043 1 94.19 364 GLY B O 1
ATOM 6606 N N . GLU B 1 365 ? -3.533 -4.035 -1.396 1 95.81 365 GLU B N 1
ATOM 6607 C CA . GLU B 1 365 ? -2.355 -3.174 -1.426 1 95.81 365 GLU B CA 1
ATOM 6608 C C . GLU B 1 365 ? -1.92 -2.785 -0.015 1 95.81 365 GLU B C 1
ATOM 6610 O O . GLU B 1 365 ? -0.733 -2.842 0.312 1 95.81 365 GLU B O 1
ATOM 6615 N N . LEU B 1 366 ? -2.896 -2.471 0.797 1 97.81 366 LEU B N 1
ATOM 6616 C CA . LEU B 1 366 ? -2.65 -1.948 2.137 1 97.81 366 LEU B CA 1
ATOM 6617 C C . LEU B 1 366 ? -2.018 -3.012 3.027 1 97.81 366 LEU B C 1
ATOM 6619 O O . LEU B 1 366 ? -1.235 -2.689 3.926 1 97.81 366 LEU B O 1
ATOM 6623 N N . ILE B 1 367 ? -2.305 -4.27 2.777 1 98.25 367 ILE B N 1
ATOM 6624 C CA . ILE B 1 367 ? -1.939 -5.34 3.697 1 98.25 367 ILE B CA 1
ATOM 6625 C C . ILE B 1 367 ? -0.429 -5.562 3.654 1 98.25 367 ILE B C 1
ATOM 6627 O O . ILE B 1 367 ? 0.148 -6.125 4.59 1 98.25 367 ILE B O 1
ATOM 6631 N N . ASN B 1 368 ? 0.237 -5.176 2.547 1 97.44 368 ASN B N 1
ATOM 6632 C CA . ASN B 1 368 ? 1.665 -5.43 2.387 1 97.44 368 ASN B CA 1
ATOM 6633 C C . ASN B 1 368 ? 2.484 -4.723 3.465 1 97.44 368 ASN B C 1
ATOM 6635 O O . ASN B 1 368 ? 3.436 -5.297 4 1 97.44 368 ASN B O 1
ATOM 6639 N N . PHE B 1 369 ? 2.111 -3.477 3.834 1 97.62 369 PHE B N 1
ATOM 6640 C CA . PHE B 1 369 ? 2.764 -2.775 4.934 1 97.62 369 PHE B CA 1
ATOM 6641 C C . PHE B 1 369 ? 2.58 -3.533 6.242 1 97.62 369 PHE B C 1
ATOM 6643 O O . PHE B 1 369 ? 3.537 -3.723 6.996 1 97.62 369 PHE B O 1
ATOM 6650 N N . GLY B 1 370 ? 1.395 -3.975 6.477 1 97.94 370 GLY B N 1
ATOM 6651 C CA . GLY B 1 370 ? 1.099 -4.746 7.676 1 97.94 370 GLY B CA 1
ATOM 6652 C C . GLY B 1 370 ? 1.847 -6.062 7.734 1 97.94 370 GLY B C 1
ATOM 6653 O O . GLY B 1 370 ? 2.309 -6.473 8.805 1 97.94 370 GLY B O 1
ATOM 6654 N N . ALA B 1 371 ? 1.894 -6.738 6.594 1 96.94 371 ALA B N 1
ATOM 6655 C CA . ALA B 1 371 ? 2.598 -8.016 6.543 1 96.94 371 ALA B CA 1
ATOM 6656 C C . ALA B 1 371 ? 4.074 -7.844 6.895 1 96.94 371 ALA B C 1
ATOM 6658 O O . ALA B 1 371 ? 4.637 -8.641 7.652 1 96.94 371 ALA B O 1
ATOM 6659 N N . ASP B 1 372 ? 4.668 -6.824 6.363 1 95.56 372 ASP B N 1
ATOM 6660 C CA . ASP B 1 372 ? 6.062 -6.531 6.688 1 95.56 372 ASP B CA 1
ATOM 6661 C C . ASP B 1 372 ? 6.219 -6.207 8.172 1 95.56 372 ASP B C 1
ATOM 6663 O O . ASP B 1 372 ? 7.184 -6.641 8.805 1 95.56 372 ASP B O 1
ATOM 6667 N N . ALA B 1 373 ? 5.297 -5.43 8.711 1 96.81 373 ALA B N 1
ATOM 6668 C CA . ALA B 1 373 ? 5.34 -5.027 10.109 1 96.81 373 ALA B CA 1
ATOM 6669 C C . ALA B 1 373 ? 5.203 -6.238 11.031 1 96.81 373 ALA B C 1
ATOM 6671 O O . ALA B 1 373 ? 5.945 -6.367 12.008 1 96.81 373 ALA B O 1
ATOM 6672 N N . VAL B 1 374 ? 4.258 -7.125 10.703 1 97.5 374 VAL B N 1
ATOM 6673 C CA . VAL B 1 374 ? 4.047 -8.328 11.5 1 97.5 374 VAL B CA 1
ATOM 6674 C C . VAL B 1 374 ? 5.297 -9.203 11.453 1 97.5 374 VAL B C 1
ATOM 6676 O O . VAL B 1 374 ? 5.758 -9.695 12.484 1 97.5 374 VAL B O 1
ATOM 6679 N N . GLU B 1 375 ? 5.844 -9.375 10.258 1 94.38 375 GLU B N 1
ATOM 6680 C CA . GLU B 1 375 ? 7.051 -10.172 10.078 1 94.38 375 GLU B CA 1
ATOM 6681 C C . GLU B 1 375 ? 8.211 -9.625 10.906 1 94.38 375 GLU B C 1
ATOM 6683 O O . GLU B 1 375 ? 8.945 -10.383 11.531 1 94.38 375 GLU B O 1
ATOM 6688 N N . ALA B 1 376 ? 8.359 -8.328 10.984 1 93.25 376 ALA B N 1
ATOM 6689 C CA . ALA B 1 376 ? 9.484 -7.672 11.648 1 93.25 376 ALA B CA 1
ATOM 6690 C C . ALA B 1 376 ? 9.25 -7.578 13.156 1 93.25 376 ALA B C 1
ATOM 6692 O O . ALA B 1 376 ? 10.172 -7.266 13.906 1 93.25 376 ALA B O 1
ATOM 6693 N N . GLY B 1 377 ? 8.055 -7.836 13.578 1 94.62 377 GLY B N 1
ATOM 6694 C CA . GLY B 1 377 ? 7.727 -7.641 14.984 1 94.62 377 GLY B CA 1
ATOM 6695 C C . GLY B 1 377 ? 7.59 -6.18 15.367 1 94.62 377 GLY B C 1
ATOM 6696 O O . GLY B 1 377 ? 7.898 -5.797 16.5 1 94.62 377 GLY B O 1
ATOM 6697 N N . THR B 1 378 ? 7.184 -5.352 14.453 1 95.38 378 THR B N 1
ATOM 6698 C CA . THR B 1 378 ? 7.016 -3.922 14.68 1 95.38 378 THR B CA 1
ATOM 6699 C C . THR B 1 378 ? 5.98 -3.66 15.773 1 95.38 378 THR B C 1
ATOM 6701 O O . THR B 1 378 ? 4.941 -4.32 15.812 1 95.38 378 THR B O 1
ATOM 6704 N N . THR B 1 379 ? 6.266 -2.732 16.625 1 94.75 379 THR B N 1
ATOM 6705 C CA . THR B 1 379 ? 5.332 -2.377 17.688 1 94.75 379 THR B CA 1
ATOM 6706 C C . THR B 1 379 ? 4.434 -1.222 17.25 1 94.75 379 THR B C 1
ATOM 6708 O O . THR B 1 379 ? 4.754 -0.504 16.297 1 94.75 379 THR B O 1
ATOM 6711 N N . ILE B 1 380 ? 3.334 -1.044 18 1 93.81 380 ILE B N 1
ATOM 6712 C CA . ILE B 1 380 ? 2.43 0.068 17.734 1 93.81 380 ILE B CA 1
ATOM 6713 C C . ILE B 1 380 ? 3.148 1.392 17.984 1 93.81 380 ILE B C 1
ATOM 6715 O O . ILE B 1 380 ? 2.859 2.395 17.328 1 93.81 380 ILE B O 1
ATOM 6719 N N . PHE B 1 381 ? 4.125 1.444 18.828 1 87.12 381 PHE B N 1
ATOM 6720 C CA . PHE B 1 381 ? 4.891 2.648 19.141 1 87.12 381 PHE B CA 1
ATOM 6721 C C . PHE B 1 381 ? 5.805 3.021 17.984 1 87.12 381 PHE B C 1
ATOM 6723 O O . PHE B 1 381 ? 5.918 4.195 17.625 1 87.12 381 PHE B O 1
ATOM 6730 N N . GLU B 1 382 ? 6.43 1.996 17.406 1 88.69 382 GLU B N 1
ATOM 6731 C CA . GLU B 1 382 ? 7.277 2.229 16.25 1 88.69 382 GLU B CA 1
ATOM 6732 C C . GLU B 1 382 ? 6.453 2.701 15.055 1 88.69 382 GLU B C 1
ATOM 6734 O O . GLU B 1 382 ? 6.906 3.535 14.266 1 88.69 382 GLU B O 1
ATOM 6739 N N . MET B 1 383 ? 5.297 2.143 14.922 1 91.56 383 MET B N 1
ATOM 6740 C CA . MET B 1 383 ? 4.406 2.525 13.836 1 91.56 383 MET B CA 1
ATOM 6741 C C . MET B 1 383 ? 4.035 4 13.93 1 91.56 383 MET B C 1
ATOM 6743 O O . MET B 1 383 ? 3.893 4.676 12.906 1 91.56 383 MET B O 1
ATOM 6747 N N . LEU B 1 384 ? 3.904 4.523 15.109 1 88.38 384 LEU B N 1
ATOM 6748 C CA . LEU B 1 384 ? 3.531 5.914 15.328 1 88.38 384 LEU B CA 1
ATOM 6749 C C . LEU B 1 384 ? 4.664 6.852 14.93 1 88.38 384 LEU B C 1
ATOM 6751 O O . LEU B 1 384 ? 4.453 8.055 14.758 1 88.38 384 LEU B O 1
ATOM 6755 N N . GLN B 1 385 ? 5.836 6.285 14.789 1 86.12 385 GLN B N 1
ATOM 6756 C CA . GLN B 1 385 ? 6.984 7.098 14.391 1 86.12 385 GLN B CA 1
ATOM 6757 C C . GLN B 1 385 ? 7.09 7.188 12.867 1 86.12 385 GLN B C 1
ATOM 6759 O O . GLN B 1 385 ? 7.887 7.969 12.344 1 86.12 385 GLN B O 1
ATOM 6764 N N . PHE B 1 386 ? 6.316 6.387 12.211 1 89.31 386 PHE B N 1
ATOM 6765 C CA . PHE B 1 386 ? 6.309 6.414 10.75 1 89.31 386 PHE B CA 1
ATOM 6766 C C . PHE B 1 386 ? 5.414 7.535 10.234 1 89.31 386 PHE B C 1
ATOM 6768 O O . PHE B 1 386 ? 4.32 7.754 10.758 1 89.31 386 PHE B O 1
ATOM 6775 N N . VAL B 1 387 ? 5.895 8.266 9.266 1 88.44 387 VAL B N 1
ATOM 6776 C CA . VAL B 1 387 ? 5.125 9.359 8.688 1 88.44 387 VAL B CA 1
ATOM 6777 C C . VAL B 1 387 ? 4.363 8.859 7.461 1 88.44 387 VAL B C 1
ATOM 6779 O O . VAL B 1 387 ? 4.961 8.586 6.418 1 88.44 387 VAL B O 1
ATOM 6782 N N . PHE B 1 388 ? 3.09 8.727 7.625 1 91.44 388 PHE B N 1
ATOM 6783 C CA . PHE B 1 388 ? 2.234 8.344 6.508 1 91.44 388 PHE B CA 1
ATOM 6784 C C . PHE B 1 388 ? 1.723 9.578 5.773 1 91.44 388 PHE B C 1
ATOM 6786 O O . PHE B 1 388 ? 1.289 10.547 6.398 1 91.44 388 PHE B O 1
ATOM 6793 N N . PRO B 1 389 ? 1.762 9.555 4.457 1 88.94 389 PRO B N 1
ATOM 6794 C CA . PRO B 1 389 ? 1.104 10.664 3.764 1 88.94 389 PRO B CA 1
ATOM 6795 C C . PRO B 1 389 ? -0.377 10.781 4.113 1 88.94 389 PRO B C 1
ATOM 6797 O O . PRO B 1 389 ? -1.094 9.781 4.137 1 88.94 389 PRO B O 1
ATOM 6800 N N . ALA B 1 390 ? -0.862 11.93 4.336 1 78.88 390 ALA B N 1
ATOM 6801 C CA . ALA B 1 390 ? -2.16 12.188 4.953 1 78.88 390 ALA B CA 1
ATOM 6802 C C . ALA B 1 390 ? -3.301 11.727 4.051 1 78.88 390 ALA B C 1
ATOM 6804 O O . ALA B 1 390 ? -4.348 11.289 4.531 1 78.88 390 ALA B O 1
ATOM 6805 N N . VAL B 1 391 ? -3.145 11.828 2.76 1 83.88 391 VAL B N 1
ATOM 6806 C CA . VAL B 1 391 ? -4.273 11.523 1.884 1 83.88 391 VAL B CA 1
ATOM 6807 C C . VAL B 1 391 ? -4.102 10.125 1.289 1 83.88 391 VAL B C 1
ATOM 6809 O O . VAL B 1 391 ? -4.16 9.953 0.07 1 83.88 391 VAL B O 1
ATOM 6812 N N . THR B 1 392 ? -3.826 9.172 2.133 1 90.62 392 THR B N 1
ATOM 6813 C CA . THR B 1 392 ? -3.736 7.762 1.779 1 90.62 392 THR B CA 1
ATOM 6814 C C . THR B 1 392 ? -4.531 6.906 2.76 1 90.62 392 THR B C 1
ATOM 6816 O O . THR B 1 392 ? -4.852 7.352 3.863 1 90.62 392 THR B O 1
ATOM 6819 N N . TYR B 1 393 ? -4.855 5.738 2.383 1 94.38 393 TYR B N 1
ATOM 6820 C CA . TYR B 1 393 ? -5.469 4.781 3.299 1 94.38 393 TYR B CA 1
ATOM 6821 C C . TYR B 1 393 ? -4.449 4.262 4.305 1 94.38 393 TYR B C 1
ATOM 6823 O O . TYR B 1 393 ? -4.812 3.83 5.402 1 94.38 393 TYR B O 1
ATOM 6831 N N . HIS B 1 394 ? -3.176 4.371 4 1 97.12 394 HIS B N 1
ATOM 6832 C CA . HIS B 1 394 ? -2.137 3.859 4.887 1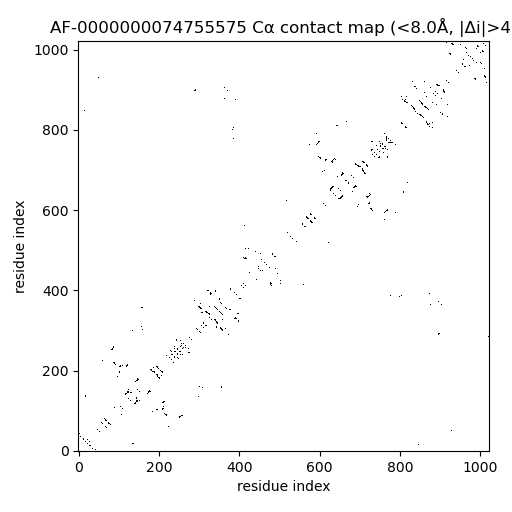 97.12 394 HIS B CA 1
ATOM 6833 C C . HIS B 1 394 ? -2.102 4.637 6.199 1 97.12 394 HIS B C 1
ATOM 6835 O O . HIS B 1 394 ? -1.59 4.137 7.203 1 97.12 394 HIS B O 1
ATOM 6841 N N . VAL B 1 395 ? -2.68 5.863 6.219 1 93.19 395 VAL B N 1
ATOM 6842 C CA . VAL B 1 395 ? -2.725 6.641 7.453 1 93.19 395 VAL B CA 1
ATOM 6843 C C . VAL B 1 395 ? -3.553 5.898 8.5 1 93.19 395 VAL B C 1
ATOM 6845 O O . VAL B 1 395 ? -3.406 6.137 9.703 1 93.19 395 VAL B O 1
ATOM 6848 N N . LEU B 1 396 ? -4.359 4.957 8.047 1 96.75 396 LEU B N 1
ATOM 6849 C CA . LEU B 1 396 ? -5.188 4.176 8.961 1 96.75 396 LEU B CA 1
ATOM 6850 C C . LEU B 1 396 ? -4.328 3.34 9.898 1 96.75 396 LEU B C 1
ATOM 6852 O O . LEU B 1 396 ? -4.738 3.037 11.023 1 96.75 396 LEU B O 1
ATOM 6856 N N . TYR B 1 397 ? -3.146 2.922 9.445 1 97.81 397 TYR B N 1
ATOM 6857 C CA . TYR B 1 397 ? -2.213 2.248 10.336 1 97.81 397 TYR B CA 1
ATOM 6858 C C . TYR B 1 397 ? -1.841 3.143 11.516 1 97.81 397 TYR B C 1
ATOM 6860 O O . TYR B 1 397 ? -1.744 2.676 12.648 1 97.81 397 TYR B O 1
ATOM 6868 N N . ASN B 1 398 ? -1.59 4.41 11.219 1 93.5 398 ASN B N 1
ATOM 6869 C CA . ASN B 1 398 ? -1.282 5.375 12.266 1 93.5 398 ASN B CA 1
ATOM 6870 C C . ASN B 1 398 ? -2.465 5.57 13.211 1 93.5 398 ASN B C 1
ATOM 6872 O O . ASN B 1 398 ? -2.289 5.625 14.43 1 93.5 398 ASN B O 1
ATOM 6876 N N . CYS B 1 399 ? -3.633 5.738 12.625 1 92.25 399 CYS B N 1
ATOM 6877 C CA . CYS B 1 399 ? -4.844 5.883 13.422 1 92.25 399 CYS B CA 1
ATOM 6878 C C . CYS B 1 399 ? -5.031 4.691 14.352 1 92.25 399 CYS B C 1
ATOM 6880 O O . CYS B 1 399 ? -5.32 4.859 15.539 1 92.25 399 CYS B O 1
ATOM 6882 N N . ALA B 1 400 ? -4.887 3.514 13.805 1 96.56 400 ALA B N 1
ATOM 6883 C CA . ALA B 1 400 ? -5.059 2.291 14.586 1 96.56 400 ALA B CA 1
ATOM 6884 C C . ALA B 1 400 ? -4.008 2.191 15.688 1 96.56 400 ALA B C 1
ATOM 6886 O O . ALA B 1 400 ? -4.316 1.806 16.812 1 96.56 400 ALA B O 1
ATOM 6887 N N . ALA B 1 401 ? -2.775 2.518 15.367 1 94.5 401 ALA B N 1
ATOM 6888 C CA . ALA B 1 401 ? -1.705 2.479 16.359 1 94.5 401 ALA B CA 1
ATOM 6889 C C . ALA B 1 401 ? -1.975 3.459 17.5 1 94.5 401 ALA B C 1
ATOM 6891 O O . ALA B 1 401 ? -1.739 3.143 18.672 1 94.5 401 ALA B O 1
ATOM 6892 N N . ALA B 1 402 ? -2.408 4.637 17.156 1 88.38 402 ALA B N 1
ATOM 6893 C CA . ALA B 1 402 ? -2.752 5.629 18.172 1 88.38 402 ALA B CA 1
ATOM 6894 C C . ALA B 1 402 ? -3.855 5.113 19.094 1 88.38 402 ALA B C 1
ATOM 6896 O O . ALA B 1 402 ? -3.77 5.25 20.312 1 88.38 402 ALA B O 1
ATOM 6897 N N . GLU B 1 403 ? -4.883 4.547 18.5 1 89.56 403 GLU B N 1
ATOM 6898 C CA . GLU B 1 403 ? -5.965 3.961 19.281 1 89.56 403 GLU B CA 1
ATOM 6899 C C . GLU B 1 403 ? -5.453 2.818 20.156 1 89.56 403 GLU B C 1
ATOM 6901 O O . GLU B 1 403 ? -5.867 2.682 21.312 1 89.56 403 GLU B O 1
ATOM 6906 N N . ALA B 1 404 ? -4.648 2.016 19.594 1 93 404 ALA B N 1
ATOM 6907 C CA . ALA B 1 404 ? -4.074 0.893 20.328 1 93 404 ALA B CA 1
ATOM 6908 C C . ALA B 1 404 ? -3.279 1.38 21.547 1 93 404 ALA B C 1
ATOM 6910 O O . ALA B 1 404 ? -3.359 0.793 22.625 1 93 404 ALA B O 1
ATOM 6911 N N . LYS B 1 405 ? -2.516 2.4 21.328 1 87.75 405 LYS B N 1
ATOM 6912 C CA . LYS B 1 405 ? -1.736 2.967 22.422 1 87.75 405 LYS B CA 1
ATOM 6913 C C . LYS B 1 405 ? -2.643 3.432 23.562 1 87.75 405 LYS B C 1
ATOM 6915 O O . LYS B 1 405 ? -2.365 3.166 24.734 1 87.75 405 LYS B O 1
ATOM 6920 N N . LEU B 1 406 ? -3.709 4.062 23.203 1 82.12 406 LEU B N 1
ATOM 6921 C CA . LEU B 1 406 ? -4.652 4.578 24.188 1 82.12 406 LEU B CA 1
ATOM 6922 C C . LEU B 1 406 ? -5.336 3.436 24.938 1 82.12 406 LEU B C 1
ATOM 6924 O O . LEU B 1 406 ? -5.691 3.582 26.109 1 82.12 406 LEU B O 1
ATOM 6928 N N . ARG B 1 407 ? -5.406 2.299 24.281 1 83.75 407 ARG B N 1
ATOM 6929 C CA . ARG B 1 407 ? -6.191 1.203 24.844 1 83.75 407 ARG B CA 1
ATOM 6930 C C . ARG B 1 407 ? -5.293 0.073 25.328 1 83.75 407 ARG B C 1
ATOM 6932 O O . ARG B 1 407 ? -5.773 -1.007 25.672 1 83.75 407 ARG B O 1
ATOM 6939 N N . ILE B 1 408 ? -4.066 0.271 25.344 1 85 408 ILE B N 1
ATOM 6940 C CA . ILE B 1 408 ? -3.1 -0.803 25.547 1 85 408 ILE B CA 1
ATOM 6941 C C . ILE B 1 408 ? -3.34 -1.457 26.906 1 85 408 ILE B C 1
ATOM 6943 O O . ILE B 1 408 ? -3.129 -2.66 27.062 1 85 408 ILE B O 1
ATOM 6947 N N . LYS B 1 409 ? -3.826 -0.659 27.844 1 78.56 409 LYS B N 1
ATOM 6948 C CA . LYS B 1 409 ? -4.059 -1.194 29.188 1 78.56 409 LYS B CA 1
ATOM 6949 C C . LYS B 1 409 ? -5.5 -1.67 29.344 1 78.56 409 LYS B C 1
ATOM 6951 O O . LYS B 1 409 ? -5.988 -1.819 30.469 1 78.56 409 LYS B O 1
ATOM 6956 N N . GLY B 1 410 ? -6.219 -1.72 28.234 1 77.19 410 GLY B N 1
ATOM 6957 C CA . GLY B 1 410 ? -7.547 -2.312 28.281 1 77.19 410 GLY B CA 1
ATOM 6958 C C . GLY B 1 410 ? -8.656 -1.282 28.344 1 77.19 410 GLY B C 1
ATOM 6959 O O . GLY B 1 410 ? -9.789 -1.602 28.703 1 77.19 410 GLY B O 1
ATOM 6960 N N . VAL B 1 411 ? -8.312 -0.068 28.031 1 77.88 411 VAL B N 1
ATOM 6961 C CA . VAL B 1 411 ? -9.297 1.006 28.031 1 77.88 411 VAL B CA 1
ATOM 6962 C C . VAL B 1 411 ? -10.406 0.677 27.031 1 77.88 411 VAL B C 1
ATOM 6964 O O . VAL B 1 411 ? -10.133 0.326 25.875 1 77.88 411 VAL B O 1
ATOM 6967 N N . GLN B 1 412 ? -11.625 0.733 27.484 1 76.69 412 GLN B N 1
ATOM 6968 C CA . GLN B 1 412 ? -12.766 0.459 26.609 1 76.69 412 GLN B CA 1
ATOM 6969 C C . GLN B 1 412 ? -13.414 1.754 26.141 1 76.69 412 GLN B C 1
ATOM 6971 O O . GLN B 1 412 ? -13.812 1.861 24.969 1 76.69 412 GLN B O 1
ATOM 6976 N N . ASN B 1 413 ? -13.539 2.633 27.094 1 80.44 413 ASN B N 1
ATOM 6977 C CA . ASN B 1 413 ? -14.102 3.945 26.812 1 80.44 413 ASN B CA 1
ATOM 6978 C C . ASN B 1 413 ? -13.094 5.062 27.062 1 80.44 413 ASN B C 1
ATOM 6980 O O . ASN B 1 413 ? -12.789 5.367 28.219 1 80.44 413 ASN B O 1
ATOM 6984 N N . LEU B 1 414 ? -12.719 5.715 26.031 1 78.19 414 LEU B N 1
ATOM 6985 C CA . LEU B 1 414 ? -11.633 6.688 26.125 1 78.19 414 LEU B CA 1
ATOM 6986 C C . LEU B 1 414 ? -12.047 7.883 26.969 1 78.19 414 LEU B C 1
ATOM 6988 O O . LEU B 1 414 ? -11.234 8.406 27.734 1 78.19 414 LEU B O 1
ATOM 6992 N N . SER B 1 415 ? -13.266 8.305 26.766 1 81.25 415 SER B N 1
ATOM 6993 C CA . SER B 1 415 ? -13.742 9.445 27.547 1 81.25 415 SER B CA 1
ATOM 6994 C C . SER B 1 415 ? -13.758 9.125 29.047 1 81.25 415 SER B C 1
ATOM 6996 O O . SER B 1 415 ? -13.328 9.945 29.859 1 81.25 415 SER B O 1
ATOM 6998 N N . ALA B 1 416 ? -14.242 8.008 29.344 1 82.19 416 ALA B N 1
ATOM 6999 C CA . ALA B 1 416 ? -14.266 7.562 30.734 1 82.19 416 ALA B CA 1
ATOM 7000 C C . ALA B 1 416 ? -12.852 7.449 31.297 1 82.19 416 ALA B C 1
ATOM 7002 O O . ALA B 1 416 ? -12.586 7.887 32.406 1 82.19 416 ALA B O 1
ATOM 7003 N N . ALA B 1 417 ? -12.039 6.91 30.484 1 81.75 417 ALA B N 1
ATOM 7004 C CA . ALA B 1 417 ? -10.656 6.746 30.906 1 81.75 417 ALA B CA 1
ATOM 7005 C C . ALA B 1 417 ? -9.992 8.094 31.156 1 81.75 417 ALA B C 1
ATOM 7007 O O . ALA B 1 417 ? -9.227 8.258 32.094 1 81.75 417 ALA B O 1
ATOM 7008 N N . ALA B 1 418 ? -10.258 8.977 30.297 1 81.75 418 ALA B N 1
ATOM 7009 C CA . ALA B 1 418 ? -9.703 10.32 30.438 1 81.75 418 ALA B CA 1
ATOM 7010 C C . ALA B 1 418 ? -10.211 10.984 31.719 1 81.75 418 ALA B C 1
ATOM 7012 O O . ALA B 1 418 ? -9.461 11.68 32.406 1 81.75 418 ALA B O 1
ATOM 7013 N N . SER B 1 419 ? -11.445 10.797 32.031 1 84.12 419 SER B N 1
ATOM 7014 C CA . SER B 1 419 ? -12.023 11.344 33.25 1 84.12 419 SER B CA 1
ATOM 7015 C C . SER B 1 419 ? -11.383 10.727 34.5 1 84.12 419 SER B C 1
ATOM 7017 O O . SER B 1 419 ? -11.086 11.438 35.469 1 84.12 419 SER B O 1
ATOM 7019 N N . TRP B 1 420 ? -11.172 9.469 34.406 1 86.38 420 TRP B N 1
ATOM 7020 C CA . TRP B 1 420 ? -10.516 8.805 35.531 1 86.38 420 TRP B CA 1
ATOM 7021 C C . TRP B 1 420 ? -9.078 9.289 35.688 1 86.38 420 TRP B C 1
ATOM 7023 O O . TRP B 1 420 ? -8.57 9.383 36.781 1 86.38 420 TRP B O 1
ATOM 7033 N N . ALA B 1 421 ? -8.445 9.508 34.594 1 81.88 421 ALA B N 1
ATOM 7034 C CA . ALA B 1 421 ? -7.094 10.055 34.625 1 81.88 421 ALA B CA 1
ATOM 7035 C C . ALA B 1 421 ? -7.078 11.414 35.344 1 81.88 421 ALA B C 1
ATOM 7037 O O . ALA B 1 421 ? -6.133 11.734 36.062 1 81.88 421 ALA B O 1
ATOM 7038 N N . ARG B 1 422 ? -8.047 12.164 35.125 1 82.19 422 ARG B N 1
ATOM 7039 C CA . ARG B 1 422 ? -8.164 13.453 35.812 1 82.19 422 ARG B CA 1
ATOM 7040 C C . ARG B 1 422 ? -8.344 13.266 37.312 1 82.19 422 ARG B C 1
ATOM 7042 O O . ARG B 1 422 ? -7.812 14.047 38.094 1 82.19 422 ARG B O 1
ATOM 7049 N N . VAL B 1 423 ? -9.133 12.305 37.625 1 81.5 423 VAL B N 1
ATOM 7050 C CA . VAL B 1 423 ? -9.312 11.977 39.031 1 81.5 423 VAL B CA 1
ATOM 7051 C C . VAL B 1 423 ? -7.969 11.586 39.656 1 81.5 423 VAL B C 1
ATOM 7053 O O . VAL B 1 423 ? -7.605 12.086 40.719 1 81.5 423 VAL B O 1
ATOM 7056 N N . LYS B 1 424 ? -7.301 10.758 38.969 1 83.12 424 LYS B N 1
ATOM 7057 C CA . LYS B 1 424 ? -5.988 10.32 39.438 1 83.12 424 LYS B CA 1
ATOM 7058 C C . LYS B 1 424 ? -5.055 11.516 39.625 1 83.12 424 LYS B C 1
ATOM 7060 O O . LYS B 1 424 ? -4.352 11.602 40.625 1 83.12 424 LYS B O 1
ATOM 7065 N N . ASN B 1 425 ? -5.047 12.344 38.688 1 80.31 425 ASN B N 1
ATOM 7066 C CA . ASN B 1 425 ? -4.195 13.531 38.75 1 80.31 425 ASN B CA 1
ATOM 7067 C C . ASN B 1 425 ? -4.57 14.414 39.938 1 80.31 425 ASN B C 1
ATOM 7069 O O . ASN B 1 425 ? -3.695 14.984 40.594 1 80.31 425 ASN B O 1
ATOM 7073 N N . ALA B 1 426 ? -5.84 14.547 40.125 1 77 426 ALA B N 1
ATOM 7074 C CA . ALA B 1 426 ? -6.309 15.344 41.281 1 77 426 ALA B CA 1
ATOM 7075 C C . ALA B 1 426 ? -5.863 14.727 42.594 1 77 426 ALA B C 1
ATOM 7077 O O . ALA B 1 426 ? -5.473 15.438 43.531 1 77 426 ALA B O 1
ATOM 7078 N N . ILE B 1 427 ? -5.934 13.422 42.625 1 77.31 427 ILE B N 1
ATOM 7079 C CA . ILE B 1 427 ? -5.492 12.688 43.812 1 77.31 427 ILE B CA 1
ATOM 7080 C C . ILE B 1 427 ? -3.994 12.906 44.031 1 77.31 427 ILE B C 1
ATOM 7082 O O . ILE B 1 427 ? -3.551 13.203 45.125 1 77.31 427 ILE B O 1
ATOM 7086 N N . THR B 1 428 ? -3.266 12.805 42.938 1 76.94 428 THR B N 1
ATOM 7087 C CA . THR B 1 428 ? -1.813 12.938 43 1 76.94 428 THR B CA 1
ATOM 7088 C C . THR B 1 428 ? -1.417 14.352 43.438 1 76.94 428 THR B C 1
ATOM 7090 O O . THR B 1 428 ? -0.453 14.523 44.188 1 76.94 428 THR B O 1
ATOM 7093 N N . LYS B 1 429 ? -2.105 15.305 43 1 75 429 LYS B N 1
ATOM 7094 C CA . LYS B 1 429 ? -1.812 16.688 43.344 1 75 429 LYS B CA 1
ATOM 7095 C C . LYS B 1 429 ? -2.137 16.969 44.812 1 75 429 LYS B C 1
ATOM 7097 O O . LYS B 1 429 ? -1.511 17.812 45.438 1 75 429 LYS B O 1
ATOM 7102 N N . SER B 1 430 ? -3.064 16.266 45.188 1 67.81 430 SER B N 1
ATOM 7103 C CA . SER B 1 430 ? -3.463 16.453 46.594 1 67.81 430 SER B CA 1
ATOM 7104 C C . SER B 1 430 ? -2.492 15.758 47.531 1 67.81 430 SER B C 1
ATOM 7106 O O . SER B 1 430 ? -2.549 15.961 48.75 1 67.81 430 SER B O 1
ATOM 7108 N N . LEU B 1 431 ? -1.623 14.844 46.906 1 65.69 431 LEU B N 1
ATOM 7109 C CA . LEU B 1 431 ? -0.65 14.094 47.688 1 65.69 431 LEU B CA 1
ATOM 7110 C C . LEU B 1 431 ? 0.347 15.031 48.344 1 65.69 431 LEU B C 1
ATOM 7112 O O . LEU B 1 431 ? 0.983 15.852 47.688 1 65.69 431 LEU B O 1
ATOM 7116 N N . GLY B 1 432 ? -0.005 15.766 49.344 1 58.03 432 GLY B N 1
ATOM 7117 C CA . GLY B 1 432 ? 1.021 16.422 50.156 1 58.03 432 GLY B CA 1
ATOM 7118 C C . GLY B 1 432 ? 2.238 15.547 50.375 1 58.03 432 GLY B C 1
ATOM 7119 O O . GLY B 1 432 ? 2.275 14.391 49.938 1 58.03 432 GLY B O 1
ATOM 7120 N N . ALA B 1 433 ? 3.51 15.992 50.969 1 58.78 433 ALA B N 1
ATOM 7121 C CA . ALA B 1 433 ? 4.777 15.344 51.281 1 58.78 433 ALA B CA 1
ATOM 7122 C C . ALA B 1 433 ? 4.547 14.094 52.125 1 58.78 433 ALA B C 1
ATOM 7124 O O . ALA B 1 433 ? 5.434 13.242 52.25 1 58.78 433 ALA B O 1
ATOM 7125 N N . SER B 1 434 ? 3.309 13.82 52.625 1 67.25 434 SER B N 1
ATOM 7126 C CA . SER B 1 434 ? 3.363 12.836 53.688 1 67.25 434 SER B CA 1
ATOM 7127 C C . SER B 1 434 ? 2.582 11.578 53.344 1 67.25 434 SER B C 1
ATOM 7129 O O . SER B 1 434 ? 2.729 10.547 54 1 67.25 434 SER B O 1
ATOM 7131 N N . LEU B 1 435 ? 1.729 11.555 52.219 1 70.81 435 LEU B N 1
ATOM 7132 C CA . LEU B 1 435 ? 0.912 10.375 51.969 1 70.81 435 LEU B CA 1
ATOM 7133 C C . LEU B 1 435 ? 1.444 9.57 50.781 1 70.81 435 LEU B C 1
ATOM 7135 O O . LEU B 1 435 ? 1.92 10.148 49.812 1 70.81 435 LEU B O 1
ATOM 7139 N N . THR B 1 436 ? 1.456 8.258 51 1 78.62 436 THR B N 1
ATOM 7140 C CA . THR B 1 436 ? 1.727 7.383 49.844 1 78.62 436 THR B CA 1
ATOM 7141 C C . THR B 1 436 ? 0.569 7.414 48.875 1 78.62 436 THR B C 1
ATOM 7143 O O . THR B 1 436 ? -0.533 7.852 49.188 1 78.62 436 THR B O 1
ATOM 7146 N N . PHE B 1 437 ? 0.728 7.105 47.656 1 78.94 437 PHE B N 1
ATOM 7147 C CA . PHE B 1 437 ? -0.317 7.039 46.656 1 78.94 437 PHE B CA 1
ATOM 7148 C C . PHE B 1 437 ? -1.487 6.191 47.125 1 78.94 437 PHE B C 1
ATOM 7150 O O . PHE B 1 437 ? -2.648 6.566 46.938 1 78.94 437 PHE B O 1
ATOM 7157 N N . GLU B 1 438 ? -1.143 5.105 47.781 1 79.69 438 GLU B N 1
ATOM 7158 C CA . GLU B 1 438 ? -2.174 4.188 48.25 1 79.69 438 GLU B CA 1
ATOM 7159 C C . GLU B 1 438 ? -3.055 4.848 49.312 1 79.69 438 GLU B C 1
ATOM 7161 O O . GLU B 1 438 ? -4.277 4.68 49.281 1 79.69 438 GLU B O 1
ATOM 7166 N N . GLU B 1 439 ? -2.396 5.551 50.094 1 82.56 439 GLU B N 1
ATOM 7167 C CA . GLU B 1 439 ? -3.127 6.23 51.156 1 82.56 439 GLU B CA 1
ATOM 7168 C C . GLU B 1 439 ? -4.027 7.324 50.594 1 82.56 439 GLU B C 1
ATOM 7170 O O . GLU B 1 439 ? -5.152 7.512 51.062 1 82.56 439 GLU B O 1
ATOM 7175 N N . ALA B 1 440 ? -3.52 7.945 49.625 1 83.56 440 ALA B N 1
ATOM 7176 C CA . ALA B 1 440 ? -4.277 9.031 49 1 83.56 440 ALA B CA 1
ATOM 7177 C C . ALA B 1 440 ? -5.496 8.492 48.25 1 83.56 440 ALA B C 1
ATOM 7179 O O . ALA B 1 440 ? -6.566 9.102 48.281 1 83.56 440 ALA B O 1
ATOM 7180 N N . VAL B 1 441 ? -5.324 7.383 47.656 1 86.44 441 VAL B N 1
ATOM 7181 C CA . VAL B 1 441 ? -6.406 6.758 46.875 1 86.44 441 VAL B CA 1
ATOM 7182 C C . VAL B 1 441 ? -7.508 6.309 47.844 1 86.44 441 VAL B C 1
ATOM 7184 O O . VAL B 1 441 ? -8.695 6.492 47.562 1 86.44 441 VAL B O 1
ATOM 7187 N N . GLU B 1 442 ? -7.082 5.73 48.906 1 85.19 442 GLU B N 1
ATOM 7188 C CA . GLU B 1 442 ? -8.039 5.27 49.906 1 85.19 442 GLU B CA 1
ATOM 7189 C C . GLU B 1 442 ? -8.836 6.434 50.5 1 85.19 442 GLU B C 1
ATOM 7191 O O . GLU B 1 442 ? -10.047 6.336 50.688 1 85.19 442 GLU B O 1
ATOM 7196 N N . ALA B 1 443 ? -8.094 7.426 50.844 1 84.75 443 ALA B N 1
ATOM 7197 C CA . ALA B 1 443 ? -8.742 8.602 51.406 1 84.75 443 ALA B CA 1
ATOM 7198 C C . ALA B 1 443 ? -9.75 9.203 50.438 1 84.75 443 ALA B C 1
ATOM 7200 O O . ALA B 1 443 ? -10.852 9.586 50.812 1 84.75 443 ALA B O 1
ATOM 7201 N N . THR B 1 444 ? -9.391 9.312 49.188 1 87.38 444 THR B N 1
ATOM 7202 C CA . THR B 1 444 ? -10.258 9.875 48.156 1 87.38 444 THR B CA 1
ATOM 7203 C C . THR B 1 444 ? -11.5 9.016 47.969 1 87.38 444 THR B C 1
ATOM 7205 O O . THR B 1 444 ? -12.609 9.531 47.812 1 87.38 444 THR B O 1
ATOM 7208 N N . PHE B 1 445 ? -11.242 7.738 48 1 89.81 445 PHE B N 1
ATOM 7209 C CA . PHE B 1 445 ? -12.367 6.824 47.844 1 89.81 445 PHE B CA 1
ATOM 7210 C C . PHE B 1 445 ? -13.375 7 48.969 1 89.81 445 PHE B C 1
ATOM 7212 O O . PHE B 1 445 ? -14.586 6.988 48.75 1 89.81 445 PHE B O 1
ATOM 7219 N N . ARG B 1 446 ? -12.914 7.09 50.125 1 86.62 446 ARG B N 1
ATOM 7220 C CA . ARG B 1 446 ? -13.781 7.293 51.281 1 86.62 446 ARG B CA 1
ATOM 7221 C C . ARG B 1 446 ? -14.578 8.586 51.156 1 86.62 446 ARG B C 1
ATOM 7223 O O . ARG B 1 446 ? -15.758 8.633 51.5 1 86.62 446 ARG B O 1
ATOM 7230 N N . ASP B 1 447 ? -13.906 9.562 50.625 1 87.12 447 ASP B N 1
ATOM 7231 C CA . ASP B 1 447 ? -14.57 10.844 50.438 1 87.12 447 ASP B CA 1
ATOM 7232 C C . ASP B 1 447 ? -15.656 10.734 49.344 1 87.12 447 ASP B C 1
ATOM 7234 O O . ASP B 1 447 ? -16.719 11.359 49.469 1 87.12 447 ASP B O 1
ATOM 7238 N N . PHE B 1 448 ? -15.352 9.961 48.312 1 88.81 448 PHE B N 1
ATOM 7239 C CA . PHE B 1 448 ? -16.266 9.836 47.188 1 88.81 448 PHE B CA 1
ATOM 7240 C C . PHE B 1 448 ? -17.438 8.93 47.531 1 88.81 448 PHE B C 1
ATOM 7242 O O . PHE B 1 448 ? -18.594 9.266 47.25 1 88.81 448 PHE B O 1
ATOM 7249 N N . ALA B 1 449 ? -17.172 7.75 48.062 1 88 449 ALA B N 1
ATOM 7250 C CA . ALA B 1 449 ? -18.156 6.695 48.219 1 88 449 ALA B CA 1
ATOM 7251 C C . ALA B 1 449 ? -18.891 6.84 49.562 1 88 449 ALA B C 1
ATOM 7253 O O . ALA B 1 449 ? -20 6.305 49.719 1 88 449 ALA B O 1
ATOM 7254 N N . GLY B 1 450 ? -18.312 7.523 50.469 1 79.88 450 GLY B N 1
ATOM 7255 C CA . GLY B 1 450 ? -18.906 7.652 51.781 1 79.88 450 GLY B CA 1
ATOM 7256 C C . GLY B 1 450 ? -18.859 6.371 52.594 1 79.88 450 GLY B C 1
ATOM 7257 O O . GLY B 1 450 ? -17.969 5.539 52.375 1 79.88 450 GLY B O 1
ATOM 7258 N N . ALA B 1 451 ? -19.844 6.254 53.469 1 78.62 451 ALA B N 1
ATOM 7259 C CA . ALA B 1 451 ? -19.859 5.172 54.469 1 78.62 451 ALA B CA 1
ATOM 7260 C C . ALA B 1 451 ? -20.266 3.852 53.812 1 78.62 451 ALA B C 1
ATOM 7262 O O . ALA B 1 451 ? -19.922 2.777 54.312 1 78.62 451 ALA B O 1
ATOM 7263 N N . GLU B 1 452 ? -20.891 3.932 52.688 1 78.62 452 GLU B N 1
ATOM 7264 C CA . GLU B 1 452 ? -21.438 2.73 52.062 1 78.62 452 GLU B CA 1
ATOM 7265 C C . GLU B 1 452 ? -20.344 1.95 51.344 1 78.62 452 GLU B C 1
ATOM 7267 O O . GLU B 1 452 ? -20.5 0.761 51.062 1 78.62 452 GLU B O 1
ATOM 7272 N N . GLY B 1 453 ? -19.234 2.584 51.031 1 82.88 453 GLY B N 1
ATOM 7273 C CA . GLY B 1 453 ? -18.094 1.919 50.438 1 82.88 453 GLY B CA 1
ATOM 7274 C C . GLY B 1 453 ? -18.281 1.603 48.969 1 82.88 453 GLY B C 1
ATOM 7275 O O . GLY B 1 453 ? -17.484 0.867 48.375 1 82.88 453 GLY B O 1
ATOM 7276 N N . ASN B 1 454 ? -19.469 1.904 48.344 1 89.88 454 ASN B N 1
ATOM 7277 C CA . ASN B 1 454 ? -19.734 1.737 46.938 1 89.88 454 ASN B CA 1
ATOM 7278 C C . ASN B 1 454 ? -19.953 3.08 46.219 1 89.88 454 ASN B C 1
ATOM 7280 O O . ASN B 1 454 ? -20.891 3.814 46.562 1 89.88 454 ASN B O 1
ATOM 7284 N N . LEU B 1 455 ? -19.078 3.398 45.375 1 91.69 455 LEU B N 1
ATOM 7285 C CA . LEU B 1 455 ? -19.188 4.652 44.625 1 91.69 455 LEU B CA 1
ATOM 7286 C C . LEU B 1 455 ? -20.203 4.543 43.5 1 91.69 455 LEU B C 1
ATOM 7288 O O . LEU B 1 455 ? -19.969 3.891 42.5 1 91.69 455 LEU B O 1
ATOM 7292 N N . THR B 1 456 ? -21.375 5.145 43.781 1 91 456 THR B N 1
ATOM 7293 C CA . THR B 1 456 ? -22.453 5.117 42.812 1 91 456 THR B CA 1
ATOM 7294 C C . THR B 1 456 ? -22.297 6.242 41.781 1 91 456 THR B C 1
ATOM 7296 O O . THR B 1 456 ? -21.453 7.121 41.938 1 91 456 THR B O 1
ATOM 7299 N N . ALA B 1 457 ? -23.156 6.219 40.75 1 91.5 457 ALA B N 1
ATOM 7300 C CA . ALA B 1 457 ? -23.109 7.234 39.688 1 91.5 457 ALA B CA 1
ATOM 7301 C C . ALA B 1 457 ? -23.375 8.625 40.281 1 91.5 457 ALA B C 1
ATOM 7303 O O . ALA B 1 457 ? -22.734 9.594 39.875 1 91.5 457 ALA B O 1
ATOM 7304 N N . SER B 1 458 ? -24.328 8.617 41.188 1 89.38 458 SER B N 1
ATOM 7305 C CA . SER B 1 458 ? -24.688 9.898 41.781 1 89.38 458 SER B CA 1
ATOM 7306 C C . SER B 1 458 ? -23.547 10.461 42.625 1 89.38 458 SER B C 1
ATOM 7308 O O . SER B 1 458 ? -23.281 11.664 42.594 1 89.38 458 SER B O 1
ATOM 7310 N N . GLN B 1 459 ? -22.922 9.648 43.375 1 90.94 459 GLN B N 1
ATOM 7311 C CA . GLN B 1 459 ? -21.781 10.062 44.188 1 90.94 459 GLN B CA 1
ATOM 7312 C C . GLN B 1 459 ? -20.609 10.508 43.344 1 90.94 459 GLN B C 1
ATOM 7314 O O . GLN B 1 459 ? -19.953 11.508 43.625 1 90.94 459 GLN B O 1
ATOM 7319 N N . LEU B 1 460 ? -20.406 9.719 42.312 1 91.44 460 LEU B N 1
ATOM 7320 C CA . LEU B 1 460 ? -19.312 10.055 41.406 1 91.44 460 LEU B CA 1
ATOM 7321 C C . LEU B 1 460 ? -19.562 11.398 40.75 1 91.44 460 LEU B C 1
ATOM 7323 O O . LEU B 1 460 ? -18.641 12.211 40.594 1 91.44 460 LEU B O 1
ATOM 7327 N N . GLN B 1 461 ? -20.781 11.641 40.312 1 91 461 GLN B N 1
ATOM 7328 C CA . GLN B 1 461 ? -21.156 12.906 39.688 1 91 461 GLN B CA 1
ATOM 7329 C C . GLN B 1 461 ? -20.859 14.086 40.594 1 91 461 GLN B C 1
ATOM 7331 O O . GLN B 1 461 ? -20.281 15.086 40.156 1 91 461 GLN B O 1
ATOM 7336 N N . ALA B 1 462 ? -21.266 13.938 41.812 1 88.06 462 ALA B N 1
ATOM 7337 C CA . ALA B 1 462 ? -21.016 14.984 42.812 1 88.06 462 ALA B CA 1
ATOM 7338 C C . ALA B 1 462 ? -19.531 15.195 43.031 1 88.06 462 ALA B C 1
ATOM 7340 O O . ALA B 1 462 ? -19.062 16.328 43.125 1 88.06 462 ALA B O 1
ATOM 7341 N N . SER B 1 463 ? -18.828 14.125 43.094 1 87.06 463 SER B N 1
ATOM 7342 C CA . SER B 1 463 ? -17.375 14.188 43.312 1 87.06 463 SER B CA 1
ATOM 7343 C C . SER B 1 463 ? -16.688 14.867 42.125 1 87.06 463 SER B C 1
ATOM 7345 O O . SER B 1 463 ? -15.75 15.648 42.312 1 87.06 463 SER B O 1
ATOM 7347 N N . MET B 1 464 ? -17.109 14.555 40.906 1 86.38 464 MET B N 1
ATOM 7348 C CA . MET B 1 464 ? -16.516 15.148 39.719 1 86.38 464 MET B CA 1
ATOM 7349 C C . MET B 1 464 ? -16.75 16.656 39.688 1 86.38 464 MET B C 1
ATOM 7351 O O . MET B 1 464 ? -15.859 17.422 39.344 1 86.38 464 MET B O 1
ATOM 7355 N N . ARG B 1 465 ? -17.891 17.031 40.094 1 84.69 465 ARG B N 1
ATOM 7356 C CA . ARG B 1 465 ? -18.188 18.453 40.156 1 84.69 465 ARG B CA 1
ATOM 7357 C C . ARG B 1 465 ? -17.266 19.156 41.156 1 84.69 465 ARG B C 1
ATOM 7359 O O . ARG B 1 465 ? -16.844 20.297 40.906 1 84.69 465 ARG B O 1
ATOM 7366 N N . SER B 1 466 ? -17.016 18.469 42.188 1 82.44 466 SER B N 1
ATOM 7367 C CA . SER B 1 466 ? -16.172 19.047 43.219 1 82.44 466 SER B CA 1
ATOM 7368 C C . SER B 1 466 ? -14.75 19.281 42.75 1 82.44 466 SER B C 1
ATOM 7370 O O . SER B 1 466 ? -14.039 20.141 43.281 1 82.44 466 SER B O 1
ATOM 7372 N N . ILE B 1 467 ? -14.344 18.562 41.75 1 78 467 ILE B N 1
ATOM 7373 C CA . ILE B 1 467 ? -12.984 18.734 41.25 1 78 467 ILE B CA 1
ATOM 7374 C C . ILE B 1 467 ? -13.016 19.516 39.938 1 78 467 ILE B C 1
ATOM 7376 O O . ILE B 1 467 ? -12.047 19.484 39.188 1 78 467 ILE B O 1
ATOM 7380 N N . GLY B 1 468 ? -14.172 20.078 39.625 1 77.19 468 GLY B N 1
ATOM 7381 C CA . GLY B 1 468 ? -14.266 21.016 38.531 1 77.19 468 GLY B CA 1
ATOM 7382 C C . GLY B 1 468 ? -14.633 20.359 37.219 1 77.19 468 GLY B C 1
ATOM 7383 O O . GLY B 1 468 ? -14.391 20.922 36.156 1 77.19 468 GLY B O 1
ATOM 7384 N N . LEU B 1 469 ? -15.117 19.109 37.281 1 80.06 469 LEU B N 1
ATOM 7385 C CA . LEU B 1 469 ? -15.531 18.422 36.062 1 80.06 469 LEU B CA 1
ATOM 7386 C C . LEU B 1 469 ? -17.047 18.328 35.969 1 80.06 469 LEU B C 1
ATOM 7388 O O . LEU B 1 469 ? -17.688 17.797 36.875 1 80.06 469 LEU B O 1
ATOM 7392 N N . GLN B 1 470 ? -17.547 18.953 34.969 1 81.69 470 GLN B N 1
ATOM 7393 C CA . GLN B 1 470 ? -18.984 18.812 34.688 1 81.69 470 GLN B CA 1
ATOM 7394 C C . GLN B 1 470 ? -19.219 17.75 33.625 1 81.69 470 GLN B C 1
ATOM 7396 O O . GLN B 1 470 ? -18.922 17.969 32.438 1 81.69 470 GLN B O 1
ATOM 7401 N N . LEU B 1 471 ? -19.766 16.641 34.094 1 85.94 471 LEU B N 1
ATOM 7402 C CA . LEU B 1 471 ? -19.969 15.508 33.188 1 85.94 471 LEU B CA 1
ATOM 7403 C C . LEU B 1 471 ? -21.453 15.234 32.969 1 85.94 471 LEU B C 1
ATOM 7405 O O . LEU B 1 471 ? -22.266 15.523 33.844 1 85.94 471 LEU B O 1
ATOM 7409 N N . SER B 1 472 ? -21.766 14.883 31.797 1 84.94 472 SER B N 1
ATOM 7410 C CA . SER B 1 472 ? -23.125 14.414 31.547 1 84.94 472 SER B CA 1
ATOM 7411 C C . SER B 1 472 ? -23.406 13.117 32.312 1 84.94 472 SER B C 1
ATOM 7413 O O . SER B 1 472 ? -22.484 12.453 32.781 1 84.94 472 SER B O 1
ATOM 7415 N N . ASP B 1 473 ? -24.672 12.82 32.406 1 87.81 473 ASP B N 1
ATOM 7416 C CA . ASP B 1 473 ? -25.062 11.578 33.062 1 87.81 473 ASP B CA 1
ATOM 7417 C C . ASP B 1 473 ? -24.453 10.367 32.375 1 87.81 473 ASP B C 1
ATOM 7419 O O . ASP B 1 473 ? -24.016 9.422 33 1 87.81 473 ASP B O 1
ATOM 7423 N N . GLN B 1 474 ? -24.438 10.477 31.125 1 87.12 474 GLN B N 1
ATOM 7424 C CA . GLN B 1 474 ? -23.891 9.367 30.359 1 87.12 474 GLN B CA 1
ATOM 7425 C C . GLN B 1 474 ? -22.391 9.203 30.609 1 87.12 474 GLN B C 1
ATOM 7427 O O . GLN B 1 474 ? -21.906 8.078 30.719 1 87.12 474 GLN B O 1
ATOM 7432 N N . ASN B 1 475 ? -21.719 10.258 30.688 1 88.44 475 ASN B N 1
ATOM 7433 C CA . ASN B 1 475 ? -20.281 10.195 30.922 1 88.44 475 ASN B CA 1
ATOM 7434 C C . ASN B 1 475 ? -19.969 9.555 32.281 1 88.44 475 ASN B C 1
ATOM 7436 O O . ASN B 1 475 ? -18.984 8.805 32.406 1 88.44 475 ASN B O 1
ATOM 7440 N N . VAL B 1 476 ? -20.781 9.883 33.219 1 90.81 476 VAL B N 1
ATOM 7441 C CA . VAL B 1 476 ? -20.578 9.32 34.562 1 90.81 476 VAL B CA 1
ATOM 7442 C C . VAL B 1 476 ? -20.844 7.82 34.531 1 90.81 476 VAL B C 1
ATOM 7444 O O . VAL B 1 476 ? -20.109 7.047 35.156 1 90.81 476 VAL B O 1
ATOM 7447 N N . GLN B 1 477 ? -21.875 7.477 33.812 1 89.88 477 GLN B N 1
ATOM 7448 C CA . GLN B 1 477 ? -22.156 6.055 33.688 1 89.88 477 GLN B CA 1
ATOM 7449 C C . GLN B 1 477 ? -21.016 5.316 32.969 1 89.88 477 GLN B C 1
ATOM 7451 O O . GLN B 1 477 ? -20.672 4.199 33.375 1 89.88 477 GLN B O 1
ATOM 7456 N N . ASP B 1 478 ? -20.469 5.965 31.969 1 89.62 478 ASP B N 1
ATOM 7457 C CA . ASP B 1 478 ? -19.344 5.383 31.266 1 89.62 478 ASP B CA 1
ATOM 7458 C C . ASP B 1 478 ? -18.141 5.199 32.188 1 89.62 478 ASP B C 1
ATOM 7460 O O . ASP B 1 478 ? -17.406 4.223 32.062 1 89.62 478 ASP B O 1
ATOM 7464 N N . MET B 1 479 ? -17.984 6.105 33.062 1 90.5 479 MET B N 1
ATOM 7465 C CA . MET B 1 479 ? -16.906 6.004 34.031 1 90.5 479 MET B CA 1
ATOM 7466 C C . MET B 1 479 ? -17.109 4.805 34.938 1 90.5 479 MET B C 1
ATOM 7468 O O . MET B 1 479 ? -16.156 4.078 35.25 1 90.5 479 MET B O 1
ATOM 7472 N N . ILE B 1 480 ? -18.344 4.672 35.375 1 91.44 480 ILE B N 1
ATOM 7473 C CA . ILE B 1 480 ? -18.656 3.541 36.25 1 91.44 480 ILE B CA 1
ATOM 7474 C C . ILE B 1 480 ? -18.359 2.232 35.5 1 91.44 480 ILE B C 1
ATOM 7476 O O . ILE B 1 480 ? -17.688 1.351 36.062 1 91.44 480 ILE B O 1
ATOM 7480 N N . GLN B 1 481 ? -18.781 2.176 34.312 1 89.25 481 GLN B N 1
ATOM 7481 C CA . GLN B 1 481 ? -18.594 0.96 33.5 1 89.25 481 GLN B CA 1
ATOM 7482 C C . GLN B 1 481 ? -17.125 0.679 33.25 1 89.25 481 GLN B C 1
ATOM 7484 O O . GLN B 1 481 ? -16.688 -0.479 33.25 1 89.25 481 GLN B O 1
ATOM 7489 N N . GLU B 1 482 ? -16.359 1.689 33.062 1 88 482 GLU B N 1
ATOM 7490 C CA . GLU B 1 482 ? -14.93 1.57 32.781 1 88 482 GLU B CA 1
ATOM 7491 C C . GLU B 1 482 ? -14.172 1.031 33.969 1 88 482 GLU B C 1
ATOM 7493 O O . GLU B 1 482 ? -13.18 0.317 33.844 1 88 482 GLU B O 1
ATOM 7498 N N . ALA B 1 483 ? -14.648 1.284 35.125 1 88.44 483 ALA B N 1
ATOM 7499 C CA . ALA B 1 483 ? -13.945 0.906 36.344 1 88.44 483 ALA B CA 1
ATOM 7500 C C . ALA B 1 483 ? -14.5 -0.395 36.938 1 88.44 483 ALA B C 1
ATOM 7502 O O . ALA B 1 483 ? -13.789 -1.143 37.594 1 88.44 483 ALA B O 1
ATOM 7503 N N . ASP B 1 484 ? -15.797 -0.621 36.656 1 89.62 484 ASP B N 1
ATOM 7504 C CA . ASP B 1 484 ? -16.516 -1.734 37.25 1 89.62 484 ASP B CA 1
ATOM 7505 C C . ASP B 1 484 ? -16.141 -3.061 36.594 1 89.62 484 ASP B C 1
ATOM 7507 O O . ASP B 1 484 ? -16.812 -3.521 35.688 1 89.62 484 ASP B O 1
ATOM 7511 N N . GLN B 1 485 ? -15.242 -3.711 37.094 1 79.56 485 GLN B N 1
ATOM 7512 C CA . GLN B 1 485 ? -14.711 -4.945 36.531 1 79.56 485 GLN B CA 1
ATOM 7513 C C . GLN B 1 485 ? -15.711 -6.09 36.688 1 79.56 485 GLN B C 1
ATOM 7515 O O . GLN B 1 485 ? -15.711 -7.027 35.875 1 79.56 485 GLN B O 1
ATOM 7520 N N . GLN B 1 486 ? -16.594 -5.965 37.688 1 82.19 486 GLN B N 1
ATOM 7521 C CA . GLN B 1 486 ? -17.5 -7.066 38.031 1 82.19 486 GLN B CA 1
ATOM 7522 C C . GLN B 1 486 ? -18.891 -6.828 37.438 1 82.19 486 GLN B C 1
ATOM 7524 O O . GLN B 1 486 ? -19.766 -7.688 37.562 1 82.19 486 GLN B O 1
ATOM 7529 N N . GLY B 1 487 ? -19.094 -5.668 36.812 1 85.5 487 GLY B N 1
ATOM 7530 C CA . GLY B 1 487 ? -20.391 -5.355 36.219 1 85.5 487 GLY B CA 1
ATOM 7531 C C . GLY B 1 487 ? -21.5 -5.184 37.219 1 85.5 487 GLY B C 1
ATOM 7532 O O . GLY B 1 487 ? -22.641 -5.605 37 1 85.5 487 GLY B O 1
ATOM 7533 N N . ARG B 1 488 ? -21.203 -4.582 38.531 1 87.44 488 ARG B N 1
ATOM 7534 C CA . ARG B 1 488 ? -22.156 -4.492 39.625 1 87.44 488 ARG B CA 1
ATOM 7535 C C . ARG B 1 488 ? -22.922 -3.176 39.562 1 87.44 488 ARG B C 1
ATOM 7537 O O . ARG B 1 488 ? -23.891 -2.98 40.312 1 87.44 488 ARG B O 1
ATOM 7544 N N . GLY B 1 489 ? -22.406 -2.316 38.688 1 89.19 489 GLY B N 1
ATOM 7545 C CA . GLY B 1 489 ? -23.078 -1.04 38.531 1 89.19 489 GLY B CA 1
ATOM 7546 C C . GLY B 1 489 ? -22.547 0.041 39.438 1 89.19 489 GLY B C 1
ATOM 7547 O O . GLY B 1 489 ? -23.125 1.131 39.531 1 89.19 489 GLY B O 1
ATOM 7548 N N . PHE B 1 490 ? -21.656 -0.323 40.25 1 91.56 490 PHE B N 1
ATOM 7549 C CA . PHE B 1 490 ? -20.969 0.634 41.125 1 91.56 490 PHE B CA 1
ATOM 7550 C C . PHE B 1 490 ? -19.469 0.337 41.188 1 91.56 490 PHE B C 1
ATOM 7552 O O . PHE B 1 490 ? -19.016 -0.692 40.688 1 91.56 490 PHE B O 1
ATOM 7559 N N . VAL B 1 491 ? -18.641 1.338 41.625 1 93.06 491 VAL B N 1
ATOM 7560 C CA . VAL B 1 491 ? -17.203 1.169 41.75 1 93.06 491 VAL B CA 1
ATOM 7561 C C . VAL B 1 491 ? -16.844 0.903 43.219 1 93.06 491 VAL B C 1
ATOM 7563 O O . VAL B 1 491 ? -17.031 1.77 44.062 1 93.06 491 VAL B O 1
ATOM 7566 N N . ASP B 1 492 ? -16.438 -0.291 43.469 1 91.56 492 ASP B N 1
ATOM 7567 C CA . ASP B 1 492 ? -15.977 -0.577 44.844 1 91.56 492 ASP B CA 1
ATOM 7568 C C . ASP B 1 492 ? -14.516 -0.192 45.031 1 91.56 492 ASP B C 1
ATOM 7570 O O . ASP B 1 492 ? -13.906 0.399 44.125 1 91.56 492 ASP B O 1
ATOM 7574 N N . PHE B 1 493 ? -14.023 -0.401 46.219 1 90.25 493 PHE B N 1
ATOM 7575 C CA . PHE B 1 493 ? -12.68 0.052 46.531 1 90.25 493 PHE B CA 1
ATOM 7576 C C . PHE B 1 493 ? -11.648 -0.623 45.625 1 90.25 493 PHE B C 1
ATOM 7578 O O . PHE B 1 493 ? -10.727 0.028 45.125 1 90.25 493 PHE B O 1
ATOM 7585 N N . THR B 1 494 ? -11.797 -1.842 45.406 1 88.81 494 THR B N 1
ATOM 7586 C CA . THR B 1 494 ? -10.867 -2.578 44.562 1 88.81 494 THR B CA 1
ATOM 7587 C C . THR B 1 494 ? -10.867 -2.021 43.156 1 88.81 494 THR B C 1
ATOM 7589 O O . THR B 1 494 ? -9.812 -1.835 42.562 1 88.81 494 THR B O 1
ATOM 7592 N N . ASP B 1 495 ? -12.055 -1.752 42.625 1 91.06 495 ASP B N 1
ATOM 7593 C CA . ASP B 1 495 ? -12.203 -1.145 41.312 1 91.06 495 ASP B CA 1
ATOM 7594 C C . ASP B 1 495 ? -11.508 0.213 41.25 1 91.06 495 ASP B C 1
ATOM 7596 O O . ASP B 1 495 ? -10.82 0.522 40.281 1 91.06 495 ASP B O 1
ATOM 7600 N N . PHE B 1 496 ? -11.773 0.885 42.312 1 89.94 496 PHE B N 1
ATOM 7601 C CA . PHE B 1 496 ? -11.266 2.25 42.375 1 89.94 496 PHE B CA 1
ATOM 7602 C C . PHE B 1 496 ? -9.742 2.256 42.375 1 89.94 496 PHE B C 1
ATOM 7604 O O . PHE B 1 496 ? -9.109 3.033 41.656 1 89.94 496 PHE B O 1
ATOM 7611 N N . VAL B 1 497 ? -9.148 1.412 43.125 1 86.12 497 VAL B N 1
ATOM 7612 C CA . VAL B 1 497 ? -7.695 1.297 43.188 1 86.12 497 VAL B CA 1
ATOM 7613 C C . VAL B 1 497 ? -7.152 0.889 41.812 1 86.12 497 VAL B C 1
ATOM 7615 O O . VAL B 1 497 ? -6.172 1.46 41.344 1 86.12 497 VAL B O 1
ATOM 7618 N N . HIS B 1 498 ? -7.816 0.006 41.281 1 85.25 498 HIS B N 1
ATOM 7619 C CA . HIS B 1 498 ? -7.383 -0.519 39.969 1 85.25 498 HIS B CA 1
ATOM 7620 C C . HIS B 1 498 ? -7.402 0.566 38.906 1 85.25 498 HIS B C 1
ATOM 7622 O O . HIS B 1 498 ? -6.43 0.729 38.156 1 85.25 498 HIS B O 1
ATOM 7628 N N . ILE B 1 499 ? -8.5 1.242 38.844 1 86.56 499 ILE B N 1
ATOM 7629 C CA . ILE B 1 499 ? -8.656 2.232 37.781 1 86.56 499 ILE B CA 1
ATOM 7630 C C . ILE B 1 499 ? -7.699 3.4 38 1 86.56 499 ILE B C 1
ATOM 7632 O O . ILE B 1 499 ? -7.191 4.004 37.062 1 86.56 499 ILE B O 1
ATOM 7636 N N . CYS B 1 500 ? -7.461 3.764 39.219 1 83.5 500 CYS B N 1
ATOM 7637 C CA . CYS B 1 500 ? -6.539 4.852 39.531 1 83.5 500 CYS B CA 1
ATOM 7638 C C . CYS B 1 500 ? -5.102 4.457 39.219 1 83.5 500 CYS B C 1
ATOM 7640 O O . CYS B 1 500 ? -4.293 5.301 38.812 1 83.5 500 CYS B O 1
ATOM 7642 N N . ARG B 1 501 ? -4.824 3.211 39.375 1 75.81 501 ARG B N 1
ATOM 7643 C CA . ARG B 1 501 ? -3.48 2.727 39.094 1 75.81 501 ARG B CA 1
ATOM 7644 C C . ARG B 1 501 ? -3.246 2.643 37.594 1 75.81 501 ARG B C 1
ATOM 7646 O O . ARG B 1 501 ? -2.129 2.859 37.125 1 75.81 501 ARG B O 1
ATOM 7653 N N . ASN B 1 502 ? -4.309 2.354 36.969 1 72.88 502 ASN B N 1
ATOM 7654 C CA . ASN B 1 502 ? -4.113 1.979 35.562 1 72.88 502 ASN B CA 1
ATOM 7655 C C . ASN B 1 502 ? -4.566 3.088 34.625 1 72.88 502 ASN B C 1
ATOM 7657 O O . ASN B 1 502 ? -4.32 3.02 33.438 1 72.88 502 ASN B O 1
ATOM 7661 N N . SER B 1 503 ? -5.41 3.953 35.469 1 67.62 503 SER B N 1
ATOM 7662 C CA . SER B 1 503 ? -5.914 5.043 34.625 1 67.62 503 SER B CA 1
ATOM 7663 C C . SER B 1 503 ? -4.824 6.07 34.344 1 67.62 503 SER B C 1
ATOM 7665 O O . SER B 1 503 ? -3.953 6.305 35.188 1 67.62 503 SER B O 1
ATOM 7667 N N . GLY B 1 504 ? -4.477 6.266 33.156 1 57.81 504 GLY B N 1
ATOM 7668 C CA . GLY B 1 504 ? -3.451 7.18 32.688 1 57.81 504 GLY B CA 1
ATOM 7669 C C . GLY B 1 504 ? -2.572 6.578 31.609 1 57.81 504 GLY B C 1
ATOM 7670 O O . GLY B 1 504 ? -2.541 5.359 31.422 1 57.81 504 GLY B O 1
ATOM 7671 N N . MET B 1 505 ? -2.451 7.25 30.719 1 51.28 505 MET B N 1
ATOM 7672 C CA . MET B 1 505 ? -1.655 6.812 29.578 1 51.28 505 MET B CA 1
ATOM 7673 C C . MET B 1 505 ? -0.25 6.41 30.016 1 51.28 505 MET B C 1
ATOM 7675 O O . MET B 1 505 ? 0.48 7.219 30.594 1 51.28 505 MET B O 1
ATOM 7679 N N . GLY B 1 506 ? -0.264 5.348 30.828 1 45.19 506 GLY B N 1
ATOM 7680 C CA . GLY B 1 506 ? 0.954 4.766 31.375 1 45.19 506 GLY B CA 1
ATOM 7681 C C . GLY B 1 506 ? 2.205 5.207 30.641 1 45.19 506 GLY B C 1
ATOM 7682 O O . GLY B 1 506 ? 2.123 5.742 29.531 1 45.19 506 GLY B O 1
ATOM 7683 N N . LEU B 1 507 ? 3.363 5.266 31.391 1 36.84 507 LEU B N 1
ATOM 7684 C CA . LEU B 1 507 ? 4.723 5.43 30.891 1 36.84 507 LEU B CA 1
ATOM 7685 C C . LEU B 1 507 ? 4.977 4.527 29.688 1 36.84 507 LEU B C 1
ATOM 7687 O O . LEU B 1 507 ? 4.688 3.328 29.734 1 36.84 507 LEU B O 1
ATOM 7691 N N . VAL B 1 508 ? 4.691 4.949 28.594 1 31.88 508 VAL B N 1
ATOM 7692 C CA . VAL B 1 508 ? 5.152 4.148 27.469 1 31.88 508 VAL B CA 1
ATOM 7693 C C . VAL B 1 508 ? 6.578 3.66 27.719 1 31.88 508 VAL B C 1
ATOM 7695 O O . VAL B 1 508 ? 7.492 4.465 27.906 1 31.88 508 VAL B O 1
ATOM 7698 N N . LYS B 1 509 ? 6.875 2.592 28.328 1 31.55 509 LYS B N 1
ATOM 7699 C CA . LYS B 1 509 ? 8.227 2.053 28.422 1 31.55 509 LYS B CA 1
ATOM 7700 C C . LYS B 1 509 ? 8.906 2.025 27.047 1 31.55 509 LYS B C 1
ATOM 7702 O O . LYS B 1 509 ? 8.367 1.448 26.109 1 31.55 509 LYS B O 1
ATOM 7707 N N . ALA B 1 510 ? 9.734 2.912 26.781 1 28.91 510 ALA B N 1
ATOM 7708 C CA . ALA B 1 510 ? 10.664 2.766 25.656 1 28.91 510 ALA B CA 1
ATOM 7709 C C . ALA B 1 510 ? 11.242 1.356 25.609 1 28.91 510 ALA B C 1
ATOM 7711 O O . ALA B 1 510 ? 11.773 0.864 26.609 1 28.91 510 ALA B O 1
ATOM 7712 N N . ALA B 1 511 ? 10.625 0.366 25 1 24.89 511 ALA B N 1
ATOM 7713 C CA . ALA B 1 511 ? 11.453 -0.813 24.766 1 24.89 511 ALA B CA 1
ATOM 7714 C C . ALA B 1 511 ? 12.727 -0.445 24.016 1 24.89 511 ALA B C 1
ATOM 7716 O O . ALA B 1 511 ? 12.703 0.401 23.109 1 24.89 511 ALA B O 1
#